Protein AF-A0A846NH13-F1 (afdb_monomer_lite)

Radius of gyration: 43.09 Å; chains: 1; bounding box: 91×132×93 Å

pLDDT: mean 72.78, std 21.42, range [22.88, 98.44]

Sequence (963 aa):
MKKWIFLLFLIMFLTIIDVSFAIPNPAAVYCKELGYDYKIVKTEQGERGICIFPDKECEEWEFFKGICGKEYSYCAKHGYDIKTETDGKNPYSPEYAVCIYRGKKIGSVNNLMKLSETLKESELIIEEETTVSKEESVKEESASIAISEATTELPSTFDWRNKDGQNWMTSVKNQGSCGSCWAFADIGGVEAQYNIANNNPDIDLNLSEQDLVSCCSVCGSCSGGYLEYGLDYIQYTGVIDEDCFPYSATNELCSNRCSDWENRLTKICDWKQTPTNEPEDIKYYLTTVGPIISAMWYDMGGYFDENGIFRCNGNWGVNHGIVIVGYNDTGGYWILKNSWGIGWGGTSPEPEPYDGYFFVGYDTCSIANGGGYYNSYPIKFYAIIDEIAPSSVTDLTFINSTGITATLEWTATGNDGLVGSPYHYKIAFSTEPISESNYDSVQKQWFYNSEPAGTKINASVKGLFPETTYYFAVKAYDKCENPSDISNVISGTTGTPIILFEDDIESGNKGWNRSWTIRSNKTWGEDDPVLWHITEHRSTSPTHSWYYGIEEQWNYNTGTTNNGSLVSPIIDITDYTDVYLILKYSADLEPQGGGHWGDYFSGSLWIDDLNWGMGLISFNNKSTNGEFIKKMFYLDHWGKGLQITFDFESVDELYNDYEGIYLDDIQIIADGYKPIADANGPYINESGDTITFDGSASYDPDGDHLDYSWDFGDGSYGYEKIMTHTYSSPGVYNVSLFVVEWNAQSEYSNTTATVNVDSDGDEVWYNEDNCILIYNPDQRDINNDGYGNICDPDIDDDGTVDYDDYIILAGAYISTIGDTNYDERADFDNDDSIDYDDYIILAGAYGSAPGPSYGSNSDSDGWIDEMDNCWFVSNPDQIDTDDNCLEPPYTSDPECGDACTPESSSKSEDKIKKEKRPKAYFTLPYLLGITIPSFIFIVIALIEIFVLGLIIRKFHVTSKKRK

Foldseek 3Di:
DVVVVVVVVVVVVVPPPPPDPDLPQLLVVQLVVLPWDKDWDQDPVGIWMWTDDPPDIDTSVCVQLCNPPVCSHPQNVVVFHKDWDQCCPDPNDSIGIFTHDPNHTPGTSCVVSVSVVVSVVVVVPDDDDDDDDDDDPPPPPPPPPVPPPPPPPQDLKDFCCQDPHARLWAAAAALPQFLLLLLCLLCRQVSSLVCVQVVHSPDNQAWASLLCQAVQPQQYHSVHGDNVSSQVCQAPPFTFGCVQPPRDSHRDHNVSGHPCRSVGGHHFLDKDWQPALAPVSQSVCCVPRHKKKKFFADDPVWDQPPLLAIADPDLAATRGIWIFGMDHNVVQWTKIAGRRAQVDRPDHNDPDHCGRIYIYHPPHRLRRPNPDPDPRHMTIMHTHDDQQWWAEWADKDWDDAFFFKTKIKTFFTDRNGQFFGFQWKKKFKDLDDDDQVCRVVGDIDIGGDRDHGGDMDMDMDGGHHGQGKMKMWMWTHHSSRNTHHIYPIDMDGHHRFAFQDKDQCVVDLQAKDKDKDFPDPDDDDDPDARQFGKDQPQHDPDGIWTGGDHRVQLFNQPLWKMKMKIKHPKTWCAWFAQKKKKWKKFFWWDDPDDPADIKAKAKWKFAPDDDGDIRGPGDDPDGPVGDIDIDMDTDRVRHTIIMIMIMIIGRTSPDRSISGMIIGIITIGGRATAKAWDFDDDAEEAAFDKDKTARPVTAGPVGADKWKKKDFQPRDIDTDNIDIDHHNDFDKGWMKMWIAGPVGGIDMDIHIYGYFYDQCPQPDTCVRAQDRNDRDVVSDQDCPPSHHLVRDQCNVPPVDNDDVSVVVVVVVVCVVVDDDDPDDDLPCVPPPDNDDVSVCVVVVVPDDDDDDDDFDQQAPQPDTLVQAPARNHRDNPGDDDDDDDDDDDDDDDDDDDDPDDDDDDDDDDDDDDDDDDDDDDDDDDDDDDDDDPPPPVVVVVVVVVVVVVVVVVVVVVVVVPPD

Structure (mmCIF, N/CA/C/O backbone):
data_AF-A0A846NH13-F1
#
_entry.id   AF-A0A846NH13-F1
#
loop_
_atom_site.group_PDB
_atom_site.id
_atom_site.type_symbol
_atom_site.label_atom_id
_atom_site.label_alt_id
_atom_site.label_comp_id
_atom_site.label_asym_id
_atom_site.label_entity_id
_atom_site.label_seq_id
_atom_site.pdbx_PDB_ins_code
_atom_site.Cartn_x
_atom_site.Cartn_y
_atom_site.Cartn_z
_atom_site.occupancy
_atom_site.B_iso_or_equiv
_atom_site.auth_seq_id
_atom_site.auth_comp_id
_atom_site.auth_asym_id
_atom_site.auth_atom_id
_atom_site.pdbx_PDB_model_num
ATOM 1 N N . MET A 1 1 ? 26.778 -42.982 17.651 1.00 37.12 1 MET A N 1
ATOM 2 C CA . MET A 1 1 ? 27.143 -41.738 16.935 1.00 37.12 1 MET A CA 1
ATOM 3 C C . MET A 1 1 ? 25.921 -40.940 16.498 1.00 37.12 1 MET A C 1
ATOM 5 O O . MET A 1 1 ? 25.653 -39.994 17.214 1.00 37.12 1 MET A O 1
ATOM 9 N N . LYS A 1 2 ? 25.121 -41.302 15.475 1.00 33.56 2 LYS A N 1
ATOM 10 C CA . LYS A 1 2 ? 23.992 -40.445 15.015 1.00 33.56 2 LYS A CA 1
ATOM 11 C C . LYS A 1 2 ? 23.048 -39.922 16.128 1.00 33.56 2 LYS A C 1
ATOM 13 O O . LYS A 1 2 ? 22.840 -38.721 16.190 1.00 33.56 2 LYS A O 1
ATOM 18 N N . LYS A 1 3 ? 22.597 -40.749 17.089 1.00 32.69 3 LYS A N 1
ATOM 19 C CA . LYS A 1 3 ? 21.784 -40.273 18.243 1.00 32.69 3 LYS A CA 1
ATOM 20 C C . LYS A 1 3 ? 22.512 -39.363 19.255 1.00 32.69 3 LYS A C 1
ATOM 22 O O . LYS A 1 3 ? 21.855 -38.621 19.965 1.00 32.69 3 LYS A O 1
ATOM 27 N N . TRP A 1 4 ? 23.844 -39.407 19.323 1.00 33.59 4 TRP A N 1
ATOM 28 C CA . TRP A 1 4 ? 24.645 -38.495 20.159 1.00 33.59 4 TRP A CA 1
ATOM 29 C C . TRP A 1 4 ? 25.028 -37.215 19.412 1.00 33.59 4 TRP A C 1
ATOM 31 O O . TRP A 1 4 ? 25.143 -36.173 20.037 1.00 33.59 4 TRP A O 1
ATOM 41 N N . ILE A 1 5 ? 25.180 -37.284 18.086 1.00 41.34 5 ILE A N 1
ATOM 42 C CA . ILE A 1 5 ? 25.359 -36.109 17.226 1.00 41.34 5 ILE A CA 1
ATOM 43 C C . ILE A 1 5 ? 24.060 -35.304 17.179 1.00 41.34 5 ILE A C 1
ATOM 45 O O . ILE A 1 5 ? 24.130 -34.095 17.288 1.00 41.34 5 ILE A O 1
ATOM 49 N N . PHE A 1 6 ? 22.890 -35.951 17.123 1.00 36.44 6 PHE A N 1
ATOM 50 C CA . PHE A 1 6 ? 21.604 -35.250 17.198 1.00 36.44 6 PHE A CA 1
ATOM 51 C C . PHE A 1 6 ? 21.373 -34.599 18.571 1.00 36.44 6 PHE A C 1
ATOM 53 O O . PHE A 1 6 ? 20.901 -33.476 18.627 1.00 36.44 6 PHE A O 1
ATOM 60 N N . LEU A 1 7 ? 21.775 -35.248 19.676 1.00 32.16 7 LEU A N 1
ATOM 61 C CA . LEU A 1 7 ? 21.696 -34.640 21.011 1.00 32.16 7 LEU A CA 1
ATOM 62 C C . LEU A 1 7 ? 22.709 -33.492 21.193 1.00 32.16 7 LEU A C 1
ATOM 64 O O . LEU A 1 7 ? 22.386 -32.500 21.829 1.00 32.16 7 LEU A O 1
ATOM 68 N N . LEU A 1 8 ? 23.911 -33.597 20.611 1.00 34.38 8 LEU A N 1
ATOM 69 C CA . LEU A 1 8 ? 24.883 -32.499 20.582 1.00 34.38 8 LEU A CA 1
ATOM 70 C C . LEU A 1 8 ? 24.449 -31.357 19.661 1.00 34.38 8 LEU A C 1
ATOM 72 O O . LEU A 1 8 ? 24.657 -30.214 20.032 1.00 34.38 8 LEU A O 1
ATOM 76 N N . PHE A 1 9 ? 23.819 -31.635 18.517 1.00 35.19 9 PHE A N 1
ATOM 77 C CA . PHE A 1 9 ? 23.215 -30.597 17.681 1.00 35.19 9 PHE A CA 1
ATOM 78 C C . PHE A 1 9 ? 22.060 -29.924 18.413 1.00 35.19 9 PHE A C 1
ATOM 80 O O . PHE A 1 9 ? 22.054 -28.709 18.470 1.00 35.19 9 PHE A O 1
ATOM 87 N N . LEU A 1 10 ? 21.156 -30.673 19.056 1.00 30.62 10 LEU A N 1
ATOM 88 C CA . LEU A 1 10 ? 20.058 -30.091 19.831 1.00 30.62 10 LEU A CA 1
ATOM 89 C C . LEU A 1 10 ? 20.578 -29.216 20.985 1.00 30.62 10 LEU A C 1
ATOM 91 O O . LEU A 1 10 ? 20.092 -28.111 21.173 1.00 30.62 10 LEU A O 1
ATOM 95 N N . ILE A 1 11 ? 21.610 -29.664 21.710 1.00 31.97 11 ILE A N 1
ATOM 96 C CA . ILE A 1 11 ? 22.242 -28.877 22.784 1.00 31.97 11 ILE A CA 1
ATOM 97 C C . ILE A 1 11 ? 23.039 -27.682 22.233 1.00 31.97 11 ILE A C 1
ATOM 99 O O . ILE A 1 11 ? 23.132 -26.676 22.917 1.00 31.97 11 ILE A O 1
ATOM 103 N N . MET A 1 12 ? 23.594 -27.750 21.018 1.00 28.83 12 MET A N 1
ATOM 104 C CA . MET A 1 12 ? 24.344 -26.635 20.419 1.00 28.83 12 MET A CA 1
ATOM 105 C C . MET A 1 12 ? 23.422 -25.604 19.740 1.00 28.83 12 MET A C 1
ATOM 107 O O . MET A 1 12 ? 23.714 -24.414 19.799 1.00 28.83 12 MET A O 1
ATOM 111 N N . PHE A 1 13 ? 22.285 -26.033 19.178 1.00 28.20 13 PHE A N 1
ATOM 112 C CA . PHE A 1 13 ? 21.227 -25.157 18.650 1.00 28.20 13 PHE A CA 1
ATOM 113 C C . PHE A 1 13 ? 20.437 -24.474 19.780 1.00 28.20 13 PHE A C 1
ATOM 115 O O . PHE A 1 13 ? 20.097 -23.305 19.660 1.00 28.20 13 PHE A O 1
ATOM 122 N N . LEU A 1 14 ? 20.243 -25.145 20.923 1.00 26.70 14 LEU A N 1
ATOM 123 C CA . LEU A 1 14 ? 19.657 -24.560 22.142 1.00 26.70 14 LEU A CA 1
ATOM 124 C C . LEU A 1 14 ? 20.656 -23.721 22.975 1.00 26.70 14 LEU A C 1
ATOM 126 O O . LEU A 1 14 ? 20.441 -23.528 24.168 1.00 26.70 14 LEU A O 1
ATOM 130 N N . THR A 1 15 ? 21.763 -23.246 22.385 1.00 30.17 15 THR A N 1
ATOM 131 C CA . THR A 1 15 ? 22.741 -22.371 23.079 1.00 30.17 15 THR A CA 1
ATOM 132 C C . THR A 1 15 ? 23.215 -21.153 22.276 1.00 30.17 15 THR A C 1
ATOM 134 O O . THR A 1 15 ? 24.111 -20.453 22.740 1.00 30.17 15 THR A O 1
ATOM 137 N N . ILE A 1 16 ? 22.643 -20.877 21.094 1.00 33.09 16 ILE A N 1
ATOM 138 C CA . ILE A 1 16 ? 22.923 -19.643 20.323 1.00 33.09 16 ILE A CA 1
ATOM 139 C C . ILE A 1 16 ? 21.631 -19.032 19.735 1.00 33.09 16 ILE A C 1
ATOM 141 O O . ILE A 1 16 ? 21.646 -18.448 18.661 1.00 33.09 16 ILE A O 1
ATOM 145 N N . ILE A 1 17 ? 20.509 -19.162 20.451 1.00 29.59 17 ILE A N 1
ATOM 146 C CA . ILE A 1 17 ? 19.353 -18.253 20.345 1.00 29.59 17 ILE A CA 1
ATOM 147 C C . ILE A 1 17 ? 18.850 -17.982 21.775 1.00 29.59 17 ILE A C 1
ATOM 149 O O . ILE A 1 17 ? 17.723 -18.301 22.132 1.00 29.59 17 ILE A O 1
ATOM 153 N N . ASP A 1 18 ? 19.714 -17.391 22.608 1.00 26.27 18 ASP A N 1
ATOM 154 C CA . ASP A 1 18 ? 19.246 -16.467 23.652 1.00 26.27 18 ASP A CA 1
ATOM 155 C C . ASP A 1 18 ? 18.990 -15.119 22.950 1.00 26.27 18 ASP A C 1
ATOM 157 O O . ASP A 1 18 ? 19.721 -14.147 23.137 1.00 26.27 18 ASP A O 1
ATOM 161 N N . VAL A 1 19 ? 17.968 -15.067 22.086 1.00 27.11 19 VAL A N 1
ATOM 162 C CA . VAL A 1 19 ? 17.354 -13.787 21.708 1.00 27.11 19 VAL A CA 1
ATOM 163 C C . VAL A 1 19 ? 16.379 -13.466 22.826 1.00 27.11 19 VAL A C 1
ATOM 165 O O . VAL A 1 19 ? 15.177 -13.712 22.754 1.00 27.11 19 VAL A O 1
ATOM 168 N N . SER A 1 20 ? 16.938 -12.963 23.922 1.00 25.36 20 SER A N 1
ATOM 169 C CA . SER A 1 20 ? 16.160 -12.182 24.864 1.00 25.36 20 SER A CA 1
ATOM 170 C C . SER A 1 20 ? 15.620 -10.977 24.101 1.00 25.36 20 SER A C 1
ATOM 172 O O . SER A 1 20 ? 16.412 -10.118 23.706 1.00 25.36 20 SER A O 1
ATOM 174 N N . PHE A 1 21 ? 14.298 -10.897 23.933 1.00 27.28 21 PHE A N 1
ATOM 175 C CA . PHE A 1 21 ? 13.602 -9.640 23.652 1.00 27.28 21 PHE A CA 1
ATOM 176 C C . PHE A 1 21 ? 13.777 -8.727 24.871 1.00 27.28 21 PHE A C 1
ATOM 178 O O . PHE A 1 21 ? 12.921 -8.620 25.746 1.00 27.28 21 PHE A O 1
ATOM 185 N N . ALA A 1 22 ? 14.973 -8.162 24.987 1.00 32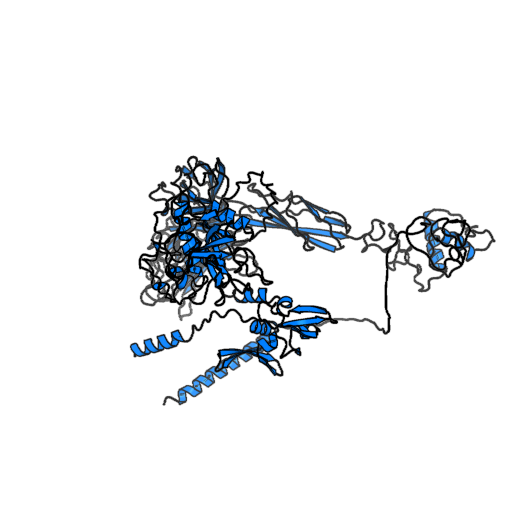.03 22 ALA A N 1
ATOM 186 C CA . ALA A 1 22 ? 15.323 -7.209 26.009 1.00 32.03 22 ALA A CA 1
ATOM 187 C C . ALA A 1 22 ? 14.917 -5.839 25.484 1.00 32.03 22 ALA A C 1
ATOM 189 O O . ALA A 1 22 ? 15.626 -5.274 24.653 1.00 32.03 22 ALA A O 1
ATOM 190 N N . ILE A 1 23 ? 13.804 -5.311 26.004 1.00 38.66 23 ILE A N 1
ATOM 191 C CA . ILE A 1 23 ? 13.506 -3.879 25.912 1.00 38.66 23 ILE A CA 1
ATOM 192 C C . ILE A 1 23 ? 14.797 -3.143 26.307 1.00 38.66 23 ILE A C 1
ATOM 194 O O . ILE A 1 23 ? 15.347 -3.436 27.381 1.00 38.66 23 ILE A O 1
ATOM 198 N N . PRO A 1 24 ? 15.335 -2.259 25.453 1.00 52.28 24 PRO A N 1
ATOM 199 C CA . PRO A 1 24 ? 16.636 -1.656 25.685 1.00 52.28 24 PRO A CA 1
ATOM 200 C C . PRO A 1 24 ? 16.613 -0.884 27.009 1.00 52.28 24 PRO A C 1
ATOM 202 O O . PRO A 1 24 ? 15.854 0.060 27.201 1.00 52.28 24 PRO A O 1
ATOM 205 N N . ASN A 1 25 ? 17.422 -1.331 27.974 1.00 61.91 25 ASN A N 1
ATOM 206 C CA . ASN A 1 25 ? 17.426 -0.772 29.325 1.00 61.91 25 ASN A CA 1
ATOM 207 C C . ASN A 1 25 ? 17.846 0.717 29.265 1.00 61.91 25 ASN A C 1
ATOM 209 O O . ASN A 1 25 ? 18.984 0.992 28.871 1.00 61.91 25 ASN A O 1
ATOM 213 N N . PRO A 1 26 ? 16.993 1.682 29.674 1.00 63.94 26 PRO A N 1
ATOM 214 C CA . PRO A 1 26 ? 17.282 3.111 29.525 1.00 63.94 26 PRO A CA 1
ATOM 215 C C . PRO A 1 26 ? 18.557 3.568 30.242 1.00 63.94 26 PRO A C 1
ATOM 217 O O . PRO A 1 26 ? 19.237 4.480 29.768 1.00 63.94 26 PRO A O 1
ATOM 220 N N . ALA A 1 27 ? 18.924 2.919 31.353 1.00 66.75 27 ALA A N 1
ATOM 221 C CA . ALA A 1 27 ? 20.174 3.189 32.058 1.00 66.75 27 ALA A CA 1
ATOM 222 C C . ALA A 1 27 ? 21.401 2.668 31.286 1.00 66.75 27 ALA A C 1
ATOM 224 O O . ALA A 1 27 ? 22.426 3.351 31.228 1.00 66.75 27 ALA A O 1
ATOM 225 N N . ALA A 1 28 ? 21.281 1.510 30.628 1.00 74.00 28 ALA A N 1
ATOM 226 C CA . ALA A 1 28 ? 22.312 0.966 29.745 1.00 74.00 28 ALA A CA 1
ATOM 227 C C . ALA A 1 28 ? 22.478 1.796 28.459 1.00 74.00 28 ALA A C 1
ATOM 229 O O . ALA A 1 28 ? 23.607 2.005 28.015 1.00 74.00 28 ALA A O 1
ATOM 230 N N . VAL A 1 29 ? 21.386 2.302 27.874 1.00 74.06 29 VAL A N 1
ATOM 231 C CA . VAL A 1 29 ? 21.439 3.198 26.703 1.00 74.06 29 VAL A CA 1
ATOM 232 C C . VAL A 1 29 ? 22.073 4.534 27.086 1.00 74.06 29 VAL A C 1
ATOM 234 O O . VAL A 1 29 ? 23.064 4.921 26.479 1.00 74.06 29 VAL A O 1
ATOM 237 N N . TYR A 1 30 ? 21.635 5.172 28.177 1.00 81.12 30 TYR A N 1
ATOM 238 C CA . TYR A 1 30 ? 22.273 6.386 28.713 1.00 81.12 30 TYR A CA 1
ATOM 239 C C . TYR A 1 30 ? 23.788 6.225 28.959 1.00 81.12 30 TYR A C 1
ATOM 241 O O . TYR A 1 30 ? 24.567 7.155 28.750 1.00 81.12 30 TYR A O 1
ATOM 249 N N . CYS A 1 31 ? 24.220 5.032 29.374 1.00 80.25 31 CYS A N 1
ATOM 250 C CA . CYS A 1 31 ? 25.631 4.682 29.526 1.00 80.25 31 CYS A CA 1
ATOM 251 C C . CYS A 1 31 ? 26.389 4.669 28.185 1.00 80.25 31 CYS A C 1
ATOM 253 O O . CYS A 1 31 ? 27.451 5.287 28.061 1.00 80.25 31 CYS A O 1
ATOM 255 N N . LYS A 1 32 ? 25.823 3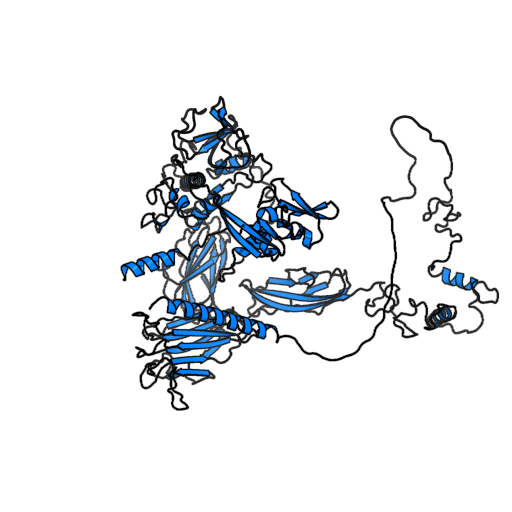.987 27.181 1.00 79.88 32 LYS A N 1
ATOM 256 C CA . LYS A 1 32 ? 26.413 3.795 25.848 1.00 79.88 32 LYS A CA 1
ATOM 257 C C . LYS A 1 32 ? 26.418 5.070 25.007 1.00 79.88 32 LYS A C 1
ATOM 259 O O . LYS A 1 32 ? 27.447 5.370 24.414 1.00 79.88 32 LYS A O 1
ATOM 264 N N . GLU A 1 33 ? 25.343 5.855 25.033 1.00 80.69 33 GLU A N 1
ATOM 265 C CA . GLU A 1 33 ? 25.238 7.138 24.316 1.00 80.69 33 GLU A CA 1
ATOM 266 C C . GLU A 1 33 ? 26.236 8.183 24.828 1.00 80.69 33 GLU A C 1
ATOM 268 O O . GLU A 1 33 ? 26.711 9.049 24.096 1.00 80.69 33 GLU A O 1
ATOM 273 N N . LEU A 1 34 ? 26.641 8.080 26.097 1.00 80.69 34 LEU A N 1
ATOM 274 C CA . LEU A 1 34 ? 27.744 8.875 26.632 1.00 80.69 34 LEU A CA 1
ATOM 275 C C . LEU A 1 34 ? 29.135 8.294 26.300 1.00 80.69 34 LEU A C 1
ATOM 277 O O . LEU A 1 34 ? 30.140 8.858 26.741 1.00 80.69 34 LEU A O 1
ATOM 281 N N . GLY A 1 35 ? 29.219 7.238 25.491 1.00 83.56 35 GLY A N 1
ATOM 282 C CA . GLY A 1 35 ? 30.461 6.645 24.993 1.00 83.56 35 GLY A CA 1
ATOM 283 C C . GLY A 1 35 ? 31.226 5.818 26.027 1.00 83.56 35 GLY A C 1
ATOM 284 O O . GLY A 1 35 ? 32.457 5.795 25.979 1.00 83.56 35 GLY A O 1
ATOM 285 N N . TYR A 1 36 ? 30.532 5.194 26.986 1.00 87.31 36 TYR A N 1
ATOM 286 C CA . TYR A 1 36 ? 31.150 4.386 28.043 1.00 87.31 36 TYR A CA 1
ATOM 287 C C . TYR A 1 36 ? 30.919 2.882 27.859 1.00 87.31 36 TYR A C 1
ATOM 289 O O . TYR A 1 36 ? 29.874 2.443 27.378 1.00 87.31 36 TYR A O 1
ATOM 297 N N . ASP A 1 37 ? 31.904 2.088 28.286 1.00 84.81 37 ASP A N 1
ATOM 298 C CA . ASP A 1 37 ? 31.827 0.628 28.262 1.00 84.81 37 ASP A CA 1
ATOM 299 C C . ASP A 1 37 ? 30.775 0.118 29.262 1.00 84.81 37 ASP A C 1
ATOM 301 O O . ASP A 1 37 ? 30.629 0.635 30.373 1.00 84.81 37 ASP A O 1
ATOM 305 N N . TYR A 1 38 ? 30.065 -0.946 28.886 1.00 84.88 38 TYR A N 1
ATOM 306 C CA . TYR A 1 38 ? 28.949 -1.499 29.653 1.00 84.88 38 TYR A CA 1
ATOM 307 C C . TYR A 1 38 ? 29.022 -3.032 29.731 1.00 84.88 38 TYR A C 1
ATOM 309 O O . TYR A 1 38 ? 29.295 -3.702 28.733 1.00 84.88 38 TYR A O 1
ATOM 317 N N . LYS A 1 39 ? 28.748 -3.608 30.910 1.00 80.12 39 LYS A N 1
ATOM 318 C CA . LYS A 1 39 ? 28.702 -5.068 31.132 1.00 80.12 39 LYS A CA 1
ATOM 319 C C . LYS A 1 39 ? 27.533 -5.484 32.027 1.00 80.12 39 LYS A C 1
ATOM 321 O O . LYS A 1 39 ? 27.177 -4.767 32.954 1.00 80.12 39 LYS A O 1
ATOM 326 N N . ILE A 1 40 ? 27.012 -6.691 31.813 1.00 75.31 40 ILE A N 1
ATOM 327 C CA . ILE A 1 40 ? 25.978 -7.311 32.660 1.00 75.31 40 ILE A CA 1
ATOM 328 C C . ILE A 1 40 ? 26.633 -8.300 33.632 1.00 75.31 40 ILE A C 1
ATOM 330 O O . ILE A 1 40 ? 27.537 -9.052 33.254 1.00 75.31 40 ILE A O 1
ATOM 334 N N . VAL A 1 41 ? 26.181 -8.322 34.889 1.00 73.25 41 VAL A N 1
ATOM 335 C CA . VAL A 1 41 ? 26.658 -9.256 35.922 1.00 73.25 41 VAL A CA 1
ATOM 336 C C . VAL A 1 41 ? 25.490 -10.033 36.533 1.00 73.25 41 VAL A C 1
ATOM 338 O O . VAL A 1 41 ? 24.567 -9.449 37.096 1.00 73.25 41 VAL A O 1
ATOM 341 N N . LYS A 1 42 ? 25.570 -11.369 36.474 1.00 64.88 42 LYS A N 1
ATOM 342 C CA . LYS A 1 42 ? 24.639 -12.296 37.140 1.00 64.88 42 LYS A CA 1
ATOM 343 C C . LYS A 1 42 ? 24.872 -12.315 38.654 1.00 64.88 42 LYS A C 1
ATOM 345 O O . LYS A 1 42 ? 26.002 -12.493 39.108 1.00 64.88 42 LYS A O 1
ATOM 350 N N . THR A 1 43 ? 23.800 -12.169 39.428 1.00 61.94 43 THR A N 1
ATOM 351 C CA . THR A 1 43 ? 23.789 -12.207 40.900 1.00 61.94 43 THR A CA 1
ATOM 352 C C . THR A 1 43 ? 22.737 -13.197 41.411 1.00 61.94 43 THR A C 1
ATOM 354 O O . THR A 1 43 ? 21.889 -13.658 40.651 1.00 61.94 43 THR A O 1
ATOM 357 N N . GLU A 1 44 ? 22.745 -13.507 42.712 1.00 46.75 44 GLU A N 1
ATOM 358 C CA . GLU A 1 44 ? 21.729 -14.373 43.343 1.00 46.75 44 GLU A CA 1
ATOM 359 C C . GLU A 1 44 ? 20.305 -13.774 43.330 1.00 46.75 44 GLU A C 1
ATOM 361 O O . GLU A 1 44 ? 19.349 -14.470 43.660 1.00 46.75 44 GLU A O 1
ATOM 366 N N . GLN A 1 45 ? 20.158 -12.497 42.955 1.00 40.03 45 GLN A N 1
ATOM 367 C CA . GLN A 1 45 ? 18.894 -11.750 42.932 1.00 40.03 45 GLN A CA 1
ATOM 368 C C . GLN A 1 45 ? 18.414 -11.410 41.508 1.00 40.03 45 GLN A C 1
ATOM 370 O O . GLN A 1 45 ? 17.351 -10.818 41.359 1.00 40.03 45 GLN A O 1
ATOM 375 N N . GLY A 1 46 ? 19.181 -11.774 40.472 1.00 56.50 46 GLY A N 1
ATOM 376 C CA . GLY A 1 46 ? 18.917 -11.411 39.076 1.00 56.50 46 GLY A CA 1
ATOM 377 C C . GLY A 1 46 ? 20.154 -10.869 38.357 1.00 56.50 46 GLY A C 1
ATOM 378 O O . GLY A 1 46 ? 21.286 -10.995 38.837 1.00 56.50 46 GLY A O 1
ATOM 379 N N . GLU A 1 47 ? 19.939 -10.265 37.194 1.00 61.72 47 GLU A N 1
ATOM 380 C CA . GLU A 1 47 ? 20.971 -9.593 36.397 1.00 61.72 47 GLU A CA 1
ATOM 381 C C . GLU A 1 47 ? 20.967 -8.083 36.663 1.00 61.72 47 GLU A C 1
ATOM 383 O O . GLU A 1 47 ? 19.922 -7.513 36.965 1.00 61.72 47 GLU A O 1
ATOM 388 N N . ARG A 1 48 ? 22.134 -7.435 36.566 1.00 66.38 48 ARG A N 1
ATOM 389 C CA . ARG A 1 48 ? 22.262 -5.969 36.635 1.00 66.38 48 ARG A CA 1
ATOM 390 C C . ARG A 1 48 ? 23.397 -5.452 35.756 1.00 66.38 48 ARG A C 1
ATOM 392 O O . ARG A 1 48 ? 24.424 -6.134 35.625 1.00 66.38 48 ARG A O 1
ATOM 399 N N . GLY A 1 49 ? 23.233 -4.260 35.196 1.00 80.31 49 GLY A N 1
ATOM 400 C CA . GLY A 1 49 ? 24.242 -3.576 34.398 1.00 80.31 49 GLY A CA 1
ATOM 401 C C . GLY A 1 49 ? 25.265 -2.791 35.217 1.00 80.31 49 GLY A C 1
ATOM 402 O O . GLY A 1 49 ? 25.008 -2.323 36.330 1.00 80.31 49 GLY A O 1
ATOM 403 N N . ILE A 1 50 ? 26.461 -2.650 34.651 1.00 85.50 50 ILE A N 1
ATOM 404 C CA . ILE A 1 50 ? 27.570 -1.874 35.205 1.00 85.50 50 ILE A CA 1
ATOM 405 C C . ILE A 1 50 ? 28.189 -1.025 34.093 1.00 85.50 50 ILE A C 1
ATOM 407 O O . ILE A 1 50 ? 28.694 -1.564 33.106 1.00 85.50 50 ILE A O 1
ATOM 411 N N . CYS A 1 51 ? 28.198 0.289 34.310 1.00 85.75 51 CYS A N 1
ATOM 412 C CA . CYS A 1 51 ? 28.945 1.273 33.534 1.00 85.75 51 CYS A CA 1
ATOM 413 C C . CYS A 1 51 ? 30.407 1.318 33.979 1.00 85.75 51 CYS A C 1
ATOM 415 O O . CYS A 1 51 ? 30.698 1.364 35.179 1.00 85.75 51 CYS A O 1
ATOM 417 N N . ILE A 1 52 ? 31.324 1.340 33.016 1.00 92.19 52 ILE A N 1
ATOM 418 C CA . ILE A 1 52 ? 32.768 1.339 33.237 1.00 92.19 52 ILE A CA 1
ATOM 419 C C . ILE A 1 52 ? 33.334 2.673 32.744 1.00 92.19 52 ILE A C 1
ATOM 421 O O . ILE A 1 52 ? 33.313 2.987 31.555 1.00 92.19 52 ILE A O 1
ATOM 425 N N . PHE A 1 53 ? 33.862 3.455 33.680 1.00 89.75 53 PHE A N 1
ATOM 426 C CA . PHE A 1 53 ? 34.539 4.722 33.425 1.00 89.75 53 PHE A CA 1
ATOM 427 C C . PHE A 1 53 ? 36.062 4.546 33.563 1.00 89.75 53 PHE A C 1
ATOM 429 O O . PHE A 1 53 ? 36.515 3.537 34.109 1.00 89.75 53 PHE A O 1
ATOM 436 N N . PRO A 1 54 ? 36.886 5.522 33.130 1.00 86.81 54 PRO A N 1
ATOM 437 C CA . PRO A 1 54 ? 38.346 5.394 33.169 1.00 86.81 54 PRO A CA 1
ATOM 438 C C . PRO A 1 54 ? 38.960 5.127 34.556 1.00 86.81 54 PRO A C 1
ATOM 440 O O . PRO A 1 54 ? 40.074 4.609 34.626 1.00 86.81 54 PRO A O 1
ATOM 443 N N . ASP A 1 55 ? 38.274 5.490 35.648 1.00 86.31 55 ASP A N 1
ATOM 444 C CA . ASP A 1 55 ? 38.769 5.368 37.027 1.00 86.31 55 ASP A CA 1
ATOM 445 C C . ASP A 1 55 ? 37.855 4.577 37.989 1.00 86.31 55 ASP A C 1
ATOM 447 O O . ASP A 1 55 ? 38.277 4.269 39.108 1.00 86.31 55 ASP A O 1
ATOM 451 N N . LYS A 1 56 ? 36.620 4.235 37.587 1.00 87.88 56 LYS A N 1
ATOM 452 C CA . LYS A 1 56 ? 35.621 3.574 38.444 1.00 87.88 56 LYS A CA 1
ATOM 453 C C . LYS A 1 56 ? 34.596 2.768 37.645 1.00 87.88 56 LYS A C 1
ATOM 455 O O . LYS A 1 56 ? 34.371 3.011 36.465 1.00 87.88 56 LYS A O 1
ATOM 460 N N . GLU A 1 57 ? 33.898 1.876 38.337 1.00 92.62 57 GLU A N 1
ATOM 461 C CA . GLU A 1 57 ? 32.694 1.211 37.835 1.00 92.62 57 GLU A CA 1
ATOM 462 C C . GLU A 1 57 ? 31.484 1.655 38.671 1.00 92.62 57 GLU A C 1
ATOM 464 O O . GLU A 1 57 ? 31.598 1.768 39.894 1.00 92.62 57 GLU A O 1
ATOM 469 N N . CYS A 1 58 ? 30.338 1.891 38.031 1.00 86.62 58 CYS A N 1
ATOM 470 C CA . CYS A 1 58 ? 29.065 2.191 38.696 1.00 86.62 58 CYS A CA 1
ATOM 471 C C . CYS A 1 58 ? 27.984 1.213 38.249 1.00 86.62 58 CYS A C 1
ATOM 473 O O . CYS A 1 58 ? 27.961 0.798 37.093 1.00 86.62 58 CYS A O 1
ATOM 475 N N . GLU A 1 59 ? 27.053 0.897 39.143 1.00 89.94 59 GLU A N 1
ATOM 476 C CA . GLU A 1 59 ? 25.797 0.258 38.754 1.00 89.94 59 GLU A CA 1
ATOM 477 C C . GLU A 1 59 ? 24.997 1.220 37.849 1.00 89.94 59 GLU A C 1
ATOM 479 O O . GLU A 1 59 ? 25.052 2.444 38.022 1.00 89.94 59 GLU A O 1
ATOM 484 N N . GLU A 1 60 ? 24.353 0.679 36.815 1.00 80.00 60 GLU A N 1
ATOM 485 C CA . GLU A 1 60 ? 23.767 1.467 35.722 1.00 80.00 60 GLU A CA 1
ATOM 486 C C . GLU A 1 60 ? 22.678 2.446 36.189 1.00 80.00 60 GLU A C 1
ATOM 488 O O . GLU A 1 60 ? 22.686 3.618 35.802 1.00 80.00 60 GLU A O 1
ATOM 493 N N . TRP A 1 61 ? 21.787 2.012 37.083 1.00 79.38 61 TRP A N 1
ATOM 494 C CA . TRP A 1 61 ? 20.708 2.836 37.612 1.00 79.38 61 TRP A CA 1
ATOM 495 C C . TRP A 1 61 ? 21.236 3.828 38.646 1.00 79.38 61 TRP A C 1
ATOM 497 O O . TRP A 1 61 ? 20.757 4.958 38.708 1.00 79.38 61 TRP A O 1
ATOM 507 N N . GLU A 1 62 ? 22.275 3.496 39.414 1.00 85.50 62 GLU A N 1
ATOM 508 C CA . GLU A 1 62 ? 22.981 4.485 40.240 1.00 85.50 62 GLU A CA 1
ATOM 509 C C . GLU A 1 62 ? 23.655 5.589 39.406 1.00 85.50 62 GLU A C 1
ATOM 511 O O . GLU A 1 62 ? 23.711 6.736 39.863 1.00 85.50 62 GLU A O 1
ATOM 516 N N . PHE A 1 63 ? 24.130 5.291 38.192 1.00 89.88 63 PHE A N 1
ATOM 517 C CA . PHE A 1 63 ? 24.642 6.302 37.258 1.00 89.88 63 PHE A CA 1
ATOM 518 C C . PHE A 1 63 ? 23.516 7.122 36.607 1.00 89.88 63 PHE A C 1
ATOM 520 O O . PHE A 1 63 ? 23.583 8.353 36.609 1.00 89.88 63 PHE A O 1
ATOM 527 N N . PHE A 1 64 ? 22.441 6.478 36.141 1.00 81.50 64 PHE A N 1
ATOM 528 C CA . PHE A 1 64 ? 21.251 7.142 35.581 1.00 81.50 64 PHE A CA 1
ATOM 529 C C . PHE A 1 64 ? 20.575 8.096 36.583 1.00 81.50 64 PHE A C 1
ATOM 531 O O . PHE A 1 64 ? 20.128 9.192 36.239 1.00 81.50 64 PHE A O 1
ATOM 538 N N . LYS A 1 65 ? 20.577 7.727 37.868 1.00 86.12 65 LYS A N 1
ATOM 539 C CA . LYS A 1 65 ? 20.114 8.568 38.985 1.00 86.12 65 LYS A CA 1
ATOM 540 C C . LYS A 1 65 ? 21.082 9.685 39.365 1.00 86.12 65 LYS A C 1
ATOM 542 O O . LYS A 1 65 ? 20.759 10.517 40.215 1.00 86.12 65 LYS A O 1
ATOM 547 N N . GLY A 1 66 ? 22.278 9.708 38.782 1.00 80.69 66 GLY A N 1
ATOM 548 C CA . GLY A 1 66 ? 23.332 10.647 39.142 1.00 80.69 66 GLY A CA 1
ATOM 549 C C . GLY A 1 66 ? 23.786 10.481 40.589 1.00 80.69 66 GLY A C 1
ATOM 550 O O . GLY A 1 66 ? 24.107 11.477 41.231 1.00 80.69 66 GLY A O 1
ATOM 551 N N . ILE A 1 67 ? 23.769 9.264 41.136 1.00 84.88 67 ILE A N 1
ATOM 552 C CA . ILE A 1 67 ? 24.261 8.935 42.484 1.00 84.88 67 ILE A CA 1
ATOM 553 C C . ILE A 1 67 ? 25.743 8.559 42.395 1.00 84.88 67 ILE A C 1
ATOM 555 O O . ILE A 1 67 ? 26.570 9.165 43.081 1.00 84.88 67 ILE A O 1
ATOM 559 N N . CYS A 1 68 ? 26.077 7.634 41.494 1.00 87.81 68 CYS A N 1
ATOM 560 C CA . CYS A 1 68 ? 27.441 7.259 41.126 1.00 87.81 68 CYS A CA 1
ATOM 561 C C . CYS A 1 68 ? 27.858 7.963 39.817 1.00 87.81 68 CYS A C 1
ATOM 563 O O . CYS A 1 68 ? 27.006 8.412 39.056 1.00 87.81 68 CYS A O 1
ATOM 565 N N . GLY A 1 69 ? 29.165 8.111 39.562 1.00 88.19 69 GLY A N 1
ATOM 566 C CA . GLY A 1 69 ? 29.690 8.595 38.270 1.00 88.19 69 GLY A CA 1
ATOM 567 C C . GLY A 1 69 ? 29.283 10.018 37.858 1.00 88.19 69 GLY A C 1
ATOM 568 O O . GLY A 1 69 ? 29.309 10.335 36.673 1.00 88.19 69 GLY A O 1
ATOM 569 N N . LYS A 1 70 ? 28.887 10.880 38.806 1.00 89.88 70 LYS A N 1
ATOM 570 C CA . LYS A 1 70 ? 28.358 12.237 38.553 1.00 89.88 70 LYS A CA 1
ATOM 571 C C . LYS A 1 70 ? 29.211 13.066 37.584 1.00 89.88 70 LYS A C 1
ATOM 573 O O . LYS A 1 70 ? 28.648 13.787 36.765 1.00 89.88 70 LYS A O 1
ATOM 578 N N . GLU A 1 71 ? 30.537 12.953 37.652 1.00 89.56 71 GLU A N 1
ATOM 579 C CA . GLU A 1 71 ? 31.480 13.689 36.792 1.00 89.56 71 GLU A CA 1
ATOM 580 C C . GLU A 1 71 ? 31.501 13.219 35.324 1.00 89.56 71 GLU A C 1
ATOM 582 O O . GLU A 1 71 ? 31.992 13.938 34.459 1.00 89.56 71 GLU A O 1
ATOM 587 N N . TYR A 1 72 ? 30.939 12.043 35.041 1.00 89.50 72 TYR A N 1
ATOM 588 C CA . TYR A 1 72 ? 30.812 11.456 33.704 1.00 89.50 72 TYR A CA 1
ATOM 589 C C . TYR A 1 72 ? 29.398 11.596 33.117 1.00 89.50 72 TYR A C 1
ATOM 591 O O . TYR A 1 72 ? 29.144 11.186 31.987 1.00 89.50 72 TYR A O 1
ATOM 599 N N . SER A 1 73 ? 28.468 12.185 33.874 1.00 88.06 73 SER A N 1
ATOM 600 C CA . SER A 1 73 ? 27.088 12.413 33.437 1.00 88.06 73 SER A CA 1
ATOM 601 C C . SER A 1 73 ? 26.983 13.405 32.272 1.00 88.06 73 SER A C 1
ATOM 603 O O . SER A 1 73 ? 27.851 14.263 32.082 1.00 88.06 73 SER A O 1
ATOM 605 N N . TYR A 1 74 ? 25.858 13.359 31.550 1.00 89.00 74 TYR A N 1
ATOM 606 C CA . TYR A 1 74 ? 25.517 14.358 30.532 1.00 89.00 74 TYR A CA 1
ATOM 607 C C . TYR A 1 74 ? 25.619 15.794 31.072 1.00 89.00 74 TYR A C 1
ATOM 609 O O . TYR A 1 74 ? 26.186 16.664 30.411 1.00 89.00 74 TYR A O 1
ATOM 617 N N . CYS A 1 75 ? 25.134 16.030 32.299 1.00 84.38 75 CYS A N 1
ATOM 618 C CA . CYS A 1 75 ? 25.201 17.336 32.954 1.00 84.38 75 CYS A CA 1
ATOM 619 C C . CYS A 1 75 ? 26.652 17.819 33.104 1.00 84.38 75 CYS A C 1
ATOM 621 O O . CYS A 1 75 ? 26.971 18.937 32.706 1.00 84.38 75 CYS A O 1
ATOM 623 N N . ALA A 1 76 ? 27.545 16.960 33.608 1.00 85.62 76 ALA A N 1
ATOM 624 C CA . ALA A 1 76 ? 28.944 17.315 33.826 1.00 85.62 76 ALA A CA 1
ATOM 625 C C . ALA A 1 76 ? 29.695 17.594 32.513 1.00 85.62 76 ALA A C 1
ATOM 627 O O . ALA A 1 76 ? 30.447 18.568 32.447 1.00 85.62 76 ALA A O 1
ATOM 628 N N . LYS A 1 77 ? 29.444 16.814 31.447 1.00 83.31 77 LYS A N 1
ATOM 629 C CA . LYS A 1 77 ? 30.023 17.069 30.112 1.00 83.31 77 LYS A CA 1
ATOM 630 C C . LYS A 1 77 ? 29.642 18.440 29.539 1.00 83.31 77 LYS A C 1
ATOM 632 O O . LYS A 1 77 ? 30.452 19.038 28.839 1.00 83.31 77 LYS A O 1
ATOM 637 N N . HIS A 1 78 ? 28.453 18.947 29.867 1.00 84.56 78 HIS A N 1
ATOM 638 C CA . HIS A 1 78 ? 27.940 20.242 29.401 1.00 84.56 78 HIS A CA 1
ATOM 639 C C . HIS A 1 78 ? 28.119 21.386 30.422 1.00 84.56 78 HIS A C 1
ATOM 641 O O . HIS A 1 78 ? 27.591 22.480 30.232 1.00 84.56 78 HIS A O 1
ATOM 647 N N . GLY A 1 79 ? 28.885 21.169 31.500 1.00 80.31 79 GLY A N 1
ATOM 648 C CA . GLY A 1 79 ? 29.177 22.203 32.502 1.00 80.31 79 GLY A CA 1
ATOM 649 C C . GLY A 1 79 ? 27.999 22.559 33.420 1.00 80.31 79 GLY A C 1
ATOM 650 O O . GLY A 1 79 ? 27.948 23.671 33.949 1.00 80.31 79 GLY A O 1
ATOM 651 N N . TYR A 1 80 ? 27.052 21.638 33.602 1.00 89.00 80 TYR A N 1
ATOM 652 C CA . TYR A 1 80 ? 25.895 21.774 34.488 1.00 89.00 80 TYR A CA 1
ATOM 653 C C . TYR A 1 80 ? 26.099 21.018 35.807 1.00 89.00 80 TYR A C 1
ATOM 655 O O . TYR A 1 80 ? 26.681 19.931 35.841 1.00 89.00 80 TYR A O 1
ATOM 663 N N . ASP A 1 81 ? 25.543 21.556 36.893 1.00 84.94 81 ASP A N 1
ATOM 664 C CA . ASP A 1 81 ? 25.421 20.837 38.160 1.00 84.94 81 ASP A CA 1
ATOM 665 C C . ASP A 1 81 ? 24.405 19.689 38.017 1.00 84.94 81 ASP A C 1
ATOM 667 O O . ASP A 1 81 ? 23.443 19.781 37.252 1.00 84.94 81 ASP A O 1
ATOM 671 N N . ILE A 1 82 ? 24.583 18.608 38.780 1.00 89.00 82 ILE A N 1
ATOM 672 C CA . ILE A 1 82 ? 23.699 17.432 38.753 1.00 89.00 82 ILE A CA 1
ATOM 673 C C . ILE A 1 82 ? 23.002 17.215 40.096 1.00 89.00 82 ILE A C 1
ATOM 675 O O . ILE A 1 82 ? 23.635 17.161 41.155 1.00 89.00 82 ILE A O 1
ATOM 679 N N . LYS A 1 83 ? 21.682 17.027 40.047 1.00 89.25 83 LYS A N 1
ATOM 680 C CA . LYS A 1 83 ? 20.840 16.702 41.203 1.00 89.25 83 LYS A CA 1
ATOM 681 C C . LYS A 1 83 ? 20.016 15.449 40.909 1.00 89.25 83 LYS A C 1
ATOM 683 O O . LYS A 1 83 ? 19.555 15.267 39.789 1.00 89.25 83 LYS A O 1
ATOM 688 N N . THR A 1 84 ? 19.812 14.608 41.918 1.00 88.00 84 THR A N 1
ATOM 689 C CA . THR A 1 84 ? 18.844 13.505 41.859 1.00 88.00 84 THR A CA 1
ATOM 690 C C . THR A 1 84 ? 17.477 14.022 42.304 1.00 88.00 84 THR A C 1
ATOM 692 O O . THR A 1 84 ? 17.368 14.653 43.360 1.00 88.00 84 THR A O 1
ATOM 695 N N . GLU A 1 85 ? 16.444 13.775 41.509 1.00 78.12 85 GLU A N 1
ATOM 696 C CA . GLU A 1 85 ? 15.042 13.979 41.878 1.00 78.12 85 GLU A CA 1
ATOM 697 C C . GLU A 1 85 ? 14.351 12.635 42.106 1.00 78.12 85 GLU A C 1
ATOM 699 O O . GLU A 1 85 ? 14.811 11.604 41.622 1.00 78.12 85 GLU A O 1
ATOM 704 N N . THR A 1 86 ? 13.286 12.650 42.906 1.00 74.12 86 THR A N 1
ATOM 705 C CA . THR A 1 86 ? 12.599 11.456 43.429 1.00 74.12 86 THR A CA 1
ATOM 706 C C . THR A 1 86 ? 11.076 11.631 43.378 1.00 74.12 86 THR A C 1
ATOM 708 O O . THR A 1 86 ? 10.360 11.171 44.266 1.00 74.12 86 THR A O 1
ATOM 711 N N . ASP A 1 87 ? 10.581 12.421 42.420 1.00 57.50 87 ASP A N 1
ATOM 712 C CA . ASP A 1 87 ? 9.179 12.855 42.358 1.00 57.50 87 ASP A CA 1
ATOM 713 C C . ASP A 1 87 ? 8.261 11.901 41.577 1.00 57.50 87 ASP A C 1
ATOM 715 O O . ASP A 1 87 ? 7.075 12.189 41.438 1.00 57.50 87 ASP A O 1
ATOM 719 N N . GLY A 1 88 ? 8.791 10.770 41.093 1.00 47.41 88 GLY A N 1
ATOM 720 C CA . GLY A 1 88 ? 8.025 9.749 40.374 1.00 47.41 88 GLY A CA 1
ATOM 721 C C . GLY A 1 88 ? 7.665 10.097 38.925 1.00 47.41 88 GLY A C 1
ATOM 722 O O . GLY A 1 88 ? 7.039 9.281 38.261 1.00 47.41 88 GLY A O 1
ATOM 723 N N . LYS A 1 89 ? 8.053 11.274 38.412 1.00 49.69 89 LYS A N 1
ATOM 724 C CA . LYS A 1 89 ? 7.585 11.776 37.102 1.00 49.69 89 LYS A CA 1
ATOM 725 C C . LYS A 1 89 ? 8.420 11.354 35.896 1.00 49.69 89 LYS A C 1
ATOM 727 O O . LYS A 1 89 ? 8.095 11.731 34.774 1.00 49.69 89 LYS A O 1
ATOM 732 N N . ASN A 1 90 ? 9.519 10.637 36.104 1.00 57.66 90 ASN A N 1
ATOM 733 C CA . ASN A 1 90 ? 10.346 10.145 35.010 1.00 57.66 90 ASN A CA 1
ATOM 734 C C . ASN A 1 90 ? 9.837 8.766 34.561 1.00 57.66 90 ASN A C 1
ATOM 736 O O . ASN A 1 90 ? 9.687 7.891 35.415 1.00 57.66 90 ASN A O 1
ATOM 740 N N . PRO A 1 91 ? 9.601 8.552 33.253 1.00 46.16 91 PRO A N 1
ATOM 741 C CA . PRO A 1 91 ? 8.971 7.330 32.749 1.00 46.16 91 PRO A CA 1
ATOM 742 C C . PRO A 1 91 ? 9.821 6.066 32.944 1.00 46.16 91 PRO A C 1
ATOM 744 O O . PRO A 1 91 ? 9.295 4.965 32.830 1.00 46.16 91 PRO A O 1
ATOM 747 N N . TYR A 1 92 ? 11.118 6.204 33.241 1.00 56.50 92 TYR A N 1
ATOM 748 C CA . TYR A 1 92 ? 12.053 5.079 33.326 1.00 56.50 92 TYR A CA 1
ATOM 749 C C . TYR A 1 92 ? 12.453 4.706 34.758 1.00 56.50 92 TYR A C 1
ATOM 751 O O . TYR A 1 92 ? 12.878 3.580 34.995 1.00 56.50 92 TYR A O 1
ATOM 759 N N . SER A 1 93 ? 12.357 5.630 35.722 1.00 54.28 93 SER A N 1
ATOM 760 C CA . SER A 1 93 ? 12.686 5.355 37.128 1.00 54.28 93 SER A CA 1
ATOM 761 C C . SER A 1 93 ? 12.104 6.422 38.065 1.00 54.28 93 SER A C 1
ATOM 763 O O . SER A 1 93 ? 12.222 7.613 37.773 1.00 54.28 93 SER A O 1
ATOM 765 N N . PRO A 1 94 ? 11.553 6.047 39.239 1.00 51.19 94 PRO A N 1
ATOM 766 C CA . PRO A 1 94 ? 10.979 7.000 40.195 1.00 51.19 94 PRO A CA 1
ATOM 767 C C . PRO A 1 94 ? 12.012 7.970 40.796 1.00 51.19 94 PRO A C 1
ATOM 769 O O . PRO A 1 94 ? 11.647 9.034 41.299 1.00 51.19 94 PRO A O 1
ATOM 772 N N . GLU A 1 95 ? 13.297 7.616 40.718 1.00 72.81 95 GLU A N 1
ATOM 773 C CA . GLU A 1 95 ? 14.442 8.473 41.024 1.00 72.81 95 GLU A CA 1
ATOM 774 C C . GLU A 1 95 ? 15.278 8.689 39.746 1.00 72.81 95 GLU A C 1
ATOM 776 O O . GLU A 1 95 ? 15.493 7.735 38.999 1.00 72.81 95 GLU A O 1
ATOM 781 N N . TYR A 1 96 ? 15.779 9.897 39.472 1.00 73.00 96 TYR A N 1
ATOM 782 C CA . TYR A 1 96 ? 16.496 10.201 38.218 1.00 73.00 96 TYR A CA 1
ATOM 783 C C . TYR A 1 96 ? 17.377 11.458 38.307 1.00 73.00 96 TYR A C 1
ATOM 785 O O . TYR A 1 96 ? 17.175 12.316 39.168 1.00 73.00 96 TYR A O 1
ATOM 793 N N . ALA A 1 97 ? 18.363 11.589 37.412 1.00 84.25 97 ALA A N 1
ATOM 794 C CA . ALA A 1 97 ? 19.213 12.777 37.328 1.00 84.25 97 ALA A CA 1
ATOM 795 C C . ALA A 1 97 ? 18.566 13.941 36.554 1.00 84.25 97 ALA A C 1
ATOM 797 O O . ALA A 1 97 ? 17.989 13.765 35.476 1.00 84.25 97 ALA A O 1
ATOM 798 N N . VAL A 1 98 ? 18.758 15.158 37.069 1.00 85.19 98 VAL A N 1
ATOM 799 C CA . VAL A 1 98 ? 18.426 16.425 36.407 1.00 85.19 98 VAL A CA 1
ATOM 800 C C . VAL A 1 98 ? 19.631 17.361 36.375 1.00 85.19 98 VAL A C 1
ATOM 802 O O . VAL A 1 98 ? 20.409 17.429 37.333 1.00 85.19 98 VAL A O 1
ATOM 805 N N . CYS A 1 99 ? 19.764 18.101 35.275 1.00 84.12 99 CYS A N 1
ATOM 806 C CA . CYS A 1 99 ? 20.808 19.102 35.097 1.00 84.12 99 CYS A CA 1
ATOM 807 C C . CYS A 1 99 ? 20.325 20.475 35.574 1.00 84.12 99 CYS A C 1
ATOM 809 O O . CYS A 1 99 ? 19.230 20.933 35.225 1.00 84.12 99 CYS A O 1
ATOM 811 N N . ILE A 1 100 ? 21.162 21.137 36.367 1.00 86.38 100 ILE A N 1
ATOM 812 C CA . ILE A 1 100 ? 20.930 22.451 36.958 1.00 86.38 100 ILE A CA 1
ATOM 813 C C . ILE A 1 100 ? 21.986 23.420 36.412 1.00 86.38 100 ILE A C 1
ATOM 815 O O . ILE A 1 100 ? 23.183 23.157 36.489 1.00 86.38 100 ILE A O 1
ATOM 819 N N . TYR A 1 101 ? 21.559 24.573 35.904 1.00 80.94 101 TYR A N 1
ATOM 820 C CA . TYR A 1 101 ? 22.452 25.654 35.486 1.00 80.94 101 TYR A CA 1
ATOM 821 C C . TYR A 1 101 ? 22.098 26.927 36.243 1.00 80.94 101 TYR A C 1
ATOM 823 O O . TYR A 1 101 ? 20.942 27.354 36.248 1.00 80.94 101 TYR A O 1
ATOM 831 N N . ARG A 1 102 ? 23.087 27.528 36.919 1.00 80.50 102 ARG A N 1
ATOM 832 C CA . ARG A 1 102 ? 22.912 28.748 37.737 1.00 80.50 102 ARG A CA 1
ATOM 833 C C . ARG A 1 102 ? 21.726 28.655 38.721 1.00 80.50 102 ARG A C 1
ATOM 835 O O . ARG A 1 102 ? 21.009 29.625 38.936 1.00 80.50 102 ARG A O 1
ATOM 842 N N . GLY A 1 103 ? 21.500 27.470 39.295 1.00 73.19 103 GLY A N 1
ATOM 843 C CA . GLY A 1 103 ? 20.404 27.195 40.234 1.00 73.19 103 GLY A CA 1
ATOM 844 C C . GLY A 1 103 ? 19.035 26.878 39.609 1.00 73.19 103 GLY A C 1
ATOM 845 O O . GLY A 1 103 ? 18.126 26.504 40.347 1.00 73.19 103 GLY A O 1
ATOM 846 N N . LYS A 1 104 ? 18.869 26.961 38.280 1.00 65.06 104 LYS A N 1
ATOM 847 C CA . LYS A 1 104 ? 17.625 26.605 37.571 1.00 65.06 104 LYS A CA 1
ATOM 848 C C . LYS A 1 104 ? 17.730 25.208 36.945 1.00 65.06 104 LYS A C 1
ATOM 850 O O . LYS A 1 104 ? 18.732 24.894 36.307 1.00 65.06 104 LYS A O 1
ATOM 855 N N . LYS A 1 105 ? 16.694 24.375 37.099 1.00 84.75 105 LYS A N 1
ATOM 856 C CA . LYS A 1 105 ? 16.566 23.085 36.394 1.00 84.75 105 LYS A CA 1
ATOM 857 C C . LYS A 1 105 ? 16.409 23.340 34.892 1.00 84.75 105 LYS A C 1
ATOM 859 O O . LYS A 1 105 ? 15.490 24.058 34.504 1.00 84.75 105 LYS A O 1
ATOM 864 N N . ILE A 1 106 ? 17.294 22.762 34.078 1.00 63.59 106 ILE A N 1
ATOM 865 C CA . ILE A 1 106 ? 17.194 22.784 32.609 1.00 63.59 106 ILE A CA 1
ATOM 866 C C . ILE A 1 106 ? 16.363 21.593 32.117 1.00 63.59 106 ILE A C 1
ATOM 868 O O . ILE A 1 106 ? 15.481 21.764 31.286 1.00 63.59 106 ILE A O 1
ATOM 872 N N . GLY A 1 107 ? 16.590 20.396 32.663 1.00 69.94 107 GLY A N 1
ATOM 873 C CA . GLY A 1 107 ? 15.862 19.191 32.266 1.00 69.94 107 GLY A CA 1
ATOM 874 C C . GLY A 1 107 ? 16.392 17.935 32.950 1.00 69.94 107 GLY A C 1
ATOM 875 O O . GLY A 1 107 ? 17.408 17.979 33.647 1.00 69.94 107 GLY A O 1
ATOM 876 N N . SER A 1 108 ? 15.690 16.818 32.778 1.00 78.06 108 SER A N 1
ATOM 877 C CA . SER A 1 108 ? 16.183 15.488 33.144 1.00 78.06 108 SER A CA 1
ATOM 878 C C . SER A 1 108 ? 17.117 14.938 32.068 1.00 78.06 108 SER A C 1
ATOM 880 O O . SER A 1 108 ? 16.971 15.264 30.889 1.00 78.06 108 SER A O 1
ATOM 882 N N . VAL A 1 109 ? 18.076 14.095 32.459 1.00 69.00 109 VAL A N 1
ATOM 883 C CA . VAL A 1 109 ? 19.092 13.576 31.522 1.00 69.00 109 VAL A CA 1
ATOM 884 C C . VAL A 1 109 ? 18.483 12.795 30.354 1.00 69.00 109 VAL A C 1
ATOM 886 O O . VAL A 1 109 ? 18.975 12.896 29.238 1.00 69.00 109 VAL A O 1
ATOM 889 N N . ASN A 1 110 ? 17.363 12.102 30.575 1.00 69.31 110 ASN A N 1
ATOM 890 C CA . ASN A 1 110 ? 16.646 11.367 29.534 1.00 69.31 110 ASN A CA 1
ATOM 891 C C . ASN A 1 110 ? 15.934 12.276 28.517 1.00 69.31 110 ASN A C 1
ATOM 893 O O . ASN A 1 110 ? 15.848 11.902 27.353 1.00 69.31 110 ASN A O 1
ATOM 897 N N . ASN A 1 111 ? 15.453 13.454 28.929 1.00 68.00 111 ASN A N 1
ATOM 898 C CA . ASN A 1 111 ? 14.808 14.405 28.019 1.00 68.00 111 ASN A CA 1
ATOM 899 C C . ASN A 1 111 ? 15.865 15.186 27.225 1.00 68.00 111 ASN A C 1
ATOM 901 O O . ASN A 1 111 ? 15.707 15.392 26.029 1.00 68.00 111 ASN A O 1
ATOM 905 N N . LEU A 1 112 ? 16.962 15.587 27.879 1.00 71.06 112 LEU A N 1
ATOM 906 C CA . LEU A 1 112 ? 18.048 16.346 27.244 1.00 71.06 112 LEU A CA 1
ATOM 907 C C . LEU A 1 112 ? 18.875 15.506 26.259 1.00 71.06 112 LEU A C 1
ATOM 909 O O . LEU A 1 112 ? 19.443 16.056 25.324 1.00 71.06 112 LEU A O 1
ATOM 913 N N . MET A 1 113 ? 18.918 14.185 26.454 1.00 73.25 113 MET A N 1
ATOM 914 C CA . MET A 1 113 ? 19.495 13.229 25.504 1.00 73.25 113 MET A CA 1
ATOM 915 C C . MET A 1 113 ? 18.460 12.573 24.582 1.00 73.25 113 MET A C 1
ATOM 917 O O . MET A 1 113 ? 18.822 11.641 23.878 1.00 73.25 113 MET A O 1
ATOM 921 N N . LYS A 1 114 ? 17.186 13.002 24.604 1.00 71.44 114 LYS A N 1
ATOM 922 C CA . LYS A 1 114 ? 16.110 12.420 23.777 1.00 71.44 114 LYS A CA 1
ATOM 923 C C . LYS A 1 114 ? 16.051 10.880 23.831 1.00 71.44 114 LYS A C 1
ATOM 925 O O . LYS A 1 114 ? 15.730 10.238 22.841 1.00 71.44 114 LYS A O 1
ATOM 930 N N . LEU A 1 115 ? 16.314 10.259 24.990 1.00 59.47 115 LEU A N 1
ATOM 931 C CA . LEU A 1 115 ? 16.461 8.793 25.085 1.00 59.47 115 LEU A CA 1
ATOM 932 C C . LEU A 1 115 ? 15.219 8.023 24.602 1.00 59.47 115 LEU A C 1
ATOM 934 O O . LEU A 1 115 ? 15.349 6.892 24.166 1.00 59.47 115 LEU A O 1
ATOM 938 N N . SER A 1 116 ? 14.024 8.619 24.653 1.00 57.06 116 SER A N 1
ATOM 939 C CA . SER A 1 116 ? 12.791 8.057 24.076 1.00 57.06 116 SER A CA 1
ATOM 940 C C . SER A 1 116 ? 12.801 7.910 22.550 1.00 57.06 116 SER A C 1
ATOM 942 O O . SER A 1 116 ? 11.998 7.150 22.024 1.00 57.06 116 SER A O 1
ATOM 944 N N . GLU A 1 117 ? 13.649 8.657 21.845 1.00 61.72 117 GLU A N 1
ATOM 945 C CA . GLU A 1 117 ? 13.861 8.554 20.397 1.00 61.72 117 GLU A CA 1
ATOM 946 C C . GLU A 1 117 ? 14.918 7.469 20.127 1.00 61.72 117 GLU A C 1
ATOM 948 O O . GLU A 1 117 ? 14.625 6.492 19.446 1.00 61.72 117 GLU A O 1
ATOM 953 N N . THR A 1 118 ? 16.071 7.527 20.805 1.00 57.31 118 THR A N 1
ATOM 954 C CA . THR A 1 118 ? 17.143 6.513 20.698 1.00 57.31 118 THR A CA 1
ATOM 955 C C . THR A 1 118 ? 16.684 5.097 21.074 1.00 57.31 118 THR A C 1
ATOM 957 O O . THR A 1 118 ? 17.115 4.116 20.474 1.00 57.31 118 THR A O 1
ATOM 960 N N . LEU A 1 119 ? 15.793 4.965 22.065 1.00 52.59 119 LEU A N 1
ATOM 961 C CA . LEU A 1 119 ? 15.223 3.670 22.455 1.00 52.59 119 LEU A CA 1
ATOM 962 C C . LEU A 1 119 ? 14.374 3.052 21.331 1.00 52.59 119 LEU A C 1
ATOM 964 O O . LEU A 1 119 ? 14.433 1.838 21.164 1.00 52.59 119 LEU A O 1
ATOM 968 N N . LYS A 1 120 ? 13.678 3.872 20.527 1.00 48.09 120 LYS A N 1
ATOM 969 C CA . LYS A 1 120 ? 12.936 3.428 19.332 1.00 48.09 120 LYS A CA 1
ATOM 970 C C . LYS A 1 120 ? 13.878 3.075 18.178 1.00 48.09 120 LYS A C 1
ATOM 972 O O . LYS A 1 120 ? 13.703 2.050 17.534 1.00 48.09 120 LYS A O 1
ATOM 977 N N . GLU A 1 121 ? 14.919 3.876 17.947 1.00 41.09 121 GLU A N 1
ATOM 978 C CA . GLU A 1 121 ? 15.938 3.581 16.923 1.00 41.09 121 GLU A CA 1
ATOM 979 C C . GLU A 1 121 ? 16.688 2.270 17.210 1.00 41.09 121 GLU A C 1
ATOM 981 O O . GLU A 1 121 ? 17.050 1.537 16.292 1.00 41.09 121 GLU A O 1
ATOM 986 N N . SER A 1 122 ? 16.876 1.914 18.486 1.00 38.00 122 SER A N 1
ATOM 987 C CA . SER A 1 122 ? 17.521 0.650 18.861 1.00 38.00 122 SER A CA 1
ATOM 988 C C . SER A 1 122 ? 16.668 -0.612 18.638 1.00 38.00 122 SER A C 1
ATOM 990 O O . SER A 1 122 ? 17.198 -1.715 18.773 1.00 38.00 122 SER A O 1
ATOM 992 N N . GLU A 1 123 ? 15.394 -0.473 18.251 1.00 37.41 123 GLU A N 1
ATOM 993 C CA . GLU A 1 123 ? 14.547 -1.574 17.757 1.00 37.41 123 GLU A CA 1
ATOM 994 C C . GLU A 1 123 ? 14.644 -1.760 16.224 1.00 37.41 123 GLU A C 1
ATOM 996 O O . GLU A 1 123 ? 14.190 -2.776 15.705 1.00 37.41 123 GLU A O 1
ATOM 1001 N N . LEU A 1 124 ? 15.277 -0.827 15.496 1.00 26.55 124 LEU A N 1
ATOM 1002 C CA . LEU A 1 124 ? 15.195 -0.688 14.030 1.00 26.55 124 LEU A CA 1
ATOM 1003 C C . LEU A 1 124 ? 16.390 -1.253 13.227 1.00 26.55 124 LEU A C 1
ATOM 1005 O O . LEU A 1 124 ? 16.537 -0.938 12.049 1.00 26.55 124 LEU A O 1
ATOM 1009 N N . ILE A 1 125 ? 17.245 -2.101 13.816 1.00 28.50 125 ILE A N 1
ATOM 1010 C CA . ILE A 1 125 ? 18.386 -2.726 13.104 1.00 28.50 125 ILE A CA 1
ATOM 1011 C C . ILE A 1 125 ? 18.145 -4.221 12.830 1.00 28.50 125 ILE A C 1
ATOM 1013 O O . ILE A 1 125 ? 18.881 -5.077 13.323 1.00 28.50 125 ILE A O 1
ATOM 1017 N N . ILE A 1 126 ? 17.129 -4.520 12.012 1.00 26.62 126 ILE A N 1
ATOM 1018 C CA . ILE A 1 126 ? 17.094 -5.668 11.084 1.00 26.62 126 ILE A CA 1
ATOM 1019 C C . ILE A 1 126 ? 16.398 -5.180 9.796 1.00 26.62 126 ILE A C 1
ATOM 1021 O O . ILE A 1 126 ? 15.324 -4.593 9.876 1.00 26.62 126 ILE A O 1
ATOM 1025 N N . GLU A 1 127 ? 17.035 -5.396 8.641 1.00 25.00 127 GLU A N 1
ATOM 1026 C CA . GLU A 1 127 ? 16.564 -5.032 7.286 1.00 25.00 127 GLU A CA 1
ATOM 1027 C C . GLU A 1 127 ? 15.200 -5.707 6.982 1.00 25.00 127 GLU A C 1
ATOM 1029 O O . GLU A 1 127 ? 14.962 -6.828 7.429 1.00 25.00 127 GLU A O 1
ATOM 1034 N N . GLU A 1 128 ? 14.231 -5.079 6.305 1.00 24.47 128 GLU A N 1
ATOM 1035 C CA . GLU A 1 128 ? 14.272 -4.737 4.870 1.00 24.47 128 GLU A CA 1
ATOM 1036 C C . GLU A 1 128 ? 13.203 -3.679 4.477 1.00 24.47 128 GLU A C 1
ATOM 1038 O O . GLU A 1 128 ? 12.330 -3.314 5.266 1.00 24.47 128 GLU A O 1
ATOM 1043 N N . GLU A 1 129 ? 13.276 -3.172 3.245 1.00 30.50 129 GLU A N 1
ATOM 1044 C CA . GLU A 1 129 ? 12.518 -2.016 2.741 1.00 30.50 129 GLU A CA 1
ATOM 1045 C C . GLU A 1 129 ? 11.005 -2.266 2.566 1.00 30.50 129 GLU A C 1
ATOM 1047 O O . GLU A 1 129 ? 10.588 -3.108 1.777 1.00 30.50 129 GLU A O 1
ATOM 1052 N N . THR A 1 130 ? 10.159 -1.448 3.204 1.00 23.11 130 THR A N 1
ATOM 1053 C CA . THR A 1 130 ? 8.826 -1.068 2.680 1.00 23.11 130 THR A CA 1
ATOM 1054 C C . THR A 1 130 ? 8.415 0.303 3.227 1.00 23.11 130 THR A C 1
ATOM 1056 O O . THR A 1 130 ? 7.823 0.426 4.298 1.00 23.11 130 THR A O 1
ATOM 1059 N N . THR A 1 131 ? 8.712 1.371 2.485 1.00 23.61 131 THR A N 1
ATOM 1060 C CA . THR A 1 131 ? 8.200 2.716 2.782 1.00 23.61 131 THR A CA 1
ATOM 1061 C C . THR A 1 131 ? 6.737 2.830 2.356 1.00 23.61 131 THR A C 1
ATOM 1063 O O . THR A 1 131 ? 6.444 3.133 1.202 1.00 23.61 131 THR A O 1
ATOM 1066 N N . VAL A 1 132 ? 5.815 2.620 3.296 1.00 22.88 132 VAL A N 1
ATOM 1067 C CA . VAL A 1 132 ? 4.432 3.109 3.185 1.00 22.88 132 VAL A CA 1
ATOM 1068 C C . VAL A 1 132 ? 4.303 4.342 4.071 1.00 22.88 132 VAL A C 1
ATOM 1070 O O . VAL A 1 132 ? 4.514 4.274 5.282 1.00 22.88 132 VAL A O 1
ATOM 1073 N N . SER A 1 133 ? 3.978 5.477 3.462 1.00 25.61 133 SER A N 1
ATOM 1074 C CA . SER A 1 133 ? 3.834 6.759 4.141 1.00 25.61 133 SER A CA 1
ATOM 1075 C C . SER A 1 133 ? 2.566 6.820 5.003 1.00 25.61 133 SER A C 1
ATOM 1077 O O . SER A 1 133 ? 1.441 6.655 4.537 1.00 25.61 133 SER A O 1
ATOM 1079 N N . LYS A 1 134 ? 2.774 7.122 6.284 1.00 26.48 134 LYS A N 1
ATOM 1080 C CA . LYS A 1 134 ? 1.819 7.712 7.231 1.00 26.48 134 LYS A CA 1
ATOM 1081 C C . LYS A 1 134 ? 2.664 8.568 8.188 1.00 26.48 134 LYS A C 1
ATOM 1083 O O . LYS A 1 134 ? 3.709 8.104 8.630 1.00 26.48 134 LYS A O 1
ATOM 1088 N N . GLU A 1 135 ? 2.326 9.809 8.516 1.00 24.83 135 GLU A N 1
ATOM 1089 C CA . GLU A 1 135 ? 1.072 10.539 8.310 1.00 24.83 135 GLU A CA 1
ATOM 1090 C C . GLU A 1 135 ? 1.376 11.944 7.774 1.00 24.83 135 GLU A C 1
ATOM 1092 O O . GLU A 1 135 ? 2.213 12.648 8.341 1.00 24.83 135 GLU A O 1
ATOM 1097 N N . GLU A 1 136 ? 0.648 12.395 6.751 1.00 25.08 136 GLU A N 1
ATOM 1098 C CA . GLU A 1 136 ? 0.397 13.829 6.637 1.00 25.08 136 GLU A CA 1
ATOM 1099 C C . GLU A 1 136 ? -0.694 14.202 7.633 1.00 25.08 136 GLU A C 1
ATOM 1101 O O . GLU A 1 136 ? -1.769 13.596 7.682 1.00 25.08 136 GLU A O 1
ATOM 1106 N N . SER A 1 137 ? -0.421 15.230 8.429 1.00 25.12 137 SER A N 1
ATOM 1107 C CA . SER A 1 137 ? -1.410 15.827 9.309 1.00 25.12 137 SER A CA 1
ATOM 1108 C C . SER A 1 137 ? -2.449 16.586 8.485 1.00 25.12 137 SER A C 1
ATOM 1110 O O . SER A 1 137 ? -2.343 17.804 8.312 1.00 25.12 137 SER A O 1
ATOM 1112 N N . VAL A 1 138 ? -3.484 15.881 8.021 1.00 24.06 138 VAL A N 1
ATOM 1113 C CA . VAL A 1 138 ? -4.747 16.522 7.653 1.00 24.06 138 VAL A CA 1
ATOM 1114 C C . VAL A 1 138 ? -5.236 17.242 8.903 1.00 24.06 138 VAL A C 1
ATOM 1116 O O . VAL A 1 138 ? -5.713 16.630 9.859 1.00 24.06 138 VAL A O 1
ATOM 1119 N N . LYS A 1 139 ? -5.091 18.569 8.909 1.00 24.80 139 LYS A N 1
ATOM 1120 C CA . LYS A 1 139 ? -5.886 19.412 9.792 1.00 24.80 139 LYS A CA 1
ATOM 1121 C C . LYS A 1 139 ? -7.332 19.136 9.419 1.00 24.80 139 LYS A C 1
ATOM 1123 O O . LYS A 1 139 ? -7.784 19.622 8.385 1.00 24.80 139 LYS A O 1
ATOM 1128 N N . GLU A 1 140 ? -8.042 18.380 10.253 1.00 24.97 140 GLU A N 1
ATOM 1129 C CA . GLU A 1 140 ? -9.494 18.445 10.242 1.00 24.97 140 GLU A CA 1
ATOM 1130 C C . GLU A 1 140 ? -9.855 19.923 10.383 1.00 24.97 140 GLU A C 1
ATOM 1132 O O . GLU A 1 140 ? -9.605 20.566 11.411 1.00 24.97 140 GLU A O 1
ATOM 1137 N N . GLU A 1 141 ? -10.383 20.482 9.295 1.00 26.61 141 GLU A N 1
ATOM 1138 C CA . GLU A 1 141 ? -11.094 21.739 9.349 1.00 26.61 141 GLU A CA 1
ATOM 1139 C C . GLU A 1 141 ? -12.110 21.589 10.474 1.00 26.61 141 GLU A C 1
ATOM 1141 O O . GLU A 1 141 ? -12.855 20.607 10.520 1.00 26.61 141 GLU A O 1
ATOM 1146 N N . SER A 1 142 ? -12.091 22.525 11.424 1.00 31.00 142 SER A N 1
ATOM 1147 C CA . SER A 1 142 ? -12.986 22.477 12.573 1.00 31.00 142 SER A CA 1
ATOM 1148 C C . SER A 1 142 ? -14.407 22.801 12.120 1.00 31.00 142 SER A C 1
ATOM 1150 O O . SER A 1 142 ? -14.943 23.889 12.354 1.00 31.00 142 SER A O 1
ATOM 1152 N N . ALA A 1 143 ? -15.030 21.796 11.504 1.00 28.81 143 ALA A N 1
ATOM 1153 C CA . ALA A 1 143 ? -16.454 21.610 11.385 1.00 28.81 143 ALA A CA 1
ATOM 1154 C C . ALA A 1 143 ? -17.010 21.528 12.807 1.00 28.81 143 ALA A C 1
ATOM 1156 O O . ALA A 1 143 ? -17.349 20.475 13.345 1.00 28.81 143 ALA A O 1
ATOM 1157 N N . SER A 1 144 ? -17.121 22.711 13.404 1.00 31.56 144 SER A N 1
ATOM 1158 C CA . SER A 1 144 ? -18.067 23.037 14.447 1.00 31.56 144 SER A CA 1
ATOM 1159 C C . SER A 1 144 ? -19.459 22.840 13.857 1.00 31.56 144 SER A C 1
ATOM 1161 O O . SER A 1 144 ? -20.197 23.779 13.560 1.00 31.56 144 SER A O 1
ATOM 1163 N N . ILE A 1 145 ? -19.823 21.564 13.699 1.00 30.19 145 ILE A N 1
ATOM 1164 C CA . ILE A 1 145 ? -21.201 21.121 13.667 1.00 30.19 145 ILE A CA 1
ATOM 1165 C C . ILE A 1 145 ? -21.737 21.524 15.032 1.00 30.19 145 ILE A C 1
ATOM 1167 O O . ILE A 1 145 ? -21.660 20.785 16.013 1.00 30.19 145 ILE A O 1
ATOM 1171 N N . ALA A 1 146 ? -22.239 22.755 15.096 1.00 31.39 146 ALA A N 1
ATOM 1172 C CA . ALA A 1 146 ? -23.165 23.170 16.118 1.00 31.39 146 ALA A CA 1
ATOM 1173 C C . ALA A 1 146 ? -24.304 22.159 16.044 1.00 31.39 146 ALA A C 1
ATOM 1175 O O . ALA A 1 146 ? -25.112 22.197 15.113 1.00 31.39 146 ALA A O 1
ATOM 1176 N N . ILE A 1 147 ? -24.286 21.205 16.978 1.00 34.50 147 ILE A N 1
ATOM 1177 C CA . ILE A 1 147 ? -25.292 20.162 17.106 1.00 34.50 147 ILE A CA 1
ATOM 1178 C C . ILE A 1 147 ? -26.628 20.892 17.147 1.00 34.50 147 ILE A C 1
ATOM 1180 O O . ILE A 1 147 ? -26.935 21.585 18.117 1.00 34.50 147 ILE A O 1
ATOM 1184 N N . SER A 1 148 ? -27.406 20.791 16.068 1.00 32.22 148 SER A N 1
ATOM 1185 C CA . SER A 1 148 ? -28.767 21.304 16.077 1.00 32.22 148 SER A CA 1
ATOM 1186 C C . SER A 1 148 ? -29.497 20.522 17.157 1.00 32.22 148 SER A C 1
ATOM 1188 O O . SER A 1 148 ? -29.600 19.303 17.026 1.00 32.22 148 SER A O 1
ATOM 1190 N N . GLU A 1 149 ? -29.931 21.208 18.216 1.00 36.59 149 GLU A N 1
ATOM 1191 C CA . GLU A 1 149 ? -30.465 20.627 19.452 1.00 36.59 149 GLU A CA 1
ATOM 1192 C C . GLU A 1 149 ? -31.689 19.727 19.200 1.00 36.59 149 GLU A C 1
ATOM 1194 O O . GLU A 1 149 ? -32.843 20.108 19.391 1.00 36.59 149 GLU A O 1
ATOM 1199 N N . ALA A 1 150 ? -31.426 18.488 18.802 1.00 34.38 150 ALA A N 1
ATOM 1200 C CA . ALA A 1 150 ? -32.294 17.348 18.995 1.00 34.38 150 ALA A CA 1
ATOM 1201 C C . ALA A 1 150 ? -31.735 16.588 20.198 1.00 34.38 150 ALA A C 1
ATOM 1203 O O . ALA A 1 150 ? -31.111 15.540 20.056 1.00 34.38 150 ALA A O 1
ATOM 1204 N N . THR A 1 151 ? -31.922 17.155 21.392 1.00 38.47 151 THR A N 1
ATOM 1205 C CA . THR A 1 151 ? -31.630 16.473 22.652 1.00 38.47 151 THR A CA 1
ATOM 1206 C C . THR A 1 151 ? -32.568 15.278 22.795 1.00 38.47 151 THR A C 1
ATOM 1208 O O . THR A 1 151 ? -33.651 15.360 23.373 1.00 38.47 151 THR A O 1
ATOM 1211 N N . THR A 1 152 ? -32.152 14.134 22.253 1.00 49.62 152 THR A N 1
ATOM 1212 C CA . THR A 1 152 ? -32.672 12.838 22.675 1.00 49.62 152 THR A CA 1
ATOM 1213 C C . THR A 1 152 ? -32.314 12.681 24.146 1.00 49.62 152 THR A C 1
ATOM 1215 O O . THR A 1 152 ? -31.179 12.328 24.467 1.00 49.62 152 THR A O 1
ATOM 1218 N N . GLU A 1 153 ? -33.253 13.006 25.039 1.00 75.44 153 GLU A N 1
ATOM 1219 C CA . GLU A 1 153 ? -33.096 12.737 26.467 1.00 75.44 153 GLU A CA 1
ATOM 1220 C C . GLU A 1 153 ? -32.798 11.245 26.637 1.00 75.44 153 GLU A C 1
ATOM 1222 O O . GLU A 1 153 ? -33.633 10.388 26.334 1.00 75.44 153 GLU A O 1
ATOM 1227 N N . LEU A 1 154 ? -31.575 10.943 27.075 1.00 86.81 154 LEU A N 1
ATOM 1228 C CA . LEU A 1 154 ? -31.171 9.584 27.397 1.00 86.81 154 LEU A CA 1
ATOM 1229 C C . LEU A 1 154 ? -32.044 9.074 28.556 1.00 86.81 154 LEU A C 1
ATOM 1231 O O . LEU A 1 154 ? -32.391 9.849 29.455 1.00 86.81 154 LEU A O 1
ATOM 1235 N N . PRO A 1 155 ? -32.430 7.789 28.558 1.00 92.31 155 PRO A N 1
ATOM 1236 C CA . PRO A 1 155 ? -33.241 7.243 29.635 1.00 92.31 155 PRO A CA 1
ATOM 1237 C C . PRO A 1 155 ? -32.468 7.306 30.958 1.00 92.31 155 PRO A C 1
ATOM 1239 O O . PRO A 1 155 ? -31.290 6.986 31.010 1.00 92.31 155 PRO A O 1
ATOM 1242 N N . SER A 1 156 ? -33.131 7.631 32.071 1.00 92.00 156 SER A N 1
ATOM 1243 C CA . SER A 1 156 ? -32.481 7.680 33.397 1.00 92.00 156 SER A CA 1
ATOM 1244 C C . SER A 1 156 ? -31.984 6.317 33.913 1.00 92.00 156 SER A C 1
ATOM 1246 O O . SER A 1 156 ? -31.353 6.236 34.966 1.00 92.00 156 SER A O 1
ATOM 1248 N N . THR A 1 157 ? -32.331 5.233 33.219 1.00 93.56 157 THR A N 1
ATOM 1249 C CA . THR A 1 157 ? -31.930 3.852 33.505 1.00 93.56 157 THR A CA 1
ATOM 1250 C C . THR A 1 157 ? -31.833 3.079 32.196 1.00 93.56 157 THR A C 1
ATOM 1252 O O . THR A 1 157 ? -32.766 3.143 31.392 1.00 93.56 157 THR A O 1
ATOM 1255 N N . PHE A 1 158 ? -30.773 2.302 32.005 1.00 95.44 158 PHE A N 1
ATOM 1256 C CA . PHE A 1 158 ? -30.581 1.485 30.807 1.00 95.44 158 PHE A CA 1
ATOM 1257 C C . PHE A 1 158 ? -29.774 0.224 31.135 1.00 95.44 158 PHE A C 1
ATOM 1259 O O . PHE A 1 158 ? -28.881 0.277 31.976 1.00 95.44 158 PHE A O 1
ATOM 1266 N N . ASP A 1 159 ? -30.083 -0.905 30.494 1.00 94.69 159 ASP A N 1
ATOM 1267 C CA . ASP A 1 159 ? -29.429 -2.194 30.755 1.00 94.69 159 ASP A CA 1
ATOM 1268 C C . ASP A 1 159 ? -29.530 -3.121 29.532 1.00 94.69 159 ASP A C 1
ATOM 1270 O O . ASP A 1 159 ? -30.622 -3.570 29.178 1.00 94.69 159 ASP A O 1
ATOM 1274 N N . TRP A 1 160 ? -28.400 -3.451 28.900 1.00 95.31 160 TRP A N 1
ATOM 1275 C CA . TRP A 1 160 ? -28.348 -4.393 27.772 1.00 95.31 160 TRP A CA 1
ATOM 1276 C C . TRP A 1 160 ? -28.769 -5.821 28.140 1.00 95.31 160 TRP A C 1
ATOM 1278 O O . TRP A 1 160 ? -29.135 -6.597 27.255 1.00 95.31 160 TRP A O 1
ATOM 1288 N N . ARG A 1 161 ? -28.804 -6.168 29.434 1.00 93.12 161 ARG A N 1
ATOM 1289 C CA . ARG A 1 161 ? -29.358 -7.447 29.907 1.00 93.12 161 ARG A CA 1
ATOM 1290 C C . ARG A 1 161 ? -30.882 -7.518 29.791 1.00 93.12 161 ARG A C 1
ATOM 1292 O O . ARG A 1 161 ? -31.452 -8.599 29.908 1.00 93.12 161 ARG A O 1
ATOM 1299 N N . ASN A 1 162 ? -31.545 -6.376 29.601 1.00 92.12 162 ASN A N 1
ATOM 1300 C CA . ASN A 1 162 ? -32.995 -6.270 29.471 1.00 92.12 162 ASN A CA 1
ATOM 1301 C C . ASN A 1 162 ? -33.393 -5.048 28.621 1.00 92.12 162 ASN A C 1
ATOM 1303 O O . ASN A 1 162 ? -34.165 -4.187 29.054 1.00 92.12 162 ASN A O 1
ATOM 1307 N N . LYS A 1 163 ? -32.873 -4.969 27.393 1.00 91.88 163 LYS A N 1
ATOM 1308 C CA . LYS A 1 163 ? -33.326 -3.979 26.409 1.00 91.88 163 LYS A CA 1
ATOM 1309 C C . LYS A 1 163 ? -34.545 -4.545 25.686 1.00 91.88 163 LYS A C 1
ATOM 1311 O O . LYS A 1 163 ? -34.477 -5.621 25.096 1.00 91.88 163 LYS A O 1
ATOM 1316 N N . ASP A 1 164 ? -35.673 -3.845 25.794 1.00 90.56 164 ASP A N 1
ATOM 1317 C CA . ASP A 1 164 ? -36.967 -4.218 25.202 1.00 90.56 164 ASP A CA 1
ATOM 1318 C C . ASP A 1 164 ? -37.473 -5.634 25.572 1.00 90.56 164 ASP A C 1
ATOM 1320 O O . ASP A 1 164 ? -38.241 -6.259 24.839 1.00 90.56 164 ASP A O 1
ATOM 1324 N N . GLY A 1 165 ? -37.086 -6.137 26.753 1.00 90.25 165 GLY A N 1
ATOM 1325 C CA . GLY A 1 165 ? -37.446 -7.477 27.232 1.00 90.25 165 GLY A CA 1
ATOM 1326 C C . GLY A 1 165 ? -36.491 -8.593 26.796 1.00 90.25 165 GLY A C 1
ATOM 1327 O O . GLY A 1 165 ? -36.816 -9.764 26.992 1.00 90.25 165 GLY A O 1
ATOM 1328 N N . GLN A 1 166 ? -35.349 -8.251 26.191 1.00 93.19 166 GLN A N 1
ATOM 1329 C CA . GLN A 1 166 ? -34.354 -9.186 25.664 1.00 93.19 166 GLN A CA 1
ATOM 1330 C C . GLN A 1 166 ? -32.973 -8.942 26.294 1.00 93.19 166 GLN A C 1
ATOM 1332 O O . GLN A 1 166 ? -32.601 -7.805 26.591 1.00 93.19 166 GLN A O 1
ATOM 1337 N N . ASN A 1 167 ? -32.214 -10.023 26.492 1.00 92.56 167 ASN A N 1
ATOM 1338 C CA . ASN A 1 167 ? -30.827 -9.972 26.946 1.00 92.56 167 ASN A CA 1
ATOM 1339 C C . ASN A 1 167 ? -29.893 -10.021 25.735 1.00 92.56 167 ASN A C 1
ATOM 1341 O O . ASN A 1 167 ? -29.879 -11.018 25.024 1.00 92.56 167 ASN A O 1
ATOM 1345 N N . TRP A 1 168 ? -29.098 -8.974 25.539 1.00 94.12 168 TRP A N 1
ATOM 1346 C CA . TRP A 1 168 ? -28.135 -8.867 24.439 1.00 94.12 168 TRP A CA 1
ATOM 1347 C C . TRP A 1 168 ? -26.711 -9.263 24.854 1.00 94.12 168 TRP A C 1
ATOM 1349 O O . TRP A 1 168 ? -25.807 -9.274 24.026 1.00 94.12 168 TRP A O 1
ATOM 1359 N N . MET A 1 169 ? -26.503 -9.595 26.133 1.00 93.25 169 MET A N 1
ATOM 1360 C CA . MET A 1 169 ? -25.213 -10.020 26.667 1.00 93.25 169 MET A CA 1
ATOM 1361 C C . MET A 1 169 ? -25.073 -11.544 26.650 1.00 93.25 169 MET A C 1
ATOM 1363 O O . MET A 1 169 ? -25.925 -12.260 27.186 1.00 93.25 169 MET A O 1
ATOM 1367 N N . THR A 1 170 ? -23.934 -12.037 26.163 1.00 91.62 170 THR A N 1
ATOM 1368 C CA . THR A 1 170 ? -23.523 -13.440 26.328 1.00 91.62 170 THR A CA 1
ATOM 1369 C C . THR A 1 170 ? -23.266 -13.806 27.791 1.00 91.62 170 THR A C 1
ATOM 1371 O O . THR A 1 170 ? -23.164 -12.940 28.674 1.00 91.62 170 THR A O 1
ATOM 1374 N N . SER A 1 171 ? -23.138 -15.108 28.057 1.00 89.81 171 SER A N 1
ATOM 1375 C CA . SER A 1 171 ? -22.927 -15.656 29.402 1.00 89.81 171 SER A CA 1
ATOM 1376 C C . SER A 1 171 ? -21.686 -15.088 30.123 1.00 89.81 171 SER A C 1
ATOM 1378 O O . SER A 1 171 ? -20.753 -14.559 29.512 1.00 89.81 171 SER A O 1
ATOM 1380 N N . VAL A 1 172 ? -21.679 -15.157 31.461 1.00 90.38 172 VAL A N 1
ATOM 1381 C CA . VAL A 1 172 ? -20.530 -14.730 32.277 1.00 90.38 172 VAL A CA 1
ATOM 1382 C C . VAL A 1 172 ? -19.542 -15.882 32.461 1.00 90.38 172 VAL A C 1
ATOM 1384 O O . VAL A 1 172 ? -19.854 -16.892 33.099 1.00 90.38 172 VAL A O 1
ATOM 1387 N N . LYS A 1 173 ? -18.326 -15.687 31.943 1.00 92.38 173 LYS A N 1
ATOM 1388 C CA . LYS A 1 173 ? -17.198 -16.626 32.010 1.00 92.38 173 LYS A CA 1
ATOM 1389 C C . LYS A 1 173 ? -16.328 -16.403 33.268 1.00 92.38 173 LYS A C 1
ATOM 1391 O O . LYS A 1 173 ? -16.661 -15.588 34.135 1.00 92.38 173 LYS A O 1
ATOM 1396 N N . ASN A 1 174 ? -15.237 -17.164 33.423 1.00 89.38 174 ASN A N 1
ATOM 1397 C CA . ASN A 1 174 ? -14.371 -17.119 34.611 1.00 89.38 174 ASN A CA 1
ATOM 1398 C C . ASN A 1 174 ? -12.868 -17.222 34.274 1.00 89.38 174 ASN A C 1
ATOM 1400 O O . ASN A 1 174 ? -12.386 -18.299 33.928 1.00 89.38 174 ASN A O 1
ATOM 1404 N N . GLN A 1 175 ? -12.114 -16.138 34.481 1.00 84.12 175 GLN A N 1
ATOM 1405 C CA . GLN A 1 175 ? -10.671 -16.058 34.223 1.00 84.12 175 GLN A CA 1
ATOM 1406 C C . GLN A 1 175 ? -9.806 -16.919 35.166 1.00 84.12 175 GLN A C 1
ATOM 1408 O O . GLN A 1 175 ? -8.639 -17.193 34.868 1.00 84.12 175 GLN A O 1
ATOM 1413 N N . GLY A 1 176 ? -10.340 -17.353 36.312 1.00 86.56 176 GLY A N 1
ATOM 1414 C CA . GLY A 1 176 ? -9.605 -18.146 37.297 1.00 86.56 176 GLY A CA 1
ATOM 1415 C C . GLY A 1 176 ? -8.424 -17.392 37.925 1.00 86.56 176 GLY A C 1
ATOM 1416 O O . GLY A 1 176 ? -8.553 -16.251 38.355 1.00 86.56 176 GLY A O 1
ATOM 1417 N N . SER A 1 177 ? -7.264 -18.050 38.022 1.00 80.81 177 SER A N 1
ATOM 1418 C CA . SER A 1 177 ? -6.037 -17.492 38.621 1.00 80.81 177 SER A CA 1
ATOM 1419 C C . SER A 1 177 ? -5.118 -16.757 37.633 1.00 80.81 177 SER A C 1
ATOM 1421 O O . SER A 1 177 ? -3.989 -16.424 37.986 1.00 80.81 177 SER A O 1
ATOM 1423 N N . CYS A 1 178 ? -5.567 -16.559 36.396 1.00 82.56 178 CYS A N 1
ATOM 1424 C CA . CYS A 1 178 ? -4.827 -15.918 35.311 1.00 82.56 178 CYS A CA 1
ATOM 1425 C C . CYS A 1 178 ? -5.230 -14.437 35.216 1.00 82.56 178 CYS A C 1
ATOM 1427 O O . CYS A 1 178 ? -6.409 -14.113 35.329 1.00 82.56 178 CYS A O 1
ATOM 1429 N N . GLY A 1 179 ? -4.274 -13.527 35.009 1.00 88.75 179 GLY A N 1
ATOM 1430 C CA . GLY A 1 179 ? -4.482 -12.075 34.872 1.00 88.75 179 GLY A CA 1
ATOM 1431 C C . GLY A 1 179 ? -5.077 -11.624 33.530 1.00 88.75 179 GLY A C 1
ATOM 1432 O O . GLY A 1 179 ? -4.742 -10.553 33.040 1.00 88.75 179 GLY A O 1
ATOM 1433 N N . SER A 1 180 ? -5.943 -12.433 32.927 1.00 95.06 180 SER A N 1
ATOM 1434 C CA . SER A 1 180 ? -6.514 -12.284 31.577 1.00 95.06 180 SER A CA 1
ATOM 1435 C C . SER A 1 180 ? -7.797 -11.444 31.507 1.00 95.06 180 SER A C 1
ATOM 1437 O O . SER A 1 180 ? -8.519 -11.508 30.519 1.00 95.06 180 SER A O 1
ATOM 1439 N N . CYS A 1 181 ? -8.102 -10.643 32.537 1.00 94.00 181 CYS A N 1
ATOM 1440 C CA . CYS A 1 181 ? -9.309 -9.801 32.584 1.00 94.00 181 CYS A CA 1
ATOM 1441 C C . CYS A 1 181 ? -9.498 -8.896 31.352 1.00 94.00 181 CYS A C 1
ATOM 1443 O O . CYS A 1 181 ? -10.636 -8.605 31.002 1.00 94.00 181 CYS A O 1
ATOM 1445 N N . TRP A 1 182 ? -8.400 -8.505 30.696 1.00 94.50 182 TRP A N 1
ATOM 1446 C CA . TRP A 1 182 ? -8.389 -7.783 29.427 1.00 94.50 182 TRP A CA 1
ATOM 1447 C C . TRP A 1 182 ? -9.082 -8.591 28.313 1.00 94.50 182 TRP A C 1
ATOM 1449 O O . TRP A 1 182 ? -10.132 -8.177 27.839 1.00 94.50 182 TRP A O 1
ATOM 1459 N N . ALA A 1 183 ? -8.617 -9.813 28.030 1.00 97.06 183 ALA A N 1
ATOM 1460 C CA . ALA A 1 183 ? -9.185 -10.679 26.994 1.00 97.06 183 ALA A CA 1
ATOM 1461 C C . ALA A 1 183 ? -10.677 -10.995 27.224 1.00 97.06 183 ALA A C 1
ATOM 1463 O O . ALA A 1 183 ? -11.458 -11.001 26.277 1.00 97.06 183 ALA A O 1
ATOM 1464 N N . PHE A 1 184 ? -11.095 -11.200 28.482 1.00 97.88 184 PHE A N 1
ATOM 1465 C CA . PHE A 1 184 ? -12.514 -11.394 28.826 1.00 97.88 184 PHE A CA 1
ATOM 1466 C C . PHE A 1 184 ? -13.370 -10.134 28.639 1.00 97.88 184 PHE A C 1
ATOM 1468 O O . PHE A 1 184 ? -14.574 -10.250 28.407 1.00 97.88 184 PHE A O 1
ATOM 1475 N N . ALA A 1 185 ? -12.790 -8.943 28.792 1.00 96.00 185 ALA A N 1
ATOM 1476 C CA . ALA A 1 185 ? -13.489 -7.688 28.550 1.00 96.00 185 ALA A CA 1
ATOM 1477 C C . ALA A 1 185 ? -13.631 -7.433 27.044 1.00 96.00 185 ALA A C 1
ATOM 1479 O O . ALA A 1 185 ? -14.739 -7.144 26.596 1.00 96.00 185 ALA A O 1
ATOM 1480 N N . ASP A 1 186 ? -12.556 -7.632 26.274 1.00 96.50 186 ASP A N 1
ATOM 1481 C CA . ASP A 1 186 ? -12.561 -7.499 24.814 1.00 96.50 186 ASP A CA 1
ATOM 1482 C C . ASP A 1 186 ? -13.595 -8.444 24.192 1.00 96.50 186 ASP A C 1
ATOM 1484 O O . ASP A 1 186 ? -14.549 -8.000 23.550 1.00 96.50 186 ASP A O 1
ATOM 1488 N N . ILE A 1 187 ? -13.489 -9.745 24.481 1.00 97.25 187 ILE A N 1
ATOM 1489 C CA . ILE A 1 187 ? -14.432 -10.753 23.983 1.00 97.25 187 ILE A CA 1
ATOM 1490 C C . ILE A 1 187 ? -15.846 -10.518 24.514 1.00 97.25 187 ILE A C 1
ATOM 1492 O O . ILE A 1 187 ? -16.796 -10.520 23.735 1.00 97.25 187 ILE A O 1
ATOM 1496 N N . GLY A 1 188 ? -16.010 -10.238 25.809 1.00 95.25 188 GLY A N 1
ATOM 1497 C CA . GLY A 1 188 ? -17.327 -10.002 26.399 1.00 95.25 188 GLY A CA 1
ATOM 1498 C C . GLY A 1 188 ? -18.062 -8.780 25.833 1.00 95.25 188 GLY A C 1
ATOM 1499 O O . GLY A 1 188 ? -19.291 -8.724 25.935 1.00 95.25 188 GLY A O 1
ATOM 1500 N N . GLY A 1 189 ? -17.335 -7.816 25.257 1.00 94.19 189 GLY A N 1
ATOM 1501 C CA . GLY A 1 189 ? -17.893 -6.706 24.488 1.00 94.19 189 GLY A CA 1
ATOM 1502 C C . GLY A 1 189 ? -18.156 -7.071 23.028 1.00 94.19 189 GLY A C 1
ATOM 1503 O O . GLY A 1 189 ? -19.259 -6.824 22.544 1.00 94.19 189 GLY A O 1
ATOM 1504 N N . VAL A 1 190 ? -17.192 -7.696 22.343 1.00 94.75 190 VAL A N 1
ATOM 1505 C CA . VAL A 1 190 ? -17.313 -8.112 20.930 1.00 94.75 190 VAL A CA 1
ATOM 1506 C C . VAL A 1 190 ? -18.470 -9.091 20.718 1.00 94.75 190 VAL A C 1
ATOM 1508 O O . VAL A 1 190 ? -19.271 -8.886 19.811 1.00 94.75 190 VAL A O 1
ATOM 1511 N N . GLU A 1 191 ? -18.624 -10.096 21.582 1.00 95.19 191 GLU A N 1
ATOM 1512 C CA . GLU A 1 191 ? -19.742 -11.048 21.529 1.00 95.19 191 GLU A CA 1
ATOM 1513 C C . GLU A 1 191 ? -21.107 -10.341 21.622 1.00 95.19 191 GLU A C 1
ATOM 1515 O O . GLU A 1 191 ? -22.030 -10.641 20.870 1.00 95.19 191 GLU A O 1
ATOM 1520 N N . ALA A 1 192 ? -21.239 -9.357 22.517 1.00 93.75 192 ALA A N 1
ATOM 1521 C CA . ALA A 1 192 ? -22.486 -8.613 22.678 1.00 93.75 192 ALA A CA 1
ATOM 1522 C C . ALA A 1 192 ? -22.747 -7.647 21.508 1.00 93.75 192 ALA A C 1
ATOM 1524 O O . ALA A 1 192 ? -23.888 -7.505 21.070 1.00 93.75 192 ALA A O 1
ATOM 1525 N N . GLN A 1 193 ? -21.699 -7.019 20.961 1.00 91.00 193 GLN A N 1
ATOM 1526 C CA . GLN A 1 193 ? -21.802 -6.209 19.743 1.00 91.00 193 GLN A CA 1
ATOM 1527 C C . GLN A 1 193 ? -22.223 -7.057 18.537 1.00 91.00 193 GLN A C 1
ATOM 1529 O O . GLN A 1 193 ? -23.040 -6.604 17.740 1.00 91.00 193 GLN A O 1
ATOM 1534 N N . TYR A 1 194 ? -21.757 -8.307 18.434 1.00 89.25 194 TYR A N 1
ATOM 1535 C CA . TYR A 1 194 ? -22.161 -9.225 17.366 1.00 89.25 194 TYR A CA 1
ATOM 1536 C C . TYR A 1 194 ? -23.670 -9.509 17.395 1.00 89.25 194 TYR A C 1
ATOM 1538 O O . TYR A 1 194 ? -24.337 -9.437 16.359 1.00 89.25 194 TYR A O 1
ATOM 1546 N N . ASN A 1 195 ? -24.231 -9.739 18.587 1.00 90.56 195 ASN A N 1
ATOM 1547 C CA . ASN A 1 195 ? -25.673 -9.922 18.782 1.00 90.56 195 ASN A CA 1
ATOM 1548 C C . ASN A 1 195 ? -26.470 -8.662 18.400 1.00 90.56 195 ASN A C 1
ATOM 1550 O O . ASN A 1 195 ? -27.537 -8.766 17.790 1.00 90.56 195 ASN A O 1
ATOM 1554 N N . ILE A 1 196 ? -25.951 -7.475 18.738 1.00 89.50 196 ILE A N 1
ATOM 1555 C CA . ILE A 1 196 ? -26.569 -6.174 18.436 1.00 89.50 196 ILE A CA 1
ATOM 1556 C C . ILE A 1 196 ? -26.555 -5.885 16.931 1.00 89.50 196 ILE A C 1
ATOM 1558 O O . ILE A 1 196 ? -27.610 -5.572 16.379 1.00 89.50 196 ILE A O 1
ATOM 1562 N N . ALA A 1 197 ? -25.409 -6.045 16.262 1.00 83.25 197 ALA A N 1
ATOM 1563 C CA . ALA A 1 197 ? -25.257 -5.839 14.819 1.00 83.25 197 ALA A CA 1
ATOM 1564 C C . ALA A 1 197 ? -26.177 -6.769 14.009 1.00 83.25 197 ALA A C 1
ATOM 1566 O O . ALA A 1 197 ? -26.878 -6.328 13.101 1.00 83.25 197 ALA A O 1
ATOM 1567 N N . ASN A 1 198 ? -26.276 -8.038 14.418 1.00 82.25 198 ASN A N 1
ATOM 1568 C CA . ASN A 1 198 ? -27.188 -9.018 13.821 1.00 82.25 198 ASN A CA 1
ATOM 1569 C C . ASN A 1 198 ? -28.668 -8.833 14.217 1.00 82.25 198 ASN A C 1
ATOM 1571 O O . ASN A 1 198 ? -29.529 -9.579 13.742 1.00 82.25 198 ASN A O 1
ATOM 1575 N N . ASN A 1 199 ? -28.986 -7.877 15.101 1.00 87.75 199 ASN A N 1
ATOM 1576 C CA . ASN A 1 199 ? -30.321 -7.661 15.670 1.00 87.75 199 ASN A CA 1
ATOM 1577 C C . ASN A 1 199 ? -30.955 -8.968 16.211 1.00 87.75 199 ASN A C 1
ATOM 1579 O O . ASN A 1 199 ? -32.142 -9.245 16.007 1.00 87.75 199 ASN A O 1
ATOM 1583 N N . ASN A 1 200 ? -30.141 -9.805 16.864 1.00 90.00 200 ASN A N 1
ATOM 1584 C CA . ASN A 1 200 ? -30.522 -11.143 17.306 1.00 90.00 200 ASN A CA 1
ATOM 1585 C C . ASN A 1 200 ? -29.893 -11.488 18.676 1.00 90.00 200 ASN A C 1
ATOM 1587 O O . ASN A 1 200 ? -28.718 -11.852 18.737 1.00 90.00 200 ASN A O 1
ATOM 1591 N N . PRO A 1 201 ? -30.666 -11.428 19.779 1.00 91.56 201 PRO A N 1
ATOM 1592 C CA . PRO A 1 201 ? -30.168 -11.720 21.126 1.00 91.56 201 PRO A CA 1
ATOM 1593 C C . PRO A 1 201 ? -29.946 -13.217 21.396 1.00 91.56 201 PRO A C 1
ATOM 1595 O O . PRO A 1 201 ? -29.293 -13.558 22.377 1.00 91.56 201 PRO A O 1
ATOM 1598 N N . ASP A 1 202 ? -30.486 -14.113 20.558 1.00 91.00 202 ASP A N 1
ATOM 1599 C CA . ASP A 1 202 ? -30.398 -15.570 20.746 1.00 91.00 202 ASP A CA 1
ATOM 1600 C C . ASP A 1 202 ? -29.085 -16.168 20.187 1.00 91.00 202 ASP A C 1
ATOM 1602 O O . ASP A 1 202 ? -28.907 -17.390 20.188 1.00 91.00 202 ASP A O 1
ATOM 1606 N N . ILE A 1 203 ? -28.165 -15.334 19.684 1.00 87.25 203 ILE A N 1
ATOM 1607 C CA . ILE A 1 203 ? -26.832 -15.764 19.250 1.00 87.25 203 ILE A CA 1
ATOM 1608 C C . ILE A 1 203 ? -25.951 -15.992 20.488 1.00 87.25 203 ILE A C 1
ATOM 1610 O O . ILE A 1 203 ? -25.676 -15.078 21.261 1.00 87.25 203 ILE A O 1
ATOM 1614 N N . ASP A 1 204 ? -25.484 -17.228 20.661 1.00 82.50 204 ASP A N 1
ATOM 1615 C CA . ASP A 1 204 ? -24.501 -17.612 21.682 1.00 82.50 204 ASP A CA 1
ATOM 1616 C C . ASP A 1 204 ? -23.114 -17.711 21.031 1.00 82.50 204 ASP A C 1
ATOM 1618 O O . ASP A 1 204 ? -22.546 -18.794 20.872 1.00 82.50 204 ASP A O 1
ATOM 1622 N N . LEU A 1 205 ? -22.609 -16.570 20.546 1.00 89.25 205 LEU A N 1
ATOM 1623 C CA . LEU A 1 205 ? -21.248 -16.477 20.027 1.00 89.25 205 LEU A CA 1
ATOM 1624 C C . LEU A 1 205 ? -20.287 -16.600 21.215 1.00 89.25 205 LEU A C 1
ATOM 1626 O O . LEU A 1 205 ? -20.278 -15.745 22.094 1.00 89.25 205 LEU A O 1
ATOM 1630 N N . ASN A 1 206 ? -19.511 -17.681 21.248 1.00 94.50 206 ASN A N 1
ATOM 1631 C CA . ASN A 1 206 ? -18.622 -18.019 22.357 1.00 94.50 206 ASN A CA 1
ATOM 1632 C C . ASN A 1 206 ? -17.171 -18.019 21.858 1.00 94.50 206 ASN A C 1
ATOM 1634 O O . ASN A 1 206 ? -16.688 -19.028 21.338 1.00 94.50 206 ASN A O 1
ATOM 1638 N N . LEU A 1 207 ? -16.501 -16.869 21.954 1.00 97.50 207 LEU A N 1
ATOM 1639 C CA . LEU A 1 207 ? -15.135 -16.668 21.457 1.00 97.50 207 LEU A CA 1
ATOM 1640 C C . LEU A 1 207 ? -14.091 -17.100 22.498 1.00 97.50 207 LEU A C 1
ATOM 1642 O O . LEU A 1 207 ? -14.364 -17.104 23.699 1.00 97.50 207 LEU A O 1
ATOM 1646 N N . SER A 1 208 ? -12.896 -17.466 22.035 1.00 97.94 208 SER A N 1
ATOM 1647 C CA . SER A 1 208 ? -11.810 -17.983 22.872 1.00 97.94 208 SER A CA 1
ATOM 1648 C C . SER A 1 208 ? -10.958 -16.867 23.476 1.00 97.94 208 SER A C 1
ATOM 1650 O O . SER A 1 208 ? -10.129 -16.260 22.792 1.00 97.94 208 SER A O 1
ATOM 1652 N N . GLU A 1 209 ? -11.043 -16.659 24.793 1.00 98.38 209 GLU A N 1
ATOM 1653 C CA . GLU A 1 209 ? -10.054 -15.823 25.493 1.00 98.38 209 GLU A CA 1
ATOM 1654 C C . GLU A 1 209 ? -8.647 -16.439 25.452 1.00 98.38 209 GLU A C 1
ATOM 1656 O O . GLU A 1 209 ? -7.644 -15.735 25.591 1.00 98.38 209 GLU A O 1
ATOM 1661 N N . GLN A 1 210 ? -8.555 -17.758 25.258 1.00 98.19 210 GLN A N 1
ATOM 1662 C CA . GLN A 1 210 ? -7.286 -18.475 25.200 1.00 98.19 210 GLN A CA 1
ATOM 1663 C C . GLN A 1 210 ? -6.491 -18.147 23.934 1.00 98.19 210 GLN A C 1
ATOM 1665 O O . GLN A 1 210 ? -5.262 -18.108 24.001 1.00 98.19 210 GLN A O 1
ATOM 1670 N N . ASP A 1 211 ? -7.157 -17.878 22.810 1.00 98.06 211 ASP A N 1
ATOM 1671 C CA . ASP A 1 211 ? -6.519 -17.432 21.568 1.00 98.06 211 ASP A CA 1
ATOM 1672 C C . ASP A 1 211 ? -5.811 -16.087 21.778 1.00 98.06 211 ASP A C 1
ATOM 1674 O O . ASP A 1 211 ? -4.598 -16.005 21.585 1.00 98.06 211 ASP A O 1
ATOM 1678 N N . LEU A 1 212 ? -6.501 -15.083 22.335 1.00 97.25 212 LEU A N 1
ATOM 1679 C CA . LEU A 1 212 ? -5.885 -13.803 22.719 1.00 97.25 212 LEU A CA 1
ATOM 1680 C C . LEU A 1 212 ? -4.694 -14.012 23.671 1.00 97.25 212 LEU A C 1
ATOM 1682 O O . LEU A 1 212 ? -3.596 -13.528 23.400 1.00 97.25 212 LEU A O 1
ATOM 1686 N N . VAL A 1 213 ? -4.877 -14.778 24.754 1.00 96.12 213 VAL A N 1
ATOM 1687 C CA . VAL A 1 213 ? -3.845 -15.017 25.789 1.00 96.12 213 VAL A CA 1
ATOM 1688 C C . VAL A 1 213 ? -2.623 -15.799 25.276 1.00 96.12 213 VAL A C 1
ATOM 1690 O O . VAL A 1 213 ? -1.543 -15.673 25.856 1.00 96.12 213 VAL A O 1
ATOM 1693 N N . SER A 1 214 ? -2.767 -16.614 24.225 1.00 95.44 214 SER A N 1
ATOM 1694 C CA . SER A 1 214 ? -1.714 -17.541 23.760 1.00 95.44 214 SER A CA 1
ATOM 1695 C C . SER A 1 214 ? -1.093 -17.168 22.414 1.00 95.44 214 SER A C 1
ATOM 1697 O O . SER A 1 214 ? 0.048 -17.552 22.148 1.00 95.44 214 SER A O 1
ATOM 1699 N N . CYS A 1 215 ? -1.841 -16.484 21.547 1.00 94.12 215 CYS A N 1
ATOM 1700 C CA . CYS A 1 215 ? -1.438 -16.140 20.184 1.00 94.12 215 CYS A CA 1
ATOM 1701 C C . CYS A 1 215 ? -1.089 -14.661 20.014 1.00 94.12 215 CYS A C 1
ATOM 1703 O O . CYS A 1 215 ? -0.212 -14.352 19.206 1.00 94.12 215 CYS A O 1
ATOM 1705 N N . CYS A 1 216 ? -1.699 -13.752 20.781 1.00 89.81 216 CYS A N 1
ATOM 1706 C CA . CYS A 1 216 ? -1.357 -12.337 20.717 1.00 89.81 216 CYS A CA 1
ATOM 1707 C C . CYS A 1 216 ? -0.264 -11.962 21.731 1.00 89.81 216 CYS A C 1
ATOM 1709 O O . CYS A 1 216 ? -0.535 -11.490 22.836 1.00 89.81 216 CYS A O 1
ATOM 1711 N N . SER A 1 217 ? 1.000 -12.130 21.336 1.00 81.38 217 SER A N 1
ATOM 1712 C CA . SER A 1 217 ? 2.160 -11.812 22.184 1.00 81.38 217 SER A CA 1
ATOM 1713 C C . SER A 1 217 ? 2.269 -10.336 22.588 1.00 81.38 217 SER A C 1
ATOM 1715 O O . SER A 1 217 ? 2.874 -10.045 23.618 1.00 81.38 217 SER A O 1
ATOM 1717 N N . VAL A 1 218 ? 1.698 -9.418 21.798 1.00 82.62 218 VAL A N 1
ATOM 1718 C CA . VAL A 1 218 ? 1.660 -7.975 22.100 1.00 82.62 218 VAL A CA 1
ATOM 1719 C C . VAL A 1 218 ? 0.492 -7.586 23.009 1.00 82.62 218 VAL A C 1
ATOM 1721 O O . VAL A 1 218 ? 0.624 -6.641 23.781 1.00 82.62 218 VAL A O 1
ATOM 1724 N N . CYS A 1 219 ? -0.620 -8.329 22.976 1.00 85.31 219 CYS A N 1
ATOM 1725 C CA . CYS A 1 219 ? -1.806 -8.010 23.767 1.00 85.31 219 CYS A CA 1
ATOM 1726 C C . CYS A 1 219 ? -1.565 -8.223 25.259 1.00 85.31 219 CYS A C 1
ATOM 1728 O O . CYS A 1 219 ? -1.882 -7.362 26.078 1.00 85.31 219 CYS A O 1
ATOM 1730 N N . GLY A 1 220 ? -0.993 -9.372 25.626 1.00 87.56 220 GLY A N 1
ATOM 1731 C CA . GLY A 1 220 ? -0.755 -9.707 27.021 1.00 87.56 220 GLY A CA 1
ATOM 1732 C C . GLY A 1 220 ? -0.599 -11.197 27.279 1.00 87.56 220 GLY A C 1
ATOM 1733 O O . GLY A 1 220 ? -0.223 -11.983 26.418 1.00 87.56 220 GLY A O 1
ATOM 1734 N N . SER A 1 221 ? -0.850 -11.583 28.527 1.00 90.25 221 SER A N 1
ATOM 1735 C CA . SER A 1 221 ? -0.787 -12.966 29.007 1.00 90.25 221 SER A CA 1
ATOM 1736 C C . SER A 1 221 ? -1.547 -13.106 30.337 1.00 90.25 221 SER A C 1
ATOM 1738 O O . SER A 1 221 ? -2.189 -12.163 30.808 1.00 90.25 221 SER A O 1
ATOM 1740 N N . CYS A 1 222 ? -1.394 -14.236 31.034 1.00 87.06 222 CYS A N 1
ATOM 1741 C CA . CYS A 1 222 ? -1.814 -14.375 32.434 1.00 87.06 222 CYS A CA 1
ATOM 1742 C C . CYS A 1 222 ? -1.112 -13.431 33.430 1.00 87.06 222 CYS A C 1
ATOM 1744 O O . CYS A 1 222 ? -1.472 -13.445 34.607 1.00 87.06 222 CYS A O 1
ATOM 1746 N N . SER A 1 223 ? -0.143 -12.618 33.001 1.00 86.06 223 SER A N 1
ATOM 1747 C CA . SER A 1 223 ? 0.469 -11.561 33.822 1.00 86.06 223 SER A CA 1
ATOM 1748 C C . SER A 1 223 ? -0.227 -10.195 33.696 1.00 86.06 223 SER A C 1
ATOM 1750 O O . SER A 1 223 ? 0.185 -9.257 34.374 1.00 86.06 223 SER A O 1
ATOM 1752 N N . GLY A 1 224 ? -1.250 -10.070 32.842 1.00 81.56 224 GLY A N 1
ATOM 1753 C CA . GLY A 1 224 ? -1.868 -8.799 32.449 1.00 81.56 224 GLY A CA 1
ATOM 1754 C C . GLY A 1 224 ? -1.766 -8.554 30.941 1.00 81.56 224 GLY A C 1
ATOM 1755 O O . GLY A 1 224 ? -1.089 -9.305 30.234 1.00 81.56 224 GLY A O 1
ATOM 1756 N N . GLY A 1 225 ? -2.447 -7.517 30.460 1.00 83.69 225 GLY A N 1
ATOM 1757 C CA . GLY A 1 225 ? -2.528 -7.154 29.046 1.00 83.69 225 GLY A CA 1
ATOM 1758 C C . GLY A 1 225 ? -3.339 -5.880 28.820 1.00 83.69 225 GLY A C 1
ATOM 1759 O O . GLY A 1 225 ? -3.856 -5.300 29.779 1.00 83.69 225 GLY A O 1
ATOM 1760 N N . TYR A 1 226 ? -3.419 -5.470 27.560 1.00 83.81 226 TYR A N 1
ATOM 1761 C CA . TYR A 1 226 ? -4.010 -4.221 27.083 1.00 83.81 226 TYR A CA 1
ATOM 1762 C C . TYR A 1 226 ? -5.220 -4.515 26.187 1.00 83.81 226 TYR A C 1
ATOM 1764 O O . TYR A 1 226 ? -5.172 -5.426 25.361 1.00 83.81 226 TYR A O 1
ATOM 1772 N N . LEU A 1 227 ? -6.288 -3.739 26.370 1.00 86.06 227 LEU A N 1
ATOM 1773 C CA . LEU A 1 227 ? -7.580 -3.917 25.693 1.00 86.06 227 LEU A CA 1
ATOM 1774 C C . LEU A 1 227 ? -7.489 -3.490 24.217 1.00 86.06 227 LEU A C 1
ATOM 1776 O O . LEU A 1 227 ? -7.945 -4.188 23.319 1.00 86.06 227 LEU A O 1
ATOM 1780 N N . GLU A 1 228 ? -6.815 -2.367 23.962 1.00 83.94 228 GLU A N 1
ATOM 1781 C CA . GLU A 1 228 ? -6.564 -1.813 22.629 1.00 83.94 228 GLU A CA 1
ATOM 1782 C C . GLU A 1 228 ? -5.905 -2.839 21.695 1.00 83.94 228 GLU A C 1
ATOM 1784 O O . GLU A 1 228 ? -6.398 -3.097 20.601 1.00 83.94 228 GLU A O 1
ATOM 1789 N N . TYR A 1 229 ? -4.858 -3.518 22.167 1.00 87.75 229 TYR A N 1
ATOM 1790 C CA . TYR A 1 229 ? -4.163 -4.541 21.391 1.00 87.75 229 TYR A CA 1
ATOM 1791 C C . TYR A 1 229 ? -5.005 -5.813 21.226 1.00 87.75 229 TYR A C 1
ATOM 1793 O O . TYR A 1 229 ? -4.924 -6.458 20.182 1.00 87.75 229 TYR A O 1
ATOM 1801 N N . GLY A 1 230 ? -5.822 -6.173 22.225 1.00 88.81 230 GLY A N 1
ATOM 1802 C CA . GLY A 1 230 ? -6.797 -7.261 22.114 1.00 88.81 230 GLY A CA 1
ATOM 1803 C C . GLY A 1 230 ? -7.799 -7.006 20.989 1.00 88.81 230 GLY A C 1
ATOM 1804 O O . GLY A 1 230 ? -8.035 -7.881 20.156 1.00 88.81 230 GLY A O 1
ATOM 1805 N N . LEU A 1 231 ? -8.317 -5.782 20.904 1.00 89.19 231 LEU A N 1
ATOM 1806 C CA . LEU A 1 231 ? -9.222 -5.349 19.843 1.00 89.19 231 LEU A CA 1
ATOM 1807 C C . LEU A 1 231 ? -8.532 -5.240 18.476 1.00 89.19 231 LEU A C 1
ATOM 1809 O O . LEU A 1 231 ? -9.099 -5.716 17.493 1.00 89.19 231 LEU A O 1
ATOM 1813 N N . ASP A 1 232 ? -7.297 -4.735 18.404 1.00 87.06 232 ASP A N 1
ATOM 1814 C CA . ASP A 1 232 ? -6.479 -4.775 17.181 1.00 87.06 232 ASP A CA 1
ATOM 1815 C C . ASP A 1 232 ? -6.261 -6.217 16.697 1.00 87.06 232 ASP A C 1
ATOM 1817 O O . ASP A 1 232 ? -6.379 -6.511 15.506 1.00 87.06 232 ASP A O 1
ATOM 1821 N N . TYR A 1 233 ? -5.986 -7.159 17.605 1.00 91.44 233 TYR A N 1
ATOM 1822 C CA . TYR A 1 233 ? -5.838 -8.569 17.246 1.00 91.44 233 TYR A CA 1
ATOM 1823 C C . TYR A 1 233 ? -7.131 -9.133 16.647 1.00 91.44 233 TYR A C 1
ATOM 1825 O O . TYR A 1 233 ? -7.085 -9.772 15.593 1.00 91.44 233 TYR A O 1
ATOM 1833 N N . ILE A 1 234 ? -8.286 -8.847 17.257 1.00 93.44 234 ILE A N 1
ATOM 1834 C CA . ILE A 1 234 ? -9.601 -9.257 16.738 1.00 93.44 234 ILE A CA 1
ATOM 1835 C C . ILE A 1 234 ? -9.906 -8.575 15.389 1.00 93.44 234 ILE A C 1
ATOM 1837 O O . ILE A 1 234 ? -10.506 -9.202 14.518 1.00 93.44 234 ILE A O 1
ATOM 1841 N N . GLN A 1 235 ? -9.466 -7.334 15.168 1.00 85.44 235 GLN A N 1
ATOM 1842 C CA . GLN A 1 235 ? -9.645 -6.623 13.898 1.00 85.44 235 GLN A CA 1
ATOM 1843 C C . GLN A 1 235 ? -8.772 -7.218 12.780 1.00 85.44 235 GLN A C 1
ATOM 1845 O O . GLN A 1 235 ? -9.271 -7.710 11.765 1.00 85.44 235 GLN A O 1
ATOM 1850 N N . TYR A 1 236 ? -7.450 -7.215 12.957 1.00 82.19 236 TYR A N 1
ATOM 1851 C CA . TYR A 1 236 ? -6.512 -7.569 11.889 1.00 82.19 236 TYR A CA 1
ATOM 1852 C C . TYR A 1 236 ? -6.344 -9.082 11.724 1.00 82.19 236 TYR A C 1
ATOM 1854 O O . TYR A 1 236 ? -6.358 -9.581 10.595 1.00 82.19 236 TYR A O 1
ATOM 1862 N N . THR A 1 237 ? -6.235 -9.835 12.823 1.00 87.75 237 THR A N 1
ATOM 1863 C CA . THR A 1 237 ? -6.044 -11.299 12.789 1.00 87.75 237 THR A CA 1
ATOM 1864 C C . THR A 1 237 ? -7.376 -12.043 12.844 1.00 87.75 237 THR A C 1
ATOM 1866 O O . THR A 1 237 ? -7.601 -12.952 12.044 1.00 87.75 237 THR A O 1
ATOM 1869 N N . GLY A 1 238 ? -8.283 -11.604 13.716 1.00 90.44 238 GLY A N 1
ATOM 1870 C CA . GLY A 1 238 ? -9.485 -12.340 14.095 1.00 90.44 238 GLY A CA 1
ATOM 1871 C C 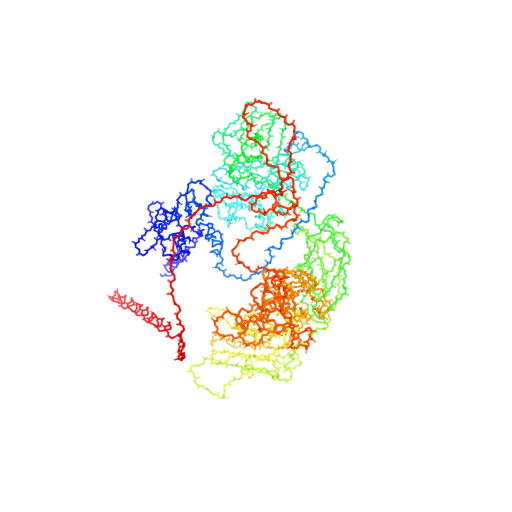. GLY A 1 238 ? -9.239 -13.288 15.264 1.00 90.44 238 GLY A C 1
ATOM 1872 O O . GLY A 1 238 ? -8.110 -13.708 15.513 1.00 90.44 238 GLY A O 1
ATOM 1873 N N . VAL A 1 239 ? -10.317 -13.625 15.968 1.00 96.00 239 VAL A N 1
ATOM 1874 C CA . VAL A 1 239 ? -10.333 -14.543 17.113 1.00 96.00 239 VAL A CA 1
ATOM 1875 C C . VAL A 1 239 ? -11.185 -15.766 16.798 1.00 96.00 239 VAL A C 1
ATOM 1877 O O . VAL A 1 239 ? -12.237 -15.661 16.167 1.00 96.00 239 VAL A O 1
ATOM 1880 N N . ILE A 1 240 ? -10.730 -16.939 17.221 1.00 96.25 240 ILE A N 1
ATOM 1881 C CA . ILE A 1 240 ? -11.479 -18.196 17.065 1.00 96.25 240 ILE A CA 1
ATOM 1882 C C . ILE A 1 240 ? -12.484 -18.435 18.195 1.00 96.25 240 ILE A C 1
ATOM 1884 O O . ILE A 1 240 ? -12.414 -17.829 19.263 1.00 96.25 240 ILE A O 1
ATOM 1888 N N . ASP A 1 241 ? -13.406 -19.371 17.984 1.00 96.06 241 ASP A N 1
ATOM 1889 C CA . ASP A 1 241 ? -14.336 -19.806 19.025 1.00 96.06 241 ASP A CA 1
ATOM 1890 C C . ASP A 1 241 ? -13.683 -20.658 20.141 1.00 96.06 241 ASP A C 1
ATOM 1892 O O . ASP A 1 241 ? -12.650 -21.314 19.962 1.00 96.06 241 ASP A O 1
ATOM 1896 N N . GLU A 1 242 ? -14.322 -20.655 21.310 1.00 96.25 242 GLU A N 1
ATOM 1897 C CA . GLU A 1 242 ? -13.906 -21.358 22.533 1.00 96.25 242 GLU A CA 1
ATOM 1898 C C . GLU A 1 242 ? -13.877 -22.891 22.368 1.00 96.25 242 GLU A C 1
ATOM 1900 O O . GLU A 1 242 ? -13.061 -23.562 22.996 1.00 96.25 242 GLU A O 1
ATOM 1905 N N . ASP A 1 243 ? -14.689 -23.474 21.476 1.00 96.19 243 ASP A N 1
ATOM 1906 C CA . ASP A 1 243 ? -14.640 -24.916 21.174 1.00 96.19 243 ASP A CA 1
ATOM 1907 C C . ASP A 1 243 ? -13.360 -25.293 20.394 1.00 96.19 243 ASP A C 1
ATOM 1909 O O . ASP A 1 243 ? -12.887 -26.433 20.478 1.00 96.19 243 ASP A O 1
ATOM 1913 N N . CYS A 1 244 ? -12.782 -24.360 19.625 1.00 96.88 244 CYS A N 1
ATOM 1914 C CA . CYS A 1 244 ? -11.509 -24.543 18.923 1.00 96.88 244 CYS A CA 1
ATOM 1915 C C . CYS A 1 244 ? -10.290 -24.410 19.851 1.00 96.88 244 CYS A C 1
ATOM 1917 O O . CYS A 1 244 ? -9.291 -25.110 19.642 1.00 96.88 244 CYS A O 1
ATOM 1919 N N . PHE A 1 245 ? -10.350 -23.538 20.865 1.00 97.69 245 PHE A N 1
ATOM 1920 C CA . PHE A 1 245 ? -9.272 -23.359 21.845 1.00 97.69 245 PHE A CA 1
ATOM 1921 C C . PHE A 1 245 ? -9.826 -23.025 23.244 1.00 97.69 245 PHE A C 1
ATOM 1923 O O . PHE A 1 245 ? -9.878 -21.855 23.615 1.00 97.69 245 PHE A O 1
ATOM 1930 N N . PRO A 1 246 ? -10.215 -24.040 24.038 1.00 97.38 246 PRO A N 1
ATOM 1931 C CA . PRO A 1 246 ? -10.852 -23.814 25.332 1.00 97.38 246 PRO A CA 1
ATOM 1932 C C . PRO A 1 246 ? -9.940 -23.139 26.357 1.00 97.38 246 PRO A C 1
ATOM 1934 O O . PRO A 1 246 ? -8.759 -23.484 26.482 1.00 97.38 246 PRO A O 1
ATOM 1937 N N . TYR A 1 247 ? -10.515 -22.250 27.159 1.00 97.38 247 TYR A N 1
ATOM 1938 C CA . TYR A 1 247 ? -9.813 -21.487 28.178 1.00 97.38 247 TYR A CA 1
ATOM 1939 C C . TYR A 1 247 ? -9.282 -22.348 29.335 1.00 97.38 247 TYR A C 1
ATOM 1941 O O . TYR A 1 247 ? -10.019 -23.029 30.056 1.00 97.38 247 TYR A O 1
ATOM 1949 N N . SER A 1 248 ? -7.965 -22.289 29.549 1.00 94.56 248 SER A N 1
ATOM 1950 C CA . SER A 1 248 ? -7.227 -23.102 30.526 1.00 94.56 248 SER A CA 1
ATOM 1951 C C . SER A 1 248 ? -6.669 -22.307 31.711 1.00 94.56 248 SER A C 1
ATOM 1953 O O . SER A 1 248 ? -6.132 -22.907 32.647 1.00 94.56 248 SER A O 1
ATOM 1955 N N . ALA A 1 249 ? -6.798 -20.974 31.699 1.00 91.75 249 ALA A N 1
ATOM 1956 C CA . ALA A 1 249 ? -6.190 -20.060 32.674 1.00 91.75 249 ALA A CA 1
ATOM 1957 C C . ALA A 1 249 ? -4.656 -20.209 32.797 1.00 91.75 249 ALA A C 1
ATOM 1959 O O . ALA A 1 249 ? -4.081 -20.054 33.881 1.00 91.75 249 ALA A O 1
ATOM 1960 N N . THR A 1 250 ? -3.992 -20.504 31.677 1.00 89.50 250 THR A N 1
ATOM 1961 C CA . THR A 1 250 ? -2.534 -20.652 31.543 1.00 89.50 250 THR A CA 1
ATOM 1962 C C . THR A 1 250 ? -2.033 -19.966 30.272 1.00 89.50 250 THR A C 1
ATOM 1964 O O . THR A 1 250 ? -2.798 -19.734 29.341 1.00 89.50 250 THR A O 1
ATOM 1967 N N . ASN A 1 251 ? -0.734 -19.657 30.209 1.00 89.06 251 ASN A N 1
ATOM 1968 C CA . ASN A 1 251 ? -0.087 -19.251 28.958 1.00 89.06 251 ASN A CA 1
ATOM 1969 C C . ASN A 1 251 ? 0.193 -20.515 28.125 1.00 89.06 251 ASN A C 1
ATOM 1971 O O . ASN A 1 251 ? 1.254 -21.129 28.270 1.00 89.06 251 ASN A O 1
ATOM 1975 N N . GLU A 1 252 ? -0.780 -20.941 27.322 1.00 91.62 252 GLU A N 1
ATOM 1976 C CA . GLU A 1 252 ? -0.632 -22.071 26.399 1.00 91.62 252 GLU A CA 1
ATOM 1977 C C . GLU A 1 252 ? 0.188 -21.693 25.156 1.00 91.62 252 GLU A C 1
ATOM 1979 O O . GLU A 1 252 ? 0.499 -20.529 24.907 1.00 91.62 252 GLU A O 1
ATOM 1984 N N . LEU A 1 253 ? 0.562 -22.693 24.354 1.00 90.81 253 LEU A N 1
ATOM 1985 C CA . LEU A 1 253 ? 1.171 -22.445 23.047 1.00 90.81 253 LEU A CA 1
ATOM 1986 C C . LEU A 1 253 ? 0.077 -22.157 22.016 1.00 90.81 253 LEU A C 1
ATOM 1988 O O . LEU A 1 253 ? -0.844 -22.956 21.870 1.00 90.81 253 LEU A O 1
ATOM 1992 N N . CYS A 1 254 ? 0.232 -21.100 21.215 1.00 92.94 254 CYS A N 1
ATOM 1993 C CA . CYS A 1 254 ? -0.668 -20.796 20.092 1.00 92.94 254 CYS A CA 1
ATOM 1994 C C . CYS A 1 254 ? -0.864 -21.972 19.104 1.00 92.94 254 CYS A C 1
ATOM 1996 O O . CYS A 1 254 ? -1.902 -22.113 18.462 1.00 92.94 254 CYS A O 1
ATOM 1998 N N . SER A 1 255 ? 0.111 -22.883 19.007 1.00 93.56 255 SER A N 1
ATOM 1999 C CA . SER A 1 255 ? 0.002 -24.112 18.208 1.00 93.56 255 SER A CA 1
ATOM 2000 C C . SER A 1 255 ? -0.990 -25.152 18.752 1.00 93.56 255 SER A C 1
ATOM 2002 O O . SER A 1 255 ? -1.147 -26.201 18.133 1.00 93.56 255 SER A O 1
ATOM 2004 N N . ASN A 1 256 ? -1.610 -24.915 19.914 1.00 95.19 256 ASN A N 1
ATOM 2005 C CA . ASN A 1 256 ? -2.584 -25.819 20.535 1.00 95.19 256 ASN A CA 1
ATOM 2006 C C . ASN A 1 256 ? -4.019 -25.623 20.004 1.00 95.19 256 ASN A C 1
ATOM 2008 O O . ASN A 1 256 ? -4.904 -26.387 20.390 1.00 95.19 256 ASN A O 1
ATOM 2012 N N . ARG A 1 257 ? -4.243 -24.642 19.114 1.00 95.44 257 ARG A N 1
ATOM 2013 C CA . ARG A 1 257 ? -5.517 -24.416 18.409 1.00 95.44 257 ARG A CA 1
ATOM 2014 C C . ARG A 1 257 ? -5.968 -25.640 17.610 1.00 95.44 257 ARG A C 1
ATOM 2016 O O . ARG A 1 257 ? -5.151 -26.460 17.182 1.00 95.44 257 ARG A O 1
ATOM 2023 N N . CYS A 1 258 ? -7.275 -25.745 17.373 1.00 95.50 258 CYS A N 1
ATOM 2024 C CA . CYS A 1 258 ? -7.836 -26.765 16.491 1.00 95.50 258 CYS A CA 1
ATOM 2025 C C . CYS A 1 258 ? -7.240 -26.693 15.067 1.00 95.50 258 CYS A C 1
ATOM 2027 O O . CYS A 1 258 ? -6.793 -25.646 14.603 1.00 95.50 258 CYS A O 1
ATOM 2029 N N . SER A 1 259 ? -7.208 -27.819 14.350 1.00 94.75 259 SER A N 1
ATOM 2030 C CA . SER A 1 259 ? -6.519 -27.925 13.048 1.00 94.75 259 SER A CA 1
ATOM 2031 C C . SER A 1 259 ? -7.133 -27.093 11.917 1.00 94.75 259 SER A C 1
ATOM 2033 O O . SER A 1 259 ? -6.484 -26.879 10.900 1.00 94.75 259 SER A O 1
ATOM 2035 N N . ASP A 1 260 ? -8.384 -26.679 12.078 1.00 93.69 260 ASP A N 1
ATOM 2036 C CA . ASP A 1 260 ? -9.224 -25.958 11.122 1.00 93.69 260 ASP A CA 1
ATOM 2037 C C . ASP A 1 260 ? -9.456 -24.485 11.514 1.00 93.69 260 ASP A C 1
ATOM 2039 O O . ASP A 1 260 ? -10.303 -23.826 10.910 1.00 93.69 260 ASP A O 1
ATOM 2043 N N . TRP A 1 261 ? -8.685 -23.970 12.485 1.00 93.06 261 TRP A N 1
ATOM 2044 C CA . TRP A 1 261 ? -8.814 -22.635 13.091 1.00 93.06 261 TRP A CA 1
ATOM 2045 C C . TRP A 1 261 ? -8.934 -21.478 12.081 1.00 93.06 261 TRP A C 1
ATOM 2047 O O . TRP A 1 261 ? -9.712 -20.558 12.309 1.00 93.06 261 TRP A O 1
ATOM 2057 N N . GLU A 1 262 ? -8.238 -21.550 10.941 1.00 90.81 262 GLU A N 1
ATOM 2058 C CA . GLU A 1 262 ? -8.268 -20.531 9.873 1.00 90.81 262 GLU A CA 1
ATOM 2059 C C . GLU A 1 262 ? -9.678 -20.305 9.295 1.00 90.81 262 GLU A C 1
ATOM 2061 O O . GLU A 1 262 ? -9.986 -19.211 8.834 1.00 90.81 262 GLU A O 1
ATOM 2066 N N . ASN A 1 263 ? -10.559 -21.312 9.358 1.00 87.12 263 ASN A N 1
ATOM 2067 C CA . ASN A 1 263 ? -11.943 -21.233 8.871 1.00 87.12 263 ASN A CA 1
ATOM 2068 C C . ASN A 1 263 ? -12.948 -20.828 9.968 1.00 87.12 263 ASN A C 1
ATOM 2070 O O . ASN A 1 263 ? -14.155 -20.919 9.750 1.00 87.12 263 ASN A O 1
ATOM 2074 N N . ARG A 1 264 ? -12.466 -20.467 11.166 1.00 90.94 264 ARG A N 1
ATOM 2075 C CA . ARG A 1 264 ? -13.274 -20.216 12.378 1.00 90.94 264 ARG A CA 1
ATOM 2076 C C . ARG A 1 264 ? -13.011 -18.835 12.990 1.00 90.94 264 ARG A C 1
ATOM 2078 O O . ARG A 1 264 ? -13.406 -18.579 14.123 1.00 90.94 264 ARG A O 1
ATOM 2085 N N . LEU A 1 265 ? -12.316 -17.968 12.256 1.00 90.62 265 LEU A N 1
ATOM 2086 C CA . LEU A 1 265 ? -11.973 -16.614 12.681 1.00 90.62 265 LEU A CA 1
ATOM 2087 C C . LEU A 1 265 ? -13.200 -15.699 12.616 1.00 90.62 265 LEU A C 1
ATOM 2089 O O . LEU A 1 265 ? -13.799 -15.530 11.557 1.00 90.62 265 LEU A O 1
ATOM 2093 N N . THR A 1 266 ? -13.519 -15.067 13.740 1.00 89.25 266 THR A N 1
ATOM 2094 C CA . THR A 1 266 ? -14.436 -13.927 13.833 1.00 89.25 266 THR A CA 1
ATOM 2095 C C . THR A 1 266 ? -13.612 -12.645 13.882 1.00 89.25 266 THR A C 1
ATOM 2097 O O . THR A 1 266 ? -12.618 -12.583 14.609 1.00 89.25 266 THR A O 1
ATOM 2100 N N . LYS A 1 267 ? -14.011 -11.622 13.124 1.00 87.88 267 LYS A N 1
ATOM 2101 C CA . LYS A 1 267 ? -13.352 -10.310 13.098 1.00 87.88 267 LYS A CA 1
ATOM 2102 C C . LYS A 1 267 ? -14.307 -9.196 13.502 1.00 87.88 267 LYS A C 1
ATOM 2104 O O . LYS A 1 267 ? -15.521 -9.344 13.397 1.00 87.88 267 LYS A O 1
ATOM 2109 N N . ILE A 1 268 ? -13.731 -8.075 13.920 1.00 84.38 268 ILE A N 1
ATOM 2110 C CA . ILE A 1 268 ? -14.417 -6.779 13.985 1.00 84.38 268 ILE A CA 1
ATOM 2111 C C . ILE A 1 268 ? -13.850 -5.881 12.886 1.00 84.38 268 ILE A C 1
ATOM 2113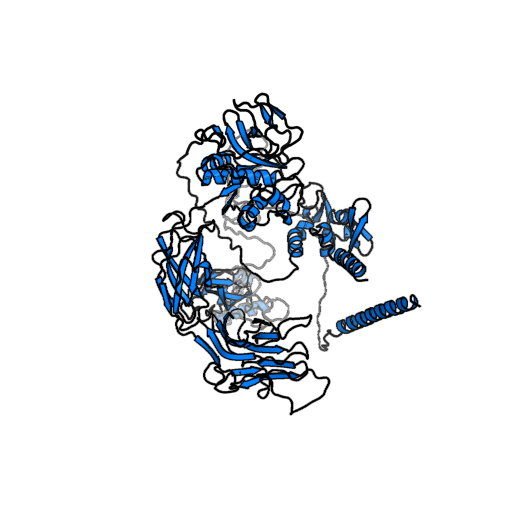 O O . ILE A 1 268 ? -12.687 -6.016 12.516 1.00 84.38 268 ILE A O 1
ATOM 2117 N N . CYS A 1 269 ? -14.651 -4.965 12.359 1.00 79.62 269 CYS A N 1
ATOM 2118 C CA . CYS A 1 269 ? -14.219 -4.073 11.281 1.00 79.62 269 CYS A CA 1
ATOM 2119 C C . CYS A 1 269 ? -13.350 -2.924 11.787 1.00 79.62 269 CYS A C 1
ATOM 2121 O O . CYS A 1 269 ? -12.478 -2.403 11.094 1.00 79.62 269 CYS A O 1
ATOM 2123 N N . ASP A 1 270 ? -13.674 -2.471 12.993 1.00 79.19 270 ASP A N 1
ATOM 2124 C CA . ASP A 1 270 ? -13.144 -1.278 13.629 1.00 79.19 270 ASP A CA 1
ATOM 2125 C C . ASP A 1 270 ? -13.418 -1.377 15.124 1.00 79.19 270 ASP A C 1
ATOM 2127 O O . ASP A 1 270 ? -14.373 -2.031 15.559 1.00 79.19 270 ASP A O 1
ATOM 2131 N N . TRP A 1 271 ? -12.648 -0.641 15.905 1.00 86.00 271 TRP A N 1
ATOM 2132 C CA . TRP A 1 271 ? -13.014 -0.293 17.265 1.00 86.00 271 TRP A C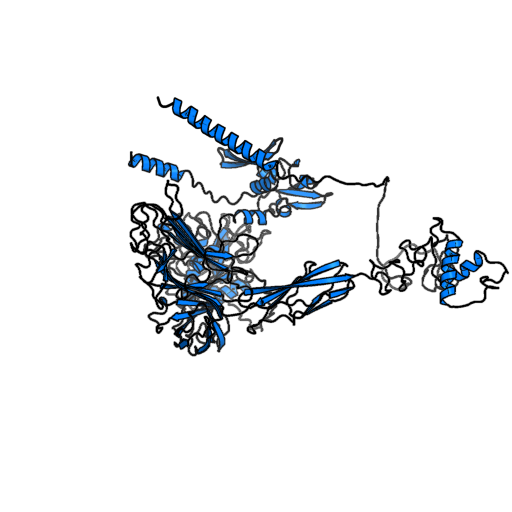A 1
ATOM 2133 C C . TRP A 1 271 ? -12.744 1.194 17.471 1.00 86.00 271 TRP A C 1
ATOM 2135 O O . TRP A 1 271 ? -11.886 1.781 16.812 1.00 86.00 271 TRP A O 1
ATOM 2145 N N . LYS A 1 272 ? -13.504 1.840 18.356 1.00 79.12 272 LYS A N 1
ATOM 2146 C CA . LYS A 1 272 ? -13.343 3.276 18.626 1.00 79.12 272 LYS A CA 1
ATOM 2147 C C . LYS A 1 272 ? -13.382 3.583 20.106 1.00 79.12 272 LYS A C 1
ATOM 2149 O O . LYS A 1 272 ? -14.164 2.994 20.848 1.00 79.12 272 LYS A O 1
ATOM 2154 N N . GLN A 1 273 ? -12.566 4.554 20.506 1.00 79.25 273 GLN A N 1
ATOM 2155 C CA . GLN A 1 273 ? -12.610 5.143 21.837 1.00 79.25 273 GLN A CA 1
ATOM 2156 C C . GLN A 1 273 ? -13.789 6.131 21.960 1.00 79.25 273 GLN A C 1
ATOM 2158 O O . GLN A 1 273 ? -14.138 6.805 20.988 1.00 79.25 273 GLN A O 1
ATOM 2163 N N . THR A 1 274 ? -14.393 6.266 23.147 1.00 75.50 274 THR A N 1
ATOM 2164 C CA . THR A 1 274 ? -15.343 7.364 23.416 1.00 75.50 274 THR A CA 1
ATOM 2165 C C . THR A 1 274 ? -14.642 8.735 23.337 1.00 75.50 274 THR A C 1
ATOM 2167 O O . THR A 1 274 ? -13.533 8.859 23.863 1.00 75.50 274 THR A O 1
ATOM 2170 N N . PRO A 1 275 ? -15.252 9.781 22.733 1.00 68.44 275 PRO A N 1
ATOM 2171 C CA . PRO A 1 275 ? -14.585 11.071 22.501 1.00 68.44 275 PRO A CA 1
ATOM 2172 C C . PRO A 1 275 ? -14.111 11.768 23.778 1.00 68.44 275 PRO A C 1
ATOM 2174 O O . PRO A 1 275 ? -13.026 12.347 23.808 1.00 68.44 275 PRO A O 1
ATOM 2177 N N . THR A 1 276 ? -14.905 11.692 24.848 1.00 72.12 276 THR A N 1
ATOM 2178 C CA . THR A 1 276 ? -14.505 12.146 26.181 1.00 72.12 276 THR A CA 1
ATOM 2179 C C . THR A 1 276 ? -14.626 11.025 27.213 1.00 72.12 276 THR A C 1
ATOM 2181 O O . THR A 1 276 ? -15.046 9.898 26.925 1.00 72.12 276 THR A O 1
ATOM 2184 N N . ASN A 1 277 ? -14.228 11.340 28.446 1.00 70.94 277 ASN A N 1
ATOM 2185 C CA . ASN A 1 277 ? -14.411 10.470 29.600 1.00 70.94 277 ASN A CA 1
ATOM 2186 C C . ASN A 1 277 ? -15.691 10.766 30.400 1.00 70.94 277 ASN A C 1
ATOM 2188 O O . ASN A 1 277 ? -15.956 10.029 31.353 1.00 70.94 277 ASN A O 1
ATOM 2192 N N . GLU A 1 278 ? -16.466 11.786 30.019 1.00 79.12 278 GLU A N 1
ATOM 2193 C CA . GLU A 1 278 ? -17.625 12.255 30.781 1.00 79.12 278 GLU A CA 1
ATOM 2194 C C . GLU A 1 278 ? -18.743 11.193 30.838 1.00 79.12 278 GLU A C 1
ATOM 2196 O O . GLU A 1 278 ? -18.980 10.494 29.847 1.00 79.12 278 GLU A O 1
ATOM 2201 N N . PRO A 1 279 ? -19.460 11.051 31.973 1.00 83.56 279 PRO A N 1
ATOM 2202 C CA . PRO A 1 279 ? -20.548 10.082 32.121 1.00 83.56 279 PRO A CA 1
ATOM 2203 C C . PRO A 1 279 ? -21.610 10.158 31.017 1.00 83.56 279 PRO A C 1
ATOM 2205 O O . PRO A 1 279 ? -22.153 9.130 30.616 1.00 83.56 279 PRO A O 1
ATOM 2208 N N . GLU A 1 280 ? -21.911 11.358 30.530 1.00 84.75 280 GLU A N 1
ATOM 2209 C CA . GLU A 1 280 ? -22.917 11.633 29.505 1.00 84.75 280 GLU A CA 1
ATOM 2210 C C . GLU A 1 280 ? -22.550 11.001 28.154 1.00 84.75 280 GLU A C 1
ATOM 2212 O O . GLU A 1 280 ? -23.397 10.342 27.548 1.00 84.75 280 GLU A O 1
ATOM 2217 N N . ASP A 1 281 ? -21.285 11.101 27.732 1.00 83.44 281 ASP A N 1
ATOM 2218 C CA . ASP A 1 281 ? -20.785 10.449 26.515 1.00 83.44 281 ASP A CA 1
ATOM 2219 C C . ASP A 1 281 ? -20.830 8.926 26.659 1.00 83.44 281 ASP A C 1
ATOM 2221 O O . ASP A 1 281 ? -21.315 8.231 25.764 1.00 83.44 281 ASP A O 1
ATOM 2225 N N . ILE A 1 282 ? -20.390 8.391 27.807 1.00 86.81 282 ILE A N 1
ATOM 2226 C CA . ILE A 1 282 ? -20.452 6.944 28.077 1.00 86.81 282 ILE A CA 1
ATOM 2227 C C . ILE A 1 282 ? -21.894 6.457 27.931 1.00 86.81 282 ILE A C 1
ATOM 2229 O O . ILE A 1 282 ? -22.137 5.482 27.227 1.00 86.81 282 ILE A O 1
ATOM 2233 N N . LYS A 1 283 ? -22.864 7.146 28.548 1.00 91.19 283 LYS A N 1
ATOM 2234 C CA . LYS A 1 283 ? -24.293 6.806 28.444 1.00 91.19 283 LYS A CA 1
ATOM 2235 C C . LYS A 1 283 ? -24.806 6.910 27.013 1.00 91.19 283 LYS A C 1
ATOM 2237 O O . LYS A 1 283 ? -25.594 6.053 26.608 1.00 91.19 283 LYS A O 1
ATOM 2242 N N . TYR A 1 284 ? -24.383 7.923 26.255 1.00 89.50 284 TYR A N 1
ATOM 2243 C CA . TYR A 1 284 ? -24.779 8.102 24.860 1.00 89.50 284 TYR A CA 1
ATOM 2244 C C . TYR A 1 284 ? -24.341 6.907 24.008 1.00 89.50 284 TYR A C 1
ATOM 2246 O O . TYR A 1 284 ? -25.198 6.219 23.449 1.00 89.50 284 TYR A O 1
ATOM 2254 N N . TYR A 1 285 ? -23.042 6.598 23.966 1.00 88.00 285 TYR A N 1
ATOM 2255 C CA . TYR A 1 285 ? -22.510 5.475 23.180 1.00 88.00 285 TYR A CA 1
ATOM 2256 C C . TYR A 1 285 ? -23.010 4.119 23.697 1.00 88.00 285 TYR A C 1
ATOM 2258 O O . TYR A 1 285 ? -23.366 3.254 22.899 1.00 88.00 285 TYR A O 1
ATOM 2266 N N . LEU A 1 286 ? -23.159 3.960 25.016 1.00 91.56 286 LEU A N 1
ATOM 2267 C CA . LEU A 1 286 ? -23.731 2.756 25.622 1.00 91.56 286 LEU A CA 1
ATOM 2268 C C . LEU A 1 286 ? -25.186 2.510 25.200 1.00 91.56 286 LEU A C 1
ATOM 2270 O O . LEU A 1 286 ? -25.584 1.362 25.026 1.00 91.56 286 LEU A O 1
ATOM 2274 N N . THR A 1 287 ? -25.981 3.570 25.029 1.00 91.06 287 THR A N 1
ATOM 2275 C CA . THR A 1 287 ? -27.402 3.472 24.645 1.00 91.06 287 THR A CA 1
ATOM 2276 C C . THR A 1 287 ? -27.587 3.343 23.128 1.00 91.06 287 THR A C 1
ATOM 2278 O O . THR A 1 287 ? -28.498 2.645 22.677 1.00 91.06 287 THR A O 1
ATOM 2281 N N . THR A 1 288 ? -26.749 4.028 22.341 1.00 86.06 288 THR A N 1
ATOM 2282 C CA . THR A 1 288 ? -26.905 4.161 20.879 1.00 86.06 288 THR A CA 1
ATOM 2283 C C . THR A 1 288 ? -26.097 3.153 20.067 1.00 86.06 288 THR A C 1
ATOM 2285 O O . THR A 1 288 ? -26.546 2.794 18.982 1.00 86.06 288 THR A O 1
ATOM 2288 N N . VAL A 1 289 ? -24.958 2.679 20.582 1.00 86.25 289 VAL A N 1
ATOM 2289 C CA . VAL A 1 289 ? -24.072 1.728 19.893 1.00 86.25 289 VAL A CA 1
ATOM 2290 C C . VAL A 1 289 ? -24.108 0.366 20.581 1.00 86.25 289 VAL A C 1
ATOM 2292 O O . VAL A 1 289 ? -24.621 -0.587 20.009 1.00 86.25 289 VAL A O 1
ATOM 2295 N N . GLY A 1 290 ? -23.641 0.264 21.828 1.00 90.94 290 GLY A N 1
ATOM 2296 C CA . GLY A 1 290 ? -23.634 -1.008 22.554 1.00 90.94 290 GLY A CA 1
ATOM 2297 C C . GLY A 1 290 ? -22.759 -1.006 23.809 1.00 90.94 290 GLY A C 1
ATOM 2298 O O . GLY A 1 290 ? -22.282 0.052 24.216 1.00 90.94 290 GLY A O 1
ATOM 2299 N N . PRO A 1 291 ? -22.556 -2.171 24.449 1.00 94.44 291 PRO A N 1
ATOM 2300 C CA . PRO A 1 291 ? -21.710 -2.313 25.631 1.00 94.44 291 PRO A CA 1
ATOM 2301 C C . PRO A 1 291 ? -20.307 -1.733 25.427 1.00 94.44 291 PRO A C 1
ATOM 2303 O O . PRO A 1 291 ? -19.708 -1.895 24.362 1.00 94.44 291 PRO A O 1
ATOM 2306 N N . ILE A 1 292 ? -19.794 -1.070 26.466 1.00 93.31 292 ILE A N 1
ATOM 2307 C CA . ILE A 1 292 ? -18.502 -0.375 26.439 1.00 93.31 292 ILE A CA 1
ATOM 2308 C C . ILE A 1 292 ? -17.455 -1.223 27.159 1.00 93.31 292 ILE A C 1
ATOM 2310 O O . ILE A 1 292 ? -17.541 -1.439 28.370 1.00 93.31 292 ILE A O 1
ATOM 2314 N N . ILE A 1 293 ? -16.453 -1.677 26.416 1.00 93.44 293 ILE A N 1
ATOM 2315 C CA . ILE A 1 293 ? -15.264 -2.360 26.934 1.00 93.44 293 ILE A CA 1
ATOM 2316 C C . ILE A 1 293 ? -14.431 -1.316 27.676 1.00 93.44 293 ILE A C 1
ATOM 2318 O O . ILE A 1 293 ? -14.197 -0.230 27.149 1.00 93.44 293 ILE A O 1
ATOM 2322 N N . SER A 1 294 ? -14.038 -1.588 28.918 1.00 90.69 294 SER A N 1
ATOM 2323 C CA . SER A 1 294 ? -13.360 -0.597 29.757 1.00 90.69 294 SER A CA 1
ATOM 2324 C C . SER A 1 294 ? -12.522 -1.264 30.850 1.00 90.69 294 SER A C 1
ATOM 2326 O O . SER A 1 294 ? -12.561 -2.476 31.055 1.00 90.69 294 SER A O 1
ATOM 2328 N N . ALA A 1 295 ? -11.768 -0.461 31.592 1.00 87.25 295 ALA A N 1
ATOM 2329 C CA . ALA A 1 295 ? -11.032 -0.896 32.768 1.00 87.25 295 ALA A CA 1
ATOM 2330 C C . ALA A 1 295 ? -11.467 -0.108 34.009 1.00 87.25 295 ALA A C 1
ATOM 2332 O O . ALA A 1 295 ? -12.012 0.991 33.924 1.00 87.25 295 ALA A O 1
ATOM 2333 N N . MET A 1 296 ? -11.204 -0.661 35.188 1.00 84.44 296 MET A N 1
ATOM 2334 C CA . MET A 1 296 ? -11.456 -0.003 36.468 1.00 84.44 296 MET A CA 1
ATOM 2335 C C . MET A 1 296 ? -10.294 -0.203 37.438 1.00 84.44 296 MET A C 1
ATOM 2337 O O . MET A 1 296 ? -9.470 -1.108 37.281 1.00 84.44 296 MET A O 1
ATOM 2341 N N . TRP A 1 297 ? -10.245 0.629 38.475 1.00 82.75 297 TRP A N 1
ATOM 2342 C CA . TRP A 1 297 ? -9.507 0.301 39.688 1.00 82.75 297 TRP A CA 1
ATOM 2343 C C . TRP A 1 297 ? -10.286 -0.746 40.480 1.00 82.75 297 TRP A C 1
ATOM 2345 O O . TRP A 1 297 ? -11.438 -0.521 40.847 1.00 82.75 297 TRP A O 1
ATOM 2355 N N . TYR A 1 298 ? -9.646 -1.859 40.809 1.00 76.69 298 TYR A N 1
ATOM 2356 C CA . TYR A 1 298 ? -10.112 -2.802 41.811 1.00 76.69 298 TYR A CA 1
ATOM 2357 C C . TYR A 1 298 ? -9.055 -2.946 42.909 1.00 76.69 298 TYR A C 1
ATOM 2359 O O . TYR A 1 298 ? -7.898 -3.280 42.643 1.00 76.69 298 TYR A O 1
ATOM 2367 N N . ASP A 1 299 ? -9.449 -2.727 44.165 1.00 68.31 299 ASP A N 1
ATOM 2368 C CA . ASP A 1 299 ? -8.614 -3.025 45.328 1.00 68.31 299 ASP A CA 1
ATOM 2369 C C . ASP A 1 299 ? -9.290 -4.020 46.278 1.00 68.31 299 ASP A C 1
ATOM 2371 O O . ASP A 1 299 ? -10.511 -4.072 46.415 1.00 68.31 299 ASP A O 1
ATOM 2375 N N . MET A 1 300 ? -8.469 -4.805 46.984 1.00 53.72 300 MET A N 1
ATOM 2376 C CA . MET A 1 300 ? -8.927 -5.751 48.013 1.00 53.72 300 MET A CA 1
ATOM 2377 C C . MET A 1 300 ? -9.490 -5.068 49.278 1.00 53.72 300 MET A C 1
ATOM 2379 O O . MET A 1 300 ? -9.795 -5.754 50.254 1.00 53.72 300 MET A O 1
ATOM 2383 N N . GLY A 1 301 ? -9.582 -3.734 49.305 1.00 59.81 301 GLY A N 1
ATOM 2384 C CA . GLY A 1 301 ? -10.223 -2.972 50.374 1.00 59.81 301 GLY A CA 1
ATOM 2385 C C . GLY A 1 301 ? -11.664 -2.560 50.057 1.00 59.81 301 GLY A C 1
ATOM 2386 O O . GLY A 1 301 ? -12.382 -2.186 50.988 1.00 59.81 301 GLY A O 1
ATOM 2387 N N . GLY A 1 302 ? -12.073 -2.607 48.786 1.00 72.88 302 GLY A N 1
ATOM 2388 C CA . GLY A 1 302 ? -13.391 -2.188 48.328 1.00 72.88 302 GLY A CA 1
ATOM 2389 C C . GLY A 1 302 ? -14.530 -2.950 49.004 1.00 72.88 302 GLY A C 1
ATOM 2390 O O . GLY A 1 302 ? -14.377 -4.087 49.459 1.00 72.88 302 GLY A O 1
ATOM 2391 N N . TYR A 1 303 ? -15.685 -2.303 49.092 1.00 77.88 303 TYR A N 1
ATOM 2392 C CA . TYR A 1 303 ? -16.847 -2.815 49.811 1.00 77.88 303 TYR A CA 1
ATOM 2393 C C . TYR A 1 303 ? -18.138 -2.518 49.054 1.00 77.88 303 TYR A C 1
ATOM 2395 O O . TYR A 1 303 ? -18.233 -1.546 48.311 1.00 77.88 303 TYR A O 1
ATOM 2403 N N . PHE A 1 304 ? -19.147 -3.354 49.272 1.00 80.00 304 PHE A N 1
ATOM 2404 C CA . PHE A 1 304 ? -20.516 -3.053 48.873 1.00 80.00 304 PHE A CA 1
ATOM 2405 C C . PHE A 1 304 ? -21.168 -2.197 49.964 1.00 80.00 304 PHE A C 1
ATOM 2407 O O . PHE A 1 304 ? -21.082 -2.540 51.147 1.00 80.00 304 PHE A O 1
ATOM 2414 N N . ASP A 1 305 ? -21.777 -1.076 49.579 1.00 83.25 305 ASP A N 1
ATOM 2415 C CA . ASP A 1 305 ? -22.544 -0.228 50.491 1.00 83.25 305 ASP A CA 1
ATOM 2416 C C . ASP A 1 305 ? -23.900 -0.864 50.869 1.00 83.25 305 ASP A C 1
ATOM 2418 O O . ASP A 1 305 ? -24.225 -1.987 50.476 1.00 83.25 305 ASP A O 1
ATOM 2422 N N . GLU A 1 306 ? -24.694 -0.176 51.692 1.00 80.69 306 GLU A N 1
ATOM 2423 C CA . GLU A 1 306 ? -25.984 -0.692 52.178 1.00 80.69 306 GLU A CA 1
ATOM 2424 C C . GLU A 1 306 ? -27.040 -0.893 51.076 1.00 80.69 306 GLU A C 1
ATOM 2426 O O . GLU A 1 306 ? -28.009 -1.620 51.293 1.00 80.69 306 GLU A O 1
ATOM 2431 N N . ASN A 1 307 ? -26.821 -0.314 49.891 1.00 82.12 307 ASN A N 1
ATOM 2432 C CA . ASN A 1 307 ? -27.635 -0.512 48.692 1.00 82.12 307 ASN A CA 1
ATOM 2433 C C . ASN A 1 307 ? -27.001 -1.541 47.740 1.00 82.12 307 ASN A C 1
ATOM 2435 O O . ASN A 1 307 ? -27.435 -1.677 46.604 1.00 82.12 307 ASN A O 1
ATOM 2439 N N . GLY A 1 308 ? -25.956 -2.253 48.169 1.00 79.75 308 GLY A N 1
ATOM 2440 C CA . GLY A 1 308 ? -25.251 -3.220 47.336 1.00 79.75 308 GLY A CA 1
ATOM 2441 C C . GLY A 1 308 ? -24.414 -2.594 46.219 1.00 79.75 308 GLY A C 1
ATOM 2442 O O . GLY A 1 308 ? -23.991 -3.328 45.337 1.00 79.75 308 GLY A O 1
ATOM 2443 N N . ILE A 1 309 ? -24.140 -1.285 46.232 1.00 86.94 309 ILE A N 1
ATOM 2444 C CA . ILE A 1 309 ? -23.280 -0.648 45.223 1.00 86.94 309 ILE A CA 1
ATOM 2445 C C . ILE A 1 309 ? -21.821 -0.785 45.672 1.00 86.94 309 ILE A C 1
ATOM 2447 O O . ILE A 1 309 ? -21.476 -0.454 46.807 1.00 86.94 309 ILE A O 1
ATOM 2451 N N . PHE A 1 310 ? -20.949 -1.279 44.796 1.00 86.06 310 PHE A N 1
ATOM 2452 C CA . PHE A 1 310 ? -19.524 -1.425 45.075 1.00 86.06 310 PHE A CA 1
ATOM 2453 C C . PHE A 1 310 ? -18.810 -0.066 45.080 1.00 86.06 310 PHE A C 1
ATOM 2455 O O . PHE A 1 310 ? -19.032 0.781 44.209 1.00 86.06 310 PHE A O 1
ATOM 2462 N N . ARG A 1 311 ? -17.933 0.126 46.070 1.00 85.56 311 ARG A N 1
ATOM 2463 C CA . ARG A 1 311 ? -17.129 1.330 46.301 1.00 85.56 311 ARG A CA 1
ATOM 2464 C C . ARG A 1 311 ? -15.664 0.950 46.511 1.00 85.56 311 ARG A C 1
ATOM 2466 O O . ARG A 1 311 ? -15.361 0.094 47.344 1.00 85.56 311 ARG A O 1
ATOM 2473 N N . CYS A 1 312 ? -14.758 1.612 45.797 1.00 81.94 312 CYS A N 1
ATOM 2474 C CA . CYS A 1 312 ? -13.315 1.468 45.989 1.00 81.94 312 CYS A CA 1
ATOM 2475 C C . CYS A 1 312 ? -12.790 2.423 47.067 1.00 81.94 312 CYS A C 1
ATOM 2477 O O . CYS A 1 312 ? -13.319 3.521 47.247 1.00 81.94 312 CYS A O 1
ATOM 2479 N N . ASN A 1 313 ? -11.715 2.026 47.757 1.00 74.81 313 ASN A N 1
ATOM 2480 C CA . ASN A 1 313 ? -11.047 2.883 48.745 1.00 74.81 313 ASN A CA 1
ATOM 2481 C C . ASN A 1 313 ? -9.941 3.752 48.124 1.00 74.81 313 ASN A C 1
ATOM 2483 O O . ASN A 1 313 ? -9.589 4.787 48.692 1.00 74.81 313 ASN A O 1
ATOM 2487 N N . GLY A 1 314 ? -9.365 3.315 47.000 1.00 65.94 314 GLY A N 1
ATOM 2488 C CA . GLY A 1 314 ? -8.384 4.058 46.209 1.00 65.94 314 GLY A CA 1
ATOM 2489 C C . GLY A 1 314 ? -8.928 4.532 44.858 1.00 65.94 314 GLY A C 1
ATOM 2490 O O . GLY A 1 314 ? -9.999 4.121 44.415 1.00 65.94 314 GLY A O 1
ATOM 2491 N N . ASN A 1 315 ? -8.152 5.400 44.206 1.00 63.25 315 ASN A N 1
ATOM 2492 C CA . ASN A 1 315 ? -8.419 5.917 42.862 1.00 63.25 315 ASN A CA 1
ATOM 2493 C C . ASN A 1 315 ? -7.066 6.223 42.185 1.00 63.25 315 ASN A C 1
ATOM 2495 O O . ASN A 1 315 ? -6.671 7.376 42.025 1.00 63.25 315 ASN A O 1
ATOM 2499 N N . TRP A 1 316 ? -6.261 5.177 41.963 1.00 59.56 316 TRP A N 1
ATOM 2500 C CA . TRP A 1 316 ? -4.808 5.294 41.719 1.00 59.56 316 TRP A CA 1
ATOM 2501 C C . TRP A 1 316 ? -4.341 4.741 40.360 1.00 59.56 316 TRP A C 1
ATOM 2503 O O . TRP A 1 316 ? -3.149 4.520 40.165 1.00 59.56 316 TRP A O 1
ATOM 2513 N N . GLY A 1 317 ? -5.279 4.534 39.435 1.00 65.06 317 GLY A N 1
ATOM 2514 C CA . GLY A 1 317 ? -5.074 3.993 38.087 1.00 65.06 317 GLY A CA 1
ATOM 2515 C C . GLY A 1 317 ? -6.163 2.980 37.740 1.00 65.06 317 GLY A C 1
ATOM 2516 O O . GLY A 1 317 ? -7.167 2.915 38.446 1.00 65.06 317 GLY A O 1
ATOM 2517 N N . VAL A 1 318 ? -5.965 2.174 36.699 1.00 75.69 318 VAL A N 1
ATOM 2518 C CA . VAL A 1 318 ? -6.819 1.020 36.357 1.00 75.69 318 VAL A CA 1
ATOM 2519 C C . VAL A 1 318 ? -6.006 -0.277 36.419 1.00 75.69 318 VAL A C 1
ATOM 2521 O O . VAL A 1 318 ? -4.798 -0.258 36.194 1.00 75.69 318 VAL A O 1
ATOM 2524 N N . ASN A 1 319 ? -6.638 -1.394 36.786 1.00 79.75 319 ASN A N 1
ATOM 2525 C CA . ASN A 1 319 ? -5.965 -2.695 36.926 1.00 79.75 319 ASN A CA 1
ATOM 2526 C C . ASN A 1 319 ? -6.851 -3.925 36.636 1.00 79.75 319 ASN A C 1
ATOM 2528 O O . ASN A 1 319 ? -6.363 -5.048 36.758 1.00 79.75 319 ASN A O 1
ATOM 2532 N N . HIS A 1 320 ? -8.126 -3.734 36.282 1.00 88.06 320 HIS A N 1
ATOM 2533 C CA . HIS A 1 320 ? -9.070 -4.819 36.010 1.00 88.06 320 HIS A CA 1
ATOM 2534 C C . HIS A 1 320 ? -9.976 -4.481 34.819 1.00 88.06 320 HIS A C 1
ATOM 2536 O O . HIS A 1 320 ? -10.622 -3.433 34.830 1.00 88.06 320 HIS A O 1
ATOM 2542 N N . GLY A 1 321 ? -10.010 -5.351 33.806 1.00 90.56 321 GLY A N 1
ATOM 2543 C CA . GLY A 1 321 ? -10.863 -5.226 32.617 1.00 90.56 321 GLY A CA 1
ATOM 2544 C C . GLY A 1 321 ? -12.302 -5.676 32.883 1.00 90.56 321 GLY A C 1
ATOM 2545 O O . GLY A 1 321 ? -12.526 -6.702 33.530 1.00 90.56 321 GLY A O 1
ATOM 2546 N N . ILE A 1 322 ? -13.273 -4.900 32.396 1.00 93.31 322 ILE A N 1
ATOM 2547 C CA . ILE A 1 322 ? -14.720 -5.101 32.565 1.00 93.31 322 ILE A CA 1
ATOM 2548 C C . ILE A 1 322 ? -15.488 -4.662 31.306 1.00 93.31 322 ILE A C 1
ATOM 2550 O O . ILE A 1 322 ? -14.940 -4.006 30.422 1.00 93.31 322 ILE A O 1
ATOM 2554 N N . VAL A 1 323 ? -16.788 -4.959 31.245 1.00 95.06 323 VAL A N 1
ATOM 2555 C CA . VAL A 1 323 ? -17.689 -4.376 30.232 1.00 95.06 323 VAL A CA 1
ATOM 2556 C C . VAL A 1 323 ? -18.807 -3.611 30.930 1.00 95.06 323 VAL A C 1
ATOM 2558 O O . VAL A 1 323 ? -19.507 -4.172 31.774 1.00 95.06 323 VAL A O 1
ATOM 2561 N N . ILE A 1 324 ? -18.993 -2.335 30.593 1.00 95.25 324 ILE A N 1
ATOM 2562 C CA . ILE A 1 324 ? -20.128 -1.522 31.044 1.00 95.25 324 ILE A CA 1
ATOM 2563 C C . ILE A 1 324 ? -21.337 -1.891 30.177 1.00 95.25 324 ILE A C 1
ATOM 2565 O O . ILE A 1 324 ? -21.302 -1.725 28.958 1.00 95.25 324 ILE A O 1
ATOM 2569 N N . VAL A 1 325 ? -22.404 -2.394 30.800 1.00 95.94 325 VAL A N 1
ATOM 2570 C CA . VAL A 1 325 ? -23.611 -2.898 30.111 1.00 95.94 325 VAL A CA 1
ATOM 2571 C C . VAL A 1 325 ? -24.867 -2.074 30.400 1.00 95.94 325 VAL A C 1
ATOM 2573 O O . VAL A 1 325 ? -25.898 -2.279 29.767 1.00 95.94 325 VAL A O 1
ATOM 2576 N N . GLY A 1 326 ? -24.802 -1.137 31.345 1.00 95.38 326 GLY A N 1
ATOM 2577 C CA . GLY A 1 326 ? -25.946 -0.321 31.740 1.00 95.38 326 GLY A CA 1
ATOM 2578 C C . GLY A 1 326 ? -25.625 0.707 32.822 1.00 95.38 326 GLY A C 1
ATOM 2579 O O . GLY A 1 326 ? -24.482 0.822 33.271 1.00 95.38 326 GLY A O 1
ATOM 2580 N N . TYR A 1 327 ? -26.641 1.454 33.249 1.00 94.75 327 TYR A N 1
ATOM 2581 C CA . TYR A 1 327 ? -26.552 2.487 34.283 1.00 94.75 327 TYR A CA 1
ATOM 2582 C C . TYR A 1 327 ? -27.914 2.791 34.927 1.00 94.75 327 TYR A C 1
ATOM 2584 O O . TYR A 1 327 ? -28.968 2.507 34.352 1.00 94.75 327 TYR A O 1
ATOM 2592 N N . ASN A 1 328 ? -27.898 3.395 36.117 1.00 94.19 328 ASN A N 1
ATOM 2593 C CA . ASN A 1 328 ? -29.090 3.872 36.822 1.00 94.19 328 ASN A CA 1
ATOM 2594 C C . ASN A 1 328 ? -28.795 5.201 37.533 1.00 94.19 328 ASN A C 1
ATOM 2596 O O . ASN A 1 328 ? -28.095 5.232 38.547 1.00 94.19 328 ASN A O 1
ATOM 2600 N N . ASP A 1 329 ? -29.377 6.299 37.046 1.00 92.88 329 ASP A N 1
ATOM 2601 C CA . ASP A 1 329 ? -29.167 7.646 37.596 1.00 92.88 329 ASP A CA 1
ATOM 2602 C C . ASP A 1 329 ? -29.865 7.888 38.933 1.00 92.88 329 ASP A C 1
ATOM 2604 O O . ASP A 1 329 ? -29.413 8.713 39.723 1.00 92.88 329 ASP A O 1
ATOM 2608 N N . THR A 1 330 ? -30.937 7.150 39.228 1.00 91.12 330 THR A N 1
ATOM 2609 C CA . THR A 1 330 ? -31.605 7.237 40.538 1.00 91.12 330 THR A CA 1
ATOM 2610 C C . THR A 1 330 ? -30.786 6.531 41.622 1.00 91.12 330 THR A C 1
ATOM 2612 O O . THR A 1 330 ? -30.782 6.969 42.771 1.00 91.12 330 THR A O 1
ATOM 2615 N N . GLY A 1 331 ? -30.077 5.456 41.259 1.00 87.12 331 GLY A N 1
ATOM 2616 C CA . GLY A 1 331 ? -29.144 4.745 42.136 1.00 87.12 331 GLY A CA 1
ATOM 2617 C C . GLY A 1 331 ? -27.716 5.308 42.145 1.00 87.12 331 GLY A C 1
ATOM 2618 O O . GLY A 1 331 ? -26.979 5.069 43.101 1.00 87.12 331 GLY A O 1
ATOM 2619 N N . GLY A 1 332 ? -27.318 6.055 41.112 1.00 91.06 332 GLY A N 1
ATOM 2620 C CA . GLY A 1 332 ? -25.976 6.626 40.960 1.00 91.06 332 GLY A CA 1
ATOM 2621 C C . GLY A 1 332 ? -24.889 5.595 40.635 1.00 91.06 332 GLY A C 1
ATOM 2622 O O . GLY A 1 332 ? -23.781 5.699 41.172 1.00 91.06 332 GLY A O 1
ATOM 2623 N N . TYR A 1 333 ? -25.201 4.580 39.817 1.00 91.69 333 TYR A N 1
ATOM 2624 C CA . TYR A 1 333 ? -24.290 3.465 39.522 1.00 91.69 333 TYR A CA 1
ATOM 2625 C C . TYR A 1 333 ? -24.276 3.003 38.056 1.00 91.69 333 TYR A C 1
ATOM 2627 O O . TYR A 1 333 ? -25.279 3.056 37.344 1.00 91.69 333 TYR A O 1
ATOM 2635 N N . TRP A 1 334 ? -23.124 2.473 37.641 1.00 93.38 334 TRP A N 1
ATOM 2636 C CA . TRP A 1 334 ? -22.911 1.678 36.430 1.00 93.38 334 TRP A CA 1
ATOM 2637 C C . TRP A 1 334 ? -23.253 0.205 36.677 1.00 93.38 334 TRP A C 1
ATOM 2639 O O . TRP A 1 334 ? -23.073 -0.293 37.789 1.00 93.38 334 TRP A O 1
ATOM 2649 N N . ILE A 1 335 ? -23.686 -0.504 35.635 1.00 93.62 335 ILE A N 1
ATOM 2650 C CA . ILE A 1 335 ? -23.899 -1.958 35.615 1.00 93.62 335 ILE A CA 1
ATOM 2651 C C . ILE A 1 335 ? -22.755 -2.587 34.818 1.00 93.62 335 ILE A C 1
ATOM 2653 O O . ILE A 1 335 ? -22.580 -2.247 33.646 1.00 93.62 335 ILE A O 1
ATOM 2657 N N . LEU A 1 336 ? -21.983 -3.489 35.428 1.00 93.00 336 LEU A N 1
ATOM 2658 C CA . LEU A 1 336 ? -20.776 -4.067 34.824 1.00 93.00 336 LEU A CA 1
ATOM 2659 C C . LEU A 1 336 ? -20.857 -5.595 34.703 1.00 93.00 336 LEU A C 1
ATOM 2661 O O . LEU A 1 336 ? -21.222 -6.265 35.672 1.00 93.00 336 LEU A O 1
ATOM 2665 N N . LYS A 1 337 ? -20.449 -6.150 33.553 1.00 93.94 337 LYS A N 1
ATOM 2666 C CA . LYS A 1 337 ? -20.122 -7.577 33.371 1.00 93.94 337 LYS A CA 1
ATOM 2667 C C . LYS A 1 337 ? -18.716 -7.821 33.925 1.00 93.94 337 LYS A C 1
ATOM 2669 O O . LYS A 1 337 ? -17.780 -7.123 33.533 1.00 93.94 337 LYS A O 1
ATOM 2674 N N . ASN A 1 338 ? -18.568 -8.788 34.832 1.00 90.31 338 ASN A N 1
ATOM 2675 C CA . ASN A 1 338 ? -17.268 -9.219 35.351 1.00 90.31 338 ASN A CA 1
ATOM 2676 C C . ASN A 1 338 ? -16.875 -10.594 34.776 1.00 90.31 338 ASN A C 1
ATOM 2678 O O . ASN A 1 338 ? -17.691 -11.295 34.184 1.00 90.31 338 ASN A O 1
ATOM 2682 N N . SER A 1 339 ? -15.624 -10.993 34.984 1.00 92.00 339 SER A N 1
ATOM 2683 C CA . SER A 1 339 ? -14.990 -12.207 34.458 1.00 92.00 339 SER A CA 1
ATOM 2684 C C . SER A 1 339 ? -14.603 -13.203 35.561 1.00 92.00 339 SER A C 1
ATOM 2686 O O . SER A 1 339 ? -13.710 -14.026 35.381 1.00 92.00 339 SER A O 1
ATOM 2688 N N . TRP A 1 340 ? -15.259 -13.153 36.729 1.00 87.44 340 TRP A N 1
ATOM 2689 C CA . TRP A 1 340 ? -14.973 -14.018 37.896 1.00 87.44 340 TRP A CA 1
ATOM 2690 C C . TRP A 1 340 ? -16.035 -15.109 38.132 1.00 87.44 340 TRP A C 1
ATOM 2692 O O . TRP A 1 340 ? -16.076 -15.743 39.191 1.00 87.44 340 TRP A O 1
ATOM 2702 N N . GLY A 1 341 ? -16.869 -15.369 37.120 1.00 83.06 341 GLY A N 1
ATOM 2703 C CA . GLY A 1 341 ? -17.933 -16.369 37.128 1.00 83.06 341 GLY A CA 1
ATOM 2704 C C . GLY A 1 341 ? -19.201 -15.952 37.881 1.00 83.06 341 GLY A C 1
ATOM 2705 O O . GLY A 1 341 ? -19.191 -15.093 38.762 1.00 83.06 341 GLY A O 1
ATOM 2706 N N . ILE A 1 342 ? -20.302 -16.642 37.572 1.00 79.44 342 ILE A N 1
ATOM 2707 C CA . ILE A 1 342 ? -21.662 -16.331 38.057 1.00 79.44 342 ILE A CA 1
ATOM 2708 C C . ILE A 1 342 ? -21.836 -16.306 39.589 1.00 79.44 342 ILE A C 1
ATOM 2710 O O . ILE A 1 342 ? -22.816 -15.776 40.098 1.00 79.44 342 ILE A O 1
ATOM 2714 N N . GLY A 1 343 ? -20.908 -16.906 40.343 1.00 67.88 343 GLY A N 1
ATOM 2715 C CA . GLY A 1 343 ? -20.958 -16.965 41.808 1.00 67.88 343 GLY A CA 1
ATOM 2716 C C . GLY A 1 343 ? -20.426 -15.716 42.520 1.00 67.88 343 GLY A C 1
ATOM 2717 O O . GLY A 1 343 ? -20.440 -15.675 43.751 1.00 67.88 343 GLY A O 1
ATOM 2718 N N . TRP A 1 344 ? -19.921 -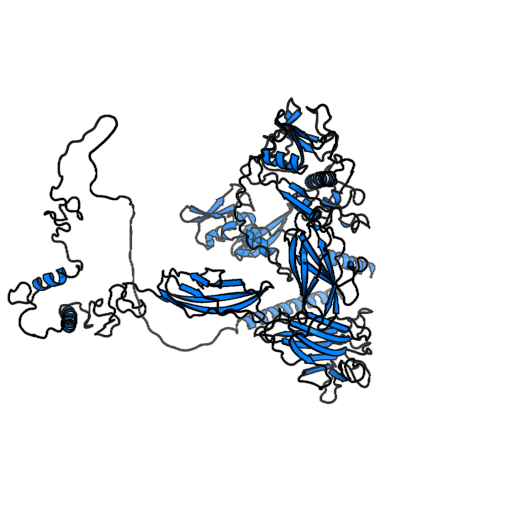14.730 41.777 1.00 68.69 344 TRP A N 1
ATOM 2719 C CA . TRP A 1 344 ? -19.380 -13.483 42.310 1.00 68.69 344 TRP A CA 1
ATOM 2720 C C . TRP A 1 344 ? -20.394 -12.328 42.167 1.00 68.69 344 TRP A C 1
ATOM 2722 O O . TRP A 1 344 ? -21.164 -12.298 41.212 1.00 68.69 344 TRP A O 1
ATOM 2732 N N . GLY A 1 345 ? -20.413 -11.392 43.128 1.00 58.59 345 GLY A N 1
ATOM 2733 C CA . GLY A 1 345 ? -21.242 -10.171 43.078 1.00 58.59 345 GLY A CA 1
ATOM 2734 C C . GLY A 1 345 ? -21.895 -9.746 44.405 1.00 58.59 345 GLY A C 1
ATOM 2735 O O . GLY A 1 345 ? -21.997 -8.559 44.681 1.00 58.59 345 GLY A O 1
ATOM 2736 N N . GLY A 1 346 ? -22.288 -10.678 45.285 1.00 54.38 346 GLY A N 1
ATOM 2737 C CA . GLY A 1 346 ? -22.908 -10.348 46.587 1.00 54.38 346 GLY A CA 1
ATOM 2738 C C . GLY A 1 346 ? -24.446 -10.313 46.565 1.00 54.38 346 GLY A C 1
ATOM 2739 O O . GLY A 1 346 ? -25.068 -11.260 46.090 1.00 54.38 346 GLY A O 1
ATOM 2740 N N . THR A 1 347 ? -25.073 -9.263 47.116 1.00 53.56 347 THR A N 1
ATOM 2741 C CA . THR A 1 347 ? -26.544 -9.067 47.137 1.00 53.56 347 THR A CA 1
ATOM 2742 C C . THR A 1 347 ? -26.979 -7.865 46.298 1.00 53.56 347 THR A C 1
ATOM 2744 O O . THR A 1 347 ? -26.515 -6.754 46.550 1.00 53.56 347 THR A O 1
ATOM 2747 N N . SER A 1 348 ? -27.869 -8.096 45.331 1.00 57.53 348 SER A N 1
ATOM 2748 C CA . SER A 1 348 ? -28.323 -7.110 44.340 1.00 57.53 348 SER A CA 1
ATOM 2749 C C . SER A 1 348 ? -29.322 -6.086 44.922 1.00 57.53 348 SER A C 1
ATOM 2751 O O . SER A 1 348 ? -30.223 -6.505 45.655 1.00 57.53 348 SER A O 1
ATOM 2753 N N . PRO A 1 349 ? -29.214 -4.773 44.613 1.00 57.12 349 PRO A N 1
ATOM 2754 C CA . PRO A 1 349 ? -30.308 -3.803 44.754 1.00 57.12 349 PRO A CA 1
ATOM 2755 C C . PRO A 1 349 ? -31.489 -4.053 43.810 1.00 57.12 349 PRO A C 1
ATOM 2757 O O . PRO A 1 349 ? -32.606 -3.640 44.122 1.00 57.12 349 PRO A O 1
ATOM 2760 N N . GLU A 1 350 ? -31.255 -4.701 42.669 1.00 64.75 350 GLU A N 1
ATOM 2761 C CA . GLU A 1 350 ? -32.296 -5.033 41.694 1.00 64.75 350 GLU A CA 1
ATOM 2762 C C . GLU A 1 350 ? -32.958 -6.387 42.029 1.00 64.75 350 GLU A C 1
ATOM 2764 O O . GLU A 1 350 ? -32.372 -7.199 42.751 1.00 64.75 350 GLU A O 1
ATOM 2769 N N . PRO A 1 351 ? -34.176 -6.678 41.521 1.00 58.66 351 PRO A N 1
ATOM 2770 C CA . PRO A 1 351 ? -34.887 -7.927 41.820 1.00 58.66 351 PRO A CA 1
ATOM 2771 C C . PRO A 1 351 ? -34.148 -9.203 41.398 1.00 58.66 351 PRO A C 1
ATOM 2773 O O . PRO A 1 351 ? -34.373 -10.261 41.988 1.00 58.66 351 PRO A O 1
ATOM 2776 N N . GLU A 1 352 ? -33.296 -9.097 40.377 1.00 58.97 352 GLU A N 1
ATOM 2777 C CA . GLU A 1 352 ? -32.537 -10.206 39.806 1.00 58.97 352 GLU A CA 1
ATOM 2778 C C . GLU A 1 352 ? -31.177 -10.388 40.508 1.00 58.97 352 GLU A C 1
ATOM 2780 O O . GLU A 1 352 ? -30.558 -9.403 40.939 1.00 58.97 352 GLU A O 1
ATOM 2785 N N . PRO A 1 353 ? -30.689 -11.638 40.643 1.00 60.84 353 PRO A N 1
ATOM 2786 C CA . PRO A 1 353 ? -29.376 -11.923 41.208 1.00 60.84 353 PRO A CA 1
ATOM 2787 C C . PRO A 1 353 ? -28.248 -11.351 40.341 1.00 60.84 353 PRO A C 1
ATOM 2789 O O . PRO A 1 353 ? -28.425 -11.008 39.174 1.00 60.84 353 PRO A O 1
ATOM 2792 N N . TYR A 1 354 ? -27.058 -11.247 40.931 1.00 63.44 354 TYR A N 1
ATOM 2793 C CA . TYR A 1 354 ? -25.907 -10.684 40.235 1.00 63.44 354 TYR A CA 1
ATOM 2794 C C . TYR A 1 354 ? -25.410 -11.535 39.071 1.00 63.44 354 TYR A C 1
ATOM 2796 O O . TYR A 1 354 ? -25.011 -10.970 38.061 1.00 63.44 354 TYR A O 1
ATOM 2804 N N . ASP A 1 355 ? -25.399 -12.862 39.217 1.00 77.12 355 ASP A N 1
ATOM 2805 C CA . ASP A 1 355 ? -24.961 -13.825 38.199 1.00 77.12 355 ASP A CA 1
ATOM 2806 C C . ASP A 1 355 ? -23.637 -13.442 37.496 1.00 77.12 355 ASP A C 1
ATOM 2808 O O . ASP A 1 355 ? -23.442 -13.680 36.306 1.00 77.12 355 ASP A O 1
ATOM 2812 N N . GLY A 1 356 ? -22.692 -12.867 38.255 1.00 81.44 356 GLY A N 1
ATOM 2813 C CA . GLY A 1 356 ? -21.376 -12.427 37.774 1.00 81.44 356 GLY A CA 1
ATOM 2814 C C . GLY A 1 356 ? -21.304 -10.980 37.259 1.00 81.44 356 GLY A C 1
ATOM 2815 O O . GLY A 1 356 ? -20.227 -10.518 36.886 1.00 81.44 356 GLY A O 1
ATOM 2816 N N . TYR A 1 357 ? -22.414 -10.242 37.280 1.00 88.69 357 TYR A N 1
ATOM 2817 C CA . TYR A 1 357 ? -22.454 -8.783 37.147 1.00 88.69 357 TYR A CA 1
ATOM 2818 C C . TYR A 1 357 ? -22.293 -8.098 38.512 1.00 88.69 357 TYR A C 1
ATOM 2820 O O . TYR A 1 357 ? -22.401 -8.733 39.560 1.00 88.69 357 TYR A O 1
ATOM 2828 N N . PHE A 1 358 ? -22.064 -6.785 38.515 1.00 85.88 358 PHE A N 1
ATOM 2829 C CA . PHE A 1 358 ? -22.080 -5.956 39.723 1.00 85.88 358 PHE A CA 1
ATOM 2830 C C . PHE A 1 358 ? -22.377 -4.486 39.417 1.00 85.88 358 PHE A C 1
ATOM 2832 O O . PHE A 1 358 ? -22.227 -4.037 38.280 1.00 85.88 358 PHE A O 1
ATOM 2839 N N . PHE A 1 359 ? -22.803 -3.742 40.440 1.00 89.81 359 PHE A N 1
ATOM 2840 C CA . PHE A 1 359 ? -23.060 -2.306 40.339 1.00 89.81 359 PHE A CA 1
ATOM 2841 C C . PHE A 1 359 ? -21.924 -1.514 40.981 1.00 89.81 359 PHE A C 1
ATOM 2843 O O . PHE A 1 359 ? -21.526 -1.826 42.103 1.00 89.81 359 PHE A O 1
ATOM 2850 N N . VAL A 1 360 ? -21.420 -0.479 40.306 1.00 88.88 360 VAL A N 1
ATOM 2851 C CA . VAL A 1 360 ? -20.328 0.372 40.816 1.00 88.88 360 VAL A CA 1
ATOM 2852 C C . VAL A 1 360 ? -20.727 1.838 40.740 1.00 88.88 360 VAL A C 1
ATOM 2854 O O . VAL A 1 360 ? -21.269 2.278 39.731 1.00 88.88 360 VAL A O 1
ATOM 2857 N N . GLY A 1 361 ? -20.467 2.602 41.802 1.00 89.06 361 GLY A N 1
ATOM 2858 C CA . GLY A 1 361 ? -20.826 4.022 41.854 1.00 89.06 361 GLY A CA 1
ATOM 2859 C C . GLY A 1 361 ? -20.164 4.858 40.751 1.00 89.06 361 GLY A C 1
ATOM 2860 O O . GLY A 1 361 ? -19.031 4.590 40.354 1.00 89.06 361 GLY A O 1
ATOM 2861 N N . TYR A 1 362 ? -20.845 5.903 40.276 1.00 87.06 362 TYR A N 1
ATOM 2862 C CA . TYR A 1 362 ? -20.292 6.813 39.257 1.00 87.06 362 TYR A CA 1
ATOM 2863 C C . TYR A 1 362 ? -19.021 7.561 39.706 1.00 87.06 362 TYR A C 1
ATOM 2865 O O . TYR A 1 362 ? -18.197 7.947 38.879 1.00 87.06 362 TYR A O 1
ATOM 2873 N N . ASP A 1 363 ? -18.871 7.772 41.013 1.00 81.19 363 ASP A N 1
ATOM 2874 C CA . ASP A 1 363 ? -17.869 8.615 41.672 1.00 81.19 363 ASP A CA 1
ATOM 2875 C C . ASP A 1 363 ? -16.657 7.839 42.227 1.00 81.19 363 ASP A C 1
ATOM 2877 O O . ASP A 1 363 ? -15.886 8.370 43.026 1.00 81.19 363 ASP A O 1
ATOM 2881 N N . THR A 1 364 ? -16.482 6.573 41.836 1.00 80.88 364 THR A N 1
ATOM 2882 C CA . THR A 1 364 ? -15.474 5.673 42.416 1.00 80.88 364 THR A CA 1
ATOM 2883 C C . THR A 1 364 ? -14.800 4.780 41.364 1.00 80.88 364 THR A C 1
ATOM 2885 O O . THR A 1 364 ? -15.208 4.722 40.203 1.00 80.88 364 THR A O 1
ATOM 2888 N N . CYS A 1 365 ? -13.743 4.080 41.782 1.00 79.00 365 CYS A N 1
ATOM 2889 C CA . CYS A 1 365 ? -13.033 3.057 41.009 1.00 79.00 365 CYS A CA 1
ATOM 2890 C C . CYS A 1 365 ? -12.474 3.498 39.634 1.00 79.00 365 CYS A C 1
ATOM 2892 O O . CYS A 1 365 ? -12.247 2.651 38.770 1.00 79.00 365 CYS A O 1
ATOM 2894 N N . SER A 1 366 ? -12.243 4.794 39.408 1.00 78.12 366 SER A N 1
ATOM 2895 C CA . SER A 1 366 ? -11.772 5.371 38.136 1.00 78.12 366 SER A CA 1
ATOM 2896 C C . SER A 1 366 ? -12.600 5.012 36.882 1.00 78.12 366 SER A C 1
ATOM 2898 O O . SER A 1 366 ? -12.044 5.069 35.797 1.00 78.12 366 SER A O 1
ATOM 2900 N N . ILE A 1 367 ? -13.891 4.648 36.972 1.00 77.81 367 ILE A N 1
ATOM 2901 C CA . ILE A 1 367 ? -14.663 4.149 35.800 1.00 77.81 367 ILE A CA 1
ATOM 2902 C C . ILE A 1 367 ? -15.080 5.260 34.826 1.00 77.81 367 ILE A C 1
ATOM 2904 O O . ILE A 1 367 ? -14.949 5.118 33.610 1.00 77.81 367 ILE A O 1
ATOM 2908 N N . ALA A 1 368 ? -15.617 6.364 35.348 1.00 65.50 368 ALA A N 1
ATOM 2909 C CA . ALA A 1 368 ? -15.974 7.529 34.541 1.00 65.50 368 ALA A CA 1
ATOM 2910 C C . ALA A 1 368 ? -14.863 8.579 34.635 1.00 65.50 368 ALA A C 1
ATOM 2912 O O . ALA A 1 368 ? -14.127 8.792 33.672 1.00 65.50 368 ALA A O 1
ATOM 2913 N N . ASN A 1 369 ? -14.681 9.128 35.841 1.00 56.62 369 ASN A N 1
ATOM 2914 C CA . ASN A 1 369 ? -13.728 10.193 36.125 1.00 56.62 369 ASN A CA 1
ATOM 2915 C C . ASN A 1 369 ? -12.407 9.649 36.688 1.00 56.62 369 ASN A C 1
ATOM 2917 O O . ASN A 1 369 ? -12.343 9.147 37.815 1.00 56.62 369 ASN A O 1
ATOM 2921 N N . GLY A 1 370 ? -11.328 9.812 35.915 1.00 44.03 370 GLY A N 1
ATOM 2922 C CA . GLY A 1 370 ? -9.953 9.518 36.329 1.00 44.03 370 GLY A CA 1
ATOM 2923 C C . GLY A 1 370 ? -9.448 10.503 37.385 1.00 44.03 370 GLY A C 1
ATOM 2924 O O . GLY A 1 370 ? -8.710 11.438 37.091 1.00 44.03 370 GLY A O 1
ATOM 2925 N N . GLY A 1 371 ? -9.855 10.312 38.637 1.00 33.06 371 GLY A N 1
ATOM 2926 C CA . GLY A 1 371 ? -9.424 11.139 39.764 1.00 33.06 371 GLY A CA 1
ATOM 2927 C C . GLY A 1 371 ? -8.028 10.768 40.269 1.00 33.06 371 GLY A C 1
ATOM 2928 O O . GLY A 1 371 ? -7.920 10.197 41.352 1.00 33.06 371 GLY A O 1
ATOM 2929 N N . GLY A 1 372 ? -6.979 11.105 39.514 1.00 31.69 372 GLY A N 1
ATOM 2930 C CA . GLY A 1 372 ? -5.580 10.888 39.893 1.00 31.69 372 GLY A CA 1
ATOM 2931 C C . GLY A 1 372 ? -4.602 11.700 39.036 1.00 31.69 372 GLY A C 1
ATOM 2932 O O . GLY A 1 372 ? -4.800 11.866 37.842 1.00 31.69 372 GLY A O 1
ATOM 2933 N N . TYR A 1 373 ? -3.516 12.200 39.637 1.00 35.25 373 TYR A N 1
ATOM 2934 C CA . TYR A 1 373 ? -2.525 13.095 38.999 1.00 35.25 373 TYR A CA 1
ATOM 2935 C C . TYR A 1 373 ? -1.598 12.411 37.956 1.00 35.25 373 TYR A C 1
ATOM 2937 O O . TYR A 1 373 ? -0.556 12.966 37.606 1.00 35.25 373 TYR A O 1
ATOM 2945 N N . TYR A 1 374 ? -1.948 11.206 37.495 1.00 34.91 374 TYR A N 1
ATOM 2946 C CA . TYR A 1 374 ? -1.184 10.381 36.554 1.00 34.91 374 TYR A CA 1
ATOM 2947 C C . TYR A 1 374 ? -2.128 9.789 35.497 1.00 34.91 374 TYR A C 1
ATOM 2949 O O . TYR A 1 374 ? -3.140 9.184 35.847 1.00 34.91 374 TYR A O 1
ATOM 2957 N N . ASN A 1 375 ? -1.776 9.944 34.215 1.00 35.91 375 ASN A N 1
ATOM 2958 C CA . ASN A 1 375 ? -2.595 9.585 33.049 1.00 35.91 375 ASN A CA 1
ATOM 2959 C C . ASN A 1 375 ? -2.775 8.062 32.869 1.00 35.91 375 ASN A C 1
ATOM 2961 O O . ASN A 1 375 ? -2.187 7.461 31.978 1.00 35.91 375 ASN A O 1
ATOM 2965 N N . SER A 1 376 ? -3.612 7.443 33.697 1.00 42.06 376 SER A N 1
ATOM 2966 C CA . SER A 1 376 ? -4.165 6.099 33.468 1.00 42.06 376 SER A CA 1
ATOM 2967 C C . SER A 1 376 ? -5.687 6.171 33.568 1.00 42.06 376 SER A C 1
ATOM 2969 O O . SER A 1 376 ? -6.309 5.671 34.504 1.00 42.06 376 SER A O 1
ATOM 2971 N N . TYR A 1 377 ? -6.271 6.897 32.612 1.00 50.00 377 TYR A N 1
ATOM 2972 C CA . TYR A 1 377 ? -7.715 6.920 32.410 1.00 50.00 377 TYR A CA 1
ATOM 2973 C C . TYR A 1 377 ? -8.180 5.551 31.893 1.00 50.00 377 TYR A C 1
ATOM 2975 O O . TYR A 1 377 ? -7.437 4.910 31.149 1.00 50.00 377 TYR A O 1
ATOM 2983 N N . PRO A 1 378 ? -9.395 5.104 32.247 1.00 53.41 378 PRO A N 1
ATOM 2984 C CA . PRO A 1 378 ? -10.014 3.961 31.588 1.00 53.41 378 PRO A CA 1
ATOM 2985 C C . PRO A 1 378 ? -10.177 4.273 30.099 1.00 53.41 378 PRO A C 1
ATOM 2987 O O . PRO A 1 378 ? -10.873 5.224 29.737 1.00 53.41 378 PRO A O 1
ATOM 2990 N N . ILE A 1 379 ? -9.538 3.490 29.233 1.00 56.88 379 ILE A N 1
ATOM 2991 C CA . ILE A 1 379 ? -9.792 3.584 27.797 1.00 56.88 379 ILE A CA 1
ATOM 2992 C C . ILE A 1 379 ? -11.067 2.782 27.511 1.00 56.88 379 ILE A C 1
ATOM 2994 O O . ILE A 1 379 ? -11.243 1.684 28.037 1.00 56.88 379 ILE A O 1
ATOM 2998 N N . LYS A 1 380 ? -12.001 3.399 26.785 1.00 69.38 380 LYS A N 1
ATOM 2999 C CA . LYS A 1 380 ? -13.399 2.965 26.666 1.00 69.38 380 LYS A CA 1
ATOM 3000 C C . LYS A 1 380 ? -13.713 2.683 25.210 1.00 69.38 380 LYS A C 1
ATOM 3002 O O . LYS A 1 380 ? -13.822 3.635 24.440 1.00 69.38 380 LYS A O 1
ATOM 3007 N N . PHE A 1 381 ? -13.865 1.415 24.850 1.00 65.62 381 PHE A N 1
ATOM 3008 C CA . PHE A 1 381 ? -14.007 0.989 23.462 1.00 65.62 381 PHE A CA 1
ATOM 3009 C C . PHE A 1 381 ? -15.387 0.415 23.153 1.00 65.62 381 PHE A C 1
ATOM 3011 O O . PHE A 1 381 ? -16.031 -0.202 24.003 1.00 65.62 381 PHE A O 1
ATOM 3018 N N . TYR A 1 382 ? -15.804 0.561 21.900 1.00 61.50 382 TYR A N 1
ATOM 3019 C CA . TYR A 1 382 ? -16.854 -0.247 21.288 1.00 61.50 382 TYR A CA 1
ATOM 3020 C C . TYR A 1 382 ? -16.343 -0.824 19.966 1.00 61.50 382 TYR A C 1
ATOM 3022 O O . TYR A 1 382 ? -15.611 -0.152 19.237 1.00 61.50 382 TYR A O 1
ATOM 3030 N N . ALA A 1 383 ? -16.725 -2.066 19.673 1.00 63.75 383 ALA A N 1
ATOM 3031 C CA . ALA A 1 383 ? -16.442 -2.717 18.399 1.00 63.75 383 ALA A CA 1
ATOM 3032 C C . ALA A 1 383 ? -17.525 -2.385 17.362 1.00 63.75 383 ALA A C 1
ATOM 3034 O O . ALA A 1 383 ? -18.690 -2.200 17.715 1.00 63.75 383 ALA A O 1
ATOM 3035 N N . ILE A 1 384 ? -17.132 -2.339 16.091 1.00 66.88 384 ILE A N 1
ATOM 3036 C CA . ILE A 1 384 ? -18.016 -2.190 14.933 1.00 66.88 384 ILE A CA 1
ATOM 3037 C C . ILE A 1 384 ? -17.977 -3.496 14.139 1.00 66.88 384 ILE A C 1
ATOM 3039 O O . ILE A 1 384 ? -16.900 -4.017 13.844 1.00 66.88 384 ILE A O 1
ATOM 3043 N N . ILE A 1 385 ? -19.155 -4.020 13.811 1.00 66.44 385 ILE A N 1
ATOM 3044 C CA . ILE A 1 385 ? -19.359 -5.257 13.055 1.00 66.44 385 ILE A CA 1
ATOM 3045 C C . ILE A 1 385 ? -20.381 -4.947 11.960 1.00 66.44 385 ILE A C 1
ATOM 3047 O O . ILE A 1 385 ? -21.445 -4.407 12.260 1.00 66.44 385 ILE A O 1
ATOM 3051 N N . ASP A 1 386 ? -20.047 -5.293 10.720 1.00 70.69 386 ASP A N 1
ATOM 3052 C CA . ASP A 1 386 ? -20.931 -5.263 9.557 1.00 70.69 386 ASP A CA 1
ATOM 3053 C C . ASP A 1 386 ? -20.760 -6.586 8.797 1.00 70.69 386 ASP A C 1
ATOM 3055 O O . ASP A 1 386 ? -19.640 -7.075 8.629 1.00 70.69 386 ASP A O 1
ATOM 3059 N N . GLU A 1 387 ? -21.868 -7.160 8.345 1.00 71.31 387 GLU A N 1
ATOM 3060 C CA . GLU A 1 387 ? -21.903 -8.332 7.453 1.00 71.31 387 GLU A CA 1
ATOM 3061 C C . GLU A 1 387 ? -22.633 -8.002 6.133 1.00 71.31 387 GLU A C 1
ATOM 3063 O O . GLU A 1 387 ? -22.870 -8.883 5.300 1.00 71.31 387 GLU A O 1
ATOM 3068 N N . ILE A 1 388 ? -23.036 -6.740 5.930 1.00 76.62 388 ILE A N 1
ATOM 3069 C CA . ILE A 1 388 ? -23.802 -6.296 4.767 1.00 76.62 388 ILE A CA 1
ATOM 3070 C C . ILE A 1 388 ? -22.832 -5.826 3.683 1.00 76.62 388 ILE A C 1
ATOM 3072 O O . ILE A 1 388 ? -22.328 -4.711 3.691 1.00 76.62 388 ILE A O 1
ATOM 3076 N N . ALA A 1 389 ? -22.602 -6.691 2.696 1.00 82.19 389 ALA A N 1
ATOM 3077 C CA . ALA A 1 389 ? -21.762 -6.350 1.556 1.00 82.19 389 ALA A CA 1
ATOM 3078 C C . ALA A 1 389 ? -22.300 -5.140 0.750 1.00 82.19 389 ALA A C 1
ATOM 3080 O O . ALA A 1 389 ? -23.516 -5.048 0.527 1.00 82.19 389 ALA A O 1
ATOM 3081 N N . PRO A 1 390 ? -21.406 -4.292 0.194 1.00 88.12 390 PRO A N 1
ATOM 3082 C CA . PRO A 1 390 ? -21.770 -3.217 -0.721 1.00 88.12 390 PRO A CA 1
ATOM 3083 C C . PRO A 1 390 ? -22.618 -3.668 -1.905 1.00 88.12 390 PRO A C 1
ATOM 3085 O O . PRO A 1 390 ? -22.568 -4.814 -2.363 1.00 88.12 390 PRO A O 1
ATOM 3088 N N . SER A 1 391 ? -23.335 -2.717 -2.506 1.00 89.00 391 SER A N 1
ATOM 3089 C CA . SER A 1 391 ? -23.921 -2.970 -3.825 1.00 89.00 391 SER A CA 1
ATOM 3090 C C . SER A 1 391 ? -22.847 -3.157 -4.894 1.00 89.00 391 SER A C 1
ATOM 3092 O O . SER A 1 391 ? -21.822 -2.472 -4.901 1.00 89.00 391 SER A O 1
ATOM 3094 N N . SER A 1 392 ? -23.116 -4.067 -5.830 1.00 92.06 392 SER A N 1
ATOM 3095 C CA . SER A 1 392 ? -22.275 -4.284 -7.002 1.00 92.06 392 SER A CA 1
ATOM 3096 C C . SER A 1 392 ? -22.329 -3.095 -7.960 1.00 92.06 392 SER A C 1
ATOM 3098 O O . SER A 1 392 ? -23.359 -2.439 -8.142 1.00 92.06 392 SER A O 1
ATOM 3100 N N . VAL A 1 393 ? -21.195 -2.820 -8.602 1.00 94.44 393 VAL A N 1
ATOM 3101 C CA . VAL A 1 393 ? -21.089 -1.805 -9.655 1.00 94.44 393 VAL A CA 1
ATOM 3102 C C . VAL A 1 393 ? -21.861 -2.280 -10.891 1.00 94.44 393 VAL A C 1
ATOM 3104 O O . VAL A 1 393 ? -21.666 -3.401 -11.352 1.00 94.44 393 VAL A O 1
ATOM 3107 N N . THR A 1 394 ? -22.733 -1.445 -11.461 1.00 94.81 394 THR A N 1
ATOM 3108 C CA . THR A 1 394 ? -23.607 -1.855 -12.588 1.00 94.81 394 THR A CA 1
ATOM 3109 C C . THR A 1 394 ? -23.363 -1.104 -13.897 1.00 94.81 394 THR A C 1
ATOM 3111 O O . THR A 1 394 ? -23.925 -1.483 -14.928 1.00 94.81 394 THR A O 1
ATOM 3114 N N . ASP A 1 395 ? -22.526 -0.068 -13.870 1.00 96.50 395 ASP A N 1
ATOM 3115 C CA . ASP A 1 395 ? -22.222 0.811 -14.997 1.00 96.50 395 ASP A CA 1
ATOM 3116 C C . ASP A 1 395 ? -20.712 0.927 -15.275 1.00 96.50 395 ASP A C 1
ATOM 3118 O O . ASP A 1 395 ? -20.255 1.948 -15.785 1.00 96.50 395 ASP A O 1
ATOM 3122 N N . LEU A 1 396 ? -19.936 -0.123 -14.974 1.00 98.06 396 LEU A N 1
ATOM 3123 C CA . LEU A 1 396 ? -18.510 -0.167 -15.302 1.00 98.06 396 LEU A CA 1
ATOM 3124 C C . LEU A 1 396 ? -18.316 0.022 -16.809 1.00 98.06 396 LEU A C 1
ATOM 3126 O O . LEU A 1 396 ? -18.931 -0.680 -17.618 1.00 98.06 396 LEU A O 1
ATOM 3130 N N . THR A 1 397 ? -17.448 0.956 -17.179 1.00 98.06 397 THR A N 1
ATOM 3131 C CA . THR A 1 397 ? -17.143 1.326 -18.563 1.00 98.06 397 THR A CA 1
ATOM 3132 C C . THR A 1 397 ? -15.642 1.462 -18.781 1.00 98.06 397 THR A C 1
ATOM 3134 O O . THR A 1 397 ? -14.888 1.790 -17.871 1.00 98.06 397 THR A O 1
ATOM 3137 N N . PHE A 1 398 ? -15.208 1.181 -20.009 1.00 97.00 398 PHE A N 1
ATOM 3138 C CA . PHE A 1 398 ? -13.844 1.424 -20.469 1.00 97.00 398 PHE A CA 1
ATOM 3139 C C . PHE A 1 398 ? -13.811 2.799 -21.137 1.00 97.00 398 PHE A C 1
ATOM 3141 O O . PHE A 1 398 ? -14.578 3.028 -22.078 1.00 97.00 398 PHE A O 1
ATOM 3148 N N . ILE A 1 399 ? -12.957 3.701 -20.656 1.00 95.38 399 ILE A N 1
ATOM 3149 C CA . ILE A 1 399 ? -12.877 5.082 -21.147 1.00 95.38 399 ILE A CA 1
ATOM 3150 C C . ILE A 1 399 ? -11.813 5.204 -22.232 1.00 95.38 399 ILE A C 1
ATOM 3152 O O . ILE A 1 399 ? -12.110 5.609 -23.357 1.00 95.38 399 ILE A O 1
ATOM 3156 N N . ASN A 1 400 ? -10.576 4.846 -21.899 1.00 92.81 400 ASN A N 1
ATOM 3157 C CA . ASN A 1 400 ? -9.431 4.891 -22.798 1.00 92.81 400 ASN A CA 1
ATOM 3158 C C . ASN A 1 400 ? -8.332 3.929 -22.314 1.00 92.81 400 ASN A C 1
ATOM 3160 O O . ASN A 1 400 ? -8.461 3.271 -21.280 1.00 92.81 400 ASN A O 1
ATOM 3164 N N . SER A 1 401 ? -7.251 3.859 -23.080 1.00 92.88 401 SER A N 1
ATOM 3165 C CA . SER A 1 401 ? -6.016 3.190 -22.689 1.00 92.88 401 SER A CA 1
ATOM 3166 C C . SER A 1 401 ? -4.828 3.827 -23.386 1.00 92.88 401 SER A C 1
ATOM 3168 O O . SER A 1 401 ? -4.933 4.254 -24.540 1.00 92.88 401 SER A O 1
ATOM 3170 N N . THR A 1 402 ? -3.704 3.799 -22.696 1.00 88.94 402 THR A N 1
ATOM 3171 C CA . THR A 1 402 ? -2.351 4.034 -23.199 1.00 88.94 402 THR A CA 1
ATOM 3172 C C . THR A 1 402 ? -1.763 2.701 -23.695 1.00 88.94 402 THR A C 1
ATOM 3174 O O . THR A 1 402 ? -2.516 1.776 -24.024 1.00 88.94 402 THR A O 1
ATOM 3177 N N . GLY A 1 403 ? -0.439 2.572 -23.785 1.00 87.88 403 GLY A N 1
ATOM 3178 C CA . GLY A 1 403 ? 0.235 1.340 -24.179 1.00 87.88 403 GLY A CA 1
ATOM 3179 C C . GLY A 1 403 ? 0.103 0.208 -23.163 1.00 87.88 403 GLY A C 1
ATOM 3180 O O . GLY A 1 403 ? -0.073 -0.936 -23.572 1.00 87.88 403 GLY A O 1
ATOM 3181 N N . ILE A 1 404 ? 0.148 0.498 -21.861 1.00 89.81 404 ILE A N 1
ATOM 3182 C CA . ILE A 1 404 ? 0.103 -0.529 -20.797 1.00 89.81 404 ILE A CA 1
ATOM 3183 C C . ILE A 1 404 ? -0.877 -0.225 -19.656 1.00 89.81 404 ILE A C 1
ATOM 3185 O O . ILE A 1 404 ? -0.975 -1.007 -18.703 1.00 89.81 404 ILE A O 1
ATOM 3189 N N . THR A 1 405 ? -1.645 0.858 -19.769 1.00 90.06 405 THR A N 1
ATOM 3190 C CA . THR A 1 405 ? -2.652 1.262 -18.783 1.00 90.06 405 THR A CA 1
ATOM 3191 C C . THR A 1 405 ? -4.047 1.307 -19.405 1.00 90.06 405 THR A C 1
ATOM 3193 O O . THR A 1 405 ? -4.232 1.734 -20.545 1.00 90.06 405 THR A O 1
ATOM 3196 N N . ALA A 1 406 ? -5.060 0.863 -18.658 1.00 93.88 406 ALA A N 1
ATOM 3197 C CA . ALA A 1 406 ? -6.472 0.986 -19.022 1.00 93.88 406 ALA A CA 1
ATOM 3198 C C . ALA A 1 406 ? -7.224 1.841 -17.997 1.00 93.88 406 ALA A C 1
ATOM 3200 O O . ALA A 1 406 ? -7.240 1.502 -16.813 1.00 93.88 406 ALA A O 1
ATOM 3201 N N . THR A 1 407 ? -7.898 2.896 -18.457 1.00 94.06 407 THR A N 1
ATOM 3202 C CA . THR A 1 407 ? -8.724 3.760 -17.604 1.00 94.06 407 THR A CA 1
ATOM 3203 C C . THR A 1 407 ? -10.177 3.314 -17.660 1.00 94.06 407 THR A C 1
ATOM 3205 O O . THR A 1 407 ? -10.806 3.272 -18.726 1.00 94.06 407 THR A O 1
ATOM 3208 N N . LEU A 1 408 ? -10.723 2.995 -16.492 1.00 97.06 408 LEU A N 1
ATOM 3209 C CA . LEU A 1 408 ? -12.097 2.556 -16.289 1.00 97.06 408 LEU A CA 1
ATOM 3210 C C . LEU A 1 408 ? -12.883 3.633 -15.534 1.00 97.06 408 LEU A C 1
ATOM 3212 O O . LEU A 1 408 ? -12.318 4.316 -14.685 1.00 97.06 408 LEU A O 1
ATOM 3216 N N . GLU A 1 409 ? -14.182 3.750 -15.800 1.00 96.88 409 GLU A N 1
ATOM 3217 C CA . GLU A 1 409 ? -15.108 4.634 -15.073 1.00 96.88 409 GLU A CA 1
ATOM 3218 C C . GLU A 1 409 ? -16.326 3.841 -14.596 1.00 96.88 409 GLU A C 1
ATOM 3220 O O . GLU A 1 409 ? -16.882 3.025 -15.342 1.00 96.88 409 GLU A O 1
ATOM 3225 N N . TRP A 1 410 ? -16.789 4.123 -13.379 1.00 96.31 410 TRP A N 1
ATOM 3226 C CA . TRP A 1 410 ? -18.083 3.670 -12.868 1.00 96.31 410 TRP A CA 1
ATOM 3227 C C . TRP A 1 410 ? -18.676 4.666 -11.865 1.00 96.31 410 TRP A C 1
ATOM 3229 O O . TRP A 1 410 ? -18.019 5.622 -11.450 1.00 96.31 410 TRP A O 1
ATOM 3239 N N . THR A 1 411 ? -19.941 4.481 -11.493 1.00 93.81 411 THR A N 1
ATOM 3240 C CA . THR A 1 411 ? -20.549 5.209 -10.375 1.00 93.81 411 THR A CA 1
ATOM 3241 C C . THR A 1 411 ? -20.319 4.462 -9.061 1.00 93.81 411 THR A C 1
ATOM 3243 O O . THR A 1 411 ? -20.627 3.275 -8.947 1.00 93.81 411 THR A O 1
ATOM 3246 N N . ALA A 1 412 ? -19.804 5.177 -8.059 1.00 90.88 412 ALA A N 1
ATOM 3247 C CA . ALA A 1 412 ? -19.568 4.668 -6.717 1.00 90.88 412 ALA A CA 1
ATOM 3248 C C . ALA A 1 412 ? -20.857 4.114 -6.089 1.00 90.88 412 ALA A C 1
ATOM 3250 O O . ALA A 1 412 ? -21.932 4.717 -6.201 1.00 90.88 412 ALA A O 1
ATOM 3251 N N . THR A 1 413 ? -20.750 2.956 -5.439 1.00 87.94 413 THR A N 1
ATOM 3252 C CA . THR A 1 413 ? -21.872 2.264 -4.789 1.00 87.94 413 THR A CA 1
ATOM 3253 C C . THR A 1 413 ? -21.972 2.647 -3.309 1.00 87.94 413 THR A C 1
ATOM 3255 O O . THR A 1 413 ? -21.088 3.307 -2.779 1.00 87.94 413 THR A O 1
ATOM 3258 N N . GLY A 1 414 ? -23.074 2.316 -2.632 1.00 77.56 414 GLY A N 1
ATOM 3259 C CA . GLY A 1 414 ? -23.184 2.498 -1.181 1.00 77.56 414 GLY A CA 1
ATOM 3260 C C . GLY A 1 414 ? -22.741 1.255 -0.412 1.00 77.56 414 GLY A C 1
ATOM 3261 O O . GLY A 1 414 ? -22.796 0.147 -0.953 1.00 77.56 414 GLY A O 1
ATOM 3262 N N . ASN A 1 415 ? -22.385 1.458 0.861 1.00 71.25 415 ASN A N 1
ATOM 3263 C CA . ASN A 1 415 ? -22.175 0.395 1.850 1.00 71.25 415 ASN A CA 1
ATOM 3264 C C . ASN A 1 415 ? -23.454 -0.450 1.966 1.00 71.25 415 ASN A C 1
ATOM 3266 O O . ASN A 1 415 ? -23.487 -1.620 1.617 1.00 71.25 415 ASN A O 1
ATOM 3270 N N . ASP A 1 416 ? -24.571 0.217 2.258 1.00 68.56 416 ASP A N 1
ATOM 3271 C CA . ASP A 1 416 ? -25.887 -0.400 2.421 1.00 68.56 416 ASP A CA 1
ATOM 3272 C C . ASP A 1 416 ? -26.810 -0.025 1.255 1.00 68.56 416 ASP A C 1
ATOM 3274 O O . ASP A 1 416 ? -27.826 0.667 1.393 1.00 68.56 416 ASP A O 1
ATOM 3278 N N . GLY A 1 417 ? -26.420 -0.421 0.043 1.00 65.06 417 GLY A N 1
ATOM 3279 C CA . GLY A 1 417 ? -27.175 -0.113 -1.173 1.00 65.06 417 GLY A CA 1
ATOM 3280 C C . GLY A 1 417 ? -26.683 1.146 -1.888 1.00 65.06 417 GLY A C 1
ATOM 3281 O O . GLY A 1 417 ? -25.747 1.101 -2.681 1.00 65.06 417 GLY A O 1
ATOM 3282 N N . LEU A 1 418 ? -27.356 2.274 -1.638 1.00 60.41 418 LEU A N 1
ATOM 3283 C CA . LEU A 1 418 ? -27.046 3.597 -2.217 1.00 60.41 418 LEU A CA 1
ATOM 3284 C C . LEU A 1 418 ? -26.752 4.653 -1.135 1.00 60.41 418 LEU A C 1
ATOM 3286 O O . LEU A 1 418 ? -26.885 5.850 -1.381 1.00 60.41 418 LEU A O 1
ATOM 3290 N N . VAL A 1 419 ? -26.421 4.215 0.081 1.00 59.03 419 VAL A N 1
ATOM 3291 C CA . VAL A 1 419 ? -26.116 5.080 1.227 1.00 59.03 419 VAL A CA 1
ATOM 3292 C C . VAL A 1 419 ? -24.698 4.777 1.712 1.00 59.03 419 VAL A C 1
ATOM 3294 O O . VAL A 1 419 ? -24.283 3.620 1.728 1.00 59.03 419 VAL A O 1
ATOM 3297 N N . GLY A 1 420 ? -23.962 5.824 2.091 1.00 66.00 420 GLY A N 1
ATOM 3298 C CA . GLY A 1 420 ? -22.550 5.740 2.468 1.00 66.00 420 GLY A CA 1
ATOM 3299 C C . GLY A 1 420 ? -21.602 5.730 1.264 1.00 66.00 420 GLY A C 1
ATOM 3300 O O . GLY A 1 420 ? -21.988 6.097 0.153 1.00 66.00 420 GLY A O 1
ATOM 3301 N N . SER A 1 421 ? -20.375 5.292 1.519 1.00 74.25 421 SER A N 1
ATOM 3302 C CA . SER A 1 421 ? -19.325 5.015 0.533 1.00 74.25 421 SER A CA 1
ATOM 3303 C C . SER A 1 421 ? -18.840 3.579 0.753 1.00 74.25 421 SER A C 1
ATOM 3305 O O . SER A 1 421 ? -18.912 3.110 1.893 1.00 74.25 421 SER A O 1
ATOM 3307 N N . PRO A 1 422 ? -18.303 2.886 -0.262 1.00 79.88 422 PRO A N 1
ATOM 3308 C CA . PRO A 1 422 ? -17.481 1.713 -0.017 1.00 79.88 422 PRO A CA 1
ATOM 3309 C C . PRO A 1 422 ? -16.111 2.178 0.505 1.00 79.88 422 PRO A C 1
ATOM 3311 O O . PRO A 1 422 ? -15.773 3.364 0.449 1.00 79.88 422 PRO A O 1
ATOM 3314 N N . TYR A 1 423 ? -15.314 1.257 1.034 1.00 81.62 423 TYR A N 1
ATOM 3315 C CA . TYR A 1 423 ? -13.987 1.580 1.556 1.00 81.62 423 TYR A CA 1
ATOM 3316 C C . TYR A 1 423 ? -12.909 1.501 0.468 1.00 81.62 423 TYR A C 1
ATOM 3318 O O . TYR A 1 423 ? -12.021 2.353 0.397 1.00 81.62 423 TYR A O 1
ATOM 3326 N N . HIS A 1 424 ? -13.006 0.501 -0.410 1.00 88.25 424 HIS A N 1
ATOM 3327 C CA . HIS A 1 424 ? -12.171 0.373 -1.602 1.00 88.25 424 HIS A CA 1
ATOM 3328 C C . HIS A 1 424 ? -12.807 -0.555 -2.640 1.00 88.25 424 HIS A C 1
ATOM 3330 O O . HIS A 1 424 ? -13.891 -1.119 -2.460 1.00 88.25 424 HIS A O 1
ATOM 3336 N N . TYR A 1 425 ? -12.117 -0.684 -3.766 1.00 93.81 425 TYR A N 1
ATOM 3337 C CA . TYR A 1 425 ? -12.479 -1.550 -4.869 1.00 93.81 425 TYR A CA 1
ATOM 3338 C C . TYR A 1 425 ? -11.316 -2.469 -5.219 1.00 93.81 425 TYR A C 1
ATOM 3340 O O . TYR A 1 425 ? -10.139 -2.118 -5.104 1.00 93.81 425 TYR A O 1
ATOM 3348 N N . LYS A 1 426 ? -11.653 -3.639 -5.748 1.00 95.19 426 LYS A N 1
ATOM 3349 C CA . LYS A 1 426 ? -10.700 -4.553 -6.369 1.00 95.19 426 LYS A CA 1
ATOM 3350 C C . LYS A 1 426 ? -11.074 -4.701 -7.833 1.00 95.19 426 LYS A C 1
ATOM 3352 O O . LYS A 1 426 ? -12.215 -5.034 -8.150 1.00 95.19 426 LYS A O 1
ATOM 3357 N N . ILE A 1 427 ? -10.123 -4.420 -8.715 1.00 97.56 427 ILE A N 1
ATOM 3358 C CA . ILE A 1 427 ? -10.301 -4.453 -10.165 1.00 97.56 427 ILE A CA 1
ATOM 3359 C C . ILE A 1 427 ? -9.631 -5.722 -10.681 1.00 97.56 427 ILE A C 1
ATOM 3361 O O . ILE A 1 427 ? -8.408 -5.847 -10.649 1.00 97.56 427 ILE A O 1
ATOM 3365 N N . ALA A 1 428 ? -10.434 -6.682 -11.126 1.00 97.56 428 ALA A N 1
ATOM 3366 C CA . ALA A 1 428 ? -9.972 -7.905 -11.761 1.00 97.56 428 ALA A CA 1
ATOM 3367 C C . ALA A 1 428 ? -9.776 -7.699 -13.264 1.00 97.56 428 ALA A C 1
ATOM 3369 O O . ALA A 1 428 ? -10.625 -7.097 -13.923 1.00 97.56 428 ALA A O 1
ATOM 3370 N N . PHE A 1 429 ? -8.692 -8.252 -13.810 1.00 97.75 429 PHE A N 1
ATOM 3371 C CA . PHE A 1 429 ? -8.376 -8.204 -15.235 1.00 97.75 429 PHE A CA 1
ATOM 3372 C C . PHE A 1 429 ? -7.831 -9.544 -15.749 1.00 97.75 429 PHE A C 1
ATOM 3374 O O . PHE A 1 429 ? -7.126 -10.276 -15.050 1.00 97.75 429 PHE A O 1
ATOM 3381 N N . SER A 1 430 ? -8.186 -9.898 -16.985 1.00 97.06 430 SER A N 1
ATOM 3382 C CA . SER A 1 430 ? -7.737 -11.136 -17.634 1.00 97.06 430 SER A CA 1
ATOM 3383 C C . SER A 1 430 ? -7.849 -11.053 -19.153 1.00 97.06 430 SER A C 1
ATOM 3385 O O . SER A 1 430 ? -8.712 -10.352 -19.668 1.00 97.06 430 SER A O 1
ATOM 3387 N N . THR A 1 431 ? -7.021 -11.796 -19.887 1.00 96.38 431 THR A N 1
ATOM 3388 C CA . THR A 1 431 ? -7.173 -11.968 -21.345 1.00 96.38 431 THR A CA 1
ATOM 3389 C C . THR A 1 431 ? -8.341 -12.893 -21.712 1.00 96.38 431 THR A C 1
ATOM 3391 O O . THR A 1 431 ? -8.744 -12.952 -22.870 1.00 96.38 431 THR A O 1
ATOM 3394 N N . GLU A 1 432 ? -8.905 -13.602 -20.730 1.00 96.69 432 GLU A N 1
ATOM 3395 C CA . GLU A 1 432 ? -10.087 -14.459 -20.865 1.00 96.69 432 GLU A CA 1
ATOM 3396 C C . GLU A 1 432 ? -11.302 -13.847 -20.137 1.00 96.69 432 GLU A C 1
ATOM 3398 O O . GLU A 1 432 ? -11.124 -13.098 -19.173 1.00 96.69 432 GLU A O 1
ATOM 3403 N N . PRO A 1 433 ? -12.551 -14.160 -20.539 1.00 96.75 433 PRO A N 1
ATOM 3404 C CA . PRO A 1 433 ? -13.744 -13.613 -19.896 1.00 96.75 433 PRO A CA 1
ATOM 3405 C C . PRO A 1 433 ? -13.820 -13.878 -18.382 1.00 96.75 433 PRO A C 1
ATOM 3407 O O . PRO A 1 433 ? -13.664 -15.010 -17.909 1.00 96.75 433 PRO A O 1
ATOM 3410 N N . ILE A 1 434 ? -14.125 -12.825 -17.620 1.00 97.81 434 ILE A N 1
ATOM 3411 C CA . ILE A 1 434 ? -14.307 -12.885 -16.164 1.00 97.81 434 ILE A CA 1
ATOM 3412 C C . ILE A 1 434 ? -15.759 -13.258 -15.817 1.00 97.81 434 ILE A C 1
ATOM 3414 O O . ILE A 1 434 ? -16.704 -12.970 -16.550 1.00 97.81 434 ILE A O 1
ATOM 3418 N N . SER A 1 435 ? -15.924 -13.939 -14.689 1.00 96.31 435 SER A N 1
ATOM 3419 C CA . SER A 1 435 ? -17.174 -14.379 -14.078 1.00 96.31 435 SER A CA 1
ATOM 3420 C C . SER A 1 435 ? -16.982 -14.495 -12.562 1.00 96.31 435 SER A C 1
ATOM 3422 O O . SER A 1 435 ? -15.853 -14.627 -12.091 1.00 96.31 435 SER A O 1
ATOM 3424 N N . GLU A 1 436 ? -18.076 -14.571 -11.804 1.00 94.50 436 GLU A N 1
ATOM 3425 C CA . GLU A 1 436 ? -18.033 -14.839 -10.356 1.00 94.50 436 GLU A CA 1
ATOM 3426 C C . GLU A 1 436 ? -17.169 -16.077 -10.021 1.00 94.50 436 GLU A C 1
ATOM 3428 O O . GLU A 1 436 ? -16.403 -16.083 -9.066 1.00 94.50 436 GLU A O 1
ATOM 3433 N N . SER A 1 437 ? -17.207 -17.111 -10.874 1.00 94.50 437 SER A N 1
ATOM 3434 C CA . SER A 1 437 ? -16.508 -18.384 -10.646 1.00 94.50 437 SER A CA 1
ATOM 3435 C C . SER A 1 437 ? -14.988 -18.375 -10.862 1.00 94.50 437 SER A C 1
ATOM 3437 O O . SER A 1 437 ? -14.323 -19.317 -10.435 1.00 94.50 437 SER A O 1
ATOM 3439 N N . ASN A 1 438 ? -14.431 -17.363 -11.539 1.00 95.38 438 ASN A N 1
ATOM 3440 C CA . ASN A 1 438 ? -12.983 -17.239 -11.773 1.00 95.38 438 ASN A CA 1
ATOM 3441 C C . ASN A 1 438 ? -12.380 -15.925 -11.247 1.00 95.38 438 ASN A C 1
ATOM 3443 O O . ASN A 1 438 ? -11.157 -15.779 -11.299 1.00 95.38 438 ASN A O 1
ATOM 3447 N N . TYR A 1 439 ? -13.190 -15.019 -10.689 1.00 94.75 439 TYR A N 1
ATOM 3448 C CA . TYR A 1 439 ? -12.762 -13.725 -10.149 1.00 94.75 439 TYR A CA 1
ATOM 3449 C C . TYR A 1 439 ? -11.568 -13.834 -9.181 1.00 94.75 439 TYR A C 1
ATOM 3451 O O . TYR A 1 439 ? -10.565 -13.133 -9.332 1.00 94.75 439 TYR A O 1
ATOM 3459 N N . ASP A 1 440 ? -11.599 -14.783 -8.244 1.00 90.31 440 ASP A N 1
ATOM 3460 C CA . ASP A 1 440 ? -10.511 -14.967 -7.274 1.00 90.31 440 ASP A CA 1
ATOM 3461 C C . ASP A 1 440 ? -9.227 -15.541 -7.891 1.00 90.31 440 ASP A C 1
ATOM 3463 O O . ASP A 1 440 ? -8.138 -15.295 -7.372 1.00 90.31 440 ASP A O 1
ATOM 3467 N N . SER A 1 441 ? -9.317 -16.195 -9.053 1.00 91.81 441 SER A N 1
ATOM 3468 C CA . SER A 1 441 ? -8.173 -16.803 -9.752 1.00 91.81 441 SER A CA 1
ATOM 3469 C C . SER A 1 441 ? -7.459 -15.895 -10.764 1.00 91.81 441 SER A C 1
ATOM 3471 O O . SER A 1 441 ? -6.321 -16.185 -11.127 1.00 91.81 441 SER A O 1
ATOM 3473 N N . VAL A 1 442 ? -8.097 -14.814 -11.233 1.00 95.94 442 VAL A N 1
ATOM 3474 C CA . VAL A 1 442 ? -7.497 -13.877 -12.208 1.00 95.94 442 VAL A CA 1
ATOM 3475 C C . VAL A 1 442 ? -6.645 -12.792 -11.536 1.00 95.94 442 VAL A C 1
ATOM 3477 O O . VAL A 1 442 ? -6.681 -12.630 -10.313 1.00 95.94 442 VAL A O 1
ATOM 3480 N N . GLN A 1 443 ? -5.873 -12.040 -12.326 1.00 94.50 443 GLN A N 1
ATOM 3481 C CA . GLN A 1 443 ? -5.083 -10.913 -11.820 1.00 94.50 443 GLN A CA 1
ATOM 3482 C C . GLN A 1 443 ? -6.000 -9.806 -11.289 1.00 94.50 443 GLN A C 1
ATOM 3484 O O . GLN A 1 443 ? -7.107 -9.614 -11.797 1.00 94.50 443 GLN A O 1
ATOM 3489 N N . LYS A 1 444 ? -5.566 -9.125 -10.224 1.00 95.12 444 LYS A N 1
ATOM 3490 C CA . LYS A 1 444 ? -6.360 -8.135 -9.485 1.00 95.12 444 LYS A CA 1
ATOM 3491 C C . LYS A 1 444 ? -5.476 -6.994 -8.983 1.00 95.12 444 LYS A C 1
ATOM 3493 O O . LYS A 1 444 ? -4.439 -7.265 -8.386 1.00 95.12 444 LYS A O 1
ATOM 3498 N N . GLN A 1 445 ? -5.927 -5.756 -9.157 1.00 93.50 445 GLN A N 1
ATOM 3499 C CA . GLN A 1 445 ? -5.320 -4.542 -8.599 1.00 93.50 445 GLN A CA 1
ATOM 3500 C C . GLN A 1 445 ? -6.282 -3.918 -7.574 1.00 93.50 445 GLN A C 1
ATOM 3502 O O . GLN A 1 445 ? -7.498 -3.942 -7.774 1.00 93.50 445 GLN A O 1
ATOM 3507 N N . TRP A 1 446 ? -5.760 -3.391 -6.466 1.00 90.50 446 TRP A N 1
ATOM 3508 C CA . TRP A 1 446 ? -6.553 -2.620 -5.502 1.00 90.50 446 TRP A CA 1
ATOM 3509 C C . TRP A 1 446 ? -6.703 -1.164 -5.957 1.00 90.50 446 TRP A C 1
ATOM 3511 O O . TRP A 1 446 ? -5.788 -0.602 -6.559 1.00 90.50 446 TRP A O 1
ATOM 3521 N N . PHE A 1 447 ? -7.841 -0.554 -5.639 1.00 89.75 447 PHE A N 1
ATOM 3522 C CA . PHE A 1 447 ? -8.122 0.857 -5.876 1.00 89.75 447 PHE A CA 1
ATOM 3523 C C . PHE A 1 447 ? -8.859 1.441 -4.665 1.00 89.75 447 PHE A C 1
ATOM 3525 O O . PHE A 1 447 ? -10.029 1.138 -4.427 1.00 89.75 447 PHE A O 1
ATOM 3532 N N . TYR A 1 448 ? -8.155 2.252 -3.877 1.00 84.69 448 TYR A N 1
ATOM 3533 C CA . TYR A 1 448 ? -8.692 2.886 -2.674 1.00 84.69 448 TYR A CA 1
ATOM 3534 C C . TYR A 1 448 ? -9.414 4.179 -3.046 1.00 84.69 448 TYR A C 1
ATOM 3536 O O . TYR A 1 448 ? -8.823 5.075 -3.646 1.00 84.69 448 TYR A O 1
ATOM 3544 N N . ASN A 1 449 ? -10.700 4.265 -2.712 1.00 79.19 449 ASN A N 1
ATOM 3545 C CA . ASN A 1 449 ? -11.537 5.421 -3.002 1.00 79.19 449 ASN A CA 1
ATOM 3546 C C . ASN A 1 449 ? -12.761 5.403 -2.075 1.00 79.19 449 ASN A C 1
ATOM 3548 O O . ASN A 1 449 ? -13.459 4.394 -2.006 1.00 79.19 449 ASN A O 1
ATOM 3552 N N . SER A 1 450 ? -13.006 6.520 -1.389 1.00 73.38 450 SER A N 1
ATOM 3553 C CA . SER A 1 450 ? -14.071 6.699 -0.393 1.00 73.38 450 SER A CA 1
ATOM 3554 C C . SER A 1 450 ? -15.178 7.660 -0.852 1.00 73.38 450 SER A C 1
ATOM 3556 O O . SER A 1 450 ? -15.952 8.158 -0.027 1.00 73.38 450 SER A O 1
ATOM 3558 N N . GLU A 1 451 ? -15.270 7.936 -2.158 1.00 83.00 451 GLU A N 1
ATOM 3559 C CA . GLU A 1 451 ? -16.283 8.835 -2.716 1.00 83.00 451 GLU A CA 1
ATOM 3560 C C . GLU A 1 451 ? -17.707 8.332 -2.417 1.00 83.00 451 GLU A C 1
ATOM 3562 O O . GLU A 1 451 ? -17.965 7.124 -2.478 1.00 83.00 451 GLU A O 1
ATOM 3567 N N . PRO A 1 452 ? -18.653 9.235 -2.097 1.00 84.19 452 PRO A N 1
ATOM 3568 C CA . PRO A 1 452 ? -20.007 8.852 -1.724 1.00 84.19 452 PRO A CA 1
ATOM 3569 C C . PRO A 1 452 ? -20.769 8.212 -2.886 1.00 84.19 452 PRO A C 1
ATOM 3571 O O . PRO A 1 452 ? -20.572 8.542 -4.061 1.00 84.19 452 PRO A O 1
ATOM 3574 N N . ALA A 1 453 ? -21.707 7.329 -2.540 1.00 88.00 453 ALA A N 1
ATOM 3575 C CA . ALA A 1 453 ? -22.575 6.661 -3.499 1.00 88.00 453 ALA A CA 1
ATOM 3576 C C . ALA A 1 453 ? -23.226 7.653 -4.482 1.00 88.00 453 ALA A C 1
ATOM 3578 O O . ALA A 1 453 ? -23.859 8.636 -4.087 1.00 88.00 453 ALA A O 1
ATOM 3579 N N . GLY A 1 454 ? -23.101 7.371 -5.780 1.00 87.69 454 GLY A N 1
ATOM 3580 C CA . GLY A 1 454 ? -23.571 8.247 -6.856 1.00 87.69 454 GLY A CA 1
ATOM 3581 C C . GLY A 1 454 ? -22.489 9.118 -7.507 1.00 87.69 454 GLY A C 1
ATOM 3582 O O . GLY A 1 454 ? -22.712 9.578 -8.630 1.00 87.69 454 GLY A O 1
ATOM 3583 N N . THR A 1 455 ? -21.322 9.310 -6.882 1.00 91.31 455 THR A N 1
ATOM 3584 C CA . THR A 1 455 ? -20.177 9.984 -7.522 1.00 91.31 455 THR A CA 1
ATOM 3585 C C . THR A 1 455 ? -19.638 9.148 -8.685 1.00 91.31 455 THR A C 1
ATOM 3587 O O . THR A 1 455 ? -19.608 7.920 -8.624 1.00 91.31 455 THR A O 1
ATOM 3590 N N . LYS A 1 456 ? -19.221 9.804 -9.771 1.00 93.25 456 LYS A N 1
ATOM 3591 C CA . LYS A 1 456 ? -18.502 9.165 -10.881 1.00 93.25 456 LYS A CA 1
ATOM 3592 C C . LYS A 1 456 ? -17.012 9.121 -10.562 1.00 93.25 456 LYS A C 1
ATOM 3594 O O . LYS A 1 456 ? -16.441 10.165 -10.263 1.00 93.25 456 LYS A O 1
ATOM 3599 N N . ILE A 1 457 ? -16.411 7.935 -10.627 1.00 91.75 457 ILE A N 1
ATOM 3600 C CA . ILE A 1 457 ? -15.001 7.714 -10.297 1.00 91.75 457 ILE A CA 1
ATOM 3601 C C . ILE A 1 457 ? -14.273 6.996 -11.430 1.00 91.75 457 ILE A C 1
ATOM 3603 O O . ILE A 1 457 ? -14.828 6.098 -12.069 1.00 91.75 457 ILE A O 1
ATOM 3607 N N . ASN A 1 458 ? -13.020 7.401 -11.640 1.00 91.69 458 ASN A N 1
ATOM 3608 C CA . ASN A 1 458 ? -12.113 6.830 -12.627 1.00 91.69 458 ASN A CA 1
ATOM 3609 C C . ASN A 1 458 ? -10.988 6.079 -11.913 1.00 91.69 458 ASN A C 1
ATOM 3611 O O . ASN A 1 458 ? -10.480 6.558 -10.900 1.00 91.69 458 ASN A O 1
ATOM 3615 N N . ALA A 1 459 ? -10.560 4.947 -12.467 1.00 91.06 459 ALA A N 1
ATOM 3616 C CA . ALA A 1 459 ? -9.399 4.205 -11.988 1.00 91.06 459 ALA A CA 1
ATOM 3617 C C . ALA A 1 459 ? -8.563 3.662 -13.146 1.00 91.06 459 ALA A C 1
ATOM 3619 O O . ALA A 1 459 ? -9.105 3.209 -14.157 1.00 91.06 459 ALA A O 1
ATOM 3620 N N . SER A 1 460 ? -7.246 3.646 -12.952 1.00 89.38 460 SER A N 1
ATOM 3621 C CA . SER A 1 460 ? -6.278 3.162 -13.935 1.00 89.38 460 SER A CA 1
ATOM 3622 C C . SER A 1 460 ? -5.711 1.803 -13.525 1.00 89.38 460 SER A C 1
ATOM 3624 O O . SER A 1 460 ? -5.119 1.653 -12.453 1.00 89.38 460 SER A O 1
ATOM 3626 N N . VAL A 1 461 ? -5.881 0.804 -14.392 1.00 92.25 461 VAL A N 1
ATOM 3627 C CA . VAL A 1 461 ? -5.250 -0.516 -14.264 1.00 92.25 461 VAL A CA 1
ATOM 3628 C C . VAL A 1 461 ? -3.938 -0.486 -15.036 1.00 92.25 461 VAL A C 1
ATOM 3630 O O . VAL A 1 461 ? -3.969 -0.419 -16.265 1.00 92.25 461 VAL A O 1
ATOM 3633 N N . LYS A 1 462 ? -2.809 -0.506 -14.323 1.00 88.69 462 LYS A N 1
ATOM 3634 C CA . LYS A 1 462 ? -1.450 -0.443 -14.890 1.00 88.69 462 LYS A CA 1
ATOM 3635 C C . LYS A 1 462 ? -0.872 -1.849 -15.098 1.00 88.69 462 LYS A C 1
ATOM 3637 O O . LYS A 1 462 ? -1.413 -2.839 -14.603 1.00 88.69 462 LYS A O 1
ATOM 3642 N N . GLY A 1 463 ? 0.250 -1.949 -15.812 1.00 86.31 463 GLY A N 1
ATOM 3643 C CA . GLY A 1 463 ? 0.974 -3.215 -15.977 1.00 86.31 463 GLY A CA 1
ATOM 3644 C C . GLY A 1 463 ? 0.259 -4.237 -16.872 1.00 86.31 463 GLY A C 1
ATOM 3645 O O . GLY A 1 463 ? 0.419 -5.447 -16.694 1.00 86.31 463 GLY A O 1
ATOM 3646 N N . LEU A 1 464 ? -0.523 -3.766 -17.843 1.00 92.56 464 LEU A N 1
ATOM 3647 C CA . LEU A 1 464 ? -1.134 -4.586 -18.889 1.00 92.56 464 LEU A CA 1
ATOM 3648 C C . LEU A 1 464 ? -0.165 -4.748 -20.067 1.00 92.56 464 LEU A C 1
ATOM 3650 O O . LEU A 1 464 ? 0.584 -3.834 -20.386 1.00 92.56 464 LEU A O 1
ATOM 3654 N N . PHE A 1 465 ? -0.174 -5.889 -20.760 1.00 93.44 465 PHE A N 1
ATOM 3655 C CA . PHE A 1 465 ? 0.623 -6.017 -21.984 1.00 93.44 465 PHE A CA 1
ATOM 3656 C C . PHE A 1 465 ? 0.074 -5.098 -23.091 1.00 93.44 465 PHE A C 1
ATOM 3658 O O . PHE A 1 465 ? -1.147 -4.943 -23.188 1.00 93.44 465 PHE A O 1
ATOM 3665 N N . PRO A 1 466 ? 0.935 -4.539 -23.961 1.00 93.38 466 PRO A N 1
ATOM 3666 C CA . PRO A 1 466 ? 0.502 -3.698 -25.070 1.00 93.38 466 PRO A CA 1
ATOM 3667 C C . PRO A 1 466 ? -0.256 -4.469 -26.149 1.00 93.38 466 PRO A C 1
ATOM 3669 O O . PRO A 1 466 ? -0.116 -5.690 -26.276 1.00 93.38 466 PRO A O 1
ATOM 3672 N N . GLU A 1 467 ? -1.080 -3.743 -26.908 1.00 93.56 467 GLU A N 1
ATOM 3673 C CA . GLU A 1 467 ? -1.916 -4.241 -28.014 1.00 93.56 467 GLU A CA 1
ATOM 3674 C C . GLU A 1 467 ? -2.762 -5.489 -27.666 1.00 93.56 467 GLU A C 1
ATOM 3676 O O . GLU A 1 467 ? -3.124 -6.295 -28.528 1.00 93.56 467 GLU A O 1
ATOM 3681 N N . THR A 1 468 ? -3.091 -5.663 -26.383 1.00 95.38 468 THR A N 1
ATOM 3682 C CA . THR A 1 468 ? -3.700 -6.873 -25.819 1.00 95.38 468 THR A CA 1
ATOM 3683 C C . THR A 1 468 ? -5.115 -6.582 -25.328 1.00 95.38 468 THR A C 1
ATOM 3685 O O . THR A 1 468 ? -5.369 -5.599 -24.633 1.00 95.38 468 THR A O 1
ATOM 3688 N N . THR A 1 469 ? -6.068 -7.447 -25.684 1.00 97.56 469 THR A N 1
ATOM 3689 C CA . THR A 1 469 ? -7.453 -7.336 -25.209 1.00 97.56 469 THR A CA 1
ATOM 3690 C C . THR A 1 469 ? -7.599 -7.961 -23.826 1.00 97.56 469 THR A C 1
ATOM 3692 O O . THR A 1 469 ? -7.309 -9.142 -23.636 1.00 97.56 469 THR A O 1
ATOM 3695 N N . TYR A 1 470 ? -8.115 -7.174 -22.886 1.00 98.19 470 TYR A N 1
ATOM 3696 C CA . TYR A 1 470 ? -8.435 -7.577 -21.524 1.00 98.19 470 TYR A CA 1
ATOM 3697 C C . TYR A 1 470 ? -9.934 -7.437 -21.251 1.00 98.19 470 TYR A C 1
ATOM 3699 O O . TYR A 1 470 ? -10.593 -6.513 -21.732 1.00 98.19 470 TYR A O 1
ATOM 3707 N N . TYR A 1 471 ? -10.459 -8.347 -20.440 1.00 98.38 471 TYR A N 1
ATOM 3708 C CA . TYR A 1 471 ? -11.748 -8.247 -19.771 1.00 98.38 471 TYR A CA 1
ATOM 3709 C C . TYR A 1 471 ? -11.533 -7.697 -18.365 1.00 98.38 471 TYR A C 1
ATOM 3711 O O . TYR A 1 471 ? -10.594 -8.121 -17.691 1.00 98.38 471 TYR A O 1
ATOM 3719 N N . PHE A 1 472 ? -12.417 -6.806 -17.917 1.00 98.44 472 PHE A N 1
ATOM 3720 C CA . PHE A 1 472 ? -12.358 -6.191 -16.591 1.00 98.44 472 PHE A CA 1
ATOM 3721 C C . PHE A 1 472 ? -13.671 -6.383 -15.832 1.00 98.44 472 PHE A C 1
ATOM 3723 O O . PHE A 1 472 ? -14.757 -6.323 -16.420 1.00 98.44 472 PHE A O 1
ATOM 3730 N N . ALA A 1 473 ? -13.559 -6.589 -14.522 1.00 98.12 473 ALA A N 1
ATOM 3731 C CA . ALA A 1 473 ? -14.671 -6.619 -13.579 1.00 98.12 473 ALA A CA 1
ATOM 3732 C C . ALA A 1 473 ? -14.229 -6.016 -12.240 1.00 98.12 473 ALA A C 1
ATOM 3734 O O . ALA A 1 473 ? -13.061 -6.121 -11.872 1.00 98.12 473 ALA A O 1
ATOM 3735 N N . VAL A 1 474 ? -15.154 -5.421 -11.496 1.00 96.88 474 VAL A N 1
ATOM 3736 C CA . VAL A 1 474 ? -14.878 -4.766 -10.211 1.00 96.88 474 VAL A CA 1
ATOM 3737 C C . VAL A 1 474 ? -15.744 -5.378 -9.115 1.00 96.88 474 VAL A C 1
ATOM 3739 O O . VAL A 1 474 ? -16.918 -5.667 -9.348 1.00 96.88 474 VAL A O 1
ATOM 3742 N N . LYS A 1 475 ? -15.182 -5.532 -7.914 1.00 95.75 475 LYS A N 1
ATOM 3743 C CA . LYS A 1 475 ? -15.949 -5.642 -6.666 1.00 95.75 475 LYS A CA 1
ATOM 3744 C C . LYS A 1 475 ? -15.649 -4.440 -5.778 1.00 95.75 475 LYS A C 1
ATOM 3746 O O . LYS A 1 475 ? -14.483 -4.107 -5.577 1.00 95.75 475 LYS A O 1
ATOM 3751 N N . ALA A 1 476 ? -16.698 -3.817 -5.257 1.00 93.25 476 ALA A N 1
ATOM 3752 C CA . ALA A 1 476 ? -16.631 -2.914 -4.113 1.00 93.25 476 ALA A CA 1
ATOM 3753 C C . ALA A 1 476 ? -16.545 -3.722 -2.807 1.00 93.25 476 ALA A C 1
ATOM 3755 O O . ALA A 1 476 ? -17.144 -4.802 -2.717 1.00 93.25 476 ALA A O 1
ATOM 3756 N N . TYR A 1 477 ? -15.827 -3.177 -1.829 1.00 89.06 477 TYR A N 1
ATOM 3757 C CA . TYR A 1 477 ? -15.651 -3.704 -0.476 1.00 89.06 477 TYR A CA 1
ATOM 3758 C C . TYR A 1 477 ? -15.995 -2.607 0.534 1.00 89.06 477 TYR A C 1
ATOM 3760 O O . TYR A 1 477 ? -15.706 -1.430 0.302 1.00 89.06 477 TYR A O 1
ATOM 3768 N N . ASP A 1 478 ? -16.629 -2.978 1.640 1.00 83.69 478 ASP A N 1
ATOM 3769 C CA . ASP A 1 478 ? -16.848 -2.084 2.779 1.00 83.69 478 ASP A CA 1
ATOM 3770 C C . ASP A 1 478 ? -15.600 -2.015 3.680 1.00 83.69 478 ASP A C 1
ATOM 3772 O O . ASP A 1 478 ? -14.547 -2.586 3.383 1.00 83.69 478 ASP A O 1
ATOM 3776 N N . LYS A 1 479 ? -15.711 -1.316 4.817 1.00 77.19 479 LYS A N 1
ATOM 3777 C CA . LYS A 1 479 ? -14.641 -1.256 5.828 1.00 77.19 479 LYS A CA 1
ATOM 3778 C C . LYS A 1 479 ? -14.386 -2.613 6.516 1.00 77.19 479 LYS A C 1
ATOM 3780 O O . LYS A 1 479 ? -13.368 -2.785 7.180 1.00 77.19 479 LYS A O 1
ATOM 3785 N N . CYS A 1 480 ? -15.296 -3.567 6.366 1.00 75.56 480 CYS A N 1
ATOM 3786 C CA . CYS A 1 480 ? -15.265 -4.894 6.971 1.00 75.56 480 CYS A CA 1
ATOM 3787 C C . CYS A 1 480 ? -14.719 -5.973 6.019 1.00 75.56 480 CYS A C 1
ATOM 3789 O O . CYS A 1 480 ? -14.677 -7.145 6.387 1.00 75.56 480 CYS A O 1
ATOM 3791 N N . GLU A 1 481 ? -14.276 -5.580 4.817 1.00 81.19 481 GLU A N 1
ATOM 3792 C CA . GLU A 1 481 ? -13.849 -6.458 3.721 1.00 81.19 481 GLU A CA 1
ATOM 3793 C C . GLU A 1 481 ? -14.961 -7.380 3.172 1.00 81.19 481 GLU A C 1
ATOM 3795 O O . GLU A 1 481 ? -14.661 -8.358 2.477 1.00 81.19 481 GLU A O 1
ATOM 3800 N N . ASN A 1 482 ? -16.245 -7.069 3.398 1.00 83.06 482 ASN A N 1
ATOM 3801 C CA . ASN A 1 482 ? -17.352 -7.794 2.775 1.00 83.06 482 ASN A CA 1
ATOM 3802 C C . ASN A 1 482 ? -17.390 -7.482 1.265 1.00 83.06 482 ASN A C 1
ATOM 3804 O O . ASN A 1 482 ? -17.541 -6.320 0.873 1.00 83.06 482 ASN A O 1
ATOM 3808 N N . PRO A 1 483 ? -17.271 -8.490 0.380 1.00 90.38 483 PRO A N 1
ATOM 3809 C CA . PRO A 1 483 ? -17.255 -8.274 -1.059 1.00 90.38 483 PRO A CA 1
ATOM 3810 C C . PRO A 1 483 ? -18.671 -8.206 -1.641 1.00 90.38 483 PRO A C 1
ATOM 3812 O O . PRO A 1 483 ? -19.475 -9.120 -1.463 1.00 90.38 483 PRO A O 1
ATOM 3815 N N . SER A 1 484 ? -18.931 -7.191 -2.461 1.00 92.88 484 SER A N 1
ATOM 3816 C CA . SER A 1 484 ? -20.074 -7.184 -3.390 1.00 92.88 484 SER A CA 1
ATOM 3817 C C . SER A 1 484 ? -20.016 -8.330 -4.427 1.00 92.88 484 SER A C 1
ATOM 3819 O O . SER A 1 484 ? -18.972 -8.956 -4.639 1.00 92.88 484 SER A O 1
ATOM 3821 N N . ASP A 1 485 ? -21.129 -8.609 -5.118 1.00 93.88 485 ASP A N 1
ATOM 3822 C CA . ASP A 1 485 ? -21.129 -9.407 -6.362 1.00 93.88 485 ASP A CA 1
ATOM 3823 C C . ASP A 1 485 ? -20.263 -8.725 -7.445 1.00 93.88 485 ASP A C 1
ATOM 3825 O O . ASP A 1 485 ? -20.092 -7.501 -7.417 1.00 93.88 485 ASP A O 1
ATOM 3829 N N . ILE A 1 486 ? -19.736 -9.473 -8.430 1.00 96.12 486 ILE A N 1
ATOM 3830 C CA . ILE A 1 486 ? -18.976 -8.830 -9.520 1.00 96.12 486 ILE A CA 1
ATOM 3831 C C . ILE A 1 486 ? -19.816 -7.805 -10.294 1.00 96.12 486 ILE A C 1
ATOM 3833 O O . ILE A 1 486 ? -21.024 -7.961 -10.495 1.00 96.12 486 ILE A O 1
ATOM 3837 N N . SER A 1 487 ? -19.137 -6.779 -10.804 1.00 97.38 487 SER A N 1
ATOM 3838 C CA . SER A 1 487 ? -19.732 -5.811 -11.715 1.00 97.38 487 SER A CA 1
ATOM 3839 C C . SER A 1 487 ? -20.210 -6.430 -13.031 1.00 97.38 487 SER A C 1
ATOM 3841 O O . SER A 1 487 ? -19.890 -7.571 -13.386 1.00 97.38 487 SER A O 1
ATOM 3843 N N . ASN A 1 488 ? -20.885 -5.621 -13.851 1.00 97.00 488 ASN A N 1
ATOM 3844 C CA . ASN A 1 488 ? -20.931 -5.900 -15.283 1.00 97.00 488 ASN A CA 1
ATOM 3845 C C . ASN A 1 488 ? -19.497 -6.044 -15.835 1.00 97.00 488 ASN A C 1
ATOM 3847 O O . ASN A 1 488 ? -18.609 -5.261 -15.497 1.00 97.00 488 ASN A O 1
ATOM 3851 N N . VAL A 1 489 ? -19.279 -7.049 -16.685 1.00 97.81 489 VAL A N 1
ATOM 3852 C CA . VAL A 1 489 ? -17.969 -7.317 -17.293 1.00 97.81 489 VAL A CA 1
ATOM 3853 C C . VAL A 1 489 ? -17.855 -6.541 -18.600 1.00 97.81 489 VAL A C 1
ATOM 3855 O O . VAL A 1 489 ? -18.734 -6.623 -19.462 1.00 97.81 489 VAL A O 1
ATOM 3858 N N . ILE A 1 490 ? -16.758 -5.811 -18.749 1.00 98.19 490 ILE A N 1
ATOM 3859 C CA . ILE A 1 490 ? -16.390 -5.068 -19.961 1.00 98.19 490 ILE A CA 1
ATOM 3860 C C . ILE A 1 490 ? -15.123 -5.654 -20.583 1.00 98.19 490 ILE A C 1
ATOM 3862 O O . ILE A 1 490 ? -14.430 -6.455 -19.960 1.00 98.19 490 ILE A O 1
ATOM 3866 N N . SER A 1 491 ? -14.798 -5.225 -21.800 1.00 97.94 491 SER A N 1
ATOM 3867 C CA . SER A 1 491 ? -13.518 -5.518 -22.442 1.00 97.94 491 SER A CA 1
ATOM 3868 C C . SER A 1 491 ? -12.955 -4.283 -23.130 1.00 97.94 491 SER A C 1
ATOM 3870 O O . SER A 1 491 ? -13.715 -3.540 -23.755 1.00 97.94 491 SER A O 1
ATOM 3872 N N . GLY A 1 492 ? -11.638 -4.126 -23.095 1.00 97.00 492 GLY A N 1
ATOM 3873 C CA . GLY A 1 492 ? -10.902 -3.113 -23.845 1.00 97.00 492 GLY A CA 1
ATOM 3874 C C . GLY A 1 492 ? -9.567 -3.661 -24.335 1.00 97.00 492 GLY A C 1
ATOM 3875 O O . GLY A 1 492 ? -9.136 -4.728 -23.903 1.00 97.00 492 GLY A O 1
ATOM 3876 N N . THR A 1 493 ? -8.929 -2.951 -25.257 1.00 97.19 493 THR A N 1
ATOM 3877 C CA . THR A 1 493 ? -7.632 -3.334 -25.827 1.00 97.19 493 THR A CA 1
ATOM 3878 C C . THR A 1 493 ? -6.654 -2.209 -25.561 1.00 97.19 493 THR A C 1
ATOM 3880 O O . THR A 1 493 ? -6.961 -1.073 -25.917 1.00 97.19 493 THR A O 1
ATOM 3883 N N . THR A 1 494 ? -5.512 -2.524 -24.954 1.00 95.38 494 THR A N 1
ATOM 3884 C CA . THR A 1 494 ? -4.413 -1.568 -24.768 1.00 95.38 494 THR A CA 1
ATOM 3885 C C . THR A 1 494 ? -3.886 -1.058 -26.109 1.00 95.38 494 THR A C 1
ATOM 3887 O O . THR A 1 494 ? -4.010 -1.714 -27.147 1.00 95.38 494 THR A O 1
ATOM 3890 N N . GLY A 1 495 ? -3.331 0.149 -26.098 1.00 92.31 495 GLY A N 1
ATOM 3891 C CA . GLY A 1 495 ? -2.730 0.791 -27.258 1.00 92.31 495 GLY A CA 1
ATOM 3892 C C . GLY A 1 495 ? -1.297 0.330 -27.527 1.00 92.31 495 GLY A C 1
ATOM 3893 O O . GLY A 1 495 ? -0.842 -0.715 -27.057 1.00 92.31 495 GLY A O 1
ATOM 3894 N N . THR A 1 496 ? -0.585 1.152 -28.293 1.00 90.94 496 THR A N 1
ATOM 3895 C CA . THR A 1 496 ? 0.849 1.010 -28.562 1.00 90.94 496 THR A CA 1
ATOM 3896 C C . THR A 1 496 ? 1.629 1.868 -27.549 1.00 90.94 496 THR A C 1
ATOM 3898 O O . THR A 1 496 ? 1.281 3.040 -27.398 1.00 90.94 496 THR A O 1
ATOM 3901 N N . PRO A 1 497 ? 2.651 1.330 -26.857 1.00 92.00 497 PRO A N 1
ATOM 3902 C CA . PRO A 1 497 ? 3.440 2.060 -25.867 1.00 92.00 497 PRO A CA 1
ATOM 3903 C C . PRO A 1 497 ? 4.550 2.887 -26.526 1.00 92.00 497 PRO A C 1
ATOM 3905 O O . PRO A 1 497 ? 4.836 2.739 -27.720 1.00 92.00 497 PRO A O 1
ATOM 3908 N N . ILE A 1 498 ? 5.238 3.705 -25.732 1.00 90.69 498 ILE A N 1
ATOM 3909 C CA . ILE A 1 498 ? 6.508 4.308 -26.136 1.00 90.69 498 ILE A CA 1
ATOM 3910 C C . ILE A 1 498 ? 7.574 3.204 -26.100 1.00 90.69 498 ILE A C 1
ATOM 3912 O O . ILE A 1 498 ? 7.760 2.560 -25.073 1.00 90.69 498 ILE A O 1
ATOM 3916 N N . ILE A 1 499 ? 8.280 2.962 -27.207 1.00 92.06 499 ILE A N 1
ATOM 3917 C CA . ILE A 1 499 ? 9.365 1.968 -27.268 1.00 92.06 499 ILE A CA 1
ATOM 3918 C C . ILE A 1 499 ? 10.701 2.688 -27.071 1.00 92.06 499 ILE A C 1
ATOM 3920 O O . ILE A 1 499 ? 11.130 3.443 -27.944 1.00 92.06 499 ILE A O 1
ATOM 3924 N N . LEU A 1 500 ? 11.359 2.443 -25.934 1.00 90.69 500 LEU A N 1
ATOM 3925 C CA . LEU A 1 500 ? 12.674 3.009 -25.602 1.00 90.69 500 LEU A CA 1
ATOM 3926 C C . LEU A 1 500 ? 13.816 2.130 -26.127 1.00 90.69 500 LEU A C 1
ATOM 3928 O O . LEU A 1 500 ? 14.849 2.626 -26.577 1.00 90.69 500 LEU A O 1
ATOM 3932 N N . PHE A 1 501 ? 13.617 0.812 -26.109 1.00 91.00 501 PHE A N 1
ATOM 3933 C CA . PHE A 1 501 ? 14.539 -0.174 -26.666 1.00 91.00 501 PHE A CA 1
ATOM 3934 C C . PHE A 1 501 ? 13.766 -1.401 -27.149 1.00 91.00 501 PHE A C 1
ATOM 3936 O O . PHE A 1 501 ? 12.854 -1.861 -26.466 1.00 91.00 501 PHE A O 1
ATOM 3943 N N . GLU A 1 502 ? 14.165 -1.979 -28.281 1.00 91.38 502 GLU A N 1
ATOM 3944 C CA . GLU A 1 502 ? 13.654 -3.276 -28.728 1.00 91.38 502 GLU A CA 1
ATOM 3945 C C . GLU A 1 502 ? 14.729 -4.136 -29.403 1.00 91.38 502 GLU A C 1
ATOM 3947 O O . GLU A 1 502 ? 15.497 -3.688 -30.269 1.00 91.38 502 GLU A O 1
ATOM 3952 N N . ASP A 1 503 ? 14.755 -5.414 -29.032 1.00 89.44 503 ASP A N 1
ATOM 3953 C CA . ASP A 1 503 ? 15.539 -6.425 -29.709 1.00 89.44 503 ASP A CA 1
ATOM 3954 C C . ASP A 1 503 ? 14.790 -7.745 -29.934 1.00 89.44 503 ASP A C 1
ATOM 3956 O O . ASP A 1 503 ? 14.515 -8.509 -29.012 1.00 89.44 503 ASP A O 1
ATOM 3960 N N . ASP A 1 504 ? 14.519 -7.994 -31.214 1.00 87.62 504 ASP A N 1
ATOM 3961 C CA . ASP A 1 504 ? 14.011 -9.219 -31.828 1.00 87.62 504 ASP A CA 1
ATOM 3962 C C . ASP A 1 504 ? 15.120 -10.248 -32.131 1.00 87.62 504 ASP A C 1
ATOM 3964 O O . ASP A 1 504 ? 14.847 -11.327 -32.638 1.00 87.62 504 ASP A O 1
ATOM 3968 N N . ILE A 1 505 ? 16.388 -9.920 -31.862 1.00 87.31 505 ILE A N 1
ATOM 3969 C CA . ILE A 1 505 ? 17.600 -10.747 -32.028 1.00 87.31 505 ILE A CA 1
ATOM 3970 C C . ILE A 1 505 ? 17.960 -11.092 -33.495 1.00 87.31 505 ILE A C 1
ATOM 3972 O O . ILE A 1 505 ? 19.130 -11.311 -33.820 1.00 87.31 505 ILE A O 1
ATOM 3976 N N . GLU A 1 506 ? 17.008 -11.031 -34.429 1.00 83.50 506 GLU A N 1
ATOM 3977 C CA . GLU A 1 506 ? 17.170 -11.318 -35.869 1.00 83.50 506 GLU A CA 1
ATOM 3978 C C . GLU A 1 506 ? 18.259 -10.515 -36.578 1.00 83.50 506 GLU A C 1
ATOM 3980 O O . GLU A 1 506 ? 18.873 -10.961 -37.549 1.00 83.50 506 GLU A O 1
ATOM 3985 N N . SER A 1 507 ? 18.486 -9.289 -36.116 1.00 73.69 507 SER A N 1
ATOM 3986 C CA . SER A 1 507 ? 19.465 -8.371 -36.706 1.00 73.69 507 SER A CA 1
ATOM 3987 C C . SER A 1 507 ? 20.903 -8.620 -36.224 1.00 73.69 507 SER A C 1
ATOM 3989 O O . SER A 1 507 ? 21.829 -7.889 -36.595 1.00 73.69 507 SER A O 1
ATOM 3991 N N . GLY A 1 508 ? 21.119 -9.689 -35.453 1.00 77.38 508 GLY A N 1
ATOM 3992 C CA . GLY A 1 508 ? 22.416 -10.109 -34.948 1.00 77.38 508 GLY A CA 1
ATOM 3993 C C . GLY A 1 508 ? 22.767 -9.452 -33.614 1.00 77.38 508 GLY A C 1
ATOM 3994 O O . GLY A 1 508 ? 21.912 -9.058 -32.837 1.00 77.38 508 GLY A O 1
ATOM 3995 N N . ASN A 1 509 ? 24.064 -9.306 -33.336 1.00 76.00 509 ASN A N 1
ATOM 3996 C CA . ASN A 1 509 ? 24.563 -8.930 -32.006 1.00 76.00 509 ASN A CA 1
ATOM 3997 C C . ASN A 1 509 ? 24.146 -7.521 -31.515 1.00 76.00 509 ASN A C 1
ATOM 3999 O O . ASN A 1 509 ? 24.439 -7.218 -30.370 1.00 76.00 509 ASN A O 1
ATOM 4003 N N . LYS A 1 510 ? 23.573 -6.641 -32.356 1.00 76.75 510 LYS A N 1
ATOM 4004 C CA . LYS A 1 510 ? 22.956 -5.314 -32.057 1.00 76.75 510 LYS A CA 1
ATOM 4005 C C . LYS A 1 510 ? 23.621 -4.343 -31.047 1.00 76.75 510 LYS A C 1
ATOM 4007 O O . LYS A 1 510 ? 23.030 -3.336 -30.681 1.00 76.75 510 LYS A O 1
ATOM 4012 N N . GLY A 1 511 ? 24.868 -4.587 -30.646 1.00 78.81 511 GLY A N 1
ATOM 4013 C CA . GLY A 1 511 ? 25.591 -3.833 -29.611 1.00 78.81 511 GLY A CA 1
ATOM 4014 C C . GLY A 1 511 ? 25.721 -4.550 -28.259 1.00 78.81 511 GLY A C 1
ATOM 4015 O O . GLY A 1 511 ? 26.455 -4.060 -27.407 1.00 78.81 511 GLY A O 1
ATOM 4016 N N . TRP A 1 512 ? 25.094 -5.718 -28.080 1.00 86.75 512 TRP A N 1
ATOM 4017 C CA . TRP A 1 512 ? 25.240 -6.555 -26.887 1.00 86.75 512 TRP A CA 1
ATOM 4018 C C . TRP A 1 512 ? 26.700 -6.952 -26.643 1.00 86.75 512 TRP A C 1
ATOM 4020 O O . TRP A 1 512 ? 27.399 -7.427 -27.546 1.00 86.75 512 TRP A O 1
ATOM 4030 N N . ASN A 1 513 ? 27.158 -6.800 -25.407 1.00 83.44 513 ASN A N 1
ATOM 4031 C CA . ASN A 1 513 ? 28.447 -7.299 -24.952 1.00 83.44 513 ASN A CA 1
ATOM 4032 C C . ASN A 1 513 ? 28.269 -8.688 -24.321 1.00 83.44 513 ASN A C 1
ATOM 4034 O O . ASN A 1 513 ? 27.255 -8.966 -23.684 1.00 83.44 513 ASN A O 1
ATOM 4038 N N . ARG A 1 514 ? 29.242 -9.578 -24.518 1.00 83.12 514 ARG A N 1
ATOM 4039 C CA . ARG A 1 514 ? 29.161 -10.983 -24.099 1.00 83.12 514 ARG A CA 1
ATOM 4040 C C . ARG A 1 514 ? 30.429 -11.398 -23.383 1.00 83.12 514 ARG A C 1
ATOM 4042 O O . ARG A 1 514 ? 31.524 -11.230 -23.917 1.00 83.12 514 ARG A O 1
ATOM 4049 N N . SER A 1 515 ? 30.272 -11.983 -22.205 1.00 76.19 515 SER A N 1
ATOM 4050 C CA . SER A 1 515 ? 31.353 -12.560 -21.412 1.00 76.19 515 SER A CA 1
ATOM 4051 C C . SER A 1 515 ? 31.004 -13.993 -21.015 1.00 76.19 515 SER A C 1
ATOM 4053 O O . SER A 1 515 ? 29.836 -14.357 -20.886 1.00 76.19 515 SER A O 1
ATOM 4055 N N . TRP A 1 516 ? 32.019 -14.833 -20.839 1.00 69.50 516 TRP A N 1
ATOM 4056 C CA . TRP A 1 516 ? 31.872 -16.151 -20.231 1.00 69.50 516 TRP A CA 1
ATOM 4057 C C . TRP A 1 516 ? 33.197 -16.582 -19.608 1.00 69.50 516 TRP A C 1
ATOM 4059 O O . TRP A 1 516 ? 34.270 -16.196 -20.073 1.00 69.50 516 TRP A O 1
ATOM 4069 N N . THR A 1 517 ? 33.127 -17.371 -18.538 1.00 65.38 517 THR A N 1
ATOM 4070 C CA . THR A 1 517 ? 34.287 -17.988 -17.890 1.00 65.38 517 THR A CA 1
ATOM 4071 C C . THR A 1 517 ? 33.989 -19.451 -17.602 1.00 65.38 517 THR A C 1
ATOM 4073 O O . THR A 1 517 ? 33.024 -19.781 -16.920 1.00 65.38 517 THR A O 1
ATOM 4076 N N . ILE A 1 518 ? 34.861 -20.344 -18.063 1.00 65.69 518 ILE A N 1
ATOM 4077 C CA . ILE A 1 518 ? 34.832 -21.763 -17.696 1.00 65.69 518 ILE A CA 1
ATOM 4078 C C . ILE A 1 518 ? 35.844 -21.952 -16.559 1.00 65.69 518 ILE A C 1
ATOM 4080 O O . ILE A 1 518 ? 37.051 -21.781 -16.759 1.00 65.69 518 ILE A O 1
ATOM 4084 N N . ARG A 1 519 ? 35.379 -22.269 -15.343 1.00 61.41 519 ARG A N 1
ATOM 4085 C CA . ARG A 1 519 ? 36.212 -22.357 -14.127 1.00 61.41 519 ARG A CA 1
ATOM 4086 C C . ARG A 1 519 ? 37.011 -23.668 -14.085 1.00 61.41 519 ARG A C 1
ATOM 4088 O O . ARG A 1 519 ? 36.878 -24.481 -13.175 1.00 61.41 519 ARG A O 1
ATOM 4095 N N . SER A 1 520 ? 37.906 -23.861 -15.050 1.00 55.31 520 SER A N 1
ATOM 4096 C CA . SER A 1 520 ? 38.815 -25.009 -15.080 1.00 55.31 520 SER A CA 1
ATOM 4097 C C . SER A 1 520 ? 40.191 -24.679 -14.478 1.00 55.31 520 SER A C 1
ATOM 4099 O O . SER A 1 520 ? 40.685 -23.555 -14.537 1.00 55.31 520 SER A O 1
ATOM 4101 N N . ASN A 1 521 ? 40.862 -25.686 -13.911 1.00 48.00 521 ASN A N 1
ATOM 4102 C CA . ASN A 1 521 ? 42.182 -25.568 -13.259 1.00 48.00 521 ASN A CA 1
ATOM 4103 C C . ASN A 1 521 ? 43.347 -25.470 -14.283 1.00 48.00 521 ASN A C 1
ATOM 4105 O O . ASN A 1 521 ? 44.378 -26.140 -14.170 1.00 48.00 521 ASN A O 1
ATOM 4109 N N . LYS A 1 522 ? 43.115 -24.746 -15.380 1.00 48.06 522 LYS A N 1
ATOM 4110 C CA . LYS A 1 522 ? 43.692 -25.016 -16.699 1.00 48.06 522 LYS A CA 1
ATOM 4111 C C . LYS A 1 522 ? 43.753 -23.676 -17.462 1.00 48.06 522 LYS A C 1
ATOM 4113 O O . LYS A 1 522 ? 42.727 -23.067 -17.720 1.00 48.06 522 LYS A O 1
ATOM 4118 N N . THR A 1 523 ? 44.949 -23.194 -17.795 1.00 43.59 523 THR A N 1
ATOM 4119 C CA . THR A 1 523 ? 45.154 -21.912 -18.506 1.00 43.59 523 THR A CA 1
ATOM 4120 C C . THR A 1 523 ? 44.926 -22.059 -20.013 1.00 43.59 523 THR A C 1
ATOM 4122 O O . THR A 1 523 ? 45.669 -22.830 -20.628 1.00 43.59 523 THR A O 1
ATOM 4125 N N . TRP A 1 524 ? 43.995 -21.302 -20.608 1.00 51.69 524 TRP A N 1
ATOM 4126 C CA . TRP A 1 524 ? 43.676 -21.362 -22.049 1.00 51.69 524 TRP A CA 1
ATOM 4127 C C . TRP A 1 524 ? 43.513 -19.987 -22.709 1.00 51.69 524 TRP A C 1
ATOM 4129 O O . TRP A 1 524 ? 43.650 -18.950 -22.059 1.00 51.69 524 TRP A O 1
ATOM 4139 N N . GLY A 1 525 ? 43.352 -20.020 -24.032 1.00 43.97 525 GLY A N 1
ATOM 4140 C CA . GLY A 1 525 ? 43.234 -18.877 -24.936 1.00 43.97 525 GLY A CA 1
ATOM 4141 C C . GLY A 1 525 ? 42.175 -19.151 -26.011 1.00 43.97 525 GLY A C 1
ATOM 4142 O O . GLY A 1 525 ? 41.227 -19.874 -25.746 1.00 43.97 525 GLY A O 1
ATOM 4143 N N . GLU A 1 526 ? 42.369 -18.605 -27.214 1.00 43.81 526 GLU A N 1
ATOM 4144 C CA . GLU A 1 526 ? 41.381 -18.355 -28.293 1.00 43.81 526 GLU A CA 1
ATOM 4145 C C . GLU A 1 526 ? 40.492 -19.525 -28.819 1.00 43.81 526 GLU A C 1
ATOM 4147 O O . GLU A 1 526 ? 39.733 -19.299 -29.756 1.00 43.81 526 GLU A O 1
ATOM 4152 N N . ASP A 1 527 ? 40.540 -20.736 -28.247 1.00 55.09 527 ASP A N 1
ATOM 4153 C CA . ASP A 1 527 ? 39.831 -21.947 -28.717 1.00 55.09 527 ASP A CA 1
ATOM 4154 C C . ASP A 1 527 ? 38.642 -22.403 -27.817 1.00 55.09 527 ASP A C 1
ATOM 4156 O O . ASP A 1 527 ? 38.060 -23.461 -28.069 1.00 55.09 527 ASP A O 1
ATOM 4160 N N . ASP A 1 528 ? 38.285 -21.670 -26.753 1.00 62.69 528 ASP A N 1
ATOM 4161 C CA . ASP A 1 528 ? 37.178 -22.046 -25.845 1.00 62.69 528 ASP A CA 1
ATOM 4162 C C . ASP A 1 528 ? 35.779 -21.830 -26.485 1.00 62.69 528 ASP A C 1
ATOM 4164 O O . ASP A 1 528 ? 35.586 -20.864 -27.231 1.00 62.69 528 ASP A O 1
ATOM 4168 N N . PRO A 1 529 ? 34.770 -22.685 -26.197 1.00 68.69 529 PRO A N 1
ATOM 4169 C CA . PRO A 1 529 ? 33.438 -22.571 -26.794 1.00 68.69 529 PRO A CA 1
ATOM 4170 C C . PRO A 1 529 ? 32.726 -21.284 -26.354 1.00 68.69 529 PRO A C 1
ATOM 4172 O O . PRO A 1 529 ? 32.734 -20.919 -25.178 1.00 68.69 529 PRO A O 1
ATOM 4175 N N . VAL A 1 530 ? 32.086 -20.611 -27.311 1.00 78.88 530 VAL A N 1
ATOM 4176 C CA . VAL A 1 530 ? 31.314 -19.381 -27.086 1.00 78.88 530 VAL A CA 1
ATOM 4177 C C . VAL A 1 530 ? 29.943 -19.752 -26.528 1.00 78.88 530 VAL A C 1
ATOM 4179 O O . VAL A 1 530 ? 29.081 -20.184 -27.285 1.00 78.88 530 VAL A O 1
ATOM 4182 N N . LEU A 1 531 ? 29.739 -19.582 -25.219 1.00 87.81 531 LEU A N 1
ATOM 4183 C CA . LEU A 1 531 ? 28.493 -20.014 -24.575 1.00 87.81 531 LEU A CA 1
ATOM 4184 C C . LEU A 1 531 ? 27.309 -19.100 -24.913 1.00 87.81 531 LEU A C 1
ATOM 4186 O O . LEU A 1 531 ? 26.300 -19.594 -25.400 1.00 87.81 531 LEU A O 1
ATOM 4190 N N . TRP A 1 532 ? 27.445 -17.776 -24.763 1.00 91.31 532 TRP A N 1
ATOM 4191 C CA . TRP A 1 532 ? 26.439 -16.815 -25.244 1.00 91.31 532 TRP A CA 1
ATOM 4192 C C . TRP A 1 532 ? 26.572 -16.585 -26.756 1.00 91.31 532 TRP A C 1
ATOM 4194 O O . TRP A 1 532 ? 27.522 -15.937 -27.205 1.00 91.31 532 TRP A O 1
ATOM 4204 N N . HIS A 1 533 ? 25.623 -17.058 -27.559 1.00 90.19 533 HIS A N 1
ATOM 4205 C CA . HIS A 1 533 ? 25.602 -16.886 -29.019 1.00 90.19 533 HIS A CA 1
ATOM 4206 C C . HIS A 1 533 ? 24.167 -16.868 -29.571 1.00 90.19 533 HIS A C 1
ATOM 4208 O O . HIS A 1 533 ? 23.217 -17.047 -28.821 1.00 90.19 533 HIS A O 1
ATOM 4214 N N . ILE A 1 534 ? 23.991 -16.587 -30.864 1.00 91.06 534 ILE A N 1
ATOM 4215 C CA . ILE A 1 534 ? 22.669 -16.589 -31.511 1.00 91.06 534 ILE A CA 1
ATOM 4216 C C . ILE A 1 534 ? 22.445 -17.965 -32.146 1.00 91.06 534 ILE A C 1
ATOM 4218 O O . ILE A 1 534 ? 23.339 -18.454 -32.839 1.00 91.06 534 ILE A O 1
ATOM 4222 N N . THR A 1 535 ? 21.271 -18.559 -31.926 1.00 91.38 535 THR A N 1
ATOM 4223 C CA . THR A 1 535 ? 20.880 -19.883 -32.444 1.00 91.38 535 THR A CA 1
ATOM 4224 C C . THR A 1 535 ? 19.582 -19.819 -33.254 1.00 91.38 535 THR A C 1
ATOM 4226 O O . THR A 1 535 ? 18.749 -18.941 -33.028 1.00 91.38 535 THR A O 1
ATOM 4229 N N . GLU A 1 536 ? 19.389 -20.790 -34.150 1.00 90.88 536 GLU A N 1
ATOM 4230 C CA . GLU A 1 536 ? 18.107 -21.085 -34.819 1.00 90.88 536 GLU A CA 1
ATOM 4231 C C . GLU A 1 536 ? 17.328 -22.217 -34.103 1.00 90.88 536 GLU A C 1
ATOM 4233 O O . GLU A 1 536 ? 16.176 -22.493 -34.437 1.00 90.88 536 GLU A O 1
ATOM 4238 N N . HIS A 1 537 ? 17.940 -22.927 -33.140 1.00 85.25 537 HIS A N 1
ATOM 4239 C CA . HIS A 1 537 ? 17.426 -24.217 -32.651 1.00 85.25 537 HIS A CA 1
ATOM 4240 C C . HIS A 1 537 ? 16.057 -24.127 -31.957 1.00 85.25 537 HIS A C 1
ATOM 4242 O O . HIS A 1 537 ? 15.222 -25.026 -32.095 1.00 85.25 537 HIS A O 1
ATOM 4248 N N . ARG A 1 538 ? 15.823 -23.034 -31.223 1.00 84.12 538 ARG A N 1
ATOM 4249 C CA . ARG A 1 538 ? 14.628 -22.819 -30.398 1.00 84.12 538 ARG A CA 1
ATOM 4250 C C . ARG A 1 538 ? 14.180 -21.356 -30.432 1.00 84.12 538 ARG A C 1
ATOM 4252 O O . ARG A 1 538 ? 13.964 -20.752 -29.392 1.00 84.12 538 ARG A O 1
ATOM 4259 N N . SER A 1 539 ? 14.065 -20.773 -31.619 1.00 78.75 539 SER A N 1
ATOM 4260 C CA . SER A 1 539 ? 13.506 -19.428 -31.789 1.00 78.75 539 SER A CA 1
ATOM 4261 C C . SER A 1 539 ? 11.981 -19.416 -31.698 1.00 78.75 539 SER A C 1
ATOM 4263 O O . SER A 1 539 ? 11.337 -20.354 -32.181 1.00 78.75 539 SER A O 1
ATOM 4265 N N . THR A 1 540 ? 11.384 -18.335 -31.189 1.00 76.94 540 THR A N 1
ATOM 4266 C CA . THR A 1 540 ? 9.920 -18.149 -31.223 1.00 76.94 540 THR A CA 1
ATOM 4267 C C . THR A 1 540 ? 9.438 -16.904 -31.960 1.00 76.94 540 THR A C 1
ATOM 4269 O O . THR A 1 540 ? 8.230 -16.784 -32.173 1.00 76.94 540 THR A O 1
ATOM 4272 N N . SER A 1 541 ? 10.327 -16.011 -32.387 1.00 69.19 541 SER A N 1
ATOM 4273 C CA . SER A 1 541 ? 10.026 -14.929 -33.322 1.00 69.19 541 SER A CA 1
ATOM 4274 C C . SER A 1 541 ? 11.308 -14.448 -34.005 1.00 69.19 541 SER A C 1
ATOM 4276 O O . SER A 1 541 ? 12.297 -14.239 -33.324 1.00 69.19 541 SER A O 1
ATOM 4278 N N . PRO A 1 542 ? 11.292 -14.211 -35.324 1.00 67.44 542 PRO A N 1
ATOM 4279 C CA . PRO A 1 542 ? 10.817 -15.098 -36.384 1.00 67.44 542 PRO A CA 1
ATOM 4280 C C . PRO A 1 542 ? 11.752 -16.281 -36.723 1.00 67.44 542 PRO A C 1
ATOM 4282 O O . PRO A 1 542 ? 11.256 -17.247 -37.309 1.00 67.44 542 PRO A O 1
ATOM 4285 N N . THR A 1 543 ? 13.047 -16.244 -36.390 1.00 85.25 543 THR A N 1
ATOM 4286 C CA . THR A 1 543 ? 14.041 -17.294 -36.724 1.00 85.25 543 THR A CA 1
ATOM 4287 C C . THR A 1 543 ? 15.197 -17.479 -35.735 1.00 85.25 543 THR A C 1
ATOM 4289 O O . THR A 1 543 ? 15.853 -18.518 -35.799 1.00 85.25 543 THR A O 1
ATOM 4292 N N . HIS A 1 544 ? 15.459 -16.537 -34.829 1.00 90.50 544 HIS A N 1
ATOM 4293 C CA . HIS A 1 544 ? 16.626 -16.554 -33.948 1.00 90.50 544 HIS A CA 1
ATOM 4294 C C . HIS A 1 544 ? 16.270 -16.374 -32.466 1.00 90.50 544 HIS A C 1
ATOM 4296 O O . HIS A 1 544 ? 15.156 -16.019 -32.092 1.00 90.50 544 HIS A O 1
ATOM 4302 N N . SER A 1 545 ? 17.228 -16.669 -31.591 1.00 92.31 545 SER A N 1
ATOM 4303 C CA . SER A 1 545 ? 17.212 -16.294 -30.172 1.00 92.31 545 SER A CA 1
ATOM 4304 C C . SER A 1 545 ? 18.642 -16.228 -29.643 1.00 92.31 545 SER A C 1
ATOM 4306 O O . SER A 1 545 ? 19.539 -16.892 -30.176 1.00 92.31 545 SER A O 1
ATOM 4308 N N . TRP A 1 546 ? 18.867 -15.461 -28.577 1.00 92.94 546 TRP A N 1
ATOM 4309 C CA . TRP A 1 546 ? 20.089 -15.589 -27.786 1.00 92.94 546 TRP A CA 1
ATOM 4310 C C . TRP A 1 546 ? 20.061 -16.919 -27.052 1.00 92.94 546 TRP A C 1
ATOM 4312 O O . TRP A 1 546 ? 19.040 -17.276 -26.476 1.00 92.94 546 TRP A O 1
ATOM 4322 N N . TYR A 1 547 ? 21.184 -17.621 -27.046 1.00 93.19 547 TYR A N 1
ATOM 4323 C CA . TYR A 1 547 ? 21.342 -18.933 -26.447 1.00 93.19 547 TYR A CA 1
ATOM 4324 C C . TYR A 1 547 ? 22.573 -18.964 -25.541 1.00 93.19 547 TYR A C 1
ATOM 4326 O O . TYR A 1 547 ? 23.639 -18.490 -25.940 1.00 93.19 547 TYR A O 1
ATOM 4334 N N . TYR A 1 548 ? 22.421 -19.524 -24.337 1.00 92.19 548 TYR A N 1
ATOM 4335 C CA . TYR A 1 548 ? 23.527 -19.925 -23.471 1.00 92.19 548 TYR A CA 1
ATOM 4336 C C . TYR A 1 548 ? 23.714 -21.445 -23.501 1.00 92.19 548 TYR A C 1
ATOM 4338 O O . TYR A 1 548 ? 22.957 -22.188 -22.871 1.00 92.19 548 TYR A O 1
ATOM 4346 N N . GLY A 1 549 ? 24.747 -21.897 -24.211 1.00 91.25 549 GLY A N 1
ATOM 4347 C CA . GLY A 1 549 ? 25.125 -23.305 -24.301 1.00 91.25 549 GLY A CA 1
ATOM 4348 C C . GLY A 1 549 ? 26.116 -23.570 -25.431 1.00 91.25 549 GLY A C 1
ATOM 4349 O O . GLY A 1 549 ? 26.802 -22.664 -25.897 1.00 91.25 549 GLY A O 1
ATOM 4350 N N . ILE A 1 550 ? 26.216 -24.820 -25.871 1.00 89.81 550 ILE A N 1
ATOM 4351 C CA . ILE A 1 550 ? 27.110 -25.262 -26.945 1.00 89.81 550 ILE A CA 1
ATOM 4352 C C . ILE A 1 550 ? 26.248 -25.735 -28.121 1.00 89.81 550 ILE A C 1
ATOM 4354 O O . ILE A 1 550 ? 25.581 -26.766 -28.020 1.00 89.81 550 ILE A O 1
ATOM 4358 N N . GLU A 1 551 ? 26.283 -25.005 -29.239 1.00 89.06 551 GLU A N 1
ATOM 4359 C CA . GLU A 1 551 ? 25.420 -25.227 -30.414 1.00 89.06 551 GLU A CA 1
ATOM 4360 C C . GLU A 1 551 ? 25.471 -26.667 -30.957 1.00 89.06 551 GLU A C 1
ATOM 4362 O O . GLU A 1 551 ? 24.449 -27.202 -31.375 1.00 89.06 551 GLU A O 1
ATOM 4367 N N . GLU A 1 552 ? 26.626 -27.346 -30.936 1.00 89.31 552 GLU A N 1
ATOM 4368 C CA . GLU A 1 552 ? 26.718 -28.735 -31.417 1.00 89.31 552 GLU A CA 1
ATOM 4369 C C . GLU A 1 552 ? 26.215 -29.792 -30.420 1.00 89.31 552 GLU A C 1
ATOM 4371 O O . GLU A 1 552 ? 26.098 -30.965 -30.791 1.00 89.31 552 GLU A O 1
ATOM 4376 N N . GLN A 1 553 ? 25.971 -29.416 -29.161 1.00 89.69 553 GLN A N 1
ATOM 4377 C CA . GLN A 1 553 ? 25.563 -30.330 -28.083 1.00 89.69 553 GLN A CA 1
ATOM 4378 C C . GLN A 1 553 ? 24.132 -30.081 -27.590 1.00 89.69 553 GLN A C 1
ATOM 4380 O O . GLN A 1 553 ? 23.545 -30.989 -27.005 1.00 89.69 553 GLN A O 1
ATOM 4385 N N . TRP A 1 554 ? 23.586 -28.884 -27.839 1.00 90.75 554 TRP A N 1
ATOM 4386 C CA . TRP A 1 554 ? 22.299 -28.406 -27.314 1.00 90.75 554 TRP A CA 1
ATOM 4387 C C . TRP A 1 554 ? 22.213 -28.504 -25.786 1.00 90.75 554 TRP A C 1
ATOM 4389 O O . TRP A 1 554 ? 21.178 -28.861 -25.233 1.00 90.75 554 TRP A O 1
ATOM 4399 N N . ASN A 1 555 ? 23.328 -28.212 -25.113 1.00 91.19 555 ASN A N 1
ATOM 4400 C CA . ASN A 1 555 ? 23.408 -28.048 -23.666 1.00 91.19 555 ASN A CA 1
ATOM 4401 C C . ASN A 1 555 ? 24.596 -27.157 -23.269 1.00 91.19 555 ASN A C 1
ATOM 4403 O O . ASN A 1 555 ? 25.437 -26.815 -24.102 1.00 91.19 555 ASN A O 1
ATOM 4407 N N . TYR A 1 556 ? 24.693 -26.800 -21.989 1.00 90.06 556 TYR A N 1
ATOM 4408 C CA . TYR A 1 556 ? 25.806 -26.026 -21.418 1.00 90.06 556 TYR A CA 1
ATOM 4409 C C . TYR A 1 556 ? 26.889 -26.908 -20.758 1.00 90.06 556 TYR A C 1
ATOM 4411 O O . TYR A 1 556 ? 27.674 -26.439 -19.924 1.00 90.06 556 TYR A O 1
ATOM 4419 N N . ASN A 1 557 ? 26.988 -28.191 -21.136 1.00 88.75 557 ASN A N 1
ATOM 4420 C CA . ASN A 1 557 ? 27.949 -29.116 -20.541 1.00 88.75 557 ASN A CA 1
ATOM 4421 C C . ASN A 1 557 ? 29.373 -28.919 -21.092 1.00 88.75 557 ASN A C 1
ATOM 4423 O O . ASN A 1 557 ? 29.843 -29.614 -21.994 1.00 88.75 557 ASN A O 1
ATOM 4427 N N . THR A 1 558 ? 30.118 -27.995 -20.484 1.00 84.25 558 THR A N 1
ATOM 4428 C CA . THR A 1 558 ? 31.558 -27.814 -20.756 1.00 84.25 558 THR A CA 1
ATOM 4429 C C . THR A 1 558 ? 32.450 -28.863 -20.069 1.00 84.25 558 THR A C 1
ATOM 4431 O O . THR A 1 558 ? 33.669 -28.865 -20.259 1.00 84.25 558 THR A O 1
ATOM 4434 N N . GLY A 1 559 ? 31.874 -29.766 -19.264 1.00 82.88 559 GLY A N 1
ATOM 4435 C CA . GLY A 1 559 ? 32.593 -30.731 -18.426 1.00 82.88 559 GLY A CA 1
ATOM 4436 C C . GLY A 1 559 ? 33.203 -30.151 -17.141 1.00 82.88 559 GLY A C 1
ATOM 4437 O O . GLY A 1 559 ? 33.909 -30.874 -16.440 1.00 82.88 559 GLY A O 1
ATOM 4438 N N . THR A 1 560 ? 32.953 -28.870 -16.842 1.00 81.50 560 THR A N 1
ATOM 4439 C CA . THR A 1 560 ? 33.275 -28.180 -15.577 1.00 81.50 560 THR A CA 1
ATOM 4440 C C . THR A 1 560 ? 32.238 -27.082 -15.293 1.00 81.50 560 THR A C 1
ATOM 4442 O O . THR A 1 560 ? 31.400 -26.783 -16.145 1.00 81.50 560 THR A O 1
ATOM 4445 N N . THR A 1 561 ? 32.332 -26.426 -14.134 1.00 83.69 561 THR A N 1
ATOM 4446 C CA . THR A 1 561 ? 31.565 -25.202 -13.852 1.00 83.69 561 THR A CA 1
ATOM 4447 C C . THR A 1 561 ? 31.886 -24.103 -14.867 1.00 83.69 561 THR A C 1
ATOM 4449 O O . THR A 1 561 ? 33.046 -23.872 -15.225 1.00 83.69 561 THR A O 1
ATOM 4452 N N . ASN A 1 562 ? 30.856 -23.408 -15.330 1.00 86.88 562 ASN A N 1
ATOM 4453 C CA . ASN A 1 562 ? 30.932 -22.287 -16.251 1.00 86.88 562 ASN A CA 1
ATOM 4454 C C . ASN A 1 562 ? 29.915 -21.203 -15.874 1.00 86.88 562 ASN A C 1
ATOM 4456 O O . ASN A 1 562 ? 28.905 -21.478 -15.233 1.00 86.88 562 ASN A O 1
ATOM 4460 N N . ASN A 1 563 ? 30.214 -19.959 -16.230 1.00 87.12 563 ASN A N 1
ATOM 4461 C CA . ASN A 1 563 ? 29.291 -18.840 -16.104 1.00 87.12 563 ASN A CA 1
ATOM 4462 C C . ASN A 1 563 ? 29.455 -17.863 -17.273 1.00 87.12 563 ASN A C 1
ATOM 4464 O O . ASN A 1 563 ? 30.403 -17.974 -18.058 1.00 87.12 563 ASN A O 1
ATOM 4468 N N . GLY A 1 564 ? 28.522 -16.933 -17.444 1.00 86.75 564 GLY A N 1
ATOM 4469 C CA . GLY A 1 564 ? 28.657 -15.866 -18.430 1.00 86.75 564 GLY A CA 1
ATOM 4470 C C . GLY A 1 564 ? 27.499 -14.884 -18.458 1.00 86.75 564 GLY A C 1
ATOM 4471 O O . GLY A 1 564 ? 26.365 -15.231 -18.130 1.00 86.75 564 GLY A O 1
ATOM 4472 N N . SER A 1 565 ? 27.807 -13.672 -18.911 1.00 86.81 565 SER A N 1
ATOM 4473 C CA . SER A 1 565 ? 26.897 -12.532 -18.927 1.00 86.81 565 SER A CA 1
ATOM 4474 C C . SER A 1 565 ? 26.633 -12.062 -20.359 1.00 86.81 565 SER A C 1
ATOM 4476 O O . SER A 1 565 ? 27.556 -11.951 -21.174 1.00 86.81 565 SER A O 1
ATOM 4478 N N . LEU A 1 566 ? 25.379 -11.734 -20.650 1.00 88.38 566 LEU A N 1
ATOM 4479 C CA . LEU A 1 566 ? 24.935 -11.051 -21.864 1.00 88.38 566 LEU A CA 1
ATOM 4480 C C . LEU A 1 566 ? 24.404 -9.671 -21.460 1.00 88.38 566 LEU A C 1
ATOM 4482 O O . LEU A 1 566 ? 23.435 -9.580 -20.716 1.00 88.38 566 LEU A O 1
ATOM 4486 N N . VAL A 1 567 ? 25.054 -8.607 -21.927 1.00 87.88 567 VAL A N 1
ATOM 4487 C CA . VAL A 1 567 ? 24.874 -7.232 -21.435 1.00 87.88 567 VAL A CA 1
ATOM 4488 C C . VAL A 1 567 ? 24.412 -6.318 -22.570 1.00 87.88 567 VAL A C 1
ATOM 4490 O O . VAL A 1 567 ? 25.044 -6.294 -23.628 1.00 87.88 567 VAL A O 1
ATOM 4493 N N . SER A 1 568 ? 23.333 -5.563 -22.375 1.00 88.19 568 SER A N 1
ATOM 4494 C CA . SER A 1 568 ? 22.783 -4.645 -23.379 1.00 88.19 568 SER A CA 1
ATOM 4495 C C . SER A 1 568 ? 23.664 -3.400 -23.572 1.00 88.19 568 SER A C 1
ATOM 4497 O O . SER A 1 568 ? 24.510 -3.083 -22.730 1.00 88.19 568 SER A O 1
ATOM 4499 N N . PRO A 1 569 ? 23.450 -2.614 -24.640 1.00 86.75 569 PRO A N 1
ATOM 4500 C CA . PRO A 1 569 ? 23.803 -1.195 -24.630 1.00 86.75 569 PRO A CA 1
ATOM 4501 C C . PRO A 1 569 ? 23.153 -0.461 -23.441 1.00 86.75 569 PRO A C 1
ATOM 4503 O O . PRO A 1 569 ? 22.179 -0.953 -22.871 1.00 86.75 569 PRO A O 1
ATOM 4506 N N . ILE A 1 570 ? 23.666 0.722 -23.092 1.00 84.12 570 ILE A N 1
ATOM 4507 C CA . ILE A 1 570 ? 22.967 1.633 -22.172 1.00 84.12 570 ILE A CA 1
ATOM 4508 C C . ILE A 1 570 ? 21.740 2.200 -22.901 1.00 84.12 570 ILE A C 1
ATOM 4510 O O . ILE A 1 570 ? 21.840 2.618 -24.057 1.00 84.12 570 ILE A O 1
ATOM 4514 N N . ILE A 1 571 ? 20.600 2.185 -22.219 1.00 86.44 571 ILE A N 1
ATOM 4515 C CA . ILE A 1 571 ? 19.281 2.628 -22.670 1.00 86.44 571 ILE A CA 1
ATOM 4516 C C . ILE A 1 571 ? 18.929 3.866 -21.843 1.00 86.44 571 ILE A C 1
ATOM 4518 O O . ILE A 1 571 ? 18.959 3.812 -20.617 1.00 86.44 571 ILE A O 1
ATOM 4522 N N . ASP A 1 572 ? 18.640 4.987 -22.497 1.00 85.56 572 ASP A N 1
ATOM 4523 C CA . ASP A 1 572 ? 18.255 6.221 -21.806 1.00 85.56 572 ASP A CA 1
ATOM 4524 C C . ASP A 1 572 ? 16.774 6.153 -21.411 1.00 85.56 572 ASP A C 1
ATOM 4526 O O . ASP A 1 572 ? 15.918 5.883 -22.256 1.00 85.56 572 ASP A O 1
ATOM 4530 N N . ILE A 1 573 ? 16.492 6.362 -20.125 1.00 84.31 573 ILE A N 1
ATOM 4531 C CA . ILE A 1 573 ? 15.138 6.384 -19.552 1.00 84.31 573 ILE A CA 1
ATOM 4532 C C . ILE A 1 573 ? 14.876 7.693 -18.790 1.00 84.31 573 ILE A C 1
ATOM 4534 O O . ILE A 1 573 ? 13.900 7.790 -18.049 1.00 84.31 573 ILE A O 1
ATOM 4538 N N . THR A 1 574 ? 15.750 8.698 -18.945 1.00 80.31 574 THR A N 1
ATOM 4539 C CA . THR A 1 574 ? 15.769 9.905 -18.104 1.00 80.31 574 THR A CA 1
ATOM 4540 C C . THR A 1 574 ? 14.417 10.610 -18.074 1.00 80.31 574 THR A C 1
ATOM 4542 O O . THR A 1 574 ? 13.930 10.899 -16.984 1.00 80.31 574 THR A O 1
ATOM 4545 N N . ASP A 1 575 ? 13.797 10.796 -19.241 1.00 82.88 575 ASP A N 1
ATOM 4546 C CA . ASP A 1 575 ? 12.612 11.642 -19.442 1.00 82.88 575 ASP A CA 1
ATOM 4547 C C . ASP A 1 575 ? 11.267 10.884 -19.345 1.00 82.88 575 ASP A C 1
ATOM 4549 O O . ASP A 1 575 ? 10.233 11.450 -19.697 1.00 82.88 575 ASP A O 1
ATOM 4553 N N . TYR A 1 576 ? 11.258 9.610 -18.926 1.00 85.19 576 TYR A N 1
ATOM 4554 C CA . TYR A 1 576 ? 10.098 8.709 -19.053 1.00 85.19 576 TYR A CA 1
ATOM 4555 C C . TYR A 1 576 ? 9.582 8.150 -17.721 1.00 85.19 576 TYR A C 1
ATOM 4557 O O . TYR A 1 576 ? 10.354 7.941 -16.781 1.00 85.19 576 TYR A O 1
ATOM 4565 N N . THR A 1 577 ? 8.281 7.854 -17.687 1.00 82.19 577 THR A N 1
ATOM 4566 C CA . THR A 1 577 ? 7.541 7.239 -16.571 1.00 82.19 577 THR A CA 1
ATOM 4567 C C . THR A 1 577 ? 6.790 5.986 -17.035 1.00 82.19 577 THR A C 1
ATOM 4569 O O . THR A 1 577 ? 6.650 5.723 -18.237 1.00 82.19 577 THR A O 1
ATOM 4572 N N . ASP A 1 578 ? 6.347 5.165 -16.078 1.00 80.88 578 ASP A N 1
ATOM 4573 C CA . ASP A 1 578 ? 5.728 3.861 -16.320 1.00 80.88 578 ASP A CA 1
ATOM 4574 C C . ASP A 1 578 ? 6.582 2.983 -17.250 1.00 80.88 578 ASP A C 1
ATOM 4576 O O . ASP A 1 578 ? 6.120 2.439 -18.255 1.00 80.88 578 ASP A O 1
ATOM 4580 N N . VAL A 1 579 ? 7.865 2.862 -16.913 1.00 85.94 579 VAL A N 1
ATOM 4581 C CA . VAL A 1 579 ? 8.885 2.128 -17.657 1.00 85.94 579 VAL A CA 1
ATOM 4582 C C . VAL A 1 579 ? 8.866 0.647 -17.269 1.00 85.94 579 VAL A C 1
ATOM 4584 O O . VAL A 1 579 ? 8.970 0.281 -16.094 1.00 85.94 579 VAL A O 1
ATOM 4587 N N . TYR A 1 580 ? 8.774 -0.238 -18.265 1.00 88.38 580 TYR A N 1
ATOM 4588 C CA . TYR A 1 580 ? 8.740 -1.690 -18.074 1.00 88.38 580 TYR A CA 1
ATOM 4589 C C . TYR A 1 580 ? 9.699 -2.435 -19.013 1.00 88.38 580 TYR A C 1
ATOM 4591 O O . TYR A 1 580 ? 9.791 -2.141 -20.205 1.00 88.38 580 TYR A O 1
ATOM 4599 N N . LEU A 1 581 ? 10.348 -3.481 -18.489 1.00 88.75 581 LEU A N 1
ATOM 4600 C CA . LEU A 1 581 ? 11.008 -4.524 -19.280 1.00 88.75 581 LEU A CA 1
ATOM 4601 C C . LEU A 1 581 ? 9.983 -5.596 -19.637 1.00 88.75 581 LEU A C 1
ATOM 4603 O O . LEU A 1 581 ? 9.480 -6.291 -18.754 1.00 88.75 581 LEU A O 1
ATOM 4607 N N . ILE A 1 582 ? 9.746 -5.797 -20.928 1.00 90.56 582 ILE A N 1
ATOM 4608 C CA . ILE A 1 582 ? 9.130 -7.006 -21.469 1.00 90.56 582 ILE A CA 1
ATOM 4609 C C . ILE A 1 582 ? 10.245 -7.962 -21.898 1.00 90.56 582 ILE A C 1
ATOM 4611 O O . ILE A 1 582 ? 11.133 -7.603 -22.668 1.00 90.56 582 ILE A O 1
ATOM 4615 N N . LEU A 1 583 ? 10.178 -9.200 -21.410 1.00 89.56 583 LEU A N 1
ATOM 4616 C CA . LEU A 1 583 ? 11.138 -10.259 -21.713 1.00 89.56 583 LEU A CA 1
ATOM 4617 C C . LEU A 1 583 ? 10.407 -11.542 -22.086 1.00 89.56 583 LEU A C 1
ATOM 4619 O O . LEU A 1 583 ? 9.510 -11.982 -21.360 1.00 89.56 583 LEU A O 1
ATOM 4623 N N . LYS A 1 584 ? 10.853 -12.203 -23.150 1.00 90.75 584 LYS A N 1
ATOM 4624 C CA . LYS A 1 584 ? 10.420 -13.550 -23.514 1.00 90.75 584 LYS A CA 1
ATOM 4625 C C . LYS A 1 584 ? 11.606 -14.507 -23.389 1.00 90.75 584 LYS A C 1
ATOM 4627 O O . LYS A 1 584 ? 12.679 -14.272 -23.935 1.00 90.75 584 LYS A O 1
ATOM 4632 N N . TYR A 1 585 ? 11.443 -15.577 -22.615 1.00 90.50 585 TYR A N 1
ATOM 4633 C CA . TYR A 1 585 ? 12.538 -16.514 -22.361 1.00 90.50 585 TYR A CA 1
ATOM 4634 C C . TYR A 1 585 ? 12.072 -17.949 -22.158 1.00 90.50 585 TYR A C 1
ATOM 4636 O O . TYR A 1 585 ? 10.950 -18.197 -21.718 1.00 90.50 585 TYR A O 1
ATOM 4644 N N . SER A 1 586 ? 12.967 -18.888 -22.444 1.00 90.62 586 SER A N 1
ATOM 4645 C CA . SER A 1 586 ? 12.856 -20.296 -22.074 1.00 90.62 586 SER A CA 1
ATOM 4646 C C . SER A 1 586 ? 14.110 -20.688 -21.302 1.00 90.62 586 SER A C 1
ATOM 4648 O O . SER A 1 586 ? 15.219 -20.371 -21.724 1.00 90.62 586 SER A O 1
ATOM 4650 N N . ALA A 1 587 ? 13.946 -21.395 -20.190 1.00 89.06 587 ALA A N 1
ATOM 4651 C CA . ALA A 1 587 ? 15.047 -21.846 -19.350 1.00 89.06 587 ALA A CA 1
ATOM 4652 C C . ALA A 1 587 ? 14.935 -23.350 -19.117 1.00 89.06 587 ALA A C 1
ATOM 4654 O O . ALA A 1 587 ? 13.891 -23.815 -18.665 1.00 89.06 587 ALA A O 1
ATOM 4655 N N . ASP A 1 588 ? 16.003 -24.098 -19.365 1.00 88.56 588 ASP A N 1
ATOM 4656 C CA . ASP A 1 588 ? 16.131 -25.478 -18.909 1.00 88.56 588 ASP A CA 1
ATOM 4657 C C . ASP A 1 588 ? 17.385 -25.619 -18.040 1.00 88.56 588 ASP A C 1
ATOM 4659 O O . ASP A 1 588 ? 18.485 -25.275 -18.470 1.00 88.56 588 ASP A O 1
ATOM 4663 N N . LEU A 1 589 ? 17.180 -26.034 -16.786 1.00 85.62 589 LEU A N 1
ATOM 4664 C CA . LEU A 1 589 ? 18.118 -25.912 -15.662 1.00 85.62 589 LEU A CA 1
ATOM 4665 C C . LEU A 1 589 ? 18.109 -27.190 -14.822 1.00 85.62 589 LEU A C 1
ATOM 4667 O O . LEU A 1 589 ? 17.040 -27.787 -14.642 1.00 85.62 589 LEU A O 1
ATOM 4671 N N . GLU A 1 590 ? 19.238 -27.538 -14.196 1.00 83.44 590 GLU A N 1
ATOM 4672 C CA . GLU A 1 590 ? 19.261 -28.641 -13.234 1.00 83.44 590 GLU A CA 1
ATOM 4673 C C . GLU A 1 590 ? 18.322 -28.367 -12.032 1.00 83.44 590 GLU A C 1
ATOM 4675 O O . GLU A 1 590 ? 18.445 -27.346 -11.346 1.00 83.44 590 GLU A O 1
ATOM 4680 N N . PRO A 1 591 ? 17.382 -29.281 -11.712 1.00 74.00 591 PRO A N 1
ATOM 4681 C CA . PRO A 1 591 ? 16.530 -29.147 -10.540 1.00 74.00 591 PRO A CA 1
ATOM 4682 C C . PRO A 1 591 ? 17.316 -29.411 -9.249 1.00 74.00 591 PRO A C 1
ATOM 4684 O O . PRO A 1 591 ? 18.019 -30.411 -9.127 1.00 74.00 591 PRO A O 1
ATOM 4687 N N . GLN A 1 592 ? 17.103 -28.577 -8.226 1.00 68.38 592 GLN A N 1
ATOM 4688 C CA . GLN A 1 592 ? 17.756 -28.711 -6.916 1.00 68.38 592 GLN A CA 1
ATOM 4689 C C . GLN A 1 592 ? 17.436 -30.060 -6.236 1.00 68.38 592 GLN A C 1
ATOM 4691 O O . GLN A 1 592 ? 16.411 -30.220 -5.566 1.00 68.38 592 GLN A O 1
ATOM 4696 N N . GLY A 1 593 ? 18.327 -31.043 -6.392 1.00 55.91 593 GLY A N 1
ATOM 4697 C CA . GLY A 1 593 ? 18.127 -32.418 -5.941 1.00 55.91 593 GLY A CA 1
ATOM 4698 C C . GLY A 1 593 ? 19.389 -33.056 -5.358 1.00 55.91 593 GLY A C 1
ATOM 4699 O O . GLY A 1 593 ? 20.493 -32.908 -5.860 1.00 55.91 593 GLY A O 1
ATOM 4700 N N . GLY A 1 594 ? 19.239 -33.818 -4.270 1.00 53.31 594 GLY A N 1
ATOM 4701 C CA . GLY A 1 594 ? 20.309 -34.690 -3.759 1.00 53.31 594 GLY A CA 1
ATOM 4702 C C . GLY A 1 594 ? 21.387 -34.038 -2.877 1.00 53.31 594 GLY A C 1
ATOM 4703 O O . GLY A 1 594 ? 22.246 -34.760 -2.374 1.00 53.31 594 GLY A O 1
ATOM 4704 N N . GLY A 1 595 ? 21.312 -32.729 -2.615 1.00 55.56 595 GLY A N 1
ATOM 4705 C CA . GLY A 1 595 ? 22.279 -31.995 -1.780 1.00 55.56 595 GLY A CA 1
ATOM 4706 C C . GLY A 1 595 ? 23.307 -31.175 -2.567 1.00 55.56 595 GLY A C 1
ATOM 4707 O O . GLY A 1 595 ? 24.272 -30.698 -1.974 1.00 55.56 595 GLY A O 1
ATOM 4708 N N . HIS A 1 596 ? 23.081 -31.030 -3.871 1.00 59.97 596 HIS A N 1
ATOM 4709 C CA . HIS A 1 596 ? 23.764 -30.101 -4.760 1.00 59.97 596 HIS A CA 1
ATOM 4710 C C . HIS A 1 596 ? 22.971 -28.787 -4.848 1.00 59.97 596 HIS A C 1
ATOM 4712 O O . HIS A 1 596 ? 21.761 -28.768 -4.596 1.00 59.97 596 HIS A O 1
ATOM 4718 N N . TRP A 1 597 ? 23.659 -27.689 -5.154 1.00 66.56 597 TRP A N 1
ATOM 4719 C CA . TRP A 1 597 ? 23.024 -26.419 -5.503 1.00 66.56 597 TRP A CA 1
ATOM 4720 C C . TRP A 1 597 ? 22.775 -26.460 -7.013 1.00 66.56 597 TRP A C 1
ATOM 4722 O O . TRP A 1 597 ? 23.731 -26.656 -7.750 1.00 66.56 597 TRP A O 1
ATOM 4732 N N . GLY A 1 598 ? 21.522 -26.327 -7.448 1.00 73.06 598 GLY A N 1
ATOM 4733 C CA . GLY A 1 598 ? 21.185 -26.335 -8.877 1.00 73.06 598 GLY A CA 1
ATOM 4734 C C . GLY A 1 598 ? 21.545 -25.019 -9.570 1.00 73.06 598 GLY A C 1
ATOM 4735 O O . GLY A 1 598 ? 21.759 -24.003 -8.901 1.00 73.06 598 GLY A O 1
ATOM 4736 N N . ASP A 1 599 ? 21.571 -25.056 -10.899 1.00 79.00 599 ASP A N 1
ATOM 4737 C CA . ASP A 1 599 ? 22.037 -23.957 -11.747 1.00 79.00 599 ASP A CA 1
ATOM 4738 C C . ASP A 1 599 ? 21.222 -22.666 -11.608 1.00 79.00 599 ASP A C 1
ATOM 4740 O O . ASP A 1 599 ? 20.024 -22.668 -11.295 1.00 79.00 599 ASP A O 1
ATOM 4744 N N . TYR A 1 600 ? 21.895 -21.541 -11.844 1.00 80.75 600 TYR A N 1
ATOM 4745 C CA . TYR A 1 600 ? 21.364 -20.206 -11.609 1.00 80.75 600 TYR A CA 1
ATOM 4746 C C . TYR A 1 600 ? 21.286 -19.400 -12.906 1.00 80.75 600 TYR A C 1
ATOM 4748 O O . TYR A 1 600 ? 22.256 -19.293 -13.655 1.00 80.75 600 TYR A O 1
ATOM 4756 N N . PHE A 1 601 ? 20.125 -18.788 -13.133 1.00 83.00 601 PHE A N 1
ATOM 4757 C CA . PHE A 1 601 ? 19.895 -17.811 -14.188 1.00 83.00 601 PHE A CA 1
ATOM 4758 C C . PHE A 1 601 ? 19.210 -16.583 -13.589 1.00 83.00 601 PHE A C 1
ATOM 4760 O O . PHE A 1 601 ? 18.240 -16.720 -12.840 1.00 83.00 601 PHE A O 1
ATOM 4767 N N . SER A 1 602 ? 19.692 -15.391 -13.934 1.00 80.56 602 SER A N 1
ATOM 4768 C CA . SER A 1 602 ? 19.099 -14.129 -13.493 1.00 80.56 602 SER A CA 1
ATOM 4769 C C . SER A 1 602 ? 19.253 -13.017 -14.513 1.00 80.56 602 SER A C 1
ATOM 4771 O O . SER A 1 602 ? 20.252 -12.949 -15.225 1.00 80.56 602 SER A O 1
ATOM 4773 N N . GLY A 1 603 ? 18.316 -12.075 -14.485 1.00 75.94 603 GLY A N 1
ATOM 4774 C CA . GLY A 1 603 ? 18.609 -10.707 -14.881 1.00 75.94 603 GLY A CA 1
ATOM 4775 C C . GLY A 1 603 ? 19.219 -9.911 -13.730 1.00 75.94 603 GLY A C 1
ATOM 4776 O O . GLY A 1 603 ? 18.984 -10.195 -12.554 1.00 75.94 603 GLY A O 1
ATOM 4777 N N . SER A 1 604 ? 19.963 -8.878 -14.086 1.00 73.88 604 SER A N 1
ATOM 4778 C CA . SER A 1 604 ? 20.277 -7.724 -13.253 1.00 73.88 604 SER A CA 1
ATOM 4779 C C . SER A 1 604 ? 20.162 -6.470 -14.119 1.00 73.88 604 SER A C 1
ATOM 4781 O O . SER A 1 604 ? 20.351 -6.536 -15.337 1.00 73.88 604 SER A O 1
ATOM 4783 N N . LEU A 1 605 ? 19.813 -5.334 -13.519 1.00 71.56 605 LEU A N 1
ATOM 4784 C CA . LEU A 1 605 ? 19.810 -4.052 -14.212 1.00 71.56 605 LEU A CA 1
ATOM 4785 C C . LEU A 1 605 ? 20.738 -3.071 -13.495 1.00 71.56 605 LEU A C 1
ATOM 4787 O O . LEU A 1 605 ? 20.793 -2.990 -12.266 1.00 71.56 605 LEU A O 1
ATOM 4791 N N . TRP A 1 606 ? 21.527 -2.381 -14.309 1.00 69.44 606 TRP A N 1
ATOM 4792 C CA . TRP A 1 606 ? 22.625 -1.519 -13.899 1.00 69.44 606 TRP A CA 1
ATOM 4793 C C . TRP A 1 606 ? 22.289 -0.079 -14.261 1.00 69.44 606 TRP A C 1
ATOM 4795 O O . TRP A 1 606 ? 21.806 0.180 -15.365 1.00 69.44 606 TRP A O 1
ATOM 4805 N N . ILE A 1 607 ? 22.549 0.831 -13.324 1.00 62.84 607 ILE A N 1
ATOM 4806 C CA . ILE A 1 607 ? 22.213 2.249 -13.433 1.00 62.84 607 ILE A CA 1
ATOM 4807 C C . ILE A 1 607 ? 23.519 3.041 -13.424 1.00 62.84 607 ILE A C 1
ATOM 4809 O O . ILE A 1 607 ? 24.287 2.934 -12.469 1.00 62.84 607 ILE A O 1
ATOM 4813 N N . ASP A 1 608 ? 23.784 3.820 -14.474 1.00 54.78 608 ASP A N 1
ATOM 4814 C CA . ASP A 1 608 ? 25.061 4.539 -14.647 1.00 54.78 608 ASP A CA 1
ATOM 4815 C C . ASP A 1 608 ? 25.026 5.964 -14.056 1.00 54.78 608 ASP A C 1
ATOM 4817 O O . ASP A 1 608 ? 25.424 6.935 -14.698 1.00 54.78 608 ASP A O 1
ATOM 4821 N N . ASP A 1 609 ? 24.524 6.096 -12.821 1.00 46.88 609 ASP A N 1
ATOM 4822 C CA . ASP A 1 609 ? 24.758 7.289 -11.992 1.00 46.88 609 ASP A CA 1
ATOM 4823 C C . ASP A 1 609 ? 25.809 6.975 -10.910 1.00 46.88 609 ASP A C 1
ATOM 4825 O O . ASP A 1 609 ? 26.031 5.825 -10.531 1.00 46.88 609 ASP A O 1
ATOM 4829 N N . LEU A 1 610 ? 26.521 7.997 -10.438 1.00 45.09 610 LEU A N 1
ATOM 4830 C CA . LEU A 1 610 ? 27.893 7.916 -9.910 1.00 45.09 610 LEU A CA 1
ATOM 4831 C C . LEU A 1 610 ? 28.087 7.183 -8.563 1.00 45.09 610 LEU A C 1
ATOM 4833 O O . LEU A 1 610 ? 29.197 7.189 -8.024 1.00 45.09 610 LEU A O 1
ATOM 4837 N N . ASN A 1 611 ? 27.063 6.509 -8.038 1.00 44.62 611 ASN A N 1
ATOM 4838 C CA . ASN A 1 611 ? 27.146 5.593 -6.900 1.00 44.62 611 ASN A CA 1
ATOM 4839 C C . ASN A 1 611 ? 26.530 4.236 -7.272 1.00 44.62 611 ASN A C 1
ATOM 4841 O O . ASN A 1 611 ? 25.367 4.158 -7.650 1.00 44.62 611 ASN A O 1
ATOM 4845 N N . TRP A 1 612 ? 27.309 3.161 -7.119 1.00 41.19 612 TRP A N 1
ATOM 4846 C CA . TRP A 1 612 ? 26.956 1.803 -7.549 1.00 41.19 612 TRP A CA 1
ATOM 4847 C C . TRP A 1 612 ? 25.752 1.227 -6.776 1.00 41.19 612 TRP A C 1
ATOM 4849 O O . TRP A 1 612 ? 25.931 0.567 -5.751 1.00 41.19 612 TRP A O 1
ATOM 4859 N N . GLY A 1 613 ? 24.538 1.434 -7.290 1.00 45.72 613 GLY A N 1
ATOM 4860 C CA . GLY A 1 613 ? 23.318 0.738 -6.873 1.00 45.72 613 GLY A CA 1
ATOM 4861 C C . GLY A 1 613 ? 22.975 -0.391 -7.849 1.00 45.72 613 GLY A C 1
ATOM 4862 O O . GLY A 1 613 ? 22.770 -0.140 -9.033 1.00 45.72 613 GLY A O 1
ATOM 4863 N N . MET A 1 614 ? 22.921 -1.639 -7.373 1.00 50.34 614 MET A N 1
ATOM 4864 C CA . MET A 1 614 ? 22.517 -2.787 -8.199 1.00 50.34 614 MET A CA 1
ATOM 4865 C C . MET A 1 614 ? 21.005 -3.020 -8.093 1.00 50.34 614 MET A C 1
ATOM 4867 O O . MET A 1 614 ? 20.530 -3.498 -7.063 1.00 50.34 614 MET A O 1
ATOM 4871 N N . GLY A 1 615 ? 20.258 -2.751 -9.167 1.00 50.53 615 GLY A N 1
ATOM 4872 C CA . GLY A 1 615 ? 18.843 -3.115 -9.286 1.00 50.53 615 GLY A CA 1
ATOM 4873 C C . GLY A 1 615 ? 18.687 -4.589 -9.670 1.00 50.53 615 GLY A C 1
ATOM 4874 O O . GLY A 1 615 ? 18.687 -4.943 -10.850 1.00 50.53 615 GLY A O 1
ATOM 4875 N N . LEU A 1 616 ? 18.579 -5.488 -8.688 1.00 52.84 616 LEU A N 1
ATOM 4876 C CA . LEU A 1 616 ? 18.574 -6.934 -8.944 1.00 52.84 616 LEU A CA 1
ATOM 4877 C C . LEU A 1 616 ? 17.152 -7.522 -9.057 1.00 52.84 616 LEU A C 1
ATOM 4879 O O . LEU A 1 616 ? 16.663 -8.169 -8.133 1.00 52.84 616 LEU A O 1
ATOM 4883 N N . ILE A 1 617 ? 16.497 -7.379 -10.218 1.00 54.19 617 ILE A N 1
ATOM 4884 C CA . ILE A 1 617 ? 15.319 -8.212 -10.545 1.00 54.19 617 ILE A CA 1
ATOM 4885 C C . ILE A 1 617 ? 15.791 -9.609 -10.974 1.00 54.19 617 ILE A C 1
ATOM 4887 O O . ILE A 1 617 ? 16.024 -9.893 -12.149 1.00 54.19 617 ILE A O 1
ATOM 4891 N N . SER A 1 618 ? 15.884 -10.519 -10.003 1.00 55.31 618 SER A N 1
ATOM 4892 C CA . SER A 1 618 ? 16.117 -11.940 -10.276 1.00 55.31 618 SER A CA 1
ATOM 4893 C C . SER A 1 618 ? 14.838 -12.625 -10.776 1.00 55.31 618 SER A C 1
ATOM 4895 O O . SER A 1 618 ? 13.929 -12.934 -10.002 1.00 55.31 618 SER A O 1
ATOM 4897 N N . PHE A 1 619 ? 14.755 -12.910 -12.081 1.00 61.81 619 PHE A N 1
ATOM 4898 C CA . PHE A 1 619 ? 13.659 -13.696 -12.663 1.00 61.81 619 PHE A CA 1
ATOM 4899 C C . PHE A 1 619 ? 13.943 -15.207 -12.765 1.00 61.81 619 PHE A C 1
ATOM 4901 O O . PHE A 1 619 ? 13.986 -15.785 -13.849 1.00 61.81 619 PHE A O 1
ATOM 4908 N N . ASN A 1 620 ? 13.894 -15.858 -11.600 1.00 61.25 620 ASN A N 1
ATOM 4909 C CA . ASN A 1 620 ? 13.720 -17.304 -11.373 1.00 61.25 620 ASN A CA 1
ATOM 4910 C C . ASN A 1 620 ? 14.889 -18.262 -11.689 1.00 61.25 620 ASN A C 1
ATOM 4912 O O . ASN A 1 620 ? 15.082 -18.693 -12.823 1.00 61.25 620 ASN A O 1
ATOM 4916 N N . ASN A 1 621 ? 15.392 -18.876 -10.614 1.00 62.50 621 ASN A N 1
ATOM 4917 C CA . ASN A 1 621 ? 16.154 -20.137 -10.564 1.00 62.50 621 ASN A CA 1
ATOM 4918 C C . ASN A 1 621 ? 15.292 -21.381 -10.914 1.00 62.50 621 ASN A C 1
ATOM 4920 O O . ASN A 1 621 ? 15.390 -22.419 -10.253 1.00 62.50 621 ASN A O 1
ATOM 4924 N N . LYS A 1 622 ? 14.334 -21.274 -11.842 1.00 72.50 622 LYS A N 1
ATOM 4925 C CA . LYS A 1 622 ? 13.365 -22.342 -12.144 1.00 72.50 622 LYS A CA 1
ATOM 4926 C C . LYS A 1 622 ? 13.253 -22.556 -13.646 1.00 72.50 622 LYS A C 1
ATOM 4928 O O . LYS A 1 622 ? 12.838 -21.646 -14.360 1.00 72.50 622 LYS A O 1
ATOM 4933 N N . SER A 1 623 ? 13.556 -23.783 -14.073 1.00 82.06 623 SER A N 1
ATOM 4934 C CA . SER A 1 623 ? 13.313 -24.261 -15.435 1.00 82.06 623 SER A CA 1
ATOM 4935 C C . SER A 1 623 ? 11.854 -24.007 -15.842 1.00 82.06 623 SER A C 1
ATOM 4937 O O . SER A 1 623 ? 10.919 -24.279 -15.080 1.00 82.06 623 SER A O 1
ATOM 4939 N N . THR A 1 624 ? 11.665 -23.497 -17.058 1.00 86.00 624 THR A N 1
ATOM 4940 C CA . THR A 1 624 ? 10.377 -23.441 -17.763 1.00 86.00 624 THR A CA 1
ATOM 4941 C C . THR A 1 624 ? 10.046 -24.779 -18.434 1.00 86.00 624 THR A C 1
ATOM 4943 O O . THR A 1 624 ? 9.022 -24.898 -19.100 1.00 86.00 624 THR A O 1
ATOM 4946 N N . ASN A 1 625 ? 10.894 -25.800 -18.252 1.00 83.19 625 ASN A N 1
ATOM 4947 C CA . ASN A 1 625 ? 10.867 -27.099 -18.931 1.00 83.19 625 ASN A CA 1
ATOM 4948 C C . ASN A 1 625 ? 10.870 -26.955 -20.461 1.00 83.19 625 ASN A C 1
ATOM 4950 O O . ASN A 1 625 ? 10.267 -27.758 -21.173 1.00 83.19 625 ASN A O 1
ATOM 4954 N N . GLY A 1 626 ? 11.526 -25.903 -20.956 1.00 80.38 626 GLY A N 1
ATOM 4955 C CA . GLY A 1 626 ? 11.670 -25.652 -22.382 1.00 80.38 626 GLY A CA 1
ATOM 4956 C C . GLY A 1 626 ? 10.510 -24.914 -23.063 1.00 80.38 626 GLY A C 1
ATOM 4957 O O . GLY A 1 626 ? 10.520 -24.782 -24.292 1.00 80.38 626 GLY A O 1
ATOM 4958 N N . GLU A 1 627 ? 9.514 -24.440 -22.311 1.00 89.19 627 GLU A N 1
ATOM 4959 C CA . GLU A 1 627 ? 8.470 -23.553 -22.834 1.00 89.19 627 GLU A CA 1
ATOM 4960 C C . GLU A 1 627 ? 8.913 -22.084 -22.753 1.00 89.19 627 GLU A C 1
ATOM 4962 O O . GLU A 1 627 ? 9.503 -21.656 -21.758 1.00 89.19 627 GLU A O 1
ATOM 4967 N N . PHE A 1 628 ? 8.612 -21.293 -23.788 1.00 90.38 628 PHE A N 1
ATOM 4968 C CA . PHE A 1 628 ? 8.810 -19.845 -23.733 1.00 90.38 628 PHE A CA 1
ATOM 4969 C C . PHE A 1 628 ? 7.703 -19.175 -22.931 1.00 90.38 628 PHE A C 1
ATOM 4971 O O . PHE A 1 628 ? 6.517 -19.355 -23.213 1.00 90.38 628 PHE A O 1
ATOM 4978 N N . ILE A 1 629 ? 8.103 -18.329 -21.989 1.00 88.69 629 ILE A N 1
ATOM 4979 C CA . ILE A 1 629 ? 7.211 -17.480 -21.207 1.00 88.69 629 ILE A CA 1
ATOM 4980 C C . ILE A 1 629 ? 7.527 -16.010 -21.475 1.00 88.69 629 ILE A C 1
ATOM 4982 O O . ILE A 1 629 ? 8.690 -15.612 -21.516 1.00 88.69 629 ILE A O 1
ATOM 4986 N N . LYS A 1 630 ? 6.478 -15.198 -21.644 1.00 89.62 630 LYS A N 1
ATOM 4987 C CA . LYS A 1 630 ? 6.571 -13.736 -21.714 1.00 89.62 630 LYS A CA 1
ATOM 4988 C C . LYS A 1 630 ? 6.288 -13.165 -20.325 1.00 89.62 630 LYS A C 1
ATOM 4990 O O . LYS A 1 630 ? 5.282 -13.516 -19.709 1.00 89.62 630 LYS A O 1
ATOM 4995 N N . LYS A 1 631 ? 7.171 -12.305 -19.828 1.00 87.62 631 LYS A N 1
ATOM 4996 C CA . LYS A 1 631 ? 7.034 -11.575 -18.563 1.00 87.62 631 LYS A CA 1
ATOM 4997 C C . LYS A 1 631 ? 7.162 -10.076 -18.797 1.00 87.62 631 LYS A C 1
ATOM 4999 O O . LYS A 1 631 ? 7.692 -9.645 -19.818 1.00 87.62 631 LYS A O 1
ATOM 5004 N N . MET A 1 632 ? 6.683 -9.316 -17.820 1.00 87.62 632 MET A N 1
ATOM 5005 C CA . MET A 1 632 ? 6.834 -7.873 -17.746 1.00 87.62 632 MET A CA 1
ATOM 5006 C C . MET A 1 632 ? 7.284 -7.485 -16.334 1.00 87.62 632 MET A C 1
ATOM 5008 O O . MET A 1 632 ? 6.853 -8.116 -15.366 1.00 87.62 632 MET A O 1
ATOM 5012 N N . PHE A 1 633 ? 8.161 -6.492 -16.224 1.00 84.62 633 PHE A N 1
ATOM 5013 C CA . PHE A 1 633 ? 8.774 -6.036 -14.975 1.00 84.62 633 PHE A CA 1
ATOM 5014 C C . PHE A 1 633 ? 8.784 -4.509 -14.935 1.00 84.62 633 PHE A C 1
ATOM 5016 O O . PHE A 1 633 ? 9.166 -3.903 -15.927 1.00 84.62 633 PHE A O 1
ATOM 5023 N N . TYR A 1 634 ? 8.385 -3.909 -13.815 1.00 83.81 634 TYR A N 1
ATOM 5024 C CA . TYR A 1 634 ? 8.345 -2.454 -13.610 1.00 83.81 634 TYR A CA 1
ATOM 5025 C C . TYR A 1 634 ? 9.715 -1.909 -13.183 1.00 83.81 634 TYR A C 1
ATOM 5027 O O . TYR A 1 634 ? 10.385 -2.559 -12.377 1.00 83.81 634 TYR A O 1
ATOM 5035 N N . LEU A 1 635 ? 10.130 -0.753 -13.716 1.00 78.38 635 LEU A N 1
ATOM 5036 C CA . LEU A 1 635 ? 11.514 -0.257 -13.638 1.00 78.38 635 LEU A CA 1
ATOM 5037 C C . LEU A 1 635 ? 11.681 1.184 -13.112 1.00 78.38 635 LEU A C 1
ATOM 5039 O O . LEU A 1 635 ? 12.819 1.608 -12.942 1.00 78.38 635 LEU A O 1
ATOM 5043 N N . ASP A 1 636 ? 10.610 1.937 -12.839 1.00 68.81 636 ASP A N 1
ATOM 5044 C CA . ASP A 1 636 ? 10.683 3.397 -12.581 1.00 68.81 636 ASP A CA 1
ATOM 5045 C C . ASP A 1 636 ? 11.610 3.833 -11.437 1.00 68.81 636 ASP A C 1
ATOM 5047 O O . ASP A 1 636 ? 12.144 4.939 -11.445 1.00 68.81 636 ASP A O 1
ATOM 5051 N N . HIS A 1 637 ? 11.867 2.953 -10.473 1.00 62.44 637 HIS A N 1
ATOM 5052 C CA . HIS A 1 637 ? 12.737 3.228 -9.329 1.00 62.44 637 HIS A CA 1
ATOM 5053 C C . HIS A 1 637 ? 14.237 3.329 -9.691 1.00 62.44 637 HIS A C 1
ATOM 5055 O O . HIS A 1 637 ? 15.072 3.475 -8.799 1.00 62.44 637 HIS A O 1
ATOM 5061 N N . TRP A 1 638 ? 14.613 3.184 -10.968 1.00 60.34 638 TRP A N 1
ATOM 5062 C CA . TRP A 1 638 ? 15.978 2.851 -11.397 1.00 60.34 638 TRP A CA 1
ATOM 5063 C C . TRP A 1 638 ? 16.710 3.933 -12.212 1.00 60.34 638 TRP A C 1
ATOM 5065 O O . TRP A 1 638 ? 17.530 3.637 -13.080 1.00 60.34 638 TRP A O 1
ATOM 5075 N N . GLY A 1 639 ? 16.502 5.202 -11.863 1.00 59.88 639 GLY A N 1
ATOM 5076 C CA . GLY A 1 639 ? 17.395 6.295 -12.263 1.00 59.88 639 GLY A CA 1
ATOM 5077 C C . GLY A 1 639 ? 17.306 6.704 -13.739 1.00 59.88 639 GLY A C 1
ATOM 5078 O O . GLY A 1 639 ? 16.218 6.784 -14.300 1.00 59.88 639 GLY A O 1
ATOM 5079 N N . LYS A 1 640 ? 18.449 7.080 -14.335 1.00 68.12 640 LYS A N 1
ATOM 5080 C CA . LYS A 1 640 ? 18.503 7.836 -15.608 1.00 68.12 640 LYS A CA 1
ATOM 5081 C C . LYS A 1 640 ? 18.923 7.013 -16.831 1.00 68.12 640 LYS A C 1
ATOM 5083 O O . LYS A 1 640 ? 18.352 7.167 -17.905 1.00 68.12 640 LYS A O 1
ATOM 5088 N N . GLY A 1 641 ? 19.902 6.123 -16.676 1.00 73.38 641 GLY A N 1
ATOM 5089 C CA . GLY A 1 641 ? 20.409 5.271 -17.754 1.00 73.38 641 GLY A CA 1
ATOM 5090 C C . GLY A 1 641 ? 20.458 3.816 -17.316 1.00 73.38 641 GLY A C 1
ATOM 5091 O O . GLY A 1 641 ? 20.976 3.525 -16.243 1.00 73.38 641 GLY A O 1
ATOM 5092 N N . LEU A 1 642 ? 19.929 2.922 -18.146 1.00 80.38 642 LEU A N 1
ATOM 5093 C CA . LEU A 1 642 ? 19.613 1.536 -17.821 1.00 80.38 642 LEU A CA 1
ATOM 5094 C C . LEU A 1 642 ? 20.436 0.561 -18.675 1.00 80.38 642 LEU A C 1
ATOM 5096 O O . LEU A 1 642 ? 20.461 0.668 -19.898 1.00 80.38 642 LEU A O 1
ATOM 5100 N N . GLN A 1 643 ? 21.062 -0.442 -18.064 1.00 83.25 643 GLN A N 1
ATOM 5101 C CA . GLN A 1 643 ? 21.721 -1.541 -18.776 1.00 83.25 643 GLN A CA 1
ATOM 5102 C C . GLN A 1 643 ? 21.234 -2.894 -18.249 1.00 83.25 643 GLN A C 1
ATOM 5104 O O . GLN A 1 643 ? 21.323 -3.178 -17.057 1.00 83.25 643 GLN A O 1
ATOM 5109 N N . ILE A 1 644 ? 20.728 -3.736 -19.151 1.00 84.38 644 ILE A N 1
ATOM 5110 C CA . ILE A 1 644 ? 20.206 -5.071 -18.855 1.00 84.38 644 ILE A CA 1
ATOM 5111 C C . ILE A 1 644 ? 21.351 -6.076 -18.943 1.00 84.38 644 ILE A C 1
ATOM 5113 O O . ILE A 1 644 ? 22.007 -6.177 -19.980 1.00 84.38 644 ILE A O 1
ATOM 5117 N N . THR A 1 645 ? 21.548 -6.865 -17.895 1.00 84.81 645 THR A N 1
ATOM 5118 C CA . THR A 1 645 ? 22.514 -7.964 -17.866 1.00 84.81 645 THR A CA 1
ATOM 5119 C C . THR A 1 645 ? 21.788 -9.273 -17.580 1.00 84.81 645 THR A C 1
ATOM 5121 O O . THR A 1 645 ? 21.031 -9.371 -16.622 1.00 84.81 645 THR A O 1
ATOM 5124 N N . PHE A 1 646 ? 22.026 -10.294 -18.399 1.00 86.88 646 PHE A N 1
ATOM 5125 C CA . PHE A 1 646 ? 21.568 -11.663 -18.178 1.00 86.88 646 PHE A CA 1
ATOM 5126 C C . PHE A 1 646 ? 22.755 -12.533 -17.786 1.00 86.88 646 PHE A C 1
ATOM 5128 O O . PHE A 1 646 ? 23.647 -12.765 -18.602 1.00 86.88 646 PHE A O 1
ATOM 5135 N N . ASP A 1 647 ? 22.748 -13.033 -16.558 1.00 85.25 647 ASP A N 1
ATOM 5136 C CA . ASP A 1 647 ? 23.795 -13.876 -15.996 1.00 85.25 647 ASP A CA 1
ATOM 5137 C C . ASP A 1 647 ? 23.326 -15.328 -15.914 1.00 85.25 647 ASP A C 1
ATOM 5139 O O . ASP A 1 647 ? 22.236 -15.623 -15.417 1.00 85.25 647 ASP A O 1
ATOM 5143 N N . PHE A 1 648 ? 24.180 -16.244 -16.364 1.00 86.62 648 PHE A N 1
ATOM 5144 C CA . PHE A 1 648 ? 24.041 -17.677 -16.130 1.00 86.62 648 PHE A CA 1
ATOM 5145 C C . PHE A 1 648 ? 25.262 -18.198 -15.379 1.00 86.62 648 PHE A C 1
ATOM 5147 O O . PHE A 1 648 ? 26.393 -17.859 -15.731 1.00 86.62 648 PHE A O 1
ATOM 5154 N N . GLU A 1 649 ? 25.056 -19.055 -14.382 1.00 83.62 649 GLU A N 1
ATOM 5155 C CA . GLU A 1 649 ? 26.119 -19.795 -13.702 1.00 83.62 649 GLU A CA 1
ATOM 5156 C C . GLU A 1 649 ? 25.681 -21.244 -13.464 1.00 83.62 649 GLU A C 1
ATOM 5158 O O . GLU A 1 649 ? 24.725 -21.502 -12.727 1.00 83.62 649 GLU A O 1
ATOM 5163 N N . SER A 1 650 ? 26.410 -22.197 -14.057 1.00 85.25 650 SER A N 1
ATOM 5164 C CA . SER A 1 650 ? 26.288 -23.604 -13.681 1.00 85.25 650 SER A CA 1
ATOM 5165 C C . SER A 1 650 ? 26.986 -23.802 -12.336 1.00 85.25 650 SER A C 1
ATOM 5167 O O . SER A 1 650 ? 28.190 -23.522 -12.226 1.00 85.25 650 SER A O 1
ATOM 5169 N N . VAL A 1 651 ? 26.275 -24.268 -11.315 1.00 75.12 651 VAL A N 1
ATOM 5170 C CA . VAL A 1 651 ? 26.782 -24.185 -9.935 1.00 75.12 651 VAL A CA 1
ATOM 5171 C C . VAL A 1 651 ? 27.716 -25.352 -9.584 1.00 75.12 651 VAL A C 1
ATOM 5173 O O . VAL A 1 651 ? 28.576 -25.199 -8.709 1.00 75.12 651 VAL A O 1
ATOM 5176 N N . ASP A 1 652 ? 27.658 -26.476 -10.314 1.00 75.38 652 ASP A N 1
ATOM 5177 C CA . ASP A 1 652 ? 28.698 -27.511 -10.257 1.00 75.38 652 ASP A CA 1
ATOM 5178 C C . ASP A 1 652 ? 29.108 -28.139 -11.620 1.00 75.38 652 ASP A C 1
ATOM 5180 O O . ASP A 1 652 ? 28.912 -27.556 -12.688 1.00 75.38 652 ASP A O 1
ATOM 5184 N N . GLU A 1 653 ? 29.865 -29.243 -11.579 1.00 74.75 653 GLU A N 1
ATOM 5185 C CA . GLU A 1 653 ? 30.475 -29.906 -12.749 1.00 74.75 653 GLU A CA 1
ATOM 5186 C C . GLU A 1 653 ? 29.664 -31.122 -13.249 1.00 74.75 653 GLU A C 1
ATOM 5188 O O . GLU A 1 653 ? 30.114 -31.841 -14.146 1.00 74.75 653 GLU A O 1
ATOM 5193 N N . LEU A 1 654 ? 28.520 -31.421 -12.631 1.00 74.19 654 LEU A N 1
ATOM 5194 C CA . LEU A 1 654 ? 27.707 -32.614 -12.857 1.00 74.19 654 LEU A CA 1
ATOM 5195 C C . LEU A 1 654 ? 26.378 -32.247 -13.527 1.00 74.19 654 LEU A C 1
ATOM 5197 O O . LEU A 1 654 ? 25.888 -31.141 -13.400 1.00 74.19 654 LEU A O 1
ATOM 5201 N N . TYR A 1 655 ? 25.796 -33.203 -14.253 1.00 77.25 655 TYR A N 1
ATOM 5202 C CA . TYR A 1 655 ? 24.429 -33.145 -14.801 1.00 77.25 655 TYR A CA 1
ATOM 5203 C C . TYR A 1 655 ? 24.048 -31.950 -15.705 1.00 77.25 655 TYR A C 1
ATOM 5205 O O . TYR A 1 655 ? 22.897 -31.896 -16.124 1.00 77.25 655 TYR A O 1
ATOM 5213 N N . ASN A 1 656 ? 24.993 -31.097 -16.116 1.00 83.38 656 ASN A N 1
ATOM 5214 C CA . ASN A 1 656 ? 24.829 -29.936 -17.019 1.00 83.38 656 ASN A CA 1
ATOM 5215 C C . ASN A 1 656 ? 24.332 -30.246 -18.464 1.00 83.38 656 ASN A C 1
ATOM 5217 O O . ASN A 1 656 ? 24.543 -29.453 -19.377 1.00 83.38 656 ASN A O 1
ATOM 5221 N N . ASP A 1 657 ? 23.693 -31.397 -18.705 1.00 87.50 657 ASP A N 1
ATOM 5222 C CA . ASP A 1 657 ? 23.192 -31.857 -20.012 1.00 87.50 657 ASP A CA 1
ATOM 5223 C C . ASP A 1 657 ? 21.820 -31.244 -20.410 1.00 87.50 657 ASP A C 1
ATOM 5225 O O . ASP A 1 657 ? 21.188 -31.734 -21.346 1.00 87.50 657 ASP A O 1
ATOM 5229 N N . TYR A 1 658 ? 21.349 -30.203 -19.710 1.00 89.19 658 TYR A N 1
ATOM 5230 C CA . TYR A 1 658 ? 20.077 -29.502 -19.969 1.00 89.19 658 TYR A CA 1
ATOM 5231 C C . TYR A 1 658 ? 20.192 -28.487 -21.104 1.00 89.19 658 TYR A C 1
ATOM 5233 O O . TYR A 1 658 ? 21.277 -27.970 -21.372 1.00 89.19 658 TYR A O 1
ATOM 5241 N N . GLU A 1 659 ? 19.066 -28.155 -21.743 1.00 89.06 659 GLU A N 1
ATOM 5242 C CA . GLU A 1 659 ? 19.089 -27.379 -22.988 1.00 89.06 659 GLU A CA 1
ATOM 5243 C C . GLU A 1 659 ? 19.678 -25.971 -22.823 1.00 89.06 659 GLU A C 1
ATOM 5245 O O . GLU A 1 659 ? 20.259 -25.478 -23.785 1.00 89.06 659 GLU A O 1
ATOM 5250 N N . GLY A 1 660 ? 19.587 -25.350 -21.639 1.00 88.62 660 GLY A N 1
ATOM 5251 C CA . GLY A 1 660 ? 20.134 -24.022 -21.330 1.00 88.62 660 GLY A CA 1
ATOM 5252 C C . GLY A 1 660 ? 19.107 -22.889 -21.412 1.00 88.62 660 GLY A C 1
ATOM 5253 O O . GLY A 1 660 ? 17.899 -23.111 -21.293 1.00 88.62 660 GLY A O 1
ATOM 5254 N N . ILE A 1 661 ? 19.583 -21.653 -21.590 1.00 90.19 661 ILE A N 1
ATOM 5255 C CA . ILE A 1 661 ? 18.732 -20.450 -21.638 1.00 90.19 661 ILE A CA 1
ATOM 5256 C C . ILE A 1 661 ? 18.580 -19.937 -23.057 1.00 90.19 661 ILE A C 1
ATOM 5258 O O . ILE A 1 661 ? 19.577 -19.734 -23.742 1.00 90.19 661 ILE A O 1
ATOM 5262 N N . TYR A 1 662 ? 17.343 -19.625 -23.433 1.00 91.94 662 TYR A N 1
ATOM 5263 C CA . TYR A 1 662 ? 16.985 -18.956 -24.675 1.00 91.94 662 TYR A CA 1
ATOM 5264 C C . TYR A 1 662 ? 16.279 -17.633 -24.357 1.00 91.94 662 TYR A C 1
ATOM 5266 O O . TYR A 1 662 ? 15.327 -17.630 -23.572 1.00 91.94 662 TYR A O 1
ATOM 5274 N N . LEU A 1 663 ? 16.726 -16.528 -24.958 1.00 91.19 663 LEU A N 1
ATOM 5275 C CA . LEU A 1 663 ? 16.117 -15.196 -24.834 1.00 91.19 663 LEU A CA 1
ATOM 5276 C C . LEU A 1 663 ? 15.688 -14.692 -26.214 1.00 91.19 663 LEU A C 1
ATOM 5278 O O . LEU A 1 663 ? 16.443 -14.792 -27.182 1.00 91.19 663 LEU A O 1
ATOM 5282 N N . ASP A 1 664 ? 14.478 -14.155 -26.273 1.00 90.88 664 ASP A N 1
ATOM 5283 C CA . ASP A 1 664 ? 13.764 -13.715 -27.473 1.00 90.88 664 ASP A CA 1
ATOM 5284 C C . ASP A 1 664 ? 12.947 -12.450 -27.113 1.00 90.88 664 ASP A C 1
ATOM 5286 O O . ASP A 1 664 ? 12.783 -12.161 -25.926 1.00 90.88 664 ASP A O 1
ATOM 5290 N N . ASP A 1 665 ? 12.441 -11.703 -28.101 1.00 89.62 665 ASP A N 1
ATOM 5291 C CA . ASP A 1 665 ? 11.589 -10.499 -27.955 1.00 89.62 665 ASP A CA 1
ATOM 5292 C C . ASP A 1 665 ? 11.844 -9.662 -26.664 1.00 89.62 665 ASP A C 1
ATOM 5294 O O . ASP A 1 665 ? 11.038 -9.677 -25.722 1.00 89.62 665 ASP A O 1
ATOM 5298 N N . ILE A 1 666 ? 12.965 -8.932 -26.598 1.00 90.38 666 ILE A N 1
ATOM 5299 C CA . ILE A 1 666 ? 13.320 -8.052 -25.466 1.00 90.38 666 ILE A CA 1
ATOM 5300 C C . ILE A 1 666 ? 12.862 -6.624 -25.774 1.00 90.38 666 ILE A C 1
ATOM 5302 O O . ILE A 1 666 ? 13.270 -6.063 -26.786 1.00 90.38 666 ILE A O 1
ATOM 5306 N N . GLN A 1 667 ? 12.074 -5.990 -24.903 1.00 92.19 667 GLN A N 1
ATOM 5307 C CA . GLN A 1 667 ? 11.681 -4.582 -25.067 1.00 92.19 667 GLN A CA 1
ATOM 5308 C C . GLN A 1 667 ? 11.769 -3.813 -23.744 1.00 92.19 667 GLN A C 1
ATOM 5310 O O . GLN A 1 667 ? 11.333 -4.319 -22.713 1.00 92.19 667 GLN A O 1
ATOM 5315 N N . ILE A 1 668 ? 12.277 -2.579 -23.783 1.00 90.75 668 ILE A N 1
ATOM 5316 C CA . ILE A 1 668 ? 12.010 -1.562 -22.757 1.00 90.75 668 ILE A CA 1
ATOM 5317 C C . ILE A 1 668 ? 10.983 -0.601 -23.338 1.00 90.75 668 ILE A C 1
ATOM 5319 O O . ILE A 1 668 ? 11.201 -0.017 -24.404 1.00 90.75 668 ILE A O 1
ATOM 5323 N N . ILE A 1 669 ? 9.870 -0.449 -22.634 1.00 91.94 669 ILE A N 1
ATOM 5324 C CA . ILE A 1 669 ? 8.760 0.422 -23.013 1.00 91.94 669 ILE A CA 1
ATOM 5325 C C . ILE A 1 669 ? 8.437 1.401 -21.886 1.00 91.94 669 ILE A C 1
ATOM 5327 O O . ILE A 1 669 ? 8.779 1.124 -20.741 1.00 91.94 669 ILE A O 1
ATOM 5331 N N . ALA A 1 670 ? 7.776 2.505 -22.216 1.00 89.75 670 ALA A N 1
ATOM 5332 C CA . ALA A 1 670 ? 7.247 3.498 -21.284 1.00 89.75 670 ALA A CA 1
ATOM 5333 C C . ALA A 1 670 ? 5.796 3.860 -21.641 1.00 89.75 670 ALA A C 1
ATOM 5335 O O . ALA A 1 670 ? 5.350 3.607 -22.770 1.00 89.75 670 ALA A O 1
ATOM 5336 N N . ASP A 1 671 ? 5.075 4.448 -20.687 1.00 85.94 671 ASP A N 1
ATOM 5337 C CA . ASP A 1 671 ? 3.655 4.812 -20.827 1.00 85.94 671 ASP A CA 1
ATOM 5338 C C . ASP A 1 671 ? 3.352 6.284 -20.518 1.00 85.94 671 ASP A C 1
ATOM 5340 O O . ASP A 1 671 ? 2.212 6.704 -20.708 1.00 85.94 671 ASP A O 1
ATOM 5344 N N . GLY A 1 672 ? 4.371 7.047 -20.111 1.00 83.31 672 GLY A N 1
ATOM 5345 C CA . GLY A 1 672 ? 4.324 8.493 -19.936 1.00 83.31 672 GLY A CA 1
ATOM 5346 C C . GLY A 1 672 ? 5.716 9.136 -19.961 1.00 83.31 672 GLY A C 1
ATOM 5347 O O . GLY A 1 672 ? 6.743 8.474 -20.176 1.00 83.31 672 GLY A O 1
ATOM 5348 N N . TYR A 1 673 ? 5.737 10.444 -19.753 1.00 84.38 673 TYR A N 1
ATOM 5349 C CA . TYR A 1 673 ? 6.914 11.291 -19.603 1.00 84.38 673 TYR A CA 1
ATOM 5350 C C . TYR A 1 673 ? 7.043 11.776 -18.159 1.00 84.38 673 TYR A C 1
ATOM 5352 O O . TYR A 1 673 ? 6.081 11.757 -17.402 1.00 84.38 673 TYR A O 1
ATOM 5360 N N . LYS A 1 674 ? 8.244 12.211 -17.764 1.00 81.00 674 LYS A N 1
ATOM 5361 C CA . LYS A 1 674 ? 8.446 12.870 -16.466 1.00 81.00 674 LYS A CA 1
ATOM 5362 C C . LYS A 1 674 ? 7.987 14.325 -16.495 1.00 81.00 674 LYS A C 1
ATOM 5364 O O . LYS A 1 674 ? 8.103 14.979 -17.541 1.00 81.00 674 LYS A O 1
ATOM 5369 N N . PRO A 1 675 ? 7.576 14.874 -15.341 1.00 85.81 675 PRO A N 1
ATOM 5370 C CA . PRO A 1 675 ? 7.114 16.239 -15.266 1.00 85.81 675 PRO A CA 1
ATOM 5371 C C . PRO A 1 675 ? 8.324 17.174 -15.291 1.00 85.81 675 PRO A C 1
ATOM 5373 O O . PRO A 1 675 ? 9.384 16.872 -14.744 1.00 85.81 675 PRO A O 1
ATOM 5376 N N . ILE A 1 676 ? 8.191 18.332 -15.930 1.00 87.50 676 ILE A N 1
ATOM 5377 C CA . ILE A 1 676 ? 9.292 19.285 -16.078 1.00 87.50 676 ILE A CA 1
ATOM 5378 C C . ILE A 1 676 ? 9.104 20.415 -15.070 1.00 87.50 676 ILE A C 1
ATOM 5380 O O . ILE A 1 676 ? 8.182 21.224 -15.189 1.00 87.50 676 ILE A O 1
ATOM 5384 N N . ALA A 1 677 ? 10.005 20.481 -14.090 1.00 89.00 677 ALA A N 1
ATOM 5385 C CA . ALA A 1 677 ? 10.067 21.552 -13.104 1.00 89.00 677 ALA A CA 1
ATOM 5386 C C . ALA A 1 677 ? 10.809 22.791 -13.653 1.00 89.00 677 ALA A C 1
ATOM 5388 O O . ALA A 1 677 ? 11.945 22.703 -14.125 1.00 89.00 677 ALA A O 1
ATOM 5389 N N . ASP A 1 678 ? 10.210 23.971 -13.509 1.00 91.94 678 ASP A N 1
ATOM 5390 C CA . ASP A 1 678 ? 10.830 25.271 -13.787 1.00 91.94 678 ASP A CA 1
ATOM 5391 C C . ASP A 1 678 ? 10.520 26.254 -12.647 1.00 91.94 678 ASP A C 1
ATOM 5393 O O . ASP A 1 678 ? 9.384 26.704 -12.474 1.00 91.94 678 ASP A O 1
ATOM 5397 N N . ALA A 1 679 ? 11.551 26.560 -11.853 1.00 90.38 679 ALA A N 1
ATOM 5398 C CA . ALA A 1 679 ? 11.494 27.473 -10.711 1.00 90.38 679 ALA A CA 1
ATOM 5399 C C . ALA A 1 679 ? 11.587 28.969 -11.095 1.00 90.38 679 ALA A C 1
ATOM 5401 O O . ALA A 1 679 ? 11.499 29.834 -10.213 1.00 90.38 679 ALA A O 1
ATOM 5402 N N . ASN A 1 680 ? 11.788 29.291 -12.382 1.00 91.81 680 ASN A N 1
ATOM 5403 C CA . ASN A 1 680 ? 12.091 30.637 -12.882 1.00 91.81 680 ASN A CA 1
ATOM 5404 C C . ASN A 1 680 ? 13.298 31.295 -12.159 1.00 91.81 680 ASN A C 1
ATOM 5406 O O . ASN A 1 680 ? 14.153 30.631 -11.566 1.00 91.81 680 ASN A O 1
ATOM 5410 N N . GLY A 1 681 ? 13.411 32.624 -12.231 1.00 85.50 681 GLY A N 1
ATOM 5411 C CA . GLY A 1 681 ? 14.478 33.407 -11.601 1.00 85.50 681 GLY A CA 1
ATOM 5412 C C . GLY A 1 681 ? 15.728 33.589 -12.484 1.00 85.50 681 GLY A C 1
ATOM 5413 O O . GLY A 1 681 ? 15.644 33.462 -13.709 1.00 85.50 681 GLY A O 1
ATOM 5414 N N . PRO A 1 682 ? 16.895 33.930 -11.898 1.00 86.94 682 PRO A N 1
ATOM 5415 C CA . PRO A 1 682 ? 17.118 34.182 -10.472 1.00 86.94 682 PRO A CA 1
ATOM 5416 C C . PRO A 1 682 ? 16.330 35.395 -9.956 1.00 86.94 682 PRO A C 1
ATOM 5418 O O . PRO A 1 682 ? 15.982 36.297 -10.718 1.00 86.94 682 PRO A O 1
ATOM 5421 N N . TYR A 1 683 ? 16.066 35.413 -8.653 1.00 89.44 683 TYR A N 1
ATOM 5422 C CA . TYR A 1 683 ? 15.319 36.464 -7.964 1.00 89.44 683 TYR A CA 1
ATOM 5423 C C . TYR A 1 683 ? 16.276 37.375 -7.183 1.00 89.44 683 TYR A C 1
ATOM 5425 O O . TYR A 1 683 ? 17.267 36.908 -6.622 1.00 89.44 683 TYR A O 1
ATOM 5433 N N . ILE A 1 684 ? 15.989 38.677 -7.148 1.00 83.88 684 ILE A N 1
ATOM 5434 C CA . ILE A 1 684 ? 16.774 39.690 -6.426 1.00 83.88 684 ILE A CA 1
ATOM 5435 C C . ILE A 1 684 ? 15.789 40.621 -5.720 1.00 83.88 684 ILE A C 1
ATOM 5437 O O . ILE A 1 684 ? 14.842 41.073 -6.367 1.00 83.88 684 ILE A O 1
ATOM 5441 N N . ASN A 1 685 ? 15.981 40.879 -4.424 1.00 84.12 685 ASN A N 1
ATOM 5442 C CA . ASN A 1 685 ? 15.138 41.797 -3.652 1.00 84.12 685 ASN A CA 1
ATOM 5443 C C . ASN A 1 685 ? 15.825 42.301 -2.368 1.00 84.12 685 ASN A C 1
ATOM 5445 O O . ASN A 1 685 ? 16.936 41.881 -2.039 1.00 84.12 685 ASN A O 1
ATOM 5449 N N . GLU A 1 686 ? 15.143 43.162 -1.619 1.00 78.94 686 GLU A N 1
ATOM 5450 C CA . GLU A 1 686 ? 15.583 43.666 -0.314 1.00 78.94 686 GLU A CA 1
ATOM 5451 C C . GLU A 1 686 ? 15.146 42.783 0.869 1.00 78.94 686 GLU A C 1
ATOM 5453 O O . GLU A 1 686 ? 14.156 42.047 0.824 1.00 78.94 686 GLU A O 1
ATOM 5458 N N . SER A 1 687 ? 15.911 42.846 1.959 1.00 79.44 687 SER A N 1
ATOM 5459 C CA . SER A 1 687 ? 15.638 42.152 3.219 1.00 79.44 687 SER A CA 1
ATOM 5460 C C . SER A 1 687 ? 14.416 42.753 3.910 1.00 79.44 687 SER A C 1
ATOM 5462 O O . SER A 1 687 ? 14.442 43.900 4.346 1.00 79.44 687 SER A O 1
ATOM 5464 N N . GLY A 1 688 ? 13.376 41.943 4.099 1.00 76.75 688 GLY A N 1
ATOM 5465 C CA . GLY A 1 688 ? 12.076 42.381 4.616 1.00 76.75 688 GLY A CA 1
ATOM 5466 C C . GLY A 1 688 ? 11.010 42.591 3.538 1.00 76.75 688 GLY A C 1
ATOM 5467 O O . GLY A 1 688 ? 9.827 42.605 3.880 1.00 76.75 688 GLY A O 1
ATOM 5468 N N . ASP A 1 689 ? 11.392 42.644 2.261 1.00 86.12 689 ASP A N 1
ATOM 5469 C CA . ASP A 1 689 ? 10.453 42.737 1.145 1.00 86.12 689 ASP A CA 1
ATOM 5470 C C . ASP A 1 689 ? 9.969 41.358 0.672 1.00 86.12 689 ASP A C 1
ATOM 5472 O O . ASP A 1 689 ? 10.532 40.302 0.981 1.00 86.12 689 ASP A O 1
ATOM 5476 N N . THR A 1 690 ? 8.851 41.343 -0.054 1.00 90.75 690 THR A N 1
ATOM 5477 C CA . THR A 1 690 ? 8.187 40.112 -0.508 1.00 90.75 690 THR A CA 1
ATOM 5478 C C . THR A 1 690 ? 8.547 39.770 -1.950 1.00 90.75 690 THR A C 1
ATOM 5480 O O . THR A 1 690 ? 8.187 40.482 -2.885 1.00 90.75 690 THR A O 1
ATOM 5483 N N . ILE A 1 691 ? 9.209 38.628 -2.136 1.00 92.38 691 ILE A N 1
ATOM 5484 C CA . ILE A 1 691 ? 9.489 38.022 -3.440 1.00 92.38 691 ILE A CA 1
ATOM 5485 C C . ILE A 1 691 ? 8.292 37.162 -3.853 1.00 92.38 691 ILE A C 1
ATOM 5487 O O . ILE A 1 691 ? 7.757 36.403 -3.045 1.00 92.38 691 ILE A O 1
ATOM 5491 N N . THR A 1 692 ? 7.881 37.260 -5.120 1.00 95.19 692 THR A N 1
ATOM 5492 C CA . THR A 1 692 ? 6.911 36.335 -5.726 1.00 95.19 692 THR A CA 1
ATOM 5493 C C . THR A 1 692 ? 7.659 35.275 -6.526 1.00 95.19 692 THR A C 1
ATOM 5495 O O . THR A 1 692 ? 8.351 35.606 -7.486 1.00 95.19 692 THR A O 1
ATOM 5498 N N . PHE A 1 693 ? 7.501 34.017 -6.128 1.00 94.44 693 PHE A N 1
ATOM 5499 C CA . PHE A 1 693 ? 8.028 32.838 -6.803 1.00 94.44 693 PHE A CA 1
ATOM 5500 C C . PHE A 1 693 ? 6.947 32.251 -7.711 1.00 94.44 693 PHE A C 1
ATOM 5502 O O . PHE A 1 693 ? 5.801 32.078 -7.290 1.00 94.44 693 PHE A O 1
ATOM 5509 N N . ASP A 1 694 ? 7.303 31.973 -8.964 1.00 93.81 694 ASP A N 1
ATOM 5510 C CA . ASP A 1 694 ? 6.363 31.550 -10.003 1.00 93.81 694 ASP A CA 1
ATOM 5511 C C . ASP A 1 694 ? 6.830 30.238 -10.644 1.00 93.81 694 ASP A C 1
ATOM 5513 O O . ASP A 1 694 ? 7.812 30.203 -11.383 1.00 93.81 694 ASP A O 1
ATOM 5517 N N . GLY A 1 695 ? 6.113 29.151 -10.357 1.00 92.56 695 GLY A N 1
ATOM 5518 C CA . GLY A 1 695 ? 6.365 27.817 -10.903 1.00 92.56 695 GLY A CA 1
ATOM 5519 C C . GLY A 1 695 ? 5.507 27.504 -12.127 1.00 92.56 695 GLY A C 1
ATOM 5520 O O . GLY A 1 695 ? 5.479 26.359 -12.574 1.00 92.56 695 GLY A O 1
ATOM 5521 N N . SER A 1 696 ? 4.767 28.477 -12.675 1.00 92.25 696 SER A N 1
ATOM 5522 C CA . SER A 1 696 ? 3.787 28.254 -13.750 1.00 92.25 696 SER A CA 1
ATOM 5523 C C . SER A 1 696 ? 4.387 27.839 -15.096 1.00 92.25 696 SER A C 1
ATOM 5525 O O . SER A 1 696 ? 3.647 27.367 -15.959 1.00 92.25 696 SER A O 1
ATOM 5527 N N . ALA A 1 697 ? 5.707 27.969 -15.261 1.00 93.00 697 ALA A N 1
ATOM 5528 C CA . ALA A 1 697 ? 6.452 27.407 -16.386 1.00 93.00 697 ALA A CA 1
ATOM 5529 C C . ALA A 1 697 ? 6.659 25.882 -16.272 1.00 93.00 697 ALA A C 1
ATOM 5531 O O . ALA A 1 697 ? 6.945 25.243 -17.282 1.00 93.00 697 ALA A O 1
ATOM 5532 N N . SER A 1 698 ? 6.463 25.296 -15.083 1.00 92.31 698 SER A N 1
ATOM 5533 C CA . SER A 1 698 ? 6.485 23.843 -14.887 1.00 92.31 698 SER A CA 1
ATOM 5534 C C . SER A 1 698 ? 5.256 23.193 -15.516 1.00 92.31 698 SER A C 1
ATOM 5536 O O . SER A 1 698 ? 4.129 23.659 -15.303 1.00 92.31 698 SER A O 1
ATOM 5538 N N . TYR A 1 699 ? 5.456 22.099 -16.245 1.00 88.94 699 TYR A N 1
ATOM 5539 C CA . TYR A 1 699 ? 4.391 21.375 -16.933 1.00 88.94 699 TYR A CA 1
ATOM 5540 C C . TYR A 1 699 ? 4.690 19.885 -17.016 1.00 88.94 699 TYR A C 1
ATOM 5542 O O . TYR A 1 699 ? 5.845 19.471 -17.089 1.00 88.94 699 TYR A O 1
ATOM 5550 N N . ASP A 1 700 ? 3.624 19.099 -17.054 1.00 85.00 700 ASP A N 1
ATOM 5551 C CA . ASP A 1 700 ? 3.690 17.695 -17.408 1.00 85.00 700 ASP A CA 1
ATOM 5552 C C . ASP A 1 700 ? 3.505 17.515 -18.936 1.00 85.00 700 ASP A C 1
ATOM 5554 O O . ASP A 1 700 ? 2.617 18.170 -19.505 1.00 85.00 700 ASP A O 1
ATOM 5558 N N . PRO A 1 701 ? 4.321 16.701 -19.639 1.00 83.62 701 PRO A N 1
ATOM 5559 C CA . PRO A 1 701 ? 4.184 16.504 -21.084 1.00 83.62 701 PRO A CA 1
ATOM 5560 C C . PRO A 1 701 ? 2.955 15.687 -21.517 1.00 83.62 701 PRO A C 1
ATOM 5562 O O . PRO A 1 701 ? 2.478 15.905 -22.637 1.00 83.62 701 PRO A O 1
ATOM 5565 N N . ASP A 1 702 ? 2.428 14.797 -20.671 1.00 78.75 702 ASP A N 1
ATOM 5566 C CA . ASP A 1 702 ? 1.179 14.059 -20.925 1.00 78.75 702 ASP A CA 1
ATOM 5567 C C . ASP A 1 702 ? -0.070 14.907 -20.608 1.00 78.75 702 ASP A C 1
ATOM 5569 O O . ASP A 1 702 ? -1.152 14.697 -21.170 1.00 78.75 702 ASP A O 1
ATOM 5573 N N . GLY A 1 703 ? 0.114 15.960 -19.810 1.00 77.38 703 GLY A N 1
ATOM 5574 C CA . GLY A 1 703 ? -0.885 16.957 -19.438 1.00 77.38 703 GLY A CA 1
ATOM 5575 C C . GLY A 1 703 ? -1.519 16.717 -18.069 1.00 77.38 703 GLY A C 1
ATOM 5576 O O . GLY A 1 703 ? -2.581 17.292 -17.801 1.00 77.38 703 GLY A O 1
ATOM 5577 N N . ASP A 1 704 ? -0.897 15.889 -17.229 1.00 76.31 704 ASP A N 1
ATOM 5578 C CA . ASP A 1 704 ? -1.384 15.550 -15.895 1.00 76.31 704 ASP A CA 1
ATOM 5579 C C . ASP A 1 704 ? -1.270 16.715 -14.893 1.00 76.31 704 ASP A C 1
ATOM 5581 O O . ASP A 1 704 ? -0.677 17.774 -15.136 1.00 76.31 704 ASP A O 1
ATOM 5585 N N . HIS A 1 705 ? -1.951 16.558 -13.754 1.00 82.12 705 HIS A N 1
ATOM 5586 C CA . HIS A 1 705 ? -1.945 17.562 -12.696 1.00 82.12 705 HIS A CA 1
ATOM 5587 C C . HIS A 1 705 ? -0.653 17.490 -11.881 1.00 82.12 705 HIS A C 1
ATOM 5589 O O . HIS A 1 705 ? -0.270 16.417 -11.419 1.00 82.12 705 HIS A O 1
ATOM 5595 N N . LEU A 1 706 ? -0.040 18.656 -11.666 1.00 83.44 706 LEU A N 1
ATOM 5596 C CA . LEU A 1 706 ? 1.146 18.815 -10.835 1.00 83.44 706 LEU A CA 1
ATOM 5597 C C . LEU A 1 706 ? 0.799 19.492 -9.514 1.00 83.44 706 LEU A C 1
ATOM 5599 O O . LEU A 1 706 ? 0.280 20.614 -9.513 1.00 83.44 706 LEU A O 1
ATOM 5603 N N . ASP A 1 707 ? 1.184 18.836 -8.426 1.00 85.19 707 ASP A N 1
ATOM 5604 C CA . ASP A 1 707 ? 1.330 19.433 -7.105 1.00 85.19 707 ASP A CA 1
ATOM 5605 C C . ASP A 1 707 ? 2.699 20.127 -7.000 1.00 85.19 707 ASP A C 1
ATOM 5607 O O . ASP A 1 707 ? 3.671 19.732 -7.649 1.00 85.19 707 ASP A O 1
ATOM 5611 N N . TYR A 1 708 ? 2.777 21.194 -6.201 1.00 88.00 708 TYR A N 1
ATOM 5612 C CA . TYR A 1 708 ? 3.946 22.076 -6.100 1.00 88.00 708 TYR A CA 1
ATOM 5613 C C . TYR A 1 708 ? 4.474 22.105 -4.664 1.00 88.00 708 TYR A C 1
ATOM 5615 O O . TYR A 1 708 ? 3.696 22.216 -3.721 1.00 88.00 708 TYR A O 1
ATOM 5623 N N . SER A 1 709 ? 5.795 22.075 -4.487 1.00 90.81 709 SER A N 1
ATOM 5624 C CA . SER A 1 709 ? 6.445 22.248 -3.183 1.00 90.81 709 SER A CA 1
ATOM 5625 C C . SER A 1 709 ? 7.740 23.044 -3.327 1.00 90.81 709 SER A C 1
ATOM 5627 O O . SER A 1 709 ? 8.651 22.652 -4.050 1.00 90.81 709 SER A O 1
ATOM 5629 N N . TRP A 1 710 ? 7.823 24.179 -2.644 1.00 90.19 710 TRP A N 1
ATOM 5630 C CA . TRP A 1 710 ? 8.977 25.069 -2.609 1.00 90.19 710 TRP A CA 1
ATOM 5631 C C . TRP A 1 710 ? 9.741 24.899 -1.298 1.00 90.19 710 TRP A C 1
ATOM 5633 O O . TRP A 1 710 ? 9.131 24.941 -0.231 1.00 90.19 710 TRP A O 1
ATOM 5643 N N . ASP A 1 711 ? 11.067 24.813 -1.379 1.00 92.06 711 ASP A N 1
ATOM 5644 C CA . ASP A 1 711 ? 12.001 25.093 -0.284 1.00 92.06 711 ASP A CA 1
ATOM 5645 C C . ASP A 1 711 ? 12.688 26.431 -0.585 1.00 92.06 711 ASP A C 1
ATOM 5647 O O . ASP A 1 711 ? 13.343 26.585 -1.621 1.00 92.06 711 ASP A O 1
ATOM 5651 N N . PHE A 1 712 ? 12.522 27.416 0.300 1.00 92.50 712 PHE A N 1
ATOM 5652 C CA . PHE A 1 712 ? 13.075 28.760 0.112 1.00 92.50 712 PHE A CA 1
ATOM 5653 C C . PHE A 1 712 ? 14.542 28.896 0.555 1.00 92.50 712 PHE A C 1
ATOM 5655 O O . PHE A 1 712 ? 15.115 29.981 0.437 1.00 92.50 712 PHE A O 1
ATOM 5662 N N . GLY A 1 713 ? 15.172 27.828 1.051 1.00 86.94 713 GLY A N 1
ATOM 5663 C CA . GLY A 1 713 ? 16.587 27.792 1.434 1.00 86.94 713 GLY A CA 1
ATOM 5664 C C . GLY A 1 713 ? 16.904 28.396 2.806 1.00 86.94 713 GLY A C 1
ATOM 5665 O O . GLY A 1 713 ? 18.065 28.405 3.216 1.00 86.94 713 GLY A O 1
ATOM 5666 N N . ASP A 1 714 ? 15.897 28.892 3.529 1.00 86.44 714 ASP A N 1
ATOM 5667 C CA . ASP A 1 714 ? 15.994 29.411 4.903 1.00 86.44 714 ASP A CA 1
ATOM 5668 C C . ASP A 1 714 ? 15.315 28.501 5.951 1.00 86.44 714 ASP A C 1
ATOM 5670 O O . ASP A 1 714 ? 15.294 28.823 7.141 1.00 86.44 714 ASP A O 1
ATOM 5674 N N . GLY A 1 715 ? 14.796 27.346 5.517 1.00 86.06 715 GLY A N 1
ATOM 5675 C CA . GLY A 1 715 ? 14.034 26.400 6.338 1.00 86.06 715 GLY A CA 1
ATOM 5676 C C . GLY A 1 715 ? 12.517 26.623 6.327 1.00 86.06 715 GLY A C 1
ATOM 5677 O O . GLY A 1 715 ? 11.815 25.972 7.104 1.00 86.06 715 GLY A O 1
ATOM 5678 N N . SER A 1 716 ? 12.010 27.524 5.479 1.00 84.94 716 SER A N 1
ATOM 5679 C CA . SER A 1 716 ? 10.581 27.694 5.199 1.00 84.94 716 SER A CA 1
ATOM 5680 C C . SER A 1 716 ? 10.167 27.081 3.852 1.00 84.94 716 SER A C 1
ATOM 5682 O O . SER A 1 716 ? 10.989 26.899 2.953 1.00 84.94 716 SER A O 1
ATOM 5684 N N . TYR A 1 717 ? 8.875 26.752 3.733 1.00 89.38 717 TYR A N 1
ATOM 5685 C CA . TYR A 1 717 ? 8.309 25.995 2.612 1.00 89.38 717 TYR A CA 1
ATOM 5686 C C . TYR A 1 717 ? 6.965 26.574 2.147 1.00 89.38 717 TYR A C 1
ATOM 5688 O O . TYR A 1 717 ? 6.268 27.229 2.928 1.00 89.38 717 TYR A O 1
ATOM 5696 N N . GLY A 1 718 ? 6.561 26.284 0.908 1.00 86.69 718 GLY A N 1
ATOM 5697 C CA . GLY A 1 718 ? 5.250 26.663 0.364 1.00 86.69 718 GLY A CA 1
ATOM 5698 C C . GLY A 1 718 ? 4.737 25.684 -0.695 1.00 86.69 718 GLY A C 1
ATOM 5699 O O . GLY A 1 718 ? 5.535 25.097 -1.409 1.00 86.69 718 GLY A O 1
ATOM 5700 N N . TYR A 1 719 ? 3.416 25.519 -0.816 1.00 89.88 719 TYR A N 1
ATOM 5701 C CA . TYR A 1 719 ? 2.806 24.397 -1.558 1.00 89.88 719 TYR A CA 1
ATOM 5702 C C . TYR A 1 719 ? 1.901 24.815 -2.733 1.00 89.88 719 TYR A C 1
ATOM 5704 O O . TYR A 1 719 ? 1.005 24.085 -3.138 1.00 89.88 719 TYR A O 1
ATOM 5712 N N . GLU A 1 720 ? 2.092 26.027 -3.258 1.00 91.00 720 GLU A N 1
ATOM 5713 C CA . GLU A 1 720 ? 1.264 26.590 -4.333 1.00 91.00 720 GLU A CA 1
ATOM 5714 C C . GLU A 1 720 ? 2.097 26.848 -5.593 1.00 91.00 720 GLU A C 1
ATOM 5716 O O . GLU A 1 720 ? 3.287 27.172 -5.522 1.00 91.00 720 GLU A O 1
ATOM 5721 N N . LYS A 1 721 ? 1.448 26.780 -6.763 1.00 91.94 721 LYS A N 1
ATOM 5722 C CA . LYS A 1 721 ? 2.072 27.049 -8.076 1.00 91.94 721 LYS A CA 1
ATOM 5723 C C . LYS A 1 721 ? 2.711 28.441 -8.161 1.00 91.94 721 LYS A C 1
ATOM 5725 O O . LYS A 1 721 ? 3.721 28.616 -8.838 1.00 91.94 721 LYS A O 1
ATOM 5730 N N . ILE A 1 722 ? 2.112 29.424 -7.490 1.00 93.50 722 ILE A N 1
ATOM 5731 C CA . ILE A 1 722 ? 2.650 30.777 -7.315 1.00 93.50 722 ILE A CA 1
ATOM 5732 C C . ILE A 1 722 ? 2.593 31.079 -5.820 1.00 93.50 722 ILE A C 1
ATOM 5734 O O . ILE A 1 722 ? 1.527 30.973 -5.214 1.00 93.50 722 ILE A O 1
ATOM 5738 N N . MET A 1 723 ? 3.726 31.458 -5.235 1.00 93.06 723 MET A N 1
ATOM 5739 C CA . MET A 1 723 ? 3.866 31.691 -3.797 1.00 93.06 723 MET A CA 1
ATOM 5740 C C . MET A 1 723 ? 4.621 32.995 -3.531 1.00 93.06 723 MET A C 1
ATOM 5742 O O . MET A 1 723 ? 5.395 33.467 -4.361 1.00 93.06 723 MET A O 1
ATOM 5746 N N . THR A 1 724 ? 4.411 33.587 -2.360 1.00 93.00 724 THR A N 1
ATOM 5747 C CA . THR A 1 724 ? 5.141 34.777 -1.907 1.00 93.00 724 THR A CA 1
ATOM 5748 C C . THR A 1 724 ? 5.913 34.485 -0.631 1.00 93.00 724 THR A C 1
ATOM 5750 O O . THR A 1 724 ? 5.326 33.954 0.311 1.00 93.00 724 THR A O 1
ATOM 5753 N N . HIS A 1 725 ? 7.184 34.884 -0.566 1.00 92.56 725 HIS A N 1
ATOM 5754 C CA . HIS A 1 725 ? 8.027 34.727 0.626 1.00 92.56 725 HIS A CA 1
ATOM 5755 C C . HIS A 1 725 ? 8.861 35.984 0.908 1.00 92.56 725 HIS A C 1
ATOM 5757 O O . HIS A 1 725 ? 9.172 36.754 -0.001 1.00 92.56 725 HIS A O 1
ATOM 5763 N N . THR A 1 726 ? 9.218 36.190 2.176 1.00 92.81 726 THR A N 1
ATOM 5764 C CA . THR A 1 726 ? 10.008 37.330 2.663 1.00 92.81 726 THR A CA 1
ATOM 5765 C C . THR A 1 726 ? 11.123 36.836 3.569 1.00 92.81 726 THR A C 1
ATOM 5767 O O . THR A 1 726 ? 10.874 36.221 4.607 1.00 92.81 726 THR A O 1
ATOM 5770 N N . TYR A 1 727 ? 12.356 37.175 3.209 1.00 86.81 727 TYR A N 1
ATOM 5771 C CA . TYR A 1 727 ? 13.539 36.822 3.981 1.00 86.81 727 TYR A CA 1
ATOM 5772 C C . TYR A 1 727 ? 13.823 37.871 5.059 1.00 86.81 727 TYR A C 1
ATOM 5774 O O . TYR A 1 727 ? 13.811 39.074 4.805 1.00 86.81 727 TYR A O 1
ATOM 5782 N N . SER A 1 728 ? 14.104 37.402 6.276 1.00 82.19 728 SER A N 1
ATOM 5783 C CA . SER A 1 728 ? 14.371 38.248 7.451 1.00 82.19 728 SER A CA 1
ATOM 5784 C C . SER A 1 728 ? 15.844 38.634 7.623 1.00 82.19 728 SER A C 1
ATOM 5786 O O . SER A 1 728 ? 16.224 39.213 8.643 1.00 82.19 728 SER A O 1
ATOM 5788 N N . SER A 1 729 ? 16.706 38.263 6.679 1.00 80.12 729 SER A N 1
ATOM 5789 C CA . SER A 1 729 ? 18.134 38.575 6.697 1.00 80.12 729 SER A CA 1
ATOM 5790 C C . SER A 1 729 ? 18.684 38.634 5.268 1.00 80.12 729 SER A C 1
ATOM 5792 O O . SER A 1 729 ? 18.197 37.896 4.411 1.00 80.12 729 SER A O 1
ATOM 5794 N N . PRO A 1 730 ? 19.707 39.464 5.000 1.00 80.06 730 PRO A N 1
ATOM 5795 C CA . PRO A 1 730 ? 20.408 39.438 3.726 1.00 80.06 730 PRO A CA 1
ATOM 5796 C C . PRO A 1 730 ? 21.195 38.136 3.545 1.00 80.06 730 PRO A C 1
ATOM 5798 O O . PRO A 1 730 ? 21.727 37.564 4.502 1.00 80.06 730 PRO A O 1
ATOM 5801 N N . GLY A 1 731 ? 21.311 37.694 2.297 1.00 82.25 731 GLY A N 1
ATOM 5802 C CA . GLY A 1 731 ? 21.995 36.462 1.925 1.00 82.25 731 GLY A CA 1
ATOM 5803 C C . GLY A 1 731 ? 21.652 35.998 0.512 1.00 82.25 731 GLY A C 1
ATOM 5804 O O . GLY A 1 731 ? 20.759 36.531 -0.140 1.00 82.25 731 GLY A O 1
ATOM 5805 N N . VAL A 1 732 ? 22.367 34.976 0.040 1.00 84.75 732 VAL A N 1
ATOM 5806 C CA . VAL A 1 732 ? 21.996 34.235 -1.173 1.00 84.75 732 VAL A CA 1
ATOM 5807 C C . VAL A 1 732 ? 21.396 32.908 -0.733 1.00 84.75 732 VAL A C 1
ATOM 5809 O O . VAL A 1 732 ? 22.081 32.091 -0.114 1.00 84.75 732 VAL A O 1
ATOM 5812 N N . TYR A 1 733 ? 20.126 32.708 -1.058 1.00 85.88 733 TYR A N 1
ATOM 5813 C CA . TYR A 1 733 ? 19.352 31.523 -0.722 1.00 85.88 733 TYR A CA 1
ATOM 5814 C C . TYR A 1 733 ? 19.198 30.638 -1.961 1.00 85.88 733 TYR A C 1
ATOM 5816 O O . TYR A 1 733 ? 18.823 31.117 -3.035 1.00 85.88 733 TYR A O 1
ATOM 5824 N N . ASN A 1 734 ? 19.491 29.344 -1.818 1.00 88.50 734 ASN A N 1
ATOM 5825 C CA . ASN A 1 734 ? 19.197 28.350 -2.848 1.00 88.50 734 ASN A CA 1
ATOM 5826 C C . ASN A 1 734 ? 17.724 27.966 -2.724 1.00 88.50 734 ASN A C 1
ATOM 5828 O O . ASN A 1 734 ? 17.340 27.359 -1.728 1.00 88.50 734 ASN A O 1
ATOM 5832 N N . VAL A 1 735 ? 16.925 28.316 -3.725 1.00 92.62 735 VAL A N 1
ATOM 5833 C CA . VAL A 1 735 ? 15.489 28.031 -3.759 1.00 92.62 735 VAL A CA 1
ATOM 5834 C C . VAL A 1 735 ? 15.260 26.824 -4.656 1.00 92.62 735 VAL A C 1
ATOM 5836 O O . VAL A 1 735 ? 15.768 26.784 -5.777 1.00 92.62 735 VAL A O 1
ATOM 5839 N N . SER A 1 736 ? 14.503 25.847 -4.168 1.00 90.69 736 SER A N 1
ATOM 5840 C CA . SER A 1 736 ? 14.207 24.607 -4.892 1.00 90.69 736 SER A CA 1
ATOM 5841 C C . SER A 1 736 ? 12.700 24.477 -5.073 1.00 90.69 736 SER A C 1
ATOM 5843 O O . SER A 1 736 ? 11.961 24.544 -4.093 1.00 90.69 736 SER A O 1
ATOM 5845 N N . LEU A 1 737 ? 12.244 24.288 -6.309 1.00 90.75 737 LEU A N 1
ATOM 5846 C CA . LEU A 1 737 ? 10.882 23.864 -6.620 1.00 90.75 737 LEU A CA 1
ATOM 5847 C C . LEU A 1 737 ? 10.888 22.365 -6.904 1.00 90.75 737 LEU A C 1
ATOM 5849 O O . LEU A 1 737 ? 11.621 21.910 -7.776 1.00 90.75 737 LEU A O 1
ATOM 5853 N N . PHE A 1 738 ? 10.019 21.631 -6.229 1.00 86.62 738 PHE A N 1
ATOM 5854 C CA . PHE A 1 738 ? 9.645 20.260 -6.532 1.00 86.62 738 PHE A CA 1
ATOM 5855 C C . PHE A 1 738 ? 8.248 20.266 -7.152 1.00 86.62 738 PHE A C 1
ATOM 5857 O O . PHE A 1 738 ? 7.343 20.931 -6.636 1.00 86.62 738 PHE A O 1
ATOM 5864 N N . VAL A 1 739 ? 8.067 19.521 -8.240 1.00 83.94 739 VAL A N 1
ATOM 5865 C CA . VAL A 1 739 ? 6.742 19.212 -8.791 1.00 83.94 739 VAL A CA 1
ATOM 5866 C C . VAL A 1 739 ? 6.517 17.712 -8.740 1.00 83.94 739 VAL A C 1
ATOM 5868 O O . VAL A 1 739 ? 7.451 16.934 -8.947 1.00 83.94 739 VAL A O 1
ATOM 5871 N N . VAL A 1 740 ? 5.291 17.313 -8.421 1.00 74.19 740 VAL A N 1
ATOM 5872 C CA . VAL A 1 740 ? 4.928 15.913 -8.185 1.00 74.19 740 VAL A CA 1
ATOM 5873 C C . VAL A 1 740 ? 3.637 15.605 -8.933 1.00 74.19 740 VAL A C 1
ATOM 5875 O O . VAL A 1 740 ? 2.684 16.380 -8.873 1.00 74.19 740 VAL A O 1
ATOM 5878 N N . GLU A 1 741 ? 3.602 14.477 -9.631 1.00 72.12 741 GLU A N 1
ATOM 5879 C CA . GLU A 1 741 ? 2.360 13.904 -10.148 1.00 72.12 741 GLU A CA 1
ATOM 5880 C C . GLU A 1 741 ? 1.623 13.159 -9.027 1.00 72.12 741 GLU A C 1
ATOM 5882 O O . GLU A 1 741 ? 2.239 12.487 -8.197 1.00 72.12 741 GLU A O 1
ATOM 5887 N N . TRP A 1 742 ? 0.288 13.147 -9.060 1.00 49.22 742 TRP A N 1
ATOM 5888 C CA . TRP A 1 742 ? -0.551 12.388 -8.112 1.00 49.22 742 TRP A CA 1
ATOM 5889 C C . TRP A 1 742 ? -0.228 10.870 -8.047 1.00 49.22 742 TRP A C 1
ATOM 5891 O O . TRP A 1 742 ? -0.669 10.161 -7.142 1.00 49.22 742 TRP A O 1
ATOM 5901 N N . ASN A 1 743 ? 0.550 10.347 -9.001 1.00 47.06 743 ASN A N 1
ATOM 5902 C CA . ASN A 1 743 ? 1.022 8.960 -9.064 1.00 47.06 743 ASN A CA 1
ATOM 5903 C C . ASN A 1 743 ? 2.398 8.703 -8.386 1.00 47.06 743 ASN A C 1
ATOM 5905 O O . ASN A 1 743 ? 2.871 7.566 -8.427 1.00 47.06 743 ASN A O 1
ATOM 5909 N N . ALA A 1 744 ? 2.982 9.717 -7.729 1.00 48.44 744 ALA A N 1
ATOM 5910 C CA . ALA A 1 744 ? 4.229 9.705 -6.946 1.00 48.44 744 ALA A CA 1
ATOM 5911 C C . ALA A 1 744 ? 5.581 9.796 -7.699 1.00 48.44 744 ALA A C 1
ATOM 5913 O O . ALA A 1 744 ? 6.628 9.596 -7.077 1.00 48.44 744 ALA A O 1
ATOM 5914 N N . GLN A 1 745 ? 5.605 10.167 -8.984 1.00 55.91 745 GLN A N 1
ATOM 5915 C CA . GLN A 1 745 ? 6.832 10.647 -9.650 1.00 55.91 745 GLN A CA 1
ATOM 5916 C C . GLN A 1 745 ? 7.086 12.129 -9.307 1.00 55.91 745 GLN A C 1
ATOM 5918 O O . GLN A 1 745 ? 6.144 12.919 -9.228 1.00 55.91 745 GLN A O 1
ATOM 5923 N N . SER A 1 746 ? 8.348 12.519 -9.081 1.00 60.97 746 SER A N 1
ATOM 5924 C CA . SER A 1 746 ? 8.723 13.913 -8.782 1.00 60.97 746 SER A CA 1
ATOM 5925 C C . SER A 1 746 ? 10.000 14.357 -9.493 1.00 60.97 746 SER A C 1
ATOM 5927 O O . SER A 1 746 ? 10.951 13.587 -9.613 1.00 60.97 746 SER A O 1
ATOM 5929 N N . GLU A 1 747 ? 10.024 15.622 -9.916 1.00 73.94 747 GLU A N 1
ATOM 5930 C CA . GLU A 1 747 ? 11.184 16.294 -10.516 1.00 73.94 747 GLU A CA 1
ATOM 5931 C C . GLU A 1 747 ? 11.428 17.630 -9.795 1.00 73.94 747 GLU A C 1
ATOM 5933 O O . GLU A 1 747 ? 10.517 18.196 -9.180 1.00 73.94 747 GLU A O 1
ATOM 5938 N N . TYR A 1 748 ? 12.661 18.145 -9.841 1.00 75.94 748 TYR A N 1
ATOM 5939 C CA . TYR A 1 748 ? 13.039 19.364 -9.126 1.00 75.94 748 TYR A CA 1
ATOM 5940 C C . TYR A 1 748 ? 13.823 20.358 -9.988 1.00 75.94 748 TYR A C 1
ATOM 5942 O O . TYR A 1 748 ? 14.577 19.996 -10.889 1.00 75.94 748 TYR A O 1
ATOM 5950 N N . SER A 1 749 ? 13.666 21.642 -9.676 1.00 74.94 749 SER A N 1
ATOM 5951 C CA . SER A 1 749 ? 14.300 22.767 -10.358 1.00 74.94 749 SER A CA 1
ATOM 5952 C C . SER A 1 749 ? 14.862 23.742 -9.334 1.00 74.94 749 SER A C 1
ATOM 5954 O O . SER A 1 749 ? 14.174 24.126 -8.389 1.00 74.94 749 SER A O 1
ATOM 5956 N N . ASN A 1 750 ? 16.118 24.148 -9.517 1.00 80.38 750 ASN A N 1
ATOM 5957 C CA . ASN A 1 750 ? 16.835 24.985 -8.560 1.00 80.38 750 ASN A CA 1
ATOM 5958 C C . ASN A 1 750 ? 17.108 26.372 -9.140 1.00 80.38 750 ASN A C 1
ATOM 5960 O O . ASN A 1 750 ? 17.570 26.513 -10.273 1.00 80.38 750 ASN A O 1
ATOM 5964 N N . THR A 1 751 ? 16.903 27.388 -8.314 1.00 88.31 751 THR A N 1
ATOM 5965 C CA . THR A 1 751 ? 17.157 28.798 -8.610 1.00 88.31 751 THR A CA 1
ATOM 5966 C C . THR A 1 751 ? 17.744 29.488 -7.374 1.00 88.31 751 THR A C 1
ATOM 5968 O O . THR A 1 751 ? 18.016 28.850 -6.355 1.00 88.31 751 THR A O 1
ATOM 5971 N N . THR A 1 752 ? 18.001 30.791 -7.449 1.00 82.69 752 THR A N 1
ATOM 5972 C CA . THR A 1 752 ? 18.580 31.558 -6.336 1.00 82.69 752 THR A CA 1
ATOM 5973 C C . THR A 1 752 ? 17.768 32.806 -6.046 1.00 82.69 752 THR A C 1
ATOM 5975 O O . THR A 1 752 ? 17.412 33.527 -6.980 1.00 82.69 752 THR A O 1
ATOM 5978 N N . ALA A 1 753 ? 17.558 33.099 -4.765 1.00 82.12 753 ALA A N 1
ATOM 5979 C CA . ALA A 1 753 ? 17.079 34.390 -4.289 1.00 82.12 753 ALA A CA 1
ATOM 5980 C C . ALA A 1 753 ? 18.228 35.143 -3.603 1.00 82.12 753 ALA A C 1
ATOM 5982 O O . ALA A 1 753 ? 18.752 34.698 -2.581 1.00 82.12 753 ALA A O 1
ATOM 5983 N N . THR A 1 754 ? 18.632 36.274 -4.176 1.00 85.19 754 THR A N 1
ATOM 5984 C CA . THR A 1 754 ? 19.614 37.189 -3.583 1.00 85.19 754 THR A CA 1
ATOM 5985 C C . THR A 1 754 ? 18.875 38.282 -2.826 1.00 85.19 754 THR A C 1
ATOM 5987 O O . THR A 1 754 ? 18.094 39.028 -3.416 1.00 85.19 754 THR A O 1
ATOM 5990 N N . VAL A 1 755 ? 19.124 38.364 -1.525 1.00 84.31 755 VAL A N 1
ATOM 5991 C CA . VAL A 1 755 ? 18.484 39.302 -0.605 1.00 84.31 755 VAL A CA 1
ATOM 5992 C C . VAL A 1 755 ? 19.538 40.276 -0.104 1.00 84.31 755 VAL A C 1
ATOM 5994 O O . VAL A 1 755 ? 20.476 39.875 0.590 1.00 84.31 755 VAL A O 1
ATOM 5997 N N . ASN A 1 756 ? 19.381 41.546 -0.452 1.00 80.62 756 ASN A N 1
ATOM 5998 C CA . ASN A 1 756 ? 20.303 42.613 -0.077 1.00 80.62 756 ASN A CA 1
ATOM 5999 C C . ASN A 1 756 ? 19.774 43.408 1.126 1.00 80.62 756 ASN A C 1
ATOM 6001 O O . ASN A 1 756 ? 18.634 43.244 1.552 1.00 80.62 756 ASN A O 1
ATOM 6005 N N . VAL A 1 757 ? 20.614 44.274 1.685 1.00 78.19 757 VAL A N 1
ATOM 6006 C CA . VAL A 1 757 ? 20.201 45.326 2.620 1.00 78.19 757 VAL A CA 1
ATOM 6007 C C . VAL A 1 757 ? 20.692 46.645 2.046 1.00 78.19 757 VAL A C 1
ATOM 6009 O O . VAL A 1 757 ? 21.879 46.768 1.750 1.00 78.19 757 VAL A O 1
ATOM 6012 N N . ASP A 1 758 ? 19.784 47.601 1.920 1.00 75.81 758 ASP A N 1
ATOM 6013 C CA . ASP A 1 758 ? 20.077 49.030 1.955 1.00 75.81 758 ASP A CA 1
ATOM 6014 C C . ASP A 1 758 ? 19.859 49.478 3.418 1.00 75.81 758 ASP A C 1
ATOM 6016 O O . ASP A 1 758 ? 18.881 49.080 4.059 1.00 75.81 758 ASP A O 1
ATOM 6020 N N . SER A 1 759 ? 20.836 50.177 3.999 1.00 76.50 759 SER A N 1
ATOM 6021 C CA . SER A 1 759 ? 20.846 50.533 5.429 1.00 76.50 759 SER A CA 1
ATOM 6022 C C . SER A 1 759 ? 20.427 51.974 5.719 1.00 76.50 759 SER A C 1
ATOM 6024 O O . SER A 1 759 ? 20.078 52.268 6.868 1.00 76.50 759 SER A O 1
ATOM 6026 N N . ASP A 1 760 ? 20.436 52.859 4.722 1.00 71.94 760 ASP A N 1
ATOM 6027 C CA . ASP A 1 760 ? 20.115 54.284 4.881 1.00 71.94 760 ASP A CA 1
ATOM 6028 C C . ASP A 1 760 ? 19.133 54.841 3.828 1.00 71.94 760 ASP A C 1
ATOM 6030 O O . ASP A 1 760 ? 18.593 55.938 4.018 1.00 71.94 760 ASP A O 1
ATOM 6034 N N . GLY A 1 761 ? 18.780 54.034 2.825 1.00 75.56 761 GLY A N 1
ATOM 6035 C CA . GLY A 1 761 ? 17.712 54.266 1.858 1.00 75.56 761 GLY A CA 1
ATOM 6036 C C . GLY A 1 761 ? 18.163 54.958 0.574 1.00 75.56 761 GLY A C 1
ATOM 6037 O O . GLY A 1 761 ? 17.342 55.666 -0.016 1.00 75.56 761 GLY A O 1
ATOM 6038 N N . ASP A 1 762 ? 19.436 54.840 0.184 1.00 77.94 762 ASP A N 1
ATOM 6039 C CA . ASP A 1 762 ? 20.021 55.520 -0.978 1.00 77.94 762 ASP A CA 1
ATOM 6040 C C . ASP A 1 762 ? 19.993 54.741 -2.306 1.00 77.94 762 ASP A C 1
ATOM 6042 O O . ASP A 1 762 ? 20.444 55.262 -3.327 1.00 77.94 762 ASP A O 1
ATOM 6046 N N . GLU A 1 763 ? 19.386 53.552 -2.326 1.00 78.88 763 GLU A N 1
ATOM 6047 C CA . GLU A 1 763 ? 19.351 52.621 -3.465 1.00 78.88 763 GLU A CA 1
ATOM 6048 C C . GLU A 1 763 ? 20.717 51.954 -3.782 1.00 78.88 763 GLU A C 1
ATOM 6050 O O . GLU A 1 763 ? 20.877 51.353 -4.853 1.00 78.88 763 GLU A O 1
ATOM 6055 N N . VAL A 1 764 ? 21.693 51.992 -2.860 1.00 76.50 764 VAL A N 1
ATOM 6056 C CA . VAL A 1 764 ? 22.968 51.253 -2.934 1.00 76.50 764 VAL A CA 1
ATOM 6057 C C . VAL A 1 764 ? 23.019 50.140 -1.880 1.00 76.50 764 VAL A C 1
ATOM 6059 O O . VAL A 1 764 ? 22.616 50.274 -0.728 1.00 76.50 764 VAL A O 1
ATOM 6062 N N . TRP A 1 765 ? 23.514 48.966 -2.278 1.00 78.56 765 TRP A N 1
ATOM 6063 C CA . TRP A 1 765 ? 23.564 47.801 -1.394 1.00 78.56 765 TRP A CA 1
ATOM 6064 C C . TRP A 1 765 ? 24.730 47.880 -0.407 1.00 78.56 765 TRP A C 1
ATOM 6066 O O . TRP A 1 765 ? 25.854 48.147 -0.815 1.00 78.56 765 TRP A O 1
ATOM 6076 N N . TYR A 1 766 ? 24.506 47.488 0.852 1.00 75.88 766 TYR A N 1
ATOM 6077 C CA . TYR A 1 766 ? 25.477 47.458 1.965 1.00 75.88 766 TYR A CA 1
ATOM 6078 C C . TYR A 1 766 ? 26.891 46.929 1.622 1.00 75.88 766 TYR A C 1
ATOM 6080 O O . TYR A 1 766 ? 27.870 47.268 2.280 1.00 75.88 766 TYR A O 1
ATOM 6088 N N . ASN A 1 767 ? 27.020 46.027 0.643 1.00 70.56 767 ASN A N 1
ATOM 6089 C CA . ASN A 1 767 ? 28.298 45.434 0.224 1.00 70.56 767 ASN A CA 1
ATOM 6090 C C . ASN A 1 767 ? 29.008 46.172 -0.931 1.00 70.56 767 ASN A C 1
ATOM 6092 O O . ASN A 1 767 ? 30.114 45.775 -1.303 1.00 70.56 767 ASN A O 1
ATOM 6096 N N . GLU A 1 768 ? 28.355 47.167 -1.523 1.00 78.25 768 GLU A N 1
ATOM 6097 C CA . GLU A 1 768 ? 28.851 48.070 -2.574 1.00 78.25 768 GLU A CA 1
ATOM 6098 C C . GLU A 1 768 ? 28.869 49.536 -2.101 1.00 78.25 768 GLU A C 1
ATOM 6100 O O . GLU A 1 768 ? 29.520 50.368 -2.727 1.00 78.25 768 GLU A O 1
ATOM 6105 N N . ASP A 1 769 ? 28.202 49.811 -0.981 1.00 81.06 769 ASP A N 1
ATOM 6106 C CA . ASP A 1 769 ? 28.071 51.100 -0.323 1.00 81.06 769 ASP A CA 1
ATOM 6107 C C . ASP A 1 769 ? 29.293 51.443 0.558 1.00 81.06 769 ASP A C 1
ATOM 6109 O O . ASP A 1 769 ? 29.684 50.688 1.456 1.00 81.06 769 ASP A O 1
ATOM 6113 N N . ASN A 1 770 ? 29.903 52.599 0.289 1.00 82.75 770 ASN A N 1
ATOM 6114 C CA . ASN A 1 770 ? 31.036 53.151 1.022 1.00 82.75 770 ASN A CA 1
ATOM 6115 C C . ASN A 1 770 ? 30.652 54.079 2.187 1.00 82.75 770 ASN A C 1
ATOM 6117 O O . ASN A 1 770 ? 31.562 54.544 2.876 1.00 82.75 770 ASN A O 1
ATOM 6121 N N . CYS A 1 771 ? 29.361 54.306 2.471 1.00 82.81 771 CYS A N 1
ATOM 6122 C CA . CYS A 1 771 ? 28.921 55.017 3.675 1.00 82.81 771 CYS A CA 1
ATOM 6123 C C . CYS A 1 771 ? 27.875 54.365 4.588 1.00 82.81 771 CYS A C 1
ATOM 6125 O O . CYS A 1 771 ? 27.714 54.934 5.661 1.00 82.81 771 CYS A O 1
ATOM 6127 N N . ILE A 1 772 ? 27.292 53.194 4.304 1.00 78.12 772 ILE A N 1
ATOM 6128 C CA . ILE A 1 772 ? 26.577 52.208 5.176 1.00 78.12 772 ILE A CA 1
ATOM 6129 C C . ILE A 1 772 ? 25.460 52.717 6.126 1.00 78.12 772 ILE A C 1
ATOM 6131 O O . ILE A 1 772 ? 24.612 51.936 6.549 1.00 78.12 772 ILE A O 1
ATOM 6135 N N . LEU A 1 773 ? 25.453 53.972 6.556 1.00 74.44 773 LEU A N 1
ATOM 6136 C CA . LEU A 1 773 ? 24.565 54.590 7.544 1.00 74.44 773 LEU A CA 1
ATOM 6137 C C . LEU A 1 773 ? 24.275 56.068 7.199 1.00 74.44 773 LEU A C 1
ATOM 6139 O O . LEU A 1 773 ? 23.689 56.774 8.026 1.00 74.44 773 LEU A O 1
ATOM 6143 N N . ILE A 1 774 ? 24.751 56.570 6.053 1.00 74.31 774 ILE A N 1
ATOM 6144 C CA . ILE A 1 774 ? 24.668 57.973 5.630 1.00 74.31 774 ILE A CA 1
ATOM 6145 C C . ILE A 1 774 ? 24.422 58.046 4.115 1.00 74.31 774 ILE A C 1
ATOM 6147 O O . ILE A 1 774 ? 25.378 58.114 3.346 1.00 74.31 774 ILE A O 1
ATOM 6151 N N . TYR A 1 775 ? 23.141 58.164 3.748 1.00 80.12 775 TYR A N 1
ATOM 6152 C CA . TYR A 1 775 ? 22.612 58.293 2.383 1.00 80.12 775 TYR A CA 1
ATOM 6153 C C . TYR A 1 775 ? 23.559 59.034 1.421 1.00 80.12 775 TYR A C 1
ATOM 6155 O O . TYR A 1 775 ? 23.760 60.253 1.545 1.00 80.12 775 TYR A O 1
ATOM 6163 N N . ASN A 1 776 ? 24.128 58.325 0.441 1.00 81.88 776 ASN A N 1
ATOM 6164 C CA . ASN A 1 776 ? 25.157 58.857 -0.454 1.00 81.88 776 ASN A CA 1
ATOM 6165 C C . ASN A 1 776 ? 25.134 58.218 -1.864 1.00 81.88 776 ASN A C 1
ATOM 6167 O O . ASN A 1 776 ? 26.170 57.749 -2.337 1.00 81.88 776 ASN A O 1
ATOM 6171 N N . PRO A 1 777 ? 24.045 58.351 -2.647 1.00 83.44 777 PRO A N 1
ATOM 6172 C CA . PRO A 1 777 ? 23.801 57.545 -3.858 1.00 83.44 777 PRO A CA 1
ATOM 6173 C C . PRO A 1 777 ? 24.816 57.747 -5.000 1.00 83.44 777 PRO A C 1
ATOM 6175 O O . PRO A 1 777 ? 24.875 56.971 -5.951 1.00 83.44 777 PRO A O 1
ATOM 6178 N N . ASP A 1 778 ? 25.632 58.805 -4.932 1.00 84.62 778 ASP A N 1
ATOM 6179 C CA . ASP A 1 778 ? 26.744 59.045 -5.860 1.00 84.62 778 ASP A CA 1
ATOM 6180 C C . ASP A 1 778 ? 28.029 58.263 -5.499 1.00 84.62 778 ASP A C 1
ATOM 6182 O O . ASP A 1 778 ? 28.985 58.288 -6.279 1.00 84.62 778 ASP A O 1
ATOM 6186 N N . GLN A 1 779 ? 28.092 57.651 -4.308 1.00 86.25 779 GLN A N 1
ATOM 6187 C CA . GLN A 1 779 ? 29.158 56.774 -3.800 1.00 86.25 779 GLN A CA 1
ATOM 6188 C C . GLN A 1 779 ? 30.576 57.353 -3.969 1.00 86.25 779 GLN A C 1
ATOM 6190 O O . GLN A 1 779 ? 31.545 56.660 -4.284 1.00 86.25 779 GLN A O 1
ATOM 6195 N N . ARG A 1 780 ? 30.708 58.677 -3.804 1.00 82.12 780 ARG A N 1
ATOM 6196 C CA . ARG A 1 780 ? 31.957 59.397 -4.088 1.00 82.12 780 ARG A CA 1
ATOM 6197 C C . ARG A 1 780 ? 32.979 59.188 -2.979 1.00 82.12 780 ARG A C 1
ATOM 6199 O O . ARG A 1 780 ? 32.724 59.549 -1.836 1.00 82.12 780 ARG A O 1
ATOM 6206 N N . ASP A 1 781 ? 34.166 58.784 -3.395 1.00 80.81 781 ASP A N 1
ATOM 6207 C CA . ASP A 1 781 ? 35.358 58.539 -2.588 1.00 80.81 781 ASP A CA 1
ATOM 6208 C C . ASP A 1 781 ? 36.539 59.190 -3.353 1.00 80.81 781 ASP A C 1
ATOM 6210 O O . ASP A 1 781 ? 36.757 58.892 -4.535 1.00 80.81 781 ASP A O 1
ATOM 6214 N N . ILE A 1 782 ? 37.184 60.210 -2.765 1.00 80.50 782 ILE A N 1
ATOM 6215 C CA . ILE A 1 782 ? 38.206 61.054 -3.428 1.00 80.50 782 ILE A CA 1
ATOM 6216 C C . ILE A 1 782 ? 39.635 60.575 -3.136 1.00 80.50 782 ILE A C 1
ATOM 6218 O O . ILE A 1 782 ? 40.484 60.637 -4.034 1.00 80.50 782 ILE A O 1
ATOM 6222 N N . ASN A 1 783 ? 39.903 60.110 -1.916 1.00 75.62 783 ASN A N 1
ATOM 6223 C CA . ASN A 1 783 ? 41.173 59.507 -1.491 1.00 75.62 783 ASN A CA 1
ATOM 6224 C C . ASN A 1 783 ? 41.302 58.040 -1.966 1.00 75.62 783 ASN A C 1
ATOM 6226 O O . ASN A 1 783 ? 42.420 57.543 -2.134 1.00 75.62 783 ASN A O 1
ATOM 6230 N N . ASN A 1 784 ? 40.188 57.400 -2.334 1.00 80.94 784 ASN A N 1
ATOM 6231 C CA . ASN A 1 784 ? 40.057 56.003 -2.755 1.00 80.94 784 ASN A CA 1
ATOM 6232 C C . ASN A 1 784 ? 40.464 55.028 -1.633 1.00 80.94 784 ASN A C 1
ATOM 6234 O O . ASN A 1 784 ? 41.127 54.012 -1.889 1.00 80.94 784 ASN A O 1
ATOM 6238 N N . ASP A 1 785 ? 40.107 55.349 -0.391 1.00 79.44 785 ASP A N 1
ATOM 6239 C CA . ASP A 1 785 ? 40.439 54.549 0.792 1.00 79.44 785 ASP A CA 1
ATOM 6240 C C . ASP A 1 785 ? 39.378 53.463 1.095 1.00 79.44 785 ASP A C 1
ATOM 6242 O O . ASP A 1 785 ? 39.701 52.419 1.679 1.00 79.44 785 ASP A O 1
ATOM 6246 N N . GLY A 1 786 ? 38.155 53.643 0.580 1.00 79.81 786 GLY A N 1
ATOM 6247 C CA . GLY A 1 786 ? 37.007 52.758 0.763 1.00 79.81 786 GLY A CA 1
ATOM 6248 C C . GLY A 1 786 ? 35.865 53.332 1.608 1.00 79.81 786 GLY A C 1
ATOM 6249 O O . GLY A 1 786 ? 34.853 52.640 1.733 1.00 79.81 786 GLY A O 1
ATOM 6250 N N . TYR A 1 787 ? 35.987 54.545 2.153 1.00 80.44 787 TYR A N 1
ATOM 6251 C CA . TYR A 1 787 ? 34.891 55.307 2.753 1.00 80.44 787 TYR A CA 1
ATOM 6252 C C . TYR A 1 787 ? 34.444 56.437 1.814 1.00 80.44 787 TYR A C 1
ATOM 6254 O O . TYR A 1 787 ? 35.233 57.049 1.098 1.00 80.44 787 TYR A O 1
ATOM 6262 N N . GLY A 1 788 ? 33.145 56.725 1.779 1.00 82.56 788 GLY A N 1
ATOM 6263 C CA . GLY A 1 788 ? 32.632 57.853 1.004 1.00 82.56 788 GLY A CA 1
ATOM 6264 C C . GLY A 1 788 ? 32.896 59.191 1.700 1.00 82.56 788 GLY A C 1
ATOM 6265 O O . GLY A 1 788 ? 32.811 59.303 2.921 1.00 82.56 788 GLY A O 1
ATOM 6266 N N . ASN A 1 789 ? 33.107 60.259 0.923 1.00 77.12 789 ASN A N 1
ATOM 6267 C CA . ASN A 1 789 ? 33.502 61.590 1.431 1.00 77.12 789 ASN A CA 1
ATOM 6268 C C . ASN A 1 789 ? 32.533 62.231 2.458 1.00 77.12 789 ASN A C 1
ATOM 6270 O O . ASN A 1 789 ? 32.820 63.307 2.973 1.00 77.12 789 ASN A O 1
ATOM 6274 N N . ILE A 1 790 ? 31.332 61.674 2.660 1.00 75.00 790 ILE A N 1
ATOM 6275 C CA . ILE A 1 790 ? 30.330 62.187 3.611 1.00 75.00 790 ILE A CA 1
ATOM 6276 C C . ILE A 1 790 ? 30.363 61.460 4.966 1.00 75.00 790 ILE A C 1
ATOM 6278 O O . ILE A 1 790 ? 29.847 61.985 5.952 1.00 75.00 790 ILE A O 1
ATOM 6282 N N . CYS A 1 791 ? 30.972 60.274 5.023 1.00 76.38 791 CYS A N 1
ATOM 6283 C CA . CYS A 1 791 ? 31.144 59.473 6.235 1.00 76.38 791 CYS A CA 1
ATOM 6284 C C . CYS A 1 791 ? 32.617 59.307 6.645 1.00 76.38 791 CYS A C 1
ATOM 6286 O O . CYS A 1 791 ? 32.877 58.940 7.792 1.00 76.38 791 CYS A O 1
ATOM 6288 N N . ASP A 1 792 ? 33.558 59.594 5.743 1.00 80.38 792 ASP A N 1
ATOM 6289 C CA . ASP A 1 792 ? 34.986 59.691 6.032 1.00 80.38 792 ASP A CA 1
ATOM 6290 C C . ASP A 1 792 ? 35.313 60.997 6.793 1.00 80.38 792 ASP A C 1
ATOM 6292 O O . ASP A 1 792 ? 35.007 62.086 6.298 1.00 80.38 792 ASP A O 1
ATOM 6296 N N . PRO A 1 793 ? 35.898 60.927 8.006 1.00 71.00 793 PRO A N 1
ATOM 6297 C CA . PRO A 1 793 ? 36.349 62.101 8.743 1.00 71.00 793 PRO A CA 1
ATOM 6298 C C . PRO A 1 793 ? 37.782 62.569 8.405 1.00 71.00 793 PRO A C 1
ATOM 6300 O O . PRO A 1 793 ? 38.166 63.602 8.946 1.00 71.00 793 PRO A O 1
ATOM 6303 N N . ASP A 1 794 ? 38.568 61.828 7.610 1.00 75.06 794 ASP A N 1
ATOM 6304 C CA . ASP A 1 794 ? 40.014 62.032 7.335 1.00 75.06 794 ASP A CA 1
ATOM 6305 C C . ASP A 1 794 ? 40.256 61.968 5.804 1.00 75.06 794 ASP A C 1
ATOM 6307 O O . ASP A 1 794 ? 40.896 61.066 5.260 1.00 75.06 794 ASP A O 1
ATOM 6311 N N . ILE A 1 795 ? 39.647 62.916 5.083 1.00 75.31 795 ILE A N 1
ATOM 6312 C CA . ILE A 1 795 ? 39.417 62.879 3.628 1.00 75.31 795 ILE A CA 1
ATOM 6313 C C . ILE A 1 795 ? 40.716 63.025 2.816 1.00 75.31 795 ILE A C 1
ATOM 6315 O O . ILE A 1 795 ? 40.734 62.688 1.627 1.00 75.31 795 ILE A O 1
ATOM 6319 N N . ASP A 1 796 ? 41.818 63.498 3.408 1.00 74.25 796 ASP A N 1
ATOM 6320 C CA . ASP A 1 796 ? 43.135 63.488 2.753 1.00 74.25 796 ASP A CA 1
ATOM 6321 C C . ASP A 1 796 ? 44.120 62.395 3.223 1.00 74.25 796 ASP A C 1
ATOM 6323 O O . ASP A 1 796 ? 45.219 62.308 2.659 1.00 74.25 796 ASP A O 1
ATOM 6327 N N . ASP A 1 797 ? 43.694 61.484 4.115 1.00 75.00 797 ASP A N 1
ATOM 6328 C CA . ASP A 1 797 ? 44.462 60.327 4.635 1.00 75.00 797 ASP A CA 1
ATOM 6329 C C . ASP A 1 797 ? 45.835 60.736 5.225 1.00 75.00 797 ASP A C 1
ATOM 6331 O O . ASP A 1 797 ? 46.849 60.031 5.119 1.00 75.00 797 ASP A O 1
ATOM 6335 N N . ASP A 1 798 ? 45.896 61.916 5.853 1.00 77.38 798 ASP A N 1
ATOM 6336 C CA . ASP A 1 798 ? 47.058 62.388 6.621 1.00 77.38 798 ASP A CA 1
ATOM 6337 C C . ASP A 1 798 ? 47.115 61.747 8.026 1.00 77.38 798 ASP A C 1
ATOM 6339 O O . ASP A 1 798 ? 48.205 61.593 8.607 1.00 77.38 798 ASP A O 1
ATOM 6343 N N . GLY A 1 799 ? 45.973 61.247 8.515 1.00 74.56 799 GLY A N 1
ATOM 6344 C CA . GLY A 1 799 ? 45.828 60.554 9.794 1.00 74.56 799 GLY A CA 1
ATOM 6345 C C . GLY A 1 799 ? 45.485 61.478 10.965 1.00 74.56 799 GLY A C 1
ATOM 6346 O O . GLY A 1 799 ? 45.628 61.067 12.132 1.00 74.56 799 GLY A O 1
ATOM 6347 N N . THR A 1 800 ? 45.092 62.720 10.680 1.00 71.38 800 THR A N 1
ATOM 6348 C CA . THR A 1 800 ? 44.723 63.738 11.660 1.00 71.38 800 THR A CA 1
ATOM 6349 C C . THR A 1 800 ? 43.550 64.595 11.183 1.00 71.38 800 THR A C 1
ATOM 6351 O O . THR A 1 800 ? 43.770 65.684 10.683 1.00 71.38 800 THR A O 1
ATOM 6354 N N . VAL A 1 801 ? 42.321 64.167 11.515 1.00 69.75 801 VAL A N 1
ATOM 6355 C CA . VAL A 1 801 ? 41.078 64.968 11.399 1.00 69.75 801 VAL A CA 1
ATOM 6356 C C . VAL A 1 801 ? 41.293 66.430 11.831 1.00 69.75 801 VAL A C 1
ATOM 6358 O O . VAL A 1 801 ? 41.275 66.744 13.033 1.00 69.75 801 VAL A O 1
ATOM 6361 N N . ASP A 1 802 ? 41.502 67.321 10.864 1.00 70.12 802 ASP A N 1
ATOM 6362 C CA . ASP A 1 802 ? 41.815 68.735 11.067 1.00 70.12 802 ASP A CA 1
ATOM 6363 C C . ASP A 1 802 ? 41.115 69.649 10.044 1.00 70.12 802 ASP A C 1
ATOM 6365 O O . ASP A 1 802 ? 40.111 69.280 9.447 1.00 70.12 802 ASP A O 1
ATOM 6369 N N . TYR A 1 803 ? 41.516 70.917 9.960 1.00 64.44 803 TYR A N 1
ATOM 6370 C CA . TYR A 1 803 ? 40.849 71.921 9.133 1.00 64.44 803 TYR A CA 1
ATOM 6371 C C . TYR A 1 803 ? 40.917 71.617 7.627 1.00 64.44 803 TYR A C 1
ATOM 6373 O O . TYR A 1 803 ? 39.990 71.990 6.900 1.00 64.44 803 TYR A O 1
ATOM 6381 N N . ASP A 1 804 ? 41.976 70.954 7.156 1.00 67.44 804 ASP A N 1
ATOM 6382 C CA . ASP A 1 804 ? 42.164 70.694 5.725 1.00 67.44 804 ASP A CA 1
ATOM 6383 C C . ASP A 1 804 ? 41.161 69.630 5.198 1.00 67.44 804 ASP A C 1
ATOM 6385 O O . ASP A 1 804 ? 40.644 69.790 4.086 1.00 67.44 804 ASP A O 1
ATOM 6389 N N . ASP A 1 805 ? 40.715 68.677 6.032 1.00 66.81 805 ASP A N 1
ATOM 6390 C CA . ASP A 1 805 ? 39.602 67.751 5.732 1.00 66.81 805 ASP A CA 1
ATOM 6391 C C . ASP A 1 805 ? 38.286 68.485 5.441 1.00 66.81 805 ASP A C 1
ATOM 6393 O O . ASP A 1 805 ? 37.637 68.287 4.407 1.00 66.81 805 ASP A O 1
ATOM 6397 N N . TYR A 1 806 ? 37.890 69.392 6.344 1.00 60.84 806 TYR A N 1
ATOM 6398 C CA . TYR A 1 806 ? 36.645 70.155 6.211 1.00 60.84 806 TYR A CA 1
ATOM 6399 C C . TYR A 1 806 ? 36.693 71.119 5.015 1.00 60.84 806 TYR A C 1
ATOM 6401 O O . TYR A 1 806 ? 35.656 71.384 4.401 1.00 60.84 806 TYR A O 1
ATOM 6409 N N . ILE A 1 807 ? 37.881 71.609 4.634 1.00 64.38 807 ILE A N 1
ATOM 6410 C CA . ILE A 1 807 ? 38.092 72.384 3.400 1.00 64.38 807 ILE A CA 1
ATOM 6411 C C . ILE A 1 807 ? 37.797 71.535 2.156 1.00 64.38 807 ILE A C 1
ATOM 6413 O O . ILE A 1 807 ? 37.177 72.041 1.214 1.00 64.38 807 ILE A O 1
ATOM 6417 N N . ILE A 1 808 ? 38.194 70.259 2.132 1.00 62.38 808 ILE A N 1
ATOM 6418 C CA . ILE A 1 808 ? 37.920 69.357 1.002 1.00 62.38 808 ILE A CA 1
ATOM 6419 C C . ILE A 1 808 ? 36.425 69.023 0.936 1.00 62.38 808 ILE A C 1
ATOM 6421 O O . ILE A 1 808 ? 35.826 69.127 -0.139 1.00 62.38 808 ILE A O 1
ATOM 6425 N N . LEU A 1 809 ? 35.801 68.737 2.082 1.00 57.88 809 LEU A N 1
ATOM 6426 C CA . LEU A 1 809 ? 34.359 68.490 2.215 1.00 57.88 809 LEU A CA 1
ATOM 6427 C C . LEU A 1 809 ? 33.530 69.694 1.715 1.00 57.88 809 LEU A C 1
ATOM 6429 O O . LEU A 1 809 ? 32.645 69.551 0.864 1.00 57.88 809 LEU A O 1
ATOM 6433 N N . ALA A 1 810 ? 33.872 70.910 2.156 1.00 54.62 810 ALA A N 1
ATOM 6434 C CA . ALA A 1 810 ? 33.226 72.149 1.716 1.00 54.62 810 ALA A CA 1
ATOM 6435 C C . ALA A 1 810 ? 33.513 72.479 0.237 1.00 54.62 810 ALA A C 1
ATOM 6437 O O . ALA A 1 810 ? 32.614 72.900 -0.497 1.00 54.62 810 ALA A O 1
ATOM 6438 N N . GLY A 1 811 ? 34.742 72.252 -0.234 1.00 55.66 811 GLY A N 1
ATOM 6439 C CA . GLY A 1 811 ? 35.140 72.452 -1.630 1.00 55.66 811 GLY A CA 1
ATOM 6440 C C . GLY A 1 811 ? 34.402 71.522 -2.597 1.00 55.66 811 GLY A C 1
ATOM 6441 O O . GLY A 1 811 ? 33.954 71.960 -3.663 1.00 55.66 811 GLY A O 1
ATOM 6442 N N . ALA A 1 812 ? 34.196 70.262 -2.204 1.00 51.53 812 ALA A N 1
ATOM 6443 C CA . ALA A 1 812 ? 33.364 69.311 -2.934 1.00 51.53 812 ALA A CA 1
ATOM 6444 C C . ALA A 1 812 ? 31.907 69.797 -3.014 1.00 51.53 812 ALA A C 1
ATOM 6446 O O . ALA A 1 812 ? 31.327 69.790 -4.104 1.00 51.53 812 ALA A O 1
ATOM 6447 N N . TYR A 1 813 ? 31.352 70.300 -1.906 1.00 46.94 813 TYR A N 1
ATOM 6448 C CA . TYR A 1 813 ? 29.989 70.841 -1.840 1.00 46.94 813 TYR A CA 1
ATOM 6449 C C . TYR A 1 813 ? 29.794 72.089 -2.718 1.00 46.94 813 TYR A C 1
ATOM 6451 O O . TYR A 1 813 ? 28.786 72.218 -3.407 1.00 46.94 813 TYR A O 1
ATOM 6459 N N . ILE A 1 814 ? 30.768 73.003 -2.765 1.00 48.06 814 ILE A N 1
ATOM 6460 C CA . ILE A 1 814 ? 30.700 74.207 -3.616 1.00 48.06 814 ILE A CA 1
ATOM 6461 C C . ILE A 1 814 ? 30.780 73.838 -5.109 1.00 48.06 814 ILE A C 1
ATOM 6463 O O . ILE A 1 814 ? 30.107 74.453 -5.943 1.00 48.06 814 ILE A O 1
ATOM 6467 N N . SER A 1 815 ? 31.532 72.788 -5.460 1.00 45.53 815 SER A N 1
ATOM 6468 C CA . SER A 1 815 ? 31.648 72.318 -6.848 1.00 45.53 815 SER A CA 1
ATOM 6469 C C . SER A 1 815 ? 30.322 71.815 -7.443 1.00 45.53 815 SER A C 1
ATOM 6471 O O . SER A 1 815 ? 30.107 71.953 -8.650 1.00 45.53 815 SER A O 1
ATOM 6473 N N . THR A 1 816 ? 29.409 71.287 -6.618 1.00 42.66 816 THR A N 1
ATOM 6474 C CA . THR A 1 816 ? 28.108 70.748 -7.054 1.00 42.66 816 THR A CA 1
ATOM 6475 C C . THR A 1 816 ? 27.013 71.804 -7.215 1.00 42.66 816 THR A C 1
ATOM 6477 O O . THR A 1 816 ? 26.115 71.601 -8.032 1.00 42.66 816 THR A O 1
ATOM 6480 N N . ILE A 1 817 ? 27.085 72.942 -6.513 1.00 42.72 817 ILE A N 1
ATOM 6481 C CA . ILE A 1 817 ? 26.161 74.085 -6.706 1.00 42.72 817 ILE A CA 1
ATOM 6482 C C . ILE A 1 817 ? 26.642 75.103 -7.751 1.00 42.72 817 ILE A C 1
ATOM 6484 O O . ILE A 1 817 ? 25.842 75.908 -8.229 1.00 42.72 817 ILE A O 1
ATOM 6488 N N . GLY A 1 818 ? 27.905 75.027 -8.184 1.00 41.84 818 GLY A N 1
ATOM 6489 C CA . GLY A 1 818 ? 28.383 75.707 -9.392 1.00 41.84 818 GLY A CA 1
ATOM 6490 C C . GLY A 1 818 ? 28.567 77.224 -9.274 1.00 41.84 818 GLY A C 1
ATOM 6491 O O . GLY A 1 818 ? 28.472 77.916 -10.290 1.00 41.84 818 GLY A O 1
ATOM 6492 N N . ASP A 1 819 ? 28.839 77.745 -8.073 1.00 40.41 819 ASP A N 1
ATOM 6493 C CA . ASP A 1 819 ? 29.283 79.135 -7.904 1.00 40.41 819 ASP A CA 1
ATOM 6494 C C . ASP A 1 819 ? 30.796 79.255 -8.173 1.00 40.41 819 ASP A C 1
ATOM 6496 O O . ASP A 1 819 ? 31.582 78.367 -7.845 1.00 40.41 819 ASP A O 1
ATOM 6500 N N . THR A 1 820 ? 31.213 80.335 -8.836 1.00 43.53 820 THR A N 1
ATOM 6501 C CA . THR A 1 820 ? 32.561 80.476 -9.418 1.00 43.53 820 THR A CA 1
ATOM 6502 C C . THR A 1 820 ? 33.239 81.814 -9.109 1.00 43.53 820 THR A C 1
ATOM 6504 O O . THR A 1 820 ? 34.109 82.241 -9.872 1.00 43.53 820 THR A O 1
ATOM 6507 N N . ASN A 1 821 ? 32.852 82.510 -8.035 1.00 42.09 821 ASN A N 1
ATOM 6508 C CA . ASN A 1 821 ? 33.522 83.740 -7.592 1.00 42.09 821 ASN A CA 1
ATOM 6509 C C . ASN A 1 821 ? 34.431 83.479 -6.382 1.00 42.09 821 ASN A C 1
ATOM 6511 O O . ASN A 1 821 ? 33.970 83.276 -5.268 1.00 42.09 821 ASN A O 1
ATOM 6515 N N . TYR A 1 822 ? 35.741 83.505 -6.627 1.00 45.50 822 TYR A N 1
ATOM 6516 C CA . TYR A 1 822 ? 36.797 83.128 -5.678 1.00 45.50 822 TYR A CA 1
ATOM 6517 C C . TYR A 1 822 ? 37.294 84.316 -4.820 1.00 45.50 822 TYR A C 1
ATOM 6519 O O . TYR A 1 822 ? 38.493 84.448 -4.588 1.00 45.50 822 TYR A O 1
ATOM 6527 N N . ASP A 1 823 ? 36.410 85.241 -4.435 1.00 46.72 823 ASP A N 1
ATOM 6528 C CA . ASP A 1 823 ? 36.768 86.410 -3.614 1.00 46.72 823 ASP A CA 1
ATOM 6529 C C . ASP A 1 823 ? 35.530 86.923 -2.846 1.00 46.72 823 ASP A C 1
ATOM 6531 O O . ASP A 1 823 ? 34.487 87.159 -3.456 1.00 46.72 823 ASP A O 1
ATOM 6535 N N . GLU A 1 824 ? 35.672 87.095 -1.527 1.00 43.25 824 GLU A N 1
ATOM 6536 C CA . GLU A 1 824 ? 34.681 87.618 -0.559 1.00 43.25 824 GLU A CA 1
ATOM 6537 C C . GLU A 1 824 ? 33.359 86.821 -0.347 1.00 43.25 824 GLU A C 1
ATOM 6539 O O . GLU A 1 824 ? 32.321 87.170 -0.917 1.00 43.25 824 GLU A O 1
ATOM 6544 N N . ARG A 1 825 ? 33.394 85.857 0.606 1.00 51.81 825 ARG A N 1
ATOM 6545 C CA . ARG A 1 825 ? 32.370 85.481 1.640 1.00 51.81 825 ARG A CA 1
ATOM 6546 C C . ARG A 1 825 ? 32.195 83.963 1.851 1.00 51.81 825 ARG A C 1
ATOM 6548 O O . ARG A 1 825 ? 31.208 83.373 1.423 1.00 51.81 825 ARG A O 1
ATOM 6555 N N . ALA A 1 826 ? 33.122 83.370 2.604 1.00 52.28 826 ALA A N 1
ATOM 6556 C CA . ALA A 1 826 ? 32.824 82.255 3.521 1.00 52.28 826 ALA A CA 1
ATOM 6557 C C . ALA A 1 826 ? 32.882 82.730 4.995 1.00 52.28 826 ALA A C 1
ATOM 6559 O O . ALA A 1 826 ? 33.063 81.939 5.909 1.00 52.28 826 ALA A O 1
ATOM 6560 N N . ASP A 1 827 ? 32.744 84.047 5.152 1.00 55.91 827 ASP A N 1
ATOM 6561 C CA . ASP A 1 827 ? 32.601 84.843 6.366 1.00 55.91 827 ASP A CA 1
ATOM 6562 C C . ASP A 1 827 ? 31.089 85.114 6.488 1.00 55.91 827 ASP A C 1
ATOM 6564 O O . ASP A 1 827 ? 30.504 85.835 5.663 1.00 55.91 827 ASP A O 1
ATOM 6568 N N . PHE A 1 828 ? 30.435 84.386 7.389 1.00 57.44 828 PHE A N 1
ATOM 6569 C CA . PHE A 1 828 ? 28.985 84.294 7.546 1.00 57.44 828 PHE A CA 1
ATOM 6570 C C . PHE A 1 828 ? 28.443 85.260 8.601 1.00 57.44 828 PHE A C 1
ATOM 6572 O O . PHE A 1 828 ? 27.288 85.684 8.467 1.00 57.44 828 PHE A O 1
ATOM 6579 N N . ASP A 1 829 ? 29.238 85.636 9.607 1.00 55.66 829 ASP A N 1
ATOM 6580 C CA . ASP A 1 829 ? 28.872 86.702 10.551 1.00 55.66 829 ASP A CA 1
ATOM 6581 C C . ASP A 1 829 ? 29.350 88.110 10.111 1.00 55.66 829 ASP A C 1
ATOM 6583 O O . ASP A 1 829 ? 28.790 89.129 10.543 1.00 55.66 829 ASP A O 1
ATOM 6587 N N . ASN A 1 830 ? 30.208 88.149 9.085 1.00 56.00 830 ASN A N 1
ATOM 6588 C CA . ASN A 1 830 ? 30.694 89.310 8.341 1.00 56.00 830 ASN A CA 1
ATOM 6589 C C . ASN A 1 830 ? 31.702 90.171 9.141 1.00 56.00 830 ASN A C 1
ATOM 6591 O O . ASN A 1 830 ? 31.598 91.408 9.121 1.00 56.00 830 ASN A O 1
ATOM 6595 N N . ASP A 1 831 ? 32.669 89.543 9.820 1.00 63.66 831 ASP A N 1
ATOM 6596 C CA . ASP A 1 831 ? 33.736 90.199 10.605 1.00 63.66 831 ASP A CA 1
ATOM 6597 C C . ASP A 1 831 ? 35.056 90.479 9.842 1.00 63.66 831 ASP A C 1
ATOM 6599 O O . ASP A 1 831 ? 35.962 91.126 10.384 1.00 63.66 831 ASP A O 1
ATOM 6603 N N . ASP A 1 832 ? 35.116 90.124 8.551 1.00 59.00 832 ASP A N 1
ATOM 6604 C CA . ASP A 1 832 ? 36.286 90.161 7.654 1.00 59.00 832 ASP A CA 1
ATOM 6605 C C . ASP A 1 832 ? 37.409 89.153 8.026 1.00 59.00 832 ASP A C 1
ATOM 6607 O O . ASP A 1 832 ? 38.549 89.272 7.549 1.00 59.00 832 ASP A O 1
ATOM 6611 N N . SER A 1 833 ? 37.108 88.131 8.834 1.00 54.03 833 SER A N 1
ATOM 6612 C CA . SER A 1 833 ? 37.911 86.914 8.997 1.00 54.03 833 SER A CA 1
ATOM 6613 C C . SER A 1 833 ? 37.125 85.658 8.578 1.00 54.03 833 SER A C 1
ATOM 6615 O O . SER A 1 833 ? 36.012 85.758 8.082 1.00 54.03 833 SER A O 1
ATOM 6617 N N . ILE A 1 834 ? 37.764 84.486 8.622 1.00 55.75 834 ILE A N 1
ATOM 6618 C CA . ILE A 1 834 ? 37.084 83.189 8.482 1.00 55.75 834 ILE A CA 1
ATOM 6619 C C . ILE A 1 834 ? 37.590 82.367 9.656 1.00 55.75 834 ILE A C 1
ATOM 6621 O O . ILE A 1 834 ? 38.769 81.984 9.659 1.00 55.75 834 ILE A O 1
ATOM 6625 N N . ASP A 1 835 ? 36.755 82.170 10.671 1.00 56.94 835 ASP A N 1
ATOM 6626 C CA . ASP A 1 835 ? 37.161 81.461 11.884 1.00 56.94 835 ASP A CA 1
ATOM 6627 C C . ASP A 1 835 ? 36.122 80.443 12.399 1.00 56.94 835 ASP A C 1
ATOM 6629 O O . ASP A 1 835 ? 35.338 79.877 11.634 1.00 56.94 835 ASP A O 1
ATOM 6633 N N . TYR A 1 836 ? 36.216 80.071 13.674 1.00 46.97 836 TYR A N 1
ATOM 6634 C CA . TYR A 1 836 ? 35.388 79.026 14.269 1.00 46.97 836 TYR A CA 1
ATOM 6635 C C . TYR A 1 836 ? 33.911 79.435 14.384 1.00 46.97 836 TYR A C 1
ATOM 6637 O O . TYR A 1 836 ? 33.033 78.567 14.399 1.00 46.97 836 TYR A O 1
ATOM 6645 N N . ASP A 1 837 ? 33.626 80.734 14.446 1.00 51.56 837 ASP A N 1
ATOM 6646 C CA . ASP A 1 837 ? 32.282 81.238 14.716 1.00 51.56 837 ASP A CA 1
ATOM 6647 C C . ASP A 1 837 ? 31.415 81.223 13.431 1.00 51.56 837 ASP A C 1
ATOM 6649 O O . ASP A 1 837 ? 30.231 80.870 13.488 1.00 51.56 837 ASP A O 1
ATOM 6653 N N . ASP A 1 838 ? 32.026 81.404 12.251 1.00 55.25 838 ASP A N 1
ATOM 6654 C CA . ASP A 1 838 ? 31.411 81.158 10.932 1.00 55.25 838 ASP A CA 1
ATOM 6655 C C . ASP A 1 838 ? 30.983 79.699 10.739 1.00 55.25 838 ASP A C 1
ATOM 6657 O O . ASP A 1 838 ? 29.917 79.399 10.189 1.00 55.25 838 ASP A O 1
ATOM 6661 N N . TYR A 1 839 ? 31.809 78.768 11.223 1.00 52.38 839 TYR A N 1
ATOM 6662 C CA . TYR A 1 839 ? 31.533 77.338 11.138 1.00 52.38 839 TYR A CA 1
ATOM 6663 C C . TYR A 1 839 ? 30.306 76.939 11.970 1.00 52.38 839 TYR A C 1
ATOM 6665 O O . TYR A 1 839 ? 29.542 76.073 11.540 1.00 52.38 839 TYR A O 1
ATOM 6673 N N . ILE A 1 840 ? 30.034 77.597 13.106 1.00 51.00 840 ILE A N 1
ATOM 6674 C CA . ILE A 1 840 ? 28.821 77.325 13.901 1.00 51.00 840 ILE A CA 1
ATOM 6675 C C . ILE A 1 840 ? 27.541 77.639 13.108 1.00 51.00 840 ILE A C 1
ATOM 6677 O O . ILE A 1 840 ? 26.539 76.938 13.267 1.00 51.00 840 ILE A O 1
ATOM 6681 N N . ILE A 1 841 ? 27.567 78.625 12.207 1.00 50.41 841 ILE A N 1
ATOM 6682 C CA . ILE A 1 841 ? 26.420 78.965 11.348 1.00 50.41 841 ILE A CA 1
ATOM 6683 C C . ILE A 1 841 ? 26.167 77.866 10.298 1.00 50.41 841 ILE A C 1
ATOM 6685 O O . ILE A 1 841 ? 25.012 77.561 9.993 1.00 50.41 841 ILE A O 1
ATOM 6689 N N . LEU A 1 842 ? 27.225 77.227 9.790 1.00 43.97 842 LEU A N 1
ATOM 6690 C CA . LEU A 1 842 ? 27.150 76.121 8.825 1.00 43.97 842 LEU A CA 1
ATOM 6691 C C . LEU A 1 842 ? 26.787 74.781 9.491 1.00 43.97 842 LEU A C 1
ATOM 6693 O O . LEU A 1 842 ? 25.881 74.088 9.026 1.00 43.97 842 LEU A O 1
ATOM 6697 N N . ALA A 1 843 ? 27.415 74.448 10.620 1.00 43.22 843 ALA A N 1
ATOM 6698 C CA . ALA A 1 843 ? 27.105 73.253 11.410 1.00 43.22 843 ALA A CA 1
ATOM 6699 C C . ALA A 1 843 ? 25.697 73.311 12.034 1.00 43.22 843 ALA A C 1
ATOM 6701 O O . ALA A 1 843 ? 25.019 72.290 12.147 1.00 43.22 843 ALA A O 1
ATOM 6702 N N . GLY A 1 844 ? 25.202 74.510 12.366 1.00 43.09 844 GLY A N 1
ATOM 6703 C CA . GLY A 1 844 ? 23.826 74.730 12.821 1.00 43.09 844 GLY A CA 1
ATOM 6704 C C . GLY A 1 844 ? 22.749 74.395 11.779 1.00 43.09 844 GLY A C 1
ATOM 6705 O O . GLY A 1 844 ? 21.591 74.209 12.150 1.00 43.09 844 GLY A O 1
ATOM 6706 N N . ALA A 1 845 ? 23.108 74.278 10.494 1.00 44.84 845 ALA A N 1
ATOM 6707 C CA . ALA A 1 845 ? 22.204 73.832 9.433 1.00 44.84 845 ALA A CA 1
ATOM 6708 C C . ALA A 1 845 ? 22.169 72.298 9.255 1.00 44.84 845 ALA A C 1
ATOM 6710 O O . ALA A 1 845 ? 21.214 71.787 8.671 1.00 44.84 845 ALA A O 1
ATOM 6711 N N . TYR A 1 846 ? 23.167 71.569 9.776 1.00 42.19 846 TYR A N 1
ATOM 6712 C CA . TYR A 1 846 ? 23.314 70.114 9.641 1.00 42.19 846 TYR A CA 1
ATOM 6713 C C . TYR A 1 846 ? 23.758 69.448 10.962 1.00 42.19 846 TYR A C 1
ATOM 6715 O O . TYR A 1 846 ? 24.891 69.009 11.115 1.00 42.19 846 TYR A O 1
ATOM 6723 N N . GLY A 1 847 ? 22.825 69.338 11.915 1.00 32.81 847 GLY A N 1
ATOM 6724 C CA . GLY A 1 847 ? 22.761 68.239 12.895 1.00 32.81 847 GLY A CA 1
ATOM 6725 C C . GLY A 1 847 ? 24.027 67.825 13.673 1.00 32.81 847 GLY A C 1
ATOM 6726 O O . GLY A 1 847 ? 24.423 66.669 13.597 1.00 32.81 847 GLY A O 1
ATOM 6727 N N . SER A 1 848 ? 24.581 68.720 14.494 1.00 35.22 848 SER A N 1
ATOM 6728 C CA . SER A 1 848 ? 25.345 68.457 15.738 1.00 35.22 848 SER A CA 1
ATOM 6729 C C . SER A 1 848 ? 26.056 67.097 15.945 1.00 35.22 848 SER A C 1
ATOM 6731 O O . SER A 1 848 ? 25.485 66.152 16.496 1.00 35.22 848 SER A O 1
ATOM 6733 N N . ALA A 1 849 ? 27.380 67.080 15.750 1.00 29.08 849 ALA A N 1
ATOM 6734 C CA . ALA A 1 849 ? 28.284 66.192 16.494 1.00 29.08 849 ALA A CA 1
ATOM 6735 C C . ALA A 1 849 ? 28.463 66.672 17.966 1.00 29.08 849 ALA A C 1
ATOM 6737 O O . ALA A 1 849 ? 28.259 67.855 18.258 1.00 29.08 849 ALA A O 1
ATOM 6738 N N . PRO A 1 850 ? 28.832 65.803 18.933 1.00 34.47 850 PRO A N 1
ATOM 6739 C CA . PRO A 1 850 ? 28.720 66.127 20.361 1.00 34.47 850 PRO A CA 1
ATOM 6740 C C . PRO A 1 850 ? 29.906 66.934 20.934 1.00 34.47 850 PRO A C 1
ATOM 6742 O O . PRO A 1 850 ? 30.961 66.382 21.252 1.00 34.47 850 PRO A O 1
ATOM 6745 N N . GLY A 1 851 ? 29.685 68.232 21.173 1.00 30.14 851 GLY A N 1
ATOM 6746 C CA . GLY A 1 851 ? 30.537 69.119 21.985 1.00 30.14 851 GLY A CA 1
ATOM 6747 C C . GLY A 1 851 ? 29.912 69.475 23.353 1.00 30.14 851 GLY A C 1
ATOM 6748 O O . GLY A 1 851 ? 28.703 69.324 23.535 1.00 30.14 851 GLY A O 1
ATOM 6749 N N . PRO A 1 852 ? 30.696 69.918 24.358 1.00 33.25 852 PRO A N 1
ATOM 6750 C CA . PRO A 1 852 ? 30.219 70.027 25.740 1.00 33.25 852 PRO A CA 1
ATOM 6751 C C . PRO A 1 852 ? 29.321 71.250 26.014 1.00 33.25 852 PRO A C 1
ATOM 6753 O O . PRO A 1 852 ? 29.805 72.374 26.114 1.00 33.25 852 PRO A O 1
ATOM 6756 N N . SER A 1 853 ? 28.030 70.973 26.224 1.00 36.94 853 SER A N 1
ATOM 6757 C CA . SER A 1 853 ? 27.040 71.712 27.036 1.00 36.94 853 SER A CA 1
ATOM 6758 C C . SER A 1 853 ? 27.229 73.230 27.222 1.00 36.94 853 SER A C 1
ATOM 6760 O O . SER A 1 853 ? 27.882 73.649 28.180 1.00 36.94 853 SER A O 1
ATOM 6762 N N . TYR A 1 854 ? 26.519 74.035 26.421 1.00 38.06 854 TYR A N 1
ATOM 6763 C CA . TYR A 1 854 ? 25.969 75.328 26.860 1.00 38.06 854 TYR A CA 1
ATOM 6764 C C . TYR A 1 854 ? 24.645 75.662 26.140 1.00 38.06 854 TYR A C 1
ATOM 6766 O O . TYR A 1 854 ? 24.652 76.272 25.078 1.00 38.06 854 TYR A O 1
ATOM 6774 N N . GLY A 1 855 ? 23.522 75.303 26.775 1.00 44.31 855 GLY A N 1
ATOM 6775 C CA . GLY A 1 855 ? 22.222 75.989 26.685 1.00 44.31 855 GLY A CA 1
ATOM 6776 C C . GLY A 1 855 ? 21.526 76.106 25.323 1.00 44.31 855 GLY A C 1
ATOM 6777 O O . GLY A 1 855 ? 21.570 77.167 24.702 1.00 44.31 855 GLY A O 1
ATOM 6778 N N . SER A 1 856 ? 20.745 75.088 24.956 1.00 53.09 856 SER A N 1
ATOM 6779 C CA . SER A 1 856 ? 19.604 75.231 24.043 1.00 53.09 856 SER A CA 1
ATOM 6780 C C . SER A 1 856 ? 18.290 75.470 24.807 1.00 53.09 856 SER A C 1
ATOM 6782 O O . SER A 1 856 ? 18.178 75.216 26.009 1.00 53.09 856 SER A O 1
ATOM 6784 N N . ASN A 1 857 ? 17.304 75.991 24.079 1.00 58.09 857 ASN A N 1
ATOM 6785 C CA . ASN A 1 857 ? 15.886 75.772 24.336 1.00 58.09 857 ASN A CA 1
ATOM 6786 C C . ASN A 1 857 ? 15.383 74.978 23.122 1.00 58.09 857 ASN A C 1
ATOM 6788 O O . ASN A 1 857 ? 15.517 75.461 21.993 1.00 58.09 857 ASN A O 1
ATOM 6792 N N . SER A 1 858 ? 14.877 73.769 23.338 1.00 62.22 858 SER A N 1
ATOM 6793 C CA . SER A 1 858 ? 14.544 72.831 22.262 1.00 62.22 858 SER A CA 1
ATOM 6794 C C . SER A 1 858 ? 13.054 72.767 21.894 1.00 62.22 858 SER A C 1
ATOM 6796 O O . SER A 1 858 ? 12.711 72.145 20.888 1.00 62.22 858 SER A O 1
ATOM 6798 N N . ASP A 1 859 ? 12.182 73.487 22.609 1.00 59.53 859 ASP A N 1
ATOM 6799 C CA . ASP A 1 859 ? 10.724 73.534 22.388 1.00 59.53 859 ASP A CA 1
ATOM 6800 C C . ASP A 1 859 ? 10.160 74.942 22.054 1.00 59.53 859 ASP A C 1
ATOM 6802 O O . ASP A 1 859 ? 8.992 75.100 21.690 1.00 59.53 859 ASP A O 1
ATOM 6806 N N . SER A 1 860 ? 11.024 75.958 22.095 1.00 58.38 860 SER A N 1
ATOM 6807 C CA . SER A 1 860 ? 10.796 77.401 21.918 1.00 58.38 860 SER A CA 1
ATOM 6808 C C . SER A 1 860 ? 9.931 78.114 22.977 1.00 58.38 860 SER A C 1
ATOM 6810 O O . SER A 1 860 ? 9.352 79.162 22.671 1.00 58.38 860 SER A O 1
ATOM 6812 N N . ASP A 1 861 ? 9.850 77.617 24.215 1.00 67.31 861 ASP A N 1
ATOM 6813 C CA . ASP A 1 861 ? 9.002 78.201 25.274 1.00 67.31 861 ASP A CA 1
ATOM 6814 C C . ASP A 1 861 ? 9.556 79.470 25.971 1.00 67.31 861 ASP A C 1
ATOM 6816 O O . ASP A 1 861 ? 8.782 80.293 26.467 1.00 67.31 861 ASP A O 1
ATOM 6820 N N . GLY A 1 862 ? 10.878 79.677 25.962 1.00 63.84 862 GLY A N 1
ATOM 6821 C CA . GLY A 1 862 ? 11.568 80.805 26.601 1.00 63.84 862 GLY A CA 1
ATOM 6822 C C . GLY A 1 862 ? 12.459 80.474 27.811 1.00 63.84 862 GLY A C 1
ATOM 6823 O O . GLY A 1 862 ? 13.160 81.377 28.280 1.00 63.84 862 GLY A O 1
ATOM 6824 N N . TRP A 1 863 ? 12.486 79.232 28.298 1.00 58.97 863 TRP A N 1
ATOM 6825 C CA . TRP A 1 863 ? 13.391 78.753 29.359 1.00 58.97 863 TRP A CA 1
ATOM 6826 C C . TRP A 1 863 ? 14.611 78.020 28.771 1.00 58.97 863 TRP A C 1
ATOM 6828 O O . TRP A 1 863 ? 14.770 77.992 27.562 1.00 58.97 863 TRP A O 1
ATOM 6838 N N . ILE A 1 864 ? 15.552 77.512 29.568 1.00 60.25 864 ILE A N 1
ATOM 6839 C CA . ILE A 1 864 ? 16.646 76.660 29.045 1.00 60.25 864 ILE A CA 1
ATOM 6840 C C . ILE A 1 864 ? 16.374 75.216 29.443 1.00 60.25 864 ILE A C 1
ATOM 6842 O O . ILE A 1 864 ? 15.918 74.998 30.563 1.00 60.25 864 ILE A O 1
ATOM 6846 N N . ASP A 1 865 ? 16.694 74.255 28.571 1.00 64.69 865 ASP A N 1
ATOM 6847 C CA . ASP A 1 865 ? 16.305 72.840 28.731 1.00 64.69 865 ASP A CA 1
ATOM 6848 C C . ASP A 1 865 ? 16.697 72.255 30.116 1.00 64.69 865 ASP A C 1
ATOM 6850 O O . ASP A 1 865 ? 15.980 71.455 30.710 1.00 64.69 865 ASP A O 1
ATOM 6854 N N . GLU A 1 866 ? 17.823 72.704 30.688 1.00 55.31 866 GLU A N 1
ATOM 6855 C CA . GLU A 1 866 ? 18.332 72.283 32.009 1.00 55.31 866 GLU A CA 1
ATOM 6856 C C . GLU A 1 866 ? 17.529 72.818 33.221 1.00 55.31 866 GLU A C 1
ATOM 6858 O O . GLU A 1 866 ? 17.781 72.413 34.359 1.00 55.31 866 GLU A O 1
ATOM 6863 N N . MET A 1 867 ? 16.605 73.757 33.002 1.00 55.38 867 MET A N 1
ATOM 6864 C CA . MET A 1 867 ? 15.739 74.384 34.013 1.00 55.38 867 MET A CA 1
ATOM 6865 C C . MET A 1 867 ? 14.241 74.193 33.731 1.00 55.38 867 MET A C 1
ATOM 6867 O O . MET A 1 867 ? 13.423 74.729 34.476 1.00 55.38 867 MET A O 1
ATOM 6871 N N . ASP A 1 868 ? 13.896 73.453 32.681 1.00 59.97 868 ASP A N 1
ATOM 6872 C CA . ASP A 1 868 ? 12.526 73.180 32.252 1.00 59.97 868 ASP A CA 1
ATOM 6873 C C . ASP A 1 868 ? 12.019 71.822 32.791 1.00 59.97 868 ASP A C 1
ATOM 6875 O O . ASP A 1 868 ? 12.789 70.893 33.055 1.00 59.97 868 ASP A O 1
ATOM 6879 N N . ASN A 1 869 ? 10.703 71.711 32.987 1.00 62.56 869 ASN A N 1
ATOM 6880 C CA . ASN A 1 869 ? 10.026 70.496 33.421 1.00 62.56 869 ASN A CA 1
ATOM 6881 C C . ASN A 1 869 ? 9.540 69.581 32.275 1.00 62.56 869 ASN A C 1
ATOM 6883 O O . ASN A 1 869 ? 9.275 68.409 32.558 1.00 62.56 869 ASN A O 1
ATOM 6887 N N . CYS A 1 870 ? 9.472 70.041 31.015 1.00 60.56 870 CYS A N 1
ATOM 6888 C CA . CYS A 1 870 ? 9.047 69.224 29.866 1.00 60.56 870 CYS A CA 1
ATOM 6889 C C . CYS A 1 870 ? 9.843 69.490 28.565 1.00 60.56 870 CYS A C 1
ATOM 6891 O O . CYS A 1 870 ? 9.234 69.776 27.539 1.00 60.56 870 CYS A O 1
ATOM 6893 N N . TRP A 1 871 ? 11.159 69.214 28.589 1.00 58.47 871 TRP A N 1
ATOM 6894 C CA . TRP A 1 871 ? 12.196 69.400 27.537 1.00 58.47 871 TRP A CA 1
ATOM 6895 C C . TRP A 1 871 ? 11.745 69.434 26.054 1.00 58.47 871 TRP A C 1
ATOM 6897 O O . TRP A 1 871 ? 12.338 70.131 25.241 1.00 58.47 871 TRP A O 1
ATOM 6907 N N . PHE A 1 872 ? 10.744 68.644 25.652 1.00 51.38 872 PHE A N 1
ATOM 6908 C CA . PHE A 1 872 ? 10.319 68.476 24.256 1.00 51.38 872 PHE A CA 1
ATOM 6909 C C . PHE A 1 872 ? 8.960 69.116 23.894 1.00 51.38 872 PHE A C 1
ATOM 6911 O O . PHE A 1 872 ? 8.477 68.885 22.781 1.00 51.38 872 PHE A O 1
ATOM 6918 N N . VAL A 1 873 ? 8.285 69.844 24.797 1.00 55.72 873 VAL A N 1
ATOM 6919 C CA . VAL A 1 873 ? 6.917 70.359 24.569 1.00 55.72 873 VAL A CA 1
ATOM 6920 C C . VAL A 1 873 ? 6.695 71.725 25.230 1.00 55.72 873 VAL A C 1
ATOM 6922 O O . VAL A 1 873 ? 6.517 71.792 26.442 1.00 55.72 873 VAL A O 1
ATOM 6925 N N . SER A 1 874 ? 6.536 72.768 24.402 1.00 59.66 874 SER A N 1
ATOM 6926 C CA . SER A 1 874 ? 6.479 74.181 24.817 1.00 59.66 874 SER A CA 1
ATOM 6927 C C . SER A 1 874 ? 5.607 74.455 26.053 1.00 59.66 874 SER A C 1
ATOM 6929 O O . SER A 1 874 ? 4.374 74.496 25.931 1.00 59.66 874 SER A O 1
ATOM 6931 N N . ASN A 1 875 ? 6.228 74.707 27.213 1.00 62.44 875 ASN A N 1
ATOM 6932 C CA . ASN A 1 875 ? 5.535 74.937 28.490 1.00 62.44 875 ASN A CA 1
ATOM 6933 C C . ASN A 1 875 ? 5.971 76.236 29.218 1.00 62.44 875 ASN A C 1
ATOM 6935 O O . ASN A 1 875 ? 6.496 76.194 30.335 1.00 62.44 875 ASN A O 1
ATOM 6939 N N . PRO A 1 876 ? 5.669 77.422 28.650 1.00 60.62 876 PRO A N 1
ATOM 6940 C CA . PRO A 1 876 ? 6.261 78.702 29.066 1.00 60.62 876 PRO A CA 1
ATOM 6941 C C . PRO A 1 876 ? 5.954 79.151 30.511 1.00 60.62 876 PRO A C 1
ATOM 6943 O O . PRO A 1 876 ? 6.591 80.084 31.008 1.00 60.62 876 PRO A O 1
ATOM 6946 N N . ASP A 1 877 ? 4.984 78.521 31.183 1.00 61.81 877 ASP A N 1
ATOM 6947 C CA . ASP A 1 877 ? 4.427 78.944 32.476 1.00 61.81 877 ASP A CA 1
ATOM 6948 C C . ASP A 1 877 ? 4.990 78.187 33.709 1.00 61.81 877 ASP A C 1
ATOM 6950 O O . ASP A 1 877 ? 4.506 78.429 34.815 1.00 61.81 877 ASP A O 1
ATOM 6954 N N . GLN A 1 878 ? 5.988 77.297 33.543 1.00 57.12 878 GLN A N 1
ATOM 6955 C CA . GLN A 1 878 ? 6.805 76.629 34.592 1.00 57.12 878 GLN A CA 1
ATOM 6956 C C . GLN A 1 878 ? 6.142 76.476 35.981 1.00 57.12 878 GLN A C 1
ATOM 6958 O O . GLN A 1 878 ? 6.327 77.295 36.888 1.00 57.12 878 GLN A O 1
ATOM 6963 N N . ILE A 1 879 ? 5.390 75.387 36.181 1.00 56.34 879 ILE A N 1
ATOM 6964 C CA . ILE A 1 879 ? 4.702 75.104 37.452 1.00 56.34 879 ILE A CA 1
ATOM 6965 C C . ILE A 1 879 ? 5.688 74.555 38.503 1.00 56.34 879 ILE A C 1
ATOM 6967 O O . ILE A 1 879 ? 5.782 73.350 38.726 1.00 56.34 879 ILE A O 1
ATOM 6971 N N . ASP A 1 880 ? 6.379 75.470 39.183 1.00 40.03 880 ASP A N 1
ATOM 6972 C CA . ASP A 1 880 ? 7.076 75.263 40.461 1.00 40.03 880 ASP A CA 1
ATOM 6973 C C . ASP A 1 880 ? 6.531 76.301 41.463 1.00 40.03 880 ASP A C 1
ATOM 6975 O O . ASP A 1 880 ? 6.667 77.511 41.289 1.00 40.03 880 ASP A O 1
ATOM 6979 N N . THR A 1 881 ? 5.745 75.939 42.473 1.00 41.34 881 THR A N 1
ATOM 6980 C CA . THR A 1 881 ? 6.223 75.511 43.798 1.00 41.34 881 THR A CA 1
ATOM 6981 C C . THR A 1 881 ? 4.984 75.380 44.703 1.00 41.34 881 THR A C 1
ATOM 6983 O O . THR A 1 881 ? 4.145 76.278 44.681 1.00 41.34 881 THR A O 1
ATOM 6986 N N . ASP A 1 882 ? 4.892 74.374 45.582 1.00 35.97 882 ASP A N 1
ATOM 6987 C CA . ASP A 1 882 ? 5.107 74.605 47.024 1.00 35.97 882 ASP A CA 1
ATOM 6988 C C . ASP A 1 882 ? 5.075 73.343 47.917 1.00 35.97 882 ASP A C 1
ATOM 6990 O O . ASP A 1 882 ? 4.486 72.299 47.643 1.00 35.97 882 ASP A O 1
ATOM 6994 N N . ASP A 1 883 ? 5.821 73.457 49.014 1.00 43.50 883 ASP A N 1
ATOM 6995 C CA . ASP A 1 883 ? 6.073 72.432 50.024 1.00 43.50 883 ASP A CA 1
ATOM 6996 C C . ASP A 1 883 ? 4.941 72.426 51.069 1.00 43.50 883 ASP A C 1
ATOM 6998 O O . ASP A 1 883 ? 5.055 73.096 52.098 1.00 43.50 883 ASP A O 1
ATOM 7002 N N . ASN A 1 884 ? 3.822 71.730 50.801 1.00 34.22 884 ASN A N 1
ATOM 7003 C CA . ASN A 1 884 ? 2.839 71.307 51.821 1.00 34.22 884 ASN A CA 1
ATOM 7004 C C . ASN A 1 884 ? 1.796 70.279 51.316 1.00 34.22 884 ASN A C 1
ATOM 7006 O O . ASN A 1 884 ? 0.699 70.645 50.899 1.00 34.22 884 ASN A O 1
ATOM 7010 N N . CYS A 1 885 ? 2.054 68.981 51.513 1.00 33.25 885 CYS A N 1
ATOM 7011 C CA . CYS A 1 885 ? 0.993 67.965 51.647 1.00 33.25 885 CYS A CA 1
ATOM 7012 C C . CYS A 1 885 ? 1.409 66.840 52.611 1.00 33.25 885 CYS A C 1
ATOM 7014 O O . CYS A 1 885 ? 1.669 65.701 52.227 1.00 33.25 885 CYS A O 1
ATOM 7016 N N . LEU A 1 886 ? 1.458 67.174 53.904 1.00 31.78 886 LEU A N 1
ATOM 7017 C CA . LEU A 1 886 ? 1.408 66.170 54.968 1.00 31.78 886 LEU A CA 1
ATOM 7018 C C . LEU A 1 886 ? 0.005 65.531 55.040 1.00 31.78 886 LEU A C 1
ATOM 7020 O O . LEU A 1 886 ? -1.006 66.190 54.814 1.00 31.78 886 LEU A O 1
ATOM 7024 N N . GLU A 1 887 ? -0.014 64.248 55.403 1.00 31.47 887 GLU A N 1
ATOM 7025 C CA . GLU A 1 887 ? -1.166 63.403 55.766 1.00 31.47 887 GLU A CA 1
ATOM 7026 C C . GLU A 1 887 ? -2.265 64.087 56.626 1.00 31.47 887 GLU A C 1
ATOM 7028 O O . GLU A 1 887 ? -1.962 65.014 57.383 1.00 31.47 887 GLU A O 1
ATOM 7033 N N . PRO A 1 888 ? -3.452 63.462 56.820 1.00 37.88 888 PRO A N 1
ATOM 7034 C CA . PRO A 1 888 ? -4.363 62.749 55.897 1.00 37.88 888 PRO A CA 1
ATOM 7035 C C . PRO A 1 888 ? -5.814 63.349 56.034 1.00 37.88 888 PRO A C 1
ATOM 7037 O O . PRO A 1 888 ? -5.986 64.239 56.875 1.00 37.88 888 PRO A O 1
ATOM 7040 N N . PRO A 1 889 ? -6.896 62.934 55.312 1.00 42.50 889 PRO A N 1
ATOM 7041 C CA . PRO A 1 889 ? -7.542 61.614 55.487 1.00 42.50 889 PRO A CA 1
ATOM 7042 C C . PRO A 1 889 ? -8.270 61.000 54.258 1.00 42.50 889 PRO A C 1
ATOM 7044 O O . PRO A 1 889 ? -8.715 61.686 53.353 1.00 42.50 889 PRO A O 1
ATOM 7047 N N . TYR A 1 890 ? -8.484 59.679 54.321 1.00 28.91 890 TYR A N 1
ATOM 7048 C CA . TYR A 1 890 ? -9.593 58.907 53.723 1.00 28.91 890 TYR A CA 1
ATOM 7049 C C . TYR A 1 890 ? -10.239 59.354 52.384 1.00 28.91 890 TYR A C 1
ATOM 7051 O O . TYR A 1 890 ? -11.150 60.175 52.362 1.00 28.91 890 TYR A O 1
ATOM 7059 N N . THR A 1 891 ? -9.951 58.539 51.358 1.00 30.66 891 THR A N 1
ATOM 7060 C CA . THR A 1 891 ? -10.853 58.078 50.272 1.00 30.66 891 THR A CA 1
ATOM 7061 C C . THR A 1 891 ? -11.346 59.059 49.194 1.00 30.66 891 THR A C 1
ATOM 7063 O O . THR A 1 891 ? -12.027 60.031 49.488 1.00 30.66 891 THR A O 1
ATOM 7066 N N . SER A 1 892 ? -11.123 58.630 47.938 1.00 32.59 892 SER A N 1
ATOM 7067 C CA . SER A 1 892 ? -11.766 59.026 46.665 1.00 32.59 892 SER A CA 1
ATOM 7068 C C . SER A 1 892 ? -11.677 60.496 46.215 1.00 32.59 892 SER A C 1
ATOM 7070 O O . SER A 1 892 ? -12.501 61.298 46.639 1.00 32.59 892 SER A O 1
ATOM 7072 N N . ASP A 1 893 ? -10.713 60.767 45.316 1.00 28.33 893 ASP A N 1
ATOM 7073 C CA . ASP A 1 893 ? -10.914 61.070 43.869 1.00 28.33 893 ASP A CA 1
ATOM 7074 C C . ASP A 1 893 ? -11.847 62.252 43.468 1.00 28.33 893 ASP A C 1
ATOM 7076 O O . ASP A 1 893 ? -12.921 62.364 44.066 1.00 28.33 893 ASP A O 1
ATOM 7080 N N . PRO A 1 894 ? -11.564 63.085 42.426 1.00 41.75 894 PRO A N 1
ATOM 7081 C CA . PRO A 1 894 ? -10.443 63.099 41.459 1.00 41.75 894 PRO A CA 1
ATOM 7082 C C . PRO A 1 894 ? -9.738 64.486 41.295 1.00 41.75 894 PRO A C 1
ATOM 7084 O O . PRO A 1 894 ? -9.981 65.411 42.064 1.00 41.75 894 PRO A O 1
ATOM 7087 N N . GLU A 1 895 ? -8.921 64.619 40.235 1.00 32.47 895 GLU A N 1
ATOM 7088 C CA . GLU A 1 895 ? -8.393 65.859 39.605 1.00 32.47 895 GLU A CA 1
ATOM 7089 C C . GLU A 1 895 ? -7.231 66.633 40.278 1.00 32.47 895 GLU A C 1
ATOM 7091 O O . GLU A 1 895 ? -7.421 67.579 41.038 1.00 32.47 895 GLU A O 1
ATOM 7096 N N . CYS A 1 896 ? -6.008 66.321 39.828 1.00 31.09 896 CYS A N 1
ATOM 7097 C CA . CYS A 1 896 ? -5.034 67.305 39.323 1.00 31.09 896 CYS A CA 1
ATOM 7098 C C . CYS A 1 896 ? -4.040 66.541 38.425 1.00 31.09 896 CYS A C 1
ATOM 7100 O O . CYS A 1 896 ? -3.175 65.838 38.942 1.00 31.09 896 CYS A O 1
ATOM 7102 N N . GLY A 1 897 ? -4.248 66.565 37.104 1.00 33.00 897 GLY A N 1
ATOM 7103 C CA . GLY A 1 897 ? -3.641 65.601 36.174 1.00 33.00 897 GLY A CA 1
ATOM 7104 C C . GLY A 1 897 ? -2.677 66.177 35.132 1.00 33.00 897 GLY A C 1
ATOM 7105 O O . GLY A 1 897 ? -2.768 67.342 34.757 1.00 33.00 897 GLY A O 1
ATOM 7106 N N . ASP A 1 898 ? -1.818 65.275 34.655 1.00 39.66 898 ASP A N 1
ATOM 7107 C CA . ASP A 1 898 ? -1.373 65.068 33.270 1.00 39.66 898 ASP A CA 1
ATOM 7108 C C . ASP A 1 898 ? -0.771 66.227 32.448 1.00 39.66 898 ASP A C 1
ATOM 7110 O O . ASP A 1 898 ? -1.435 66.844 31.617 1.00 39.66 898 ASP A O 1
ATOM 7114 N N . ALA A 1 899 ? 0.555 66.363 32.562 1.00 37.97 899 ALA A N 1
ATOM 7115 C CA . ALA A 1 899 ? 1.532 66.587 31.479 1.00 37.97 899 ALA A CA 1
ATOM 7116 C C . ALA A 1 899 ? 2.928 66.260 32.079 1.00 37.97 899 ALA A C 1
ATOM 7118 O O . ALA A 1 899 ? 3.201 66.701 33.188 1.00 37.97 899 ALA A O 1
ATOM 7119 N N . CYS A 1 900 ? 3.845 65.456 31.523 1.00 39.44 900 CYS A N 1
ATOM 7120 C CA . CYS A 1 900 ? 4.060 65.003 30.147 1.00 39.44 900 CYS A CA 1
ATOM 7121 C C . CYS A 1 900 ? 4.570 63.528 30.113 1.00 39.44 900 CYS A C 1
ATOM 7123 O O . CYS A 1 900 ? 5.755 63.295 30.337 1.00 39.44 900 CYS A O 1
ATOM 7125 N N . THR A 1 901 ? 3.736 62.514 29.818 1.00 40.12 901 THR A N 1
ATOM 7126 C CA . THR A 1 901 ? 4.201 61.134 29.483 1.00 40.12 901 THR A CA 1
ATOM 7127 C C . THR A 1 901 ? 3.282 60.457 28.451 1.00 40.12 901 THR A C 1
ATOM 7129 O O . THR A 1 901 ? 2.124 60.855 28.305 1.00 40.12 901 THR A O 1
ATOM 7132 N N . PRO A 1 902 ? 3.789 59.461 27.697 1.00 31.27 902 PRO A N 1
ATOM 7133 C CA . PRO A 1 902 ? 3.358 58.079 27.964 1.00 31.27 902 PRO A CA 1
ATOM 7134 C C . PRO A 1 902 ? 4.449 57.202 28.603 1.00 31.27 902 PRO A C 1
ATOM 7136 O O . PRO A 1 902 ? 5.486 56.916 28.009 1.00 31.27 902 PRO A O 1
ATOM 7139 N N . GLU A 1 903 ? 4.179 56.750 29.826 1.00 33.78 903 GLU A N 1
ATOM 7140 C CA . GLU A 1 903 ? 4.903 55.695 30.553 1.00 33.78 903 GLU A CA 1
ATOM 7141 C C . GLU A 1 903 ? 4.620 54.297 29.943 1.00 33.78 903 GLU A C 1
ATOM 7143 O O . GLU A 1 903 ? 3.656 54.136 29.202 1.00 33.78 903 GLU A O 1
ATOM 7148 N N . SER A 1 904 ? 5.344 53.194 30.189 1.00 32.12 904 SER A N 1
ATOM 7149 C CA . SER A 1 904 ? 6.282 52.734 31.247 1.00 32.12 904 SER A CA 1
ATOM 7150 C C . SER A 1 904 ? 6.984 51.447 30.726 1.00 32.12 904 SER A C 1
ATOM 7152 O O . SER A 1 904 ? 6.547 50.900 29.718 1.00 32.12 904 SER A O 1
ATOM 7154 N N . SER A 1 905 ? 8.013 50.797 31.294 1.00 27.78 905 SER A N 1
ATOM 7155 C CA . SER A 1 905 ? 9.056 51.031 32.322 1.00 27.78 905 SER A CA 1
ATOM 7156 C C . SER A 1 905 ? 10.091 49.881 32.145 1.00 27.78 905 SER A C 1
ATOM 7158 O O . SER A 1 905 ? 9.681 48.772 31.819 1.00 27.78 905 SER A O 1
ATOM 7160 N N . SER A 1 906 ? 11.426 50.034 32.219 1.00 28.05 906 SER A N 1
ATOM 7161 C CA . SER A 1 906 ? 12.266 50.261 33.425 1.00 28.05 906 SER A CA 1
ATOM 7162 C C . SER A 1 906 ? 12.133 49.160 34.514 1.00 28.05 906 SER A C 1
ATOM 7164 O O . SER A 1 906 ? 11.025 48.682 34.711 1.00 28.05 906 SER A O 1
ATOM 7166 N N . LYS A 1 907 ? 13.121 48.724 35.332 1.00 28.78 907 LYS A N 1
ATOM 7167 C CA . LYS A 1 907 ? 14.597 48.907 35.549 1.00 28.78 907 LYS A CA 1
ATOM 7168 C C . LYS A 1 907 ? 15.022 47.877 36.654 1.00 28.78 907 LYS A C 1
ATOM 7170 O O . LYS A 1 907 ? 14.130 47.347 37.308 1.00 28.78 907 LYS A O 1
ATOM 7175 N N . SER A 1 908 ? 16.278 47.540 37.003 1.00 28.53 908 SER A N 1
ATOM 7176 C CA . SER A 1 908 ? 17.643 47.697 36.442 1.00 28.53 908 SER A CA 1
ATOM 7177 C C . SER A 1 908 ? 18.664 46.822 37.237 1.00 28.53 908 SER A C 1
ATOM 7179 O O . SER A 1 908 ? 18.300 46.225 38.247 1.00 28.53 908 SER A O 1
ATOM 7181 N N . GLU A 1 909 ? 19.946 46.826 36.818 1.00 30.00 909 GLU A N 1
ATOM 7182 C CA . GLU A 1 909 ? 21.170 46.682 37.664 1.00 30.00 909 GLU A CA 1
ATOM 7183 C C . GLU A 1 909 ? 21.575 45.285 38.243 1.00 30.00 909 GLU A C 1
ATOM 7185 O O . GLU A 1 909 ? 20.749 44.413 38.472 1.00 30.00 909 GLU A O 1
ATOM 7190 N N . ASP A 1 910 ? 22.869 44.951 38.460 1.00 28.48 910 ASP A N 1
ATOM 7191 C CA . ASP A 1 910 ? 24.022 45.832 38.752 1.00 28.48 910 ASP A CA 1
ATOM 7192 C C . ASP A 1 910 ? 25.461 45.254 38.477 1.00 28.48 910 ASP A C 1
ATOM 7194 O O . ASP A 1 910 ? 25.712 44.059 38.611 1.00 28.48 910 ASP A O 1
ATOM 7198 N N . LYS A 1 911 ? 26.429 46.161 38.214 1.00 27.08 911 LYS A N 1
ATOM 7199 C CA . LYS A 1 911 ? 27.913 46.152 38.473 1.00 27.08 911 LYS A CA 1
ATOM 7200 C C . LYS A 1 911 ? 28.953 45.138 37.887 1.00 27.08 911 LYS A C 1
ATOM 7202 O O . LYS A 1 911 ? 29.495 44.278 38.572 1.00 27.08 911 LYS A O 1
ATOM 7207 N N . ILE A 1 912 ? 29.418 45.457 36.665 1.00 27.23 912 ILE A N 1
ATOM 7208 C CA . ILE A 1 912 ? 30.807 45.751 36.166 1.00 27.23 912 ILE A CA 1
ATOM 7209 C C . ILE A 1 912 ? 32.091 45.308 36.955 1.00 27.23 912 ILE A C 1
ATOM 7211 O O . ILE A 1 912 ? 32.268 45.709 38.107 1.00 27.23 912 ILE A O 1
ATOM 7215 N N . LYS A 1 913 ? 33.089 44.734 36.222 1.00 26.95 913 LYS A N 1
ATOM 7216 C CA . LYS A 1 913 ? 34.587 44.993 36.167 1.00 26.95 913 LYS A CA 1
ATOM 7217 C C . LYS A 1 913 ? 35.409 43.678 35.997 1.00 26.95 913 LYS A C 1
ATOM 7219 O O . LYS A 1 913 ? 35.036 42.679 36.589 1.00 26.95 913 LYS A O 1
ATOM 7224 N N . LYS A 1 914 ? 36.543 43.572 35.265 1.00 26.14 914 LYS A N 1
ATOM 7225 C CA . LYS A 1 914 ? 37.439 44.552 34.589 1.00 26.14 914 LYS A CA 1
ATOM 7226 C C . LYS A 1 914 ? 38.356 43.890 33.513 1.00 26.14 914 LYS A C 1
ATOM 7228 O O . LYS A 1 914 ? 38.835 42.789 33.735 1.00 26.14 914 LYS A O 1
ATOM 7233 N N . GLU A 1 915 ? 38.651 44.627 32.432 1.00 25.39 915 GLU A N 1
ATOM 7234 C CA . GLU A 1 915 ? 39.893 44.694 31.603 1.00 25.39 915 GLU A CA 1
ATOM 7235 C C . GLU A 1 915 ? 40.873 43.486 31.468 1.00 25.39 915 GLU A C 1
ATOM 7237 O O . GLU A 1 915 ? 41.536 43.115 32.436 1.00 25.39 915 GLU A O 1
ATOM 7242 N N . LYS A 1 916 ? 41.207 43.086 30.218 1.00 25.08 916 LYS A N 1
ATOM 7243 C CA . LYS A 1 916 ? 42.455 43.498 29.498 1.00 25.08 916 LYS A CA 1
ATOM 7244 C C . LYS A 1 916 ? 42.623 42.858 28.094 1.00 25.08 916 LYS A C 1
ATOM 7246 O O . LYS A 1 916 ? 42.692 41.642 27.968 1.00 25.08 916 LYS A O 1
ATOM 7251 N N . ARG A 1 917 ? 42.798 43.699 27.058 1.00 25.67 917 ARG A N 1
ATOM 7252 C CA . ARG A 1 917 ? 43.447 43.381 25.751 1.00 25.67 917 ARG A CA 1
ATOM 7253 C C . ARG A 1 917 ? 44.999 43.519 25.897 1.00 25.67 917 ARG A C 1
ATOM 7255 O O . ARG A 1 917 ? 45.423 43.799 27.024 1.00 25.67 917 ARG A O 1
ATOM 7262 N N . PRO A 1 918 ? 45.870 43.483 24.848 1.00 43.06 918 PRO A N 1
ATOM 7263 C CA . PRO A 1 918 ? 45.715 43.089 23.425 1.00 43.06 918 PRO A CA 1
ATOM 7264 C C . PRO A 1 918 ? 46.843 42.158 22.877 1.00 43.06 918 PRO A C 1
ATOM 7266 O O . PRO A 1 918 ? 47.855 41.957 23.547 1.00 43.06 918 PRO A O 1
ATOM 7269 N N . LYS A 1 919 ? 46.739 41.697 21.611 1.00 24.25 919 LYS A N 1
ATOM 7270 C CA . LYS A 1 919 ? 47.585 42.153 20.464 1.00 24.25 919 LYS A CA 1
ATOM 7271 C C . LYS A 1 919 ? 47.482 41.264 19.204 1.00 24.25 919 LYS A C 1
ATOM 7273 O O . LYS A 1 919 ? 47.694 40.060 19.278 1.00 24.25 919 LYS A O 1
ATOM 7278 N N . ALA A 1 920 ? 47.253 41.909 18.055 1.00 25.34 920 ALA A N 1
ATOM 7279 C CA . ALA A 1 920 ? 47.568 41.419 16.702 1.00 25.34 920 ALA A CA 1
ATOM 7280 C C . ALA A 1 920 ? 49.108 41.514 16.450 1.00 25.34 920 ALA A C 1
ATOM 7282 O O . ALA A 1 920 ? 49.808 42.117 17.268 1.00 25.34 920 ALA A O 1
ATOM 7283 N N . TYR A 1 921 ? 49.737 40.914 15.428 1.00 27.52 921 TYR A N 1
ATOM 7284 C CA . TYR A 1 921 ? 49.486 41.071 13.982 1.00 27.52 921 TYR A CA 1
ATOM 7285 C C . TYR A 1 921 ? 50.015 39.904 13.104 1.00 27.52 921 TYR A C 1
ATOM 7287 O O . TYR A 1 921 ? 50.766 39.045 13.560 1.00 27.52 921 TYR A O 1
ATOM 7295 N N . PHE A 1 922 ? 49.605 39.944 11.829 1.00 26.17 922 PHE A N 1
ATOM 7296 C CA . PHE A 1 922 ? 49.889 39.077 10.668 1.00 26.17 922 PHE A CA 1
ATOM 7297 C C . PHE A 1 922 ? 51.357 38.681 10.379 1.00 26.17 922 PHE A C 1
ATOM 7299 O O . PHE A 1 922 ? 52.271 39.478 10.580 1.00 26.17 922 PHE A O 1
ATOM 7306 N N . THR A 1 923 ? 51.563 37.520 9.722 1.00 25.80 923 THR A N 1
ATOM 7307 C CA . THR A 1 923 ? 52.023 37.410 8.299 1.00 25.80 923 THR A CA 1
ATOM 7308 C C . THR A 1 923 ? 52.136 35.947 7.791 1.00 25.80 923 THR A C 1
ATOM 7310 O O . THR A 1 923 ? 52.479 35.041 8.545 1.00 25.80 923 THR A O 1
ATOM 7313 N N . LEU A 1 924 ? 51.837 35.721 6.498 1.00 29.06 924 LEU A N 1
ATOM 7314 C CA . LEU A 1 924 ? 52.035 34.471 5.708 1.00 29.06 924 LEU A CA 1
ATOM 7315 C C . LEU A 1 924 ? 53.521 34.345 5.223 1.00 29.06 924 LEU A C 1
ATOM 7317 O O . LEU A 1 924 ? 54.225 35.338 5.427 1.00 29.06 924 LEU A O 1
ATOM 7321 N N . PRO A 1 925 ? 54.050 33.258 4.564 1.00 39.31 925 PRO A N 1
ATOM 7322 C CA . PRO A 1 925 ? 53.378 32.405 3.547 1.00 39.31 925 PRO A CA 1
ATOM 7323 C C . PRO A 1 925 ? 53.780 30.894 3.356 1.00 39.31 925 PRO A C 1
ATOM 7325 O O . PRO A 1 925 ? 54.867 30.455 3.709 1.00 39.31 925 PRO A O 1
ATOM 7328 N N . TYR A 1 926 ? 52.915 30.166 2.619 1.00 25.97 926 TYR A N 1
ATOM 7329 C CA . TYR A 1 926 ? 53.150 29.059 1.643 1.00 25.97 926 TYR A CA 1
ATOM 7330 C C . TYR A 1 926 ? 53.781 27.665 1.981 1.00 25.97 926 TYR A C 1
ATOM 7332 O O . TYR A 1 926 ? 54.861 27.539 2.544 1.00 25.97 926 TYR A O 1
ATOM 7340 N N . LEU A 1 927 ? 53.153 26.637 1.363 1.00 26.64 927 LEU A N 1
ATOM 7341 C CA . LEU A 1 927 ? 53.676 25.335 0.863 1.00 26.64 927 LEU A CA 1
ATOM 7342 C C . LEU A 1 927 ? 54.110 24.205 1.834 1.00 26.64 927 LEU A C 1
ATOM 7344 O O . LEU A 1 927 ? 55.267 24.120 2.233 1.00 26.64 927 LEU A O 1
ATOM 7348 N N . LEU A 1 928 ? 53.229 23.203 2.010 1.00 27.45 928 LEU A N 1
ATOM 7349 C CA . LEU A 1 928 ? 53.410 21.820 1.499 1.00 27.45 928 LEU A CA 1
ATOM 7350 C C . LEU A 1 928 ? 52.212 20.924 1.879 1.00 27.45 928 LEU A C 1
ATOM 7352 O O . LEU A 1 928 ? 52.037 20.568 3.041 1.00 27.45 928 LEU A O 1
ATOM 7356 N N . GLY A 1 929 ? 51.404 20.524 0.893 1.00 30.19 929 GLY A N 1
ATOM 7357 C CA . GLY A 1 929 ? 50.314 19.568 1.095 1.00 30.19 929 GLY A CA 1
ATOM 7358 C C . GLY A 1 929 ? 50.801 18.120 1.011 1.00 30.19 929 GLY A C 1
ATOM 7359 O O . GLY A 1 929 ? 51.224 17.675 -0.053 1.00 30.19 929 GLY A O 1
ATOM 7360 N N . ILE A 1 930 ? 50.701 17.378 2.115 1.00 30.58 930 ILE A N 1
ATOM 7361 C CA . ILE A 1 930 ? 50.722 15.909 2.132 1.00 30.58 930 ILE A CA 1
ATOM 7362 C C . ILE A 1 930 ? 49.470 15.477 2.891 1.00 30.58 930 ILE A C 1
ATOM 7364 O O . ILE A 1 930 ? 49.346 15.737 4.087 1.00 30.58 930 ILE A O 1
ATOM 7368 N N . THR A 1 931 ? 48.523 14.857 2.192 1.00 32.28 931 THR A N 1
ATOM 7369 C CA . THR A 1 931 ? 47.281 14.357 2.787 1.00 32.28 931 THR A CA 1
ATOM 7370 C C . THR A 1 931 ? 47.537 13.096 3.612 1.00 32.28 931 THR A C 1
ATOM 7372 O O . THR A 1 931 ? 48.407 12.282 3.294 1.00 32.28 931 THR A O 1
ATOM 7375 N N . ILE A 1 932 ? 46.763 12.922 4.686 1.00 37.34 932 ILE A N 1
ATOM 7376 C CA . ILE A 1 932 ? 46.840 11.761 5.580 1.00 37.34 932 ILE A CA 1
ATOM 7377 C C . ILE A 1 932 ? 45.646 10.832 5.306 1.00 37.34 932 ILE A C 1
ATOM 7379 O O . ILE A 1 932 ? 44.573 11.057 5.856 1.00 37.34 932 ILE A O 1
ATOM 7383 N N . PRO A 1 933 ? 45.833 9.764 4.509 1.00 36.09 933 PRO A N 1
ATOM 7384 C CA . PRO A 1 933 ? 44.977 8.577 4.600 1.00 36.09 933 PRO A CA 1
ATOM 7385 C C . PRO A 1 933 ? 45.762 7.262 4.807 1.00 36.09 933 PRO A C 1
ATOM 7387 O O . PRO A 1 933 ? 45.182 6.181 4.813 1.00 36.09 933 PRO A O 1
ATOM 7390 N N . SER A 1 934 ? 47.084 7.318 5.022 1.00 40.28 934 SER A N 1
ATOM 7391 C CA . SER A 1 934 ? 47.949 6.118 5.016 1.00 40.28 934 SER A CA 1
ATOM 7392 C C . SER A 1 934 ? 48.240 5.486 6.388 1.00 40.28 934 SER A C 1
ATOM 7394 O O . SER A 1 934 ? 48.960 4.492 6.451 1.00 40.28 934 SER A O 1
ATOM 7396 N N . PHE A 1 935 ? 47.726 6.038 7.495 1.00 36.06 935 PHE A N 1
ATOM 7397 C CA . PHE A 1 935 ? 48.027 5.524 8.846 1.00 36.06 935 PHE A CA 1
ATOM 7398 C C . PHE A 1 935 ? 47.011 4.486 9.359 1.00 36.06 935 PHE A C 1
ATOM 7400 O O . PHE A 1 935 ? 47.383 3.595 10.119 1.00 36.06 935 PHE A O 1
ATOM 7407 N N . ILE A 1 936 ? 45.751 4.553 8.912 1.00 41.91 936 ILE A N 1
ATOM 7408 C CA . ILE A 1 936 ? 44.670 3.668 9.384 1.00 41.91 936 ILE A CA 1
ATOM 7409 C C . ILE A 1 936 ? 44.824 2.245 8.814 1.00 41.91 936 ILE A C 1
ATOM 7411 O O . ILE A 1 936 ? 44.770 1.273 9.567 1.00 41.91 936 ILE A O 1
ATOM 7415 N N . PHE A 1 937 ? 45.150 2.109 7.523 1.00 40.81 937 PHE A N 1
ATOM 7416 C CA . PHE A 1 937 ? 45.374 0.802 6.884 1.00 40.81 937 PHE A CA 1
ATOM 7417 C C . PHE A 1 937 ? 46.528 -0.008 7.502 1.00 40.81 937 PHE A C 1
ATOM 7419 O O . PHE A 1 937 ? 46.446 -1.232 7.589 1.00 40.81 937 PHE A O 1
ATOM 7426 N N . ILE A 1 938 ? 47.585 0.655 7.986 1.00 42.50 938 ILE A N 1
ATOM 7427 C CA . ILE A 1 938 ? 48.718 -0.026 8.637 1.00 42.50 938 ILE A CA 1
ATOM 7428 C C . ILE A 1 938 ? 48.314 -0.572 10.017 1.00 42.50 938 ILE A C 1
ATOM 7430 O O . ILE A 1 938 ? 48.768 -1.647 10.406 1.00 42.50 938 ILE A O 1
ATOM 7434 N N . VAL A 1 939 ? 47.441 0.128 10.748 1.00 47.81 939 VAL A N 1
ATOM 7435 C CA . VAL A 1 939 ? 46.955 -0.324 12.062 1.00 47.81 939 VAL A CA 1
ATOM 7436 C C . VAL A 1 939 ? 46.008 -1.520 11.921 1.00 47.81 939 VAL A C 1
ATOM 7438 O O . VAL A 1 939 ? 46.169 -2.496 12.653 1.00 47.81 939 VAL A O 1
ATOM 7441 N N . ILE A 1 940 ? 45.094 -1.500 10.945 1.00 50.47 940 ILE A N 1
ATOM 7442 C CA . ILE A 1 940 ? 44.160 -2.613 10.687 1.00 50.47 940 ILE A CA 1
ATOM 7443 C C . ILE A 1 940 ? 44.926 -3.889 10.294 1.00 50.47 940 ILE A C 1
ATOM 7445 O O . ILE A 1 940 ? 44.748 -4.931 10.926 1.00 50.47 940 ILE A O 1
ATOM 7449 N N . ALA A 1 941 ? 45.879 -3.797 9.358 1.00 48.38 941 ALA A N 1
ATOM 7450 C CA . ALA A 1 941 ? 46.699 -4.942 8.946 1.00 48.38 941 ALA A CA 1
ATOM 7451 C C . ALA A 1 941 ? 47.526 -5.553 10.101 1.00 48.38 941 ALA A C 1
ATOM 7453 O O . ALA A 1 941 ? 47.740 -6.767 10.156 1.00 48.38 941 ALA A O 1
ATOM 7454 N N . LEU A 1 942 ? 47.984 -4.737 11.059 1.00 48.62 942 LEU A N 1
ATOM 7455 C CA . LEU A 1 942 ? 48.698 -5.224 12.246 1.00 48.62 942 LEU A CA 1
ATOM 7456 C C . LEU A 1 942 ? 47.772 -5.925 13.256 1.00 48.62 942 LEU A C 1
ATOM 7458 O O . LEU A 1 942 ? 48.214 -6.862 13.928 1.00 48.62 942 LEU A O 1
ATOM 7462 N N . ILE A 1 943 ? 46.503 -5.518 13.345 1.00 55.94 943 ILE A N 1
ATOM 7463 C CA . ILE A 1 943 ? 45.491 -6.160 14.198 1.00 55.94 943 ILE A CA 1
ATOM 7464 C C . ILE A 1 943 ? 45.116 -7.540 13.640 1.00 55.94 943 ILE A C 1
ATOM 7466 O O . ILE A 1 943 ? 45.123 -8.519 14.391 1.00 55.94 943 ILE A O 1
ATOM 7470 N N . GLU A 1 944 ? 44.892 -7.670 12.331 1.00 55.16 944 GLU A N 1
ATOM 7471 C CA . GLU A 1 944 ? 44.568 -8.961 11.701 1.00 55.16 944 GLU A CA 1
ATOM 7472 C C . GLU A 1 944 ? 45.691 -9.996 11.866 1.00 55.16 944 GLU A C 1
ATOM 7474 O O . GLU A 1 944 ? 45.443 -11.139 12.265 1.00 55.16 944 GLU A O 1
ATOM 7479 N N . ILE A 1 945 ? 46.950 -9.589 11.660 1.00 59.66 945 ILE A N 1
ATOM 7480 C CA . ILE A 1 945 ? 48.127 -10.452 11.870 1.00 59.66 945 ILE A CA 1
ATOM 7481 C C . ILE A 1 945 ? 48.226 -10.912 13.338 1.00 59.66 945 ILE A C 1
ATOM 7483 O O . ILE A 1 945 ? 48.605 -12.058 13.612 1.00 59.66 945 ILE A O 1
ATOM 7487 N N . PHE A 1 946 ? 47.851 -10.058 14.296 1.00 59.00 946 PHE A N 1
ATOM 7488 C CA . PHE A 1 946 ? 47.833 -10.404 15.720 1.00 59.00 946 PHE A CA 1
ATOM 7489 C C . PHE A 1 946 ? 46.723 -11.416 16.061 1.00 59.00 946 PHE A C 1
ATOM 7491 O O . PHE A 1 946 ? 46.974 -12.389 16.782 1.00 59.00 946 PHE A O 1
ATOM 7498 N N . VAL A 1 947 ? 45.524 -11.249 15.492 1.00 62.75 947 VAL A N 1
ATOM 7499 C CA . VAL A 1 947 ? 44.389 -12.175 15.662 1.00 62.75 947 VAL A CA 1
ATOM 7500 C C . VAL A 1 947 ? 44.692 -13.547 15.045 1.00 62.75 947 VAL A C 1
ATOM 7502 O O . VAL A 1 947 ? 44.529 -14.567 15.726 1.00 62.75 947 VAL A O 1
ATOM 7505 N N . LEU A 1 948 ? 45.245 -13.603 13.825 1.00 55.84 948 LEU A N 1
ATOM 7506 C CA . LEU A 1 948 ? 45.695 -14.862 13.209 1.00 55.84 948 LEU A CA 1
ATOM 7507 C C . LEU A 1 948 ? 46.748 -15.574 14.078 1.00 55.84 948 LEU A C 1
ATOM 7509 O O . LEU A 1 948 ? 46.677 -16.789 14.296 1.00 55.84 948 LEU A O 1
ATOM 7513 N N . GLY A 1 949 ? 47.697 -14.814 14.636 1.00 58.78 949 GLY A N 1
ATOM 7514 C CA . GLY A 1 949 ? 48.724 -15.328 15.544 1.00 58.78 949 GLY A CA 1
ATOM 7515 C C . GLY A 1 949 ? 48.155 -15.974 16.815 1.00 58.78 949 GLY A C 1
ATOM 7516 O O . GLY A 1 949 ? 48.668 -17.004 17.269 1.00 58.78 949 GLY A O 1
ATOM 7517 N N . LEU A 1 950 ? 47.072 -15.425 17.373 1.00 54.19 950 LEU A N 1
ATOM 7518 C CA . LEU A 1 950 ? 46.376 -15.987 18.536 1.00 54.19 950 LEU A CA 1
ATOM 7519 C C . LEU A 1 950 ? 45.592 -17.264 18.192 1.00 54.19 950 LEU A C 1
ATOM 7521 O O . LEU A 1 950 ? 45.646 -18.234 18.958 1.00 54.19 950 LEU A O 1
ATOM 7525 N N . ILE A 1 951 ? 44.929 -17.309 17.033 1.00 57.81 951 ILE A N 1
ATOM 7526 C CA . ILE A 1 951 ? 44.175 -18.485 16.559 1.00 57.81 951 ILE A CA 1
ATOM 7527 C C . ILE A 1 951 ? 45.119 -19.675 16.320 1.00 57.81 951 ILE A C 1
ATOM 7529 O O . ILE A 1 951 ? 44.883 -20.772 16.840 1.00 57.81 951 ILE A O 1
ATOM 7533 N N . ILE A 1 952 ? 46.250 -19.452 15.639 1.00 57.09 952 ILE A N 1
ATOM 7534 C CA . ILE A 1 952 ? 47.271 -20.487 15.392 1.00 57.09 952 ILE A CA 1
ATOM 7535 C C . ILE A 1 952 ? 47.860 -21.009 16.716 1.00 57.09 952 ILE A C 1
ATOM 7537 O O . ILE A 1 952 ? 48.048 -22.220 16.885 1.00 57.09 952 ILE A O 1
ATOM 7541 N N . ARG A 1 953 ? 48.078 -20.134 17.711 1.00 43.25 953 ARG A N 1
ATOM 7542 C CA . ARG A 1 953 ? 48.519 -20.543 19.060 1.00 43.25 953 ARG A CA 1
ATOM 7543 C C . ARG A 1 953 ? 47.498 -21.438 19.767 1.00 43.25 953 ARG A C 1
ATOM 7545 O O . ARG A 1 953 ? 47.901 -22.392 20.435 1.00 43.25 953 ARG A O 1
ATOM 7552 N N . LYS A 1 954 ? 46.197 -21.172 19.608 1.00 43.81 954 LYS A N 1
ATOM 7553 C CA . LYS A 1 954 ? 45.108 -21.946 20.235 1.00 43.81 954 LYS A CA 1
ATOM 7554 C C . LYS A 1 954 ? 45.005 -23.362 19.646 1.00 43.81 954 LYS A C 1
ATOM 7556 O O . LYS A 1 954 ? 44.874 -24.321 20.407 1.00 43.81 954 LYS A O 1
ATOM 7561 N N . PHE A 1 955 ? 45.189 -23.516 18.330 1.00 45.12 955 PHE A N 1
ATOM 7562 C CA . PHE A 1 955 ? 45.257 -24.826 17.658 1.00 45.12 955 PHE A CA 1
ATOM 7563 C C . PHE A 1 955 ? 46.508 -25.648 18.020 1.00 45.12 955 PHE A C 1
ATOM 7565 O O . PHE A 1 955 ? 46.444 -26.875 18.138 1.00 45.12 955 PHE A O 1
ATOM 7572 N N . HIS A 1 956 ? 47.655 -25.002 18.250 1.00 39.31 956 HIS A N 1
ATOM 7573 C CA . HIS A 1 956 ? 48.890 -25.720 18.595 1.00 39.31 956 HIS A CA 1
ATOM 7574 C C . HIS A 1 956 ? 48.911 -26.261 20.042 1.00 39.31 956 HIS A C 1
ATOM 7576 O O . HIS A 1 956 ? 49.677 -27.175 20.357 1.00 39.31 956 HIS A O 1
ATOM 7582 N N . VAL A 1 957 ? 48.062 -25.727 20.930 1.00 44.00 957 VAL A N 1
ATOM 7583 C CA . VAL A 1 957 ? 47.910 -26.204 22.319 1.00 44.00 957 VAL A CA 1
ATOM 7584 C C . VAL A 1 957 ? 46.932 -27.383 22.419 1.00 44.00 957 VAL A C 1
ATOM 7586 O O . VAL A 1 957 ? 47.132 -28.271 23.251 1.00 44.00 957 VAL A O 1
ATOM 7589 N N . THR A 1 958 ? 45.912 -27.457 21.560 1.00 41.91 958 THR A N 1
ATOM 7590 C CA . THR A 1 958 ? 44.911 -28.540 21.581 1.00 41.91 958 THR A CA 1
ATOM 7591 C C . THR A 1 958 ? 45.404 -29.848 20.954 1.00 41.91 958 THR A C 1
ATOM 7593 O O . THR A 1 958 ? 45.033 -30.918 21.443 1.00 41.91 958 THR A O 1
ATOM 7596 N N . SER A 1 959 ? 46.312 -29.819 19.969 1.00 38.31 959 SER A N 1
ATOM 7597 C CA . SER A 1 959 ? 46.867 -31.053 19.371 1.00 38.31 959 SER A CA 1
ATOM 7598 C C . SER A 1 959 ? 47.778 -31.856 20.319 1.00 38.31 959 SER A C 1
ATOM 7600 O O . SER A 1 959 ? 47.915 -33.070 20.168 1.00 38.31 959 SER A O 1
ATOM 7602 N N . LYS A 1 960 ? 48.346 -31.225 21.359 1.00 39.00 960 LYS A N 1
ATOM 7603 C CA . LYS A 1 960 ? 49.200 -31.886 22.370 1.00 39.00 960 LYS A CA 1
ATOM 7604 C C . LYS A 1 960 ? 48.447 -32.586 23.512 1.00 39.00 960 LYS A C 1
ATOM 7606 O O . LYS A 1 960 ? 49.100 -33.179 24.367 1.00 39.00 960 LYS A O 1
ATOM 7611 N N . LYS A 1 961 ? 47.107 -32.555 23.534 1.00 42.69 961 LYS A N 1
ATOM 7612 C CA . LYS A 1 961 ? 46.268 -33.287 24.514 1.00 42.69 961 LYS A CA 1
ATOM 7613 C C . LYS A 1 961 ? 45.438 -34.437 23.918 1.00 42.69 961 LYS A C 1
ATOM 7615 O O . LYS A 1 961 ? 44.589 -34.993 24.609 1.00 42.69 961 LYS A O 1
ATOM 7620 N N . ARG A 1 962 ? 45.708 -34.839 22.669 1.00 42.06 962 ARG A N 1
ATOM 7621 C CA . ARG A 1 962 ? 45.259 -36.123 22.094 1.00 42.06 962 ARG A CA 1
ATOM 7622 C C . ARG A 1 962 ? 46.421 -36.861 21.417 1.00 42.06 962 ARG A C 1
ATOM 7624 O O . ARG A 1 962 ? 46.511 -36.924 20.194 1.00 42.06 962 ARG A O 1
ATOM 7631 N N . LYS A 1 963 ? 47.288 -37.429 22.253 1.00 37.88 963 LYS A N 1
ATOM 7632 C CA . LYS A 1 963 ? 48.145 -38.586 21.967 1.00 37.88 963 LYS A CA 1
ATOM 7633 C C . LYS A 1 963 ? 48.188 -39.465 23.210 1.00 37.88 963 LYS A C 1
ATOM 7635 O O . LYS A 1 963 ? 48.139 -38.868 24.308 1.00 37.88 963 LYS A O 1
#

Secondary structure (DSSP, 8-state):
-HHHHHHHHHHHHTTS------PPPHHHHHHHHTT-EEEEEEETTEEEEEEE-SS-EEEHHHHHTTSS-GGGSHHHHTT-EEEEE-SS-STT-SSEEEEEETTEEEEEHHHHTTHHHHHHHTT--S-----------------------------SEEEGGGBTTB--SPPP-B-TTSS-HHHHHHHHHHHHHHHHHTT-TT----B-HHHHHHH-TTTEETTEE-HHHHHHIIIII-B-BTTTS---SS---GGGS-TTGGGS-B--SEEEE-S---HHHHHHHHHHT--EEEEE---TT-EE-TTS-EE-S--S---EEEEEEEEETTTTEEEEE-SB-TT-S---SSSS--TTEEEEETTSTTSSS--SSSS-PPP-EEEE----PPPPPS--EEEEE-SS-EEEEEEPPBTTBSSS--SEEEEEEESS---TTTGGGSEEEEEE--PPTT-EEEEEE-SPPTT-EEEEEEEEE-TT-PBPPPPPPEEEE--PPEEEEEE-STT--TT-EEEEEE--SS---TTS--SEEEESTT--SSS-EEEESBTTTTB---SS-EEEEEEPPPEE-TTEES-EEEEEEEEE-----TTPPPPEEEEEEEE-SSS--EE-----SS--TT--EEEEEE-TTS-SEEEEEEEEE--SSS---S-EEEEEEEEEEESEE--B------EEEETTSEEEEE-TT-B-SS---EEEEEE-SSS-EE-SSEEEEE-SS-EEEEEEEEEEETTS-EEEEEEEEEEE--SSSSS--TTT-SSSSS--TT---SS-SSS-TTT-S-TT-SSS--HHHHHHHHHHHHHHHT----SS-S-SS-SSS--HHHHHHHHTTS-----------SSSSSS-GGG-S-TTS--TT----------------------S---------------------------------TTHHHHHHHHHHHHHHHHHHHHHHHGGG--